Protein AF-0000000087418205 (afdb_homodimer)

Sequence (1346 aa):
MTTSDDFKNDGSARRLTQFACAVLIVLTAAVSLADILNAELRFGPRRWPTARPPKTPAFSANDRSRWCTVWSLVERGTYQIDEIIQRPGWDTIDKVRWNEHFYSSKPALLPTLVAGLYWTIKEATGWTLDRQTYDVAHLLLIIVNWLPWMIALILIAVMANRYVRTGMSAVFVVAAASFATFLSTFLITFNNHSVATCSTVFALYPATRIIADGRRSGGLFALCGFFAAFTVTNELPAFVFGAAMFVILLRQSWQLTCGWFIPAALIPLGGFFYTTYLASGGLVPFYAYFGTNVYEYVHQGVPSYWIQPQGIDTGNESRVTYFLNCLIGHHGIFSLSPIFLLTVVGWIYGRRWREFPLRLFNRLGLGLTLWMLLFVMYKTDNYGGNTSGLRWVFWLIPFWLLTMLPVLDEWGHKRSFRIVACLLLSVSAFSASFSRSNPWSNPWVMNVMHYWGLADYSTETPEPQTPLQCWIPSLPQQTDSPLPFAEFQGIDHLGQMTRLRLTSQGELEINGQAARHVRVERGTGYGTSASDGEQINLYLNEQAIAAGAAPDECLLWPGAVSAREKRIAEIFLQGMPRTREYFYRNVRYLFTPLQTDAIECREAVSQVKYTPDEDGRMTVYRRTLWLSDRVPFGVLQFEDTVTDAKTNEVLFRQRMTLQTVSHLKPRPAATQEMTTSDDFKNDGSARRLTQFACAVLIVLTAAVSLADILNAELRFGPRRWPTARPPKTPAFSANDRSRWCTVWSLVERGTYQIDEIIQRPGWDTIDKVRWNEHFYSSKPALLPTLVAGLYWTIKEATGWTLDRQTYDVAHLLLIIVNWLPWMIALILIAVMANRYVRTGMSAVFVVAAASFATFLSTFLITFNNHSVATCSTVFALYPATRIIADGRRSGGLFALCGFFAAFTVTNELPAFVFGAAMFVILLRQSWQLTCGWFIPAALIPLGGFFYTTYLASGGLVPFYAYFGTNVYEYVHQGVPSYWIQPQGIDTGNESRVTYFLNCLIGHHGIFSLSPIFLLTVVGWIYGRRWREFPLRLFNRLGLGLTLWMLLFVMYKTDNYGGNTSGLRWVFWLIPFWLLTMLPVLDEWGHKRSFRIVACLLLSVSAFSASFSRSNPWSNPWVMNVMHYWGLADYSTETPEPQTPLQCWIPSLPQQTDSPLPFAEFQGIDHLGQMTRLRLTSQGELEINGQAARHVRVERGTGYGTSASDGEQINLYLNEQAIAAGAAPDECLLWPGAVSAREKRIAEIFLQGMPRTREYFYRNVRYLFTPLQTDAIECREAVSQVKYTPDEDGRMTVYRRTLWLSDRVPFGVLQFEDTVTDAKTNEVLFRQRMTLQTVSHLKPRPAATQE

Nearest PDB structures (foldseek):
  5yqj-assembly3_C  TM=4.204E-01  e=1.366E+00  Saccharomyces cerevisiae S288C
  5ys0-assembly1_A  TM=3.485E-01  e=4.661E+00  Saccharomyces cerevisiae S288C
  5yqj-assembly3_C  TM=4.067E-01  e=1.584E+00  Saccharomyces cerevisiae S288C
  5ys0-assembly1_A  TM=3.485E-01  e=4.982E+00  Saccharomyces cerevisiae S288C

pLDDT: mean 90.61, std 10.99, range [30.86, 98.94]

Solvent-accessible surface area (backbone atoms only — not comparable to full-atom values): 68876 Å² total; per-residue (Å²): 128,77,42,37,64,54,34,67,67,35,59,67,54,43,51,44,32,53,48,54,38,50,51,48,50,37,47,38,51,18,38,51,49,20,46,34,75,60,64,57,71,70,82,76,60,93,65,71,55,67,40,76,75,69,89,47,78,41,83,43,37,70,28,22,22,42,48,39,32,21,49,24,36,61,78,70,68,36,52,53,30,63,69,56,39,70,38,74,79,40,53,46,73,41,42,27,51,56,96,92,36,34,29,48,38,61,72,45,38,63,34,49,57,50,20,53,52,50,45,51,48,27,72,74,70,68,53,39,71,82,80,36,26,61,64,47,45,37,54,49,34,42,62,61,33,47,50,45,43,53,52,32,51,52,48,51,43,51,53,34,63,65,67,33,38,40,50,60,33,33,44,49,46,44,47,37,64,48,46,27,33,58,62,57,19,46,40,68,51,66,63,45,47,60,45,16,25,30,23,37,42,55,15,45,56,34,44,46,42,34,66,59,68,60,51,86,52,54,66,39,35,20,43,21,22,26,21,29,30,41,17,19,71,49,33,65,86,39,44,62,57,33,50,50,54,50,54,56,43,36,73,74,36,53,64,44,28,62,68,20,12,48,61,34,19,44,50,43,47,48,45,36,41,49,37,25,27,73,62,70,74,39,71,71,55,60,64,78,39,63,92,34,62,40,40,39,41,67,57,60,59,39,65,34,54,68,68,66,46,59,40,68,52,51,42,85,61,54,71,64,58,50,48,42,24,44,40,59,35,45,38,9,53,44,54,42,25,36,47,54,52,45,23,51,51,26,61,74,48,38,76,79,42,67,82,43,70,58,44,65,53,38,52,47,36,51,52,52,49,52,48,50,53,50,45,47,65,72,74,44,61,51,58,81,58,66,31,42,42,53,55,89,53,46,47,48,44,65,38,45,51,60,29,26,40,65,47,34,52,70,43,52,86,39,66,72,50,43,52,52,51,46,50,25,41,22,52,5,15,20,48,20,39,51,27,45,86,46,38,61,29,75,21,70,54,38,55,52,29,38,75,70,68,75,49,82,48,76,68,81,63,85,68,71,90,55,57,37,26,30,70,51,55,41,77,58,79,88,48,88,81,70,49,39,26,33,29,30,38,28,49,46,80,64,53,37,48,30,39,40,34,42,32,47,75,44,78,48,74,42,97,87,36,70,25,38,36,33,39,35,30,33,27,72,50,86,85,57,57,53,78,80,32,61,75,45,82,42,35,30,28,62,67,36,35,61,59,24,39,49,40,78,69,20,52,56,71,88,62,93,69,55,72,64,59,50,48,54,52,37,31,58,40,33,61,30,82,62,87,54,63,41,44,75,57,56,78,45,70,44,75,40,76,76,42,88,40,26,44,67,26,38,29,31,37,30,72,48,80,48,55,75,41,102,87,45,70,53,26,33,41,33,40,40,37,30,30,27,89,42,38,43,35,22,53,47,32,40,34,34,38,33,25,34,62,76,78,46,44,65,38,23,34,40,39,35,35,42,54,50,62,61,57,70,55,74,76,76,75,76,73,81,119,130,76,42,37,67,53,33,69,66,36,57,67,54,44,50,46,33,52,46,54,40,49,52,50,50,38,47,40,52,18,39,50,50,21,48,34,76,58,64,59,71,71,81,80,58,93,63,71,54,67,41,76,75,69,88,47,78,41,84,42,38,70,28,25,21,42,49,39,34,22,49,23,37,62,77,70,68,36,54,53,31,62,69,56,40,70,39,75,76,41,53,48,72,43,42,27,51,56,96,92,35,34,29,48,38,60,72,44,38,63,35,51,56,49,20,54,51,47,45,50,48,27,72,74,70,68,54,39,70,82,80,36,26,61,64,48,46,38,53,49,33,40,62,60,33,48,51,45,43,54,53,33,52,52,50,51,42,52,52,34,64,66,68,34,37,40,51,59,33,32,41,49,44,43,47,38,65,48,46,28,33,57,63,58,18,46,40,66,52,67,60,45,46,58,44,16,25,32,22,37,42,54,15,46,54,35,44,46,42,34,67,58,68,62,50,86,53,54,66,40,34,20,43,21,22,26,21,28,28,39,18,19,70,49,33,64,86,39,44,62,55,34,50,48,53,49,54,55,43,36,72,74,36,54,65,46,28,62,68,21,14,48,62,34,19,45,49,42,47,49,45,37,41,50,37,26,26,71,62,69,72,39,74,71,53,61,65,76,39,64,91,34,62,40,38,41,39,68,57,62,60,39,66,32,54,68,68,66,46,58,40,69,52,52,42,86,60,54,69,64,57,49,49,42,24,46,40,60,35,45,38,8,52,46,56,43,24,35,45,51,52,45,24,51,51,27,62,74,47,38,77,80,42,67,82,43,72,58,44,65,53,38,52,48,37,50,52,51,49,52,49,50,53,50,44,47,66,70,74,44,61,51,57,81,58,67,31,42,42,52,56,90,54,46,48,49,45,65,38,44,51,61,29,25,39,66,47,34,51,69,44,53,84,39,65,72,51,43,52,51,51,48,50,25,41,22,52,5,16,20,47,20,39,51,29,46,89,46,38,62,30,75,20,71,54,38,54,52,29,38,75,70,67,74,48,81,47,77,69,81,62,84,70,73,90,54,56,37,28,30,72,52,56,41,76,56,77,87,48,87,80,69,48,39,26,32,29,30,38,29,50,47,78,64,53,36,48,30,38,41,33,42,33,48,75,44,78,46,75,44,97,86,36,71,26,38,36,33,40,36,31,33,27,72,49,83,87,58,57,54,78,78,34,61,73,46,84,41,34,31,29,63,67,36,35,61,58,25,38,50,39,77,70,19,53,56,69,88,62,94,69,55,72,64,58,50,49,52,53,38,31,58,40,33,58,32,82,61,87,56,62,40,44,76,57,55,78,44,70,44,76,41,78,77,42,86,40,27,42,67,25,38,29,30,39,30,72,47,78,48,55,76,45,100,86,44,71,53,27,33,43,33,39,39,37,30,29,28,88,43,39,44,35,22,52,46,30,39,33,32,38,33,26,33,62,78,77,47,43,65,37,20,34,40,38,34,36,40,53,50,61,63,57,69,56,73,77,75,73,77,74,83,120

Organism: NCBI:txid2527985

Structure (mmCIF, N/CA/C/O backbone):
data_AF-0000000087418205-model_v1
#
loop_
_entity.id
_entity.type
_entity.pdbx_description
1 polymer 'Glycosyltransferase RgtA/B/C/D-like domain-containing protein'
#
loop_
_atom_site.group_PDB
_atom_site.id
_atom_site.type_symbol
_atom_site.label_atom_id
_atom_site.label_alt_id
_atom_site.label_comp_id
_atom_site.label_asym_id
_atom_site.label_entity_id
_atom_site.label_seq_id
_atom_site.pdbx_PDB_ins_code
_atom_site.Cartn_x
_atom_site.Cartn_y
_atom_site.Cartn_z
_atom_site.occupancy
_atom_site.B_iso_or_equiv
_atom_site.auth_seq_id
_atom_site.auth_comp_id
_atom_site.auth_asym_id
_atom_site.auth_atom_id
_atom_site.pdbx_PDB_model_num
ATOM 1 N N . MET A 1 1 ? -14.055 -40.438 -26.094 1 41.41 1 MET A N 1
ATOM 2 C CA . MET A 1 1 ? -14.203 -39.312 -25.203 1 41.41 1 MET A CA 1
ATOM 3 C C . MET A 1 1 ? -13.836 -39.656 -23.766 1 41.41 1 MET A C 1
ATOM 5 O O . MET A 1 1 ? -14.375 -40.625 -23.219 1 41.41 1 MET A O 1
ATOM 9 N N . THR A 1 2 ? -12.734 -39.156 -23.297 1 59.25 2 THR A N 1
ATOM 10 C CA . THR A 1 2 ? -12.234 -39.531 -21.969 1 59.25 2 THR A CA 1
ATOM 11 C C . THR A 1 2 ? -13.25 -39.156 -20.891 1 59.25 2 THR A C 1
ATOM 13 O O . THR A 1 2 ? -13.805 -38.062 -20.906 1 59.25 2 THR A O 1
ATOM 16 N N . THR A 1 3 ? -13.891 -40.094 -20.156 1 61.44 3 THR A N 1
ATOM 17 C CA . THR A 1 3 ? -14.852 -39.906 -19.078 1 61.44 3 THR A CA 1
ATOM 18 C C . THR A 1 3 ? -14.141 -39.531 -17.781 1 61.44 3 THR A C 1
ATOM 20 O O . THR A 1 3 ? -12.914 -39.594 -17.703 1 61.44 3 THR A O 1
ATOM 23 N N . SER A 1 4 ? -14.859 -38.969 -16.875 1 73.12 4 SER A N 1
ATOM 24 C CA . SER A 1 4 ? -14.32 -38.688 -15.547 1 73.12 4 SER A CA 1
ATOM 25 C C . SER A 1 4 ? -13.711 -39.938 -14.914 1 73.12 4 SER A C 1
ATOM 27 O O . SER A 1 4 ? -12.703 -39.844 -14.203 1 73.12 4 SER A O 1
ATOM 29 N N . ASP A 1 5 ? -14.211 -41.031 -15.195 1 64.69 5 ASP A N 1
ATOM 30 C CA . ASP A 1 5 ? -13.688 -42.312 -14.672 1 64.69 5 ASP A CA 1
ATOM 31 C C . ASP A 1 5 ? -12.344 -42.656 -15.305 1 64.69 5 ASP A C 1
ATOM 33 O O . ASP A 1 5 ? -11.453 -43.188 -14.633 1 64.69 5 ASP A O 1
ATOM 37 N N . ASP A 1 6 ? -12.188 -42.312 -16.562 1 68.19 6 ASP A N 1
ATOM 38 C CA . ASP A 1 6 ? -10.906 -42.531 -17.234 1 68.19 6 ASP A CA 1
ATOM 39 C C . ASP A 1 6 ? -9.805 -41.688 -16.594 1 68.19 6 ASP A C 1
ATOM 41 O O . ASP A 1 6 ? -8.68 -42.188 -16.406 1 68.19 6 ASP A O 1
ATOM 45 N N . PHE A 1 7 ? -10.234 -40.625 -16.25 1 77 7 PHE A N 1
ATOM 46 C CA . PHE A 1 7 ? -9.266 -39.75 -15.609 1 77 7 PHE A CA 1
ATOM 47 C C . PHE A 1 7 ? -8.898 -40.25 -14.219 1 77 7 PHE A C 1
ATOM 49 O O . PHE A 1 7 ? -7.727 -40.25 -13.844 1 77 7 PHE A O 1
ATOM 56 N N . LYS A 1 8 ? -9.867 -40.812 -13.562 1 73.5 8 LYS A N 1
ATOM 57 C CA . LYS A 1 8 ? -9.633 -41.312 -12.219 1 73.5 8 LYS A CA 1
ATOM 58 C C . LYS A 1 8 ? -8.727 -42.531 -12.25 1 73.5 8 LYS A C 1
ATOM 60 O O . LYS A 1 8 ? -7.984 -42.812 -11.305 1 73.5 8 LYS A O 1
ATOM 65 N N . ASN A 1 9 ? -8.758 -43.156 -13.32 1 74.38 9 ASN A N 1
ATOM 66 C CA . ASN A 1 9 ? -7.996 -44.375 -13.422 1 74.38 9 ASN A CA 1
ATOM 67 C C . ASN A 1 9 ? -6.578 -44.125 -13.922 1 74.38 9 ASN A C 1
ATOM 69 O O . ASN A 1 9 ? -5.707 -45 -13.789 1 74.38 9 ASN A O 1
ATOM 73 N N . ASP A 1 10 ? -6.379 -42.969 -14.523 1 79.25 10 ASP A N 1
ATOM 74 C CA . ASP A 1 10 ? -5.02 -42.562 -14.883 1 79.25 10 ASP A CA 1
ATOM 75 C C . ASP A 1 10 ? -4.273 -42 -13.688 1 79.25 10 ASP A C 1
ATOM 77 O O . ASP A 1 10 ? -4.301 -40.781 -13.453 1 79.25 10 ASP A O 1
ATOM 81 N N . GLY A 1 11 ? -3.598 -42.875 -12.93 1 78.62 11 GLY A N 1
ATOM 82 C CA . GLY A 1 11 ? -2.971 -42.531 -11.664 1 78.62 11 GLY A CA 1
ATOM 83 C C . GLY A 1 11 ? -1.929 -41.438 -11.789 1 78.62 11 GLY A C 1
ATOM 84 O O . GLY A 1 11 ? -1.856 -40.531 -10.945 1 78.62 11 GLY A O 1
ATOM 85 N N . SER A 1 12 ? -1.193 -41.469 -12.883 1 82.06 12 SER A N 1
ATOM 86 C CA . SER A 1 12 ? -0.116 -40.5 -13.062 1 82.06 12 SER A CA 1
ATOM 87 C C . SER A 1 12 ? -0.667 -39.094 -13.328 1 82.06 12 SER A C 1
ATOM 89 O O . SER A 1 12 ? -0.235 -38.125 -12.703 1 82.06 12 SER A O 1
ATOM 91 N N . ALA A 1 13 ? -1.663 -38.969 -14.25 1 86.81 13 ALA A N 1
ATOM 92 C CA . ALA A 1 13 ? -2.277 -37.688 -14.57 1 86.81 13 ALA A CA 1
ATOM 93 C C . ALA A 1 13 ? -3.025 -37.125 -13.367 1 86.81 13 ALA A C 1
ATOM 95 O O . ALA A 1 13 ? -2.994 -35.938 -13.117 1 86.81 13 ALA A O 1
ATOM 96 N N . ARG A 1 14 ? -3.623 -38.031 -12.633 1 90.06 14 ARG A N 1
ATOM 97 C CA . ARG A 1 14 ? -4.371 -37.594 -11.453 1 90.06 14 ARG A CA 1
ATOM 98 C C . ARG A 1 14 ? -3.438 -37.062 -10.375 1 90.06 14 ARG A C 1
ATOM 100 O O . ARG A 1 14 ? -3.717 -36 -9.781 1 90.06 14 ARG A O 1
ATOM 107 N N . ARG A 1 15 ? -2.35 -37.719 -10.156 1 89.94 15 ARG A N 1
ATOM 108 C CA . ARG A 1 15 ? -1.394 -37.281 -9.141 1 89.94 15 ARG A CA 1
ATOM 109 C C . ARG A 1 15 ? -0.783 -35.938 -9.523 1 89.94 15 ARG A C 1
ATOM 111 O O . ARG A 1 15 ? -0.61 -35.062 -8.664 1 89.94 15 ARG A O 1
ATOM 118 N N . LEU A 1 16 ? -0.445 -35.781 -10.781 1 92.81 16 LEU A N 1
ATOM 119 C CA . LEU A 1 16 ? 0.108 -34.531 -11.266 1 92.81 16 LEU A CA 1
ATOM 120 C C . LEU A 1 16 ? -0.898 -33.375 -11.102 1 92.81 16 LEU A C 1
ATOM 122 O O . LEU A 1 16 ? -0.534 -32.281 -10.703 1 92.81 16 LEU A O 1
ATOM 126 N N . THR A 1 17 ? -2.148 -33.656 -11.43 1 95.62 17 THR A N 1
ATOM 127 C CA . THR A 1 17 ? -3.207 -32.688 -11.297 1 95.62 17 THR A CA 1
ATOM 128 C C . THR A 1 17 ? -3.371 -32.25 -9.844 1 95.62 17 THR A C 1
ATOM 130 O O . THR A 1 17 ? -3.418 -31.062 -9.539 1 95.62 17 THR A O 1
ATOM 133 N N . GLN A 1 18 ? -3.426 -33.219 -8.969 1 95.38 18 GLN A N 1
ATOM 134 C CA . GLN A 1 18 ? -3.58 -32.938 -7.543 1 95.38 18 GLN A CA 1
ATOM 135 C C . GLN A 1 18 ? -2.396 -32.125 -7.016 1 95.38 18 GLN A C 1
ATOM 137 O O . GLN A 1 18 ? -2.57 -31.234 -6.191 1 95.38 18 GLN A O 1
ATOM 142 N N . PHE A 1 19 ? -1.272 -32.5 -7.516 1 95.62 19 PHE A N 1
ATOM 143 C CA . PHE A 1 19 ? -0.078 -31.781 -7.086 1 95.62 19 PHE A CA 1
ATOM 144 C C . PHE A 1 19 ? -0.113 -30.328 -7.57 1 95.62 19 PHE A C 1
ATOM 146 O O . PHE A 1 19 ? 0.177 -29.406 -6.809 1 95.62 19 PHE A O 1
ATOM 153 N N . ALA A 1 20 ? -0.443 -30.094 -8.828 1 97.31 20 ALA A N 1
ATOM 154 C CA . ALA A 1 20 ? -0.528 -28.75 -9.375 1 97.31 20 ALA A CA 1
ATOM 155 C C . ALA A 1 20 ? -1.552 -27.906 -8.609 1 97.31 20 ALA A C 1
ATOM 157 O O . ALA A 1 20 ? -1.306 -26.734 -8.312 1 97.31 20 ALA A O 1
ATOM 158 N N . CYS A 1 21 ? -2.66 -28.484 -8.273 1 98 21 CYS A N 1
ATOM 159 C CA . CYS A 1 21 ? -3.68 -27.797 -7.492 1 98 21 CYS A CA 1
ATOM 160 C C . CYS A 1 21 ? -3.158 -27.438 -6.105 1 98 21 CYS A C 1
ATOM 162 O O . CYS A 1 21 ? -3.395 -26.344 -5.605 1 98 21 CYS A O 1
ATOM 164 N N . ALA A 1 22 ? -2.459 -28.422 -5.512 1 97.75 22 ALA A N 1
ATOM 165 C CA . ALA A 1 22 ? -1.889 -28.172 -4.191 1 97.75 22 ALA A CA 1
ATOM 166 C C . ALA A 1 22 ? -0.905 -27 -4.227 1 97.75 22 ALA A C 1
ATOM 168 O O . ALA A 1 22 ? -0.895 -26.172 -3.322 1 97.75 22 ALA A O 1
ATOM 169 N N . VAL A 1 23 ? -0.096 -26.953 -5.254 1 98.19 23 VAL A N 1
ATOM 170 C CA . VAL A 1 23 ? 0.878 -25.875 -5.414 1 98.19 23 VAL A CA 1
ATOM 171 C C . VAL A 1 23 ? 0.156 -24.531 -5.504 1 98.19 23 VAL A C 1
ATOM 173 O O . VAL A 1 23 ? 0.551 -23.562 -4.852 1 98.19 23 VAL A O 1
ATOM 176 N N . LEU A 1 24 ? -0.913 -24.5 -6.266 1 98.31 24 LEU A N 1
ATOM 177 C CA . LEU A 1 24 ? -1.68 -23.266 -6.422 1 98.31 24 LEU A CA 1
ATOM 178 C C . LEU A 1 24 ? -2.285 -22.844 -5.09 1 98.31 24 LEU A C 1
ATOM 180 O O . LEU A 1 24 ? -2.26 -21.656 -4.75 1 98.31 24 LEU A O 1
ATOM 184 N N . ILE A 1 25 ? -2.766 -23.75 -4.34 1 98.25 25 ILE A N 1
ATOM 185 C CA . ILE A 1 25 ? -3.396 -23.453 -3.059 1 98.25 25 ILE A CA 1
ATOM 186 C C . ILE A 1 25 ? -2.346 -22.953 -2.066 1 98.25 25 ILE A C 1
ATOM 188 O O . ILE A 1 25 ? -2.574 -21.984 -1.34 1 98.25 25 ILE A O 1
ATOM 192 N N . VAL A 1 26 ? -1.212 -23.625 -2.082 1 98 26 VAL A N 1
ATOM 193 C CA . VAL A 1 26 ? -0.12 -23.25 -1.189 1 98 26 VAL A CA 1
ATOM 194 C C . VAL A 1 26 ? 0.356 -21.828 -1.515 1 98 26 VAL A C 1
ATOM 196 O O . VAL A 1 26 ? 0.609 -21.031 -0.61 1 98 26 VAL A O 1
ATOM 199 N N . LEU A 1 27 ? 0.48 -21.516 -2.762 1 98.12 27 LEU A N 1
ATOM 200 C CA . LEU A 1 27 ? 0.885 -20.188 -3.172 1 98.12 27 LEU A CA 1
ATOM 201 C C . LEU A 1 27 ? -0.154 -19.141 -2.754 1 98.12 27 LEU A C 1
ATOM 203 O O . LEU A 1 27 ? 0.197 -18.078 -2.254 1 98.12 27 LEU A O 1
ATOM 207 N N . THR A 1 28 ? -1.412 -19.469 -2.943 1 97.62 28 THR A N 1
ATOM 208 C CA . THR A 1 28 ? -2.488 -18.562 -2.547 1 97.62 28 THR A CA 1
ATOM 209 C C . THR A 1 28 ? -2.457 -18.312 -1.043 1 97.62 28 THR A C 1
ATOM 211 O O . THR A 1 28 ? -2.645 -17.188 -0.594 1 97.62 28 THR A O 1
ATOM 214 N N . ALA A 1 29 ? -2.252 -19.391 -0.309 1 97.94 29 ALA A N 1
ATOM 215 C CA . ALA A 1 29 ? -2.182 -19.281 1.146 1 97.94 29 ALA A CA 1
ATOM 216 C C . ALA A 1 29 ? -1.071 -18.312 1.567 1 97.94 29 ALA A C 1
ATOM 218 O O . ALA A 1 29 ? -1.286 -17.438 2.404 1 97.94 29 ALA A O 1
ATOM 219 N N . ALA A 1 30 ? 0.057 -18.469 0.953 1 97.88 30 ALA A N 1
ATOM 220 C CA . ALA A 1 30 ? 1.219 -17.656 1.307 1 97.88 30 ALA A CA 1
ATOM 221 C C . ALA A 1 30 ? 1.002 -16.203 0.926 1 97.88 30 ALA A C 1
ATOM 223 O O . ALA A 1 30 ? 1.202 -15.305 1.748 1 97.88 30 ALA A O 1
ATOM 224 N N . VAL A 1 31 ? 0.555 -15.961 -0.268 1 96.75 31 VAL A N 1
ATOM 225 C CA . VAL A 1 31 ? 0.396 -14.609 -0.794 1 96.75 31 VAL A CA 1
ATOM 226 C C . VAL A 1 31 ? -0.693 -13.875 -0.014 1 96.75 31 VAL A C 1
ATOM 228 O O . VAL A 1 31 ? -0.51 -12.727 0.384 1 96.75 31 VAL A O 1
ATOM 231 N N . SER A 1 32 ? -1.786 -14.508 0.248 1 96.69 32 SER A N 1
ATOM 232 C CA . SER A 1 32 ? -2.9 -13.867 0.934 1 96.69 32 SER A CA 1
ATOM 233 C C . SER A 1 32 ? -2.574 -13.609 2.402 1 96.69 32 SER A C 1
ATOM 235 O O . SER A 1 32 ? -3.01 -12.609 2.975 1 96.69 32 SER A O 1
ATOM 237 N N . LEU A 1 33 ? -1.829 -14.562 2.984 1 97 33 LEU A N 1
ATOM 238 C CA . LEU A 1 33 ? -1.406 -14.328 4.359 1 97 33 LEU A CA 1
ATOM 239 C C . LEU A 1 33 ? -0.486 -13.117 4.449 1 97 33 LEU A C 1
ATOM 241 O O . LEU A 1 33 ? -0.613 -12.297 5.367 1 97 33 LEU A O 1
ATOM 245 N N . ALA A 1 34 ? 0.395 -13.008 3.525 1 95.62 34 ALA A N 1
ATOM 246 C CA . ALA A 1 34 ? 1.28 -11.844 3.469 1 95.62 34 ALA A CA 1
ATOM 247 C C . ALA A 1 34 ? 0.481 -10.555 3.316 1 95.62 34 ALA A C 1
ATOM 249 O O . ALA A 1 34 ? 0.782 -9.547 3.967 1 95.62 34 ALA A O 1
ATOM 250 N N . ASP A 1 35 ? -0.536 -10.555 2.496 1 93.69 35 ASP A N 1
ATOM 251 C CA . ASP A 1 35 ? -1.388 -9.391 2.297 1 93.69 35 ASP A CA 1
ATOM 252 C C . ASP A 1 35 ? -2.057 -8.969 3.604 1 93.69 35 ASP A C 1
ATOM 254 O O . ASP A 1 35 ? -2.111 -7.777 3.92 1 93.69 35 ASP A O 1
ATOM 258 N N . ILE A 1 36 ? -2.518 -9.914 4.332 1 95.19 36 ILE A N 1
ATOM 259 C CA . ILE A 1 36 ? -3.213 -9.625 5.582 1 95.19 36 ILE A CA 1
ATOM 260 C C . ILE A 1 36 ? -2.234 -9.031 6.59 1 95.19 36 ILE A C 1
ATOM 262 O O . ILE A 1 36 ? -2.52 -8 7.211 1 95.19 36 ILE A O 1
ATOM 266 N N . LEU A 1 37 ? -1.071 -9.586 6.68 1 92.56 37 LEU A N 1
ATOM 267 C CA . LEU A 1 37 ? -0.121 -9.18 7.711 1 92.56 37 LEU A CA 1
ATOM 268 C C . LEU A 1 37 ? 0.544 -7.855 7.348 1 92.56 37 LEU A C 1
ATOM 270 O O . LEU A 1 37 ? 1.133 -7.195 8.211 1 92.56 37 LEU A O 1
ATOM 274 N N . ASN A 1 38 ? 0.344 -7.426 6.105 1 85.81 38 ASN A N 1
ATOM 275 C CA . ASN A 1 38 ? 0.902 -6.145 5.68 1 85.81 38 ASN A CA 1
ATOM 276 C C . ASN A 1 38 ? -0.187 -5.09 5.5 1 85.81 38 ASN A C 1
ATOM 278 O O . ASN A 1 38 ? 0.102 -3.951 5.133 1 85.81 38 ASN A O 1
ATOM 282 N N . ALA A 1 39 ? -1.298 -5.453 5.734 1 83.31 39 ALA A N 1
ATOM 283 C CA . ALA A 1 39 ? -2.414 -4.539 5.512 1 83.31 39 ALA A CA 1
ATOM 284 C C . ALA A 1 39 ? -2.418 -3.416 6.547 1 83.31 39 ALA A C 1
ATOM 286 O O . ALA A 1 39 ? -2.477 -3.676 7.754 1 83.31 39 ALA A O 1
ATOM 287 N N . GLU A 1 40 ? -2.057 -2.256 6.105 1 73.44 40 GLU A N 1
ATOM 288 C CA . GLU A 1 40 ? -2.184 -1.037 6.898 1 73.44 40 GLU A CA 1
ATOM 289 C C . GLU A 1 40 ? -2.986 0.026 6.156 1 73.44 40 GLU A C 1
ATOM 291 O O . GLU A 1 40 ? -3.084 -0.007 4.93 1 73.44 40 GLU A O 1
ATOM 296 N N . LEU A 1 41 ? -3.666 0.745 6.941 1 60.31 41 LEU A N 1
ATOM 297 C CA . LEU A 1 41 ? -4.484 1.784 6.324 1 60.31 41 LEU A CA 1
ATOM 298 C C . LEU A 1 41 ? -3.637 2.676 5.422 1 60.31 41 LEU A C 1
ATOM 300 O O . LEU A 1 41 ? -2.58 3.16 5.836 1 60.31 41 LEU A O 1
ATOM 304 N N . ARG A 1 42 ? -3.848 2.611 4.168 1 58.78 42 ARG A N 1
ATOM 305 C CA . ARG A 1 42 ? -3.16 3.455 3.197 1 58.78 42 ARG A CA 1
ATOM 306 C C . ARG A 1 42 ? -3.947 4.734 2.928 1 58.78 42 ARG A C 1
ATOM 308 O O . ARG A 1 42 ? -5.18 4.719 2.902 1 58.78 42 ARG A O 1
ATOM 315 N N . PHE A 1 43 ? -3.359 5.797 3.314 1 52.97 43 PHE A N 1
ATOM 316 C CA . PHE A 1 43 ? -4.055 7.078 3.262 1 52.97 43 PHE A CA 1
ATOM 317 C C . PHE A 1 43 ? -4.219 7.543 1.819 1 52.97 43 PHE A C 1
ATOM 319 O O . PHE A 1 43 ? -3.264 7.531 1.043 1 52.97 43 PHE A O 1
ATOM 326 N N . GLY A 1 44 ? -5.176 7.227 1.153 1 54.19 44 GLY A N 1
ATOM 327 C CA . GLY A 1 44 ? -5.449 7.98 -0.061 1 54.19 44 GLY A CA 1
ATOM 328 C C . GLY A 1 44 ? -6.395 9.148 0.157 1 54.19 44 GLY A C 1
ATOM 329 O O . GLY A 1 44 ? -7.363 9.312 -0.588 1 54.19 44 GLY A O 1
ATOM 330 N N . PRO A 1 45 ? -6.203 9.828 1.41 1 52.16 45 PRO A N 1
ATOM 331 C CA . PRO A 1 45 ? -7.238 10.828 1.674 1 52.16 45 PRO A CA 1
ATOM 332 C C . PRO A 1 45 ? -7.258 11.945 0.635 1 52.16 45 PRO A C 1
ATOM 334 O O . PRO A 1 45 ? -6.223 12.25 0.034 1 52.16 45 PRO A O 1
ATOM 337 N N . ARG A 1 46 ? -8.367 12.32 0.3 1 56.97 46 ARG A N 1
ATOM 338 C CA . ARG A 1 46 ? -8.594 13.5 -0.531 1 56.97 46 ARG A CA 1
ATOM 339 C C . ARG A 1 46 ? -7.855 14.719 0.032 1 56.97 46 ARG A C 1
ATOM 341 O O . ARG A 1 46 ? -7.246 15.477 -0.716 1 56.97 46 ARG A O 1
ATOM 348 N N . ARG A 1 47 ? -7.891 14.875 1.453 1 63.94 47 ARG A N 1
ATOM 349 C CA . ARG A 1 47 ? -7.133 15.93 2.115 1 63.94 47 ARG A CA 1
ATOM 350 C C . ARG A 1 47 ? -6.016 15.344 2.975 1 63.94 47 ARG A C 1
ATOM 352 O O . ARG A 1 47 ? -6.25 14.422 3.756 1 63.94 47 ARG A O 1
ATOM 359 N N . TRP A 1 48 ? -4.887 15.836 2.77 1 73.94 48 TRP A N 1
ATOM 360 C CA . TRP A 1 48 ? -3.738 15.367 3.541 1 73.94 48 TRP A CA 1
ATOM 361 C C . TRP A 1 48 ? -3.896 15.719 5.016 1 73.94 48 TRP A C 1
ATOM 363 O O . TRP A 1 48 ? -4.141 16.875 5.363 1 73.94 48 TRP A O 1
ATOM 373 N N . PRO A 1 49 ? -3.77 14.742 5.852 1 74.75 49 PRO A N 1
ATOM 374 C CA . PRO A 1 49 ? -3.939 15.031 7.277 1 74.75 49 PRO A CA 1
ATOM 375 C C . PRO A 1 49 ? -2.807 15.891 7.844 1 74.75 49 PRO A C 1
ATOM 377 O O . PRO A 1 49 ? -1.649 15.727 7.445 1 74.75 49 PRO A O 1
ATOM 380 N N . THR A 1 50 ? -3.207 16.719 8.734 1 75.06 50 THR A N 1
ATOM 381 C CA . THR A 1 50 ? -2.23 17.625 9.328 1 75.06 50 THR A CA 1
ATOM 382 C C . THR A 1 50 ? -1.36 16.891 10.344 1 75.06 50 THR A C 1
ATOM 384 O O . THR A 1 50 ? -0.304 17.391 10.734 1 75.06 50 THR A O 1
ATOM 387 N N . ALA A 1 51 ? -1.851 15.719 10.797 1 74.06 51 ALA A N 1
ATOM 388 C CA . ALA A 1 51 ? -1.095 14.859 11.711 1 74.06 51 ALA A CA 1
ATOM 389 C C . ALA A 1 51 ? -1.221 13.391 11.32 1 74.06 51 ALA A C 1
ATOM 391 O O . ALA A 1 51 ? -2.072 13.031 10.5 1 74.06 51 ALA A O 1
ATOM 392 N N . ARG A 1 52 ? -0.379 12.633 11.844 1 73.88 52 ARG A N 1
ATOM 393 C CA . ARG A 1 52 ? -0.431 11.203 11.555 1 73.88 52 ARG A CA 1
ATOM 394 C C . ARG A 1 52 ? -1.768 10.609 11.977 1 73.88 52 ARG A C 1
ATOM 396 O O . ARG A 1 52 ? -2.176 10.742 13.133 1 73.88 52 ARG A O 1
ATOM 403 N N . PRO A 1 53 ? -2.363 9.953 11.047 1 75 53 PRO A N 1
ATOM 404 C CA . PRO A 1 53 ? -3.652 9.352 11.406 1 75 53 PRO A CA 1
ATOM 405 C C . PRO A 1 53 ? -3.512 8.219 12.422 1 75 53 PRO A C 1
ATOM 407 O O . PRO A 1 53 ? -2.52 7.488 12.398 1 75 53 PRO A O 1
ATOM 410 N N . PRO A 1 54 ? -4.535 8.164 13.242 1 75 54 PRO A N 1
ATOM 411 C CA . PRO A 1 54 ? -4.504 7.043 14.195 1 75 54 PRO A CA 1
ATOM 412 C C . PRO A 1 54 ? -4.629 5.688 13.508 1 75 54 PRO A C 1
ATOM 414 O O . PRO A 1 54 ? -5.148 5.602 12.391 1 75 54 PRO A O 1
ATOM 417 N N . LYS A 1 55 ? -4.188 4.672 14.219 1 77.25 55 LYS A N 1
ATOM 418 C CA . LYS A 1 55 ? -4.316 3.312 13.703 1 77.25 55 LYS A CA 1
ATOM 419 C C . LYS A 1 55 ? -5.758 2.826 13.789 1 77.25 55 LYS A C 1
ATOM 421 O O . LYS A 1 55 ? -6.43 3.031 14.805 1 77.25 55 LYS A O 1
ATOM 426 N N . THR A 1 56 ? -6.242 2.357 12.664 1 81.25 56 THR A N 1
ATOM 427 C CA . THR A 1 56 ? -7.57 1.763 12.617 1 81.25 56 THR A CA 1
ATOM 428 C C . THR A 1 56 ? -7.559 0.476 11.797 1 81.25 56 THR A C 1
ATOM 430 O O . THR A 1 56 ? -6.82 0.368 10.812 1 81.25 56 THR A O 1
ATOM 433 N N . PRO A 1 57 ? -8.172 -0.517 12.312 1 77.81 57 PRO A N 1
ATOM 434 C CA . PRO A 1 57 ? -8.18 -1.782 11.57 1 77.81 57 PRO A CA 1
ATOM 435 C C . PRO A 1 57 ? -9.047 -1.722 10.312 1 77.81 57 PRO A C 1
ATOM 437 O O . PRO A 1 57 ? -9.141 -2.707 9.578 1 77.81 57 PRO A O 1
ATOM 440 N N . ALA A 1 58 ? -9.656 -0.606 10.039 1 80.69 58 ALA A N 1
ATOM 441 C CA . ALA A 1 58 ? -10.664 -0.501 8.992 1 80.69 58 ALA A CA 1
ATOM 442 C C . ALA A 1 58 ? -10.094 0.163 7.742 1 80.69 58 ALA A C 1
ATOM 444 O O . ALA A 1 58 ? -9.164 0.968 7.828 1 80.69 58 ALA A O 1
ATOM 445 N N . PHE A 1 59 ? -10.688 -0.226 6.633 1 81.75 59 PHE A N 1
ATOM 446 C CA . PHE A 1 59 ? -10.328 0.364 5.352 1 81.75 59 PHE A CA 1
ATOM 447 C C . PHE A 1 59 ? -11.477 1.202 4.797 1 81.75 59 PHE A C 1
ATOM 449 O O . PHE A 1 59 ? -11.281 2.002 3.881 1 81.75 59 PHE A O 1
ATOM 456 N N . SER A 1 60 ? -12.664 0.917 5.371 1 88.81 60 SER A N 1
ATOM 457 C CA . SER A 1 60 ? -13.852 1.607 4.875 1 88.81 60 SER A CA 1
ATOM 458 C C . SER A 1 60 ? -14.922 1.711 5.961 1 88.81 60 SER A C 1
ATOM 460 O O . SER A 1 60 ? -14.812 1.075 7.012 1 88.81 60 SER A O 1
ATOM 462 N N . ALA A 1 61 ? -15.922 2.447 5.609 1 91.38 61 ALA A N 1
ATOM 463 C CA . ALA A 1 61 ? -17.047 2.578 6.531 1 91.38 61 ALA A CA 1
ATOM 464 C C . ALA A 1 61 ? -17.75 1.237 6.738 1 91.38 61 ALA A C 1
ATOM 466 O O . ALA A 1 61 ? -18.25 0.954 7.824 1 91.38 61 ALA A O 1
ATOM 467 N N . ASN A 1 62 ? -17.656 0.371 5.758 1 92.19 62 ASN A N 1
ATOM 468 C CA . ASN A 1 62 ? -18.312 -0.933 5.816 1 92.19 62 ASN A CA 1
ATOM 469 C C . ASN A 1 62 ? -17.672 -1.835 6.863 1 92.19 62 ASN A C 1
ATOM 471 O O . ASN A 1 62 ? -18.359 -2.396 7.719 1 92.19 62 ASN A O 1
ATOM 475 N N . ASP A 1 63 ? -16.422 -2.018 6.828 1 92.38 63 ASP A N 1
ATOM 476 C CA . ASP A 1 63 ? -15.742 -2.869 7.801 1 92.38 63 ASP A CA 1
ATOM 477 C C . ASP A 1 63 ? -15.672 -2.189 9.172 1 92.38 63 ASP A C 1
ATOM 479 O O . ASP A 1 63 ? -15.797 -2.85 10.203 1 92.38 63 ASP A O 1
ATOM 483 N N . ARG A 1 64 ? -15.594 -0.868 9.156 1 93.81 64 ARG A N 1
ATOM 484 C CA . ARG A 1 64 ? -15.523 -0.141 10.422 1 93.81 64 ARG A CA 1
ATOM 485 C C . ARG A 1 64 ? -16.781 -0.346 11.242 1 93.81 64 ARG A C 1
ATOM 487 O O . ARG A 1 64 ? -16.719 -0.467 12.469 1 93.81 64 ARG A O 1
ATOM 494 N N . SER A 1 65 ? -17.859 -0.313 10.539 1 96.75 65 SER A N 1
ATOM 495 C CA . SER A 1 65 ? -19.125 -0.506 11.219 1 96.75 65 SER A CA 1
ATOM 496 C C . SER A 1 65 ? -19.156 -1.831 11.977 1 96.75 65 SER A C 1
ATOM 498 O O . SER A 1 65 ? -19.609 -1.89 13.125 1 96.75 65 SER A O 1
ATOM 500 N N . ARG A 1 66 ? -18.656 -2.828 11.391 1 97.31 66 ARG A N 1
ATOM 501 C CA . ARG A 1 66 ? -18.609 -4.141 12.023 1 97.31 66 ARG A CA 1
ATOM 502 C C . ARG A 1 66 ? -17.609 -4.152 13.172 1 97.31 66 ARG A C 1
ATOM 504 O O . ARG A 1 66 ? -17.875 -4.715 14.234 1 97.31 66 ARG A O 1
ATOM 511 N N . TRP A 1 67 ? -16.484 -3.516 12.977 1 97.56 67 TRP A N 1
ATOM 512 C CA . TRP A 1 67 ? -15.469 -3.439 14.016 1 97.56 67 TRP A CA 1
ATOM 513 C C . TRP A 1 67 ? -15.984 -2.686 15.234 1 97.56 67 TRP A C 1
ATOM 515 O O . TRP A 1 67 ? -15.656 -3.031 16.375 1 97.56 67 TRP A O 1
ATOM 525 N N . CYS A 1 68 ? -16.75 -1.645 14.953 1 97.88 68 CYS A N 1
ATOM 526 C CA . CYS A 1 68 ? -17.344 -0.887 16.047 1 97.88 68 CYS A CA 1
ATOM 527 C C . CYS A 1 68 ? -18.219 -1.782 16.938 1 97.88 68 CYS A C 1
ATOM 529 O O . CYS A 1 68 ? -18.141 -1.708 18.156 1 97.88 68 CYS A O 1
ATOM 531 N N . THR A 1 69 ? -19 -2.627 16.281 1 98.38 69 THR A N 1
ATOM 532 C CA . THR A 1 69 ? -19.844 -3.545 17.031 1 98.38 69 THR A CA 1
ATOM 533 C C . THR A 1 69 ? -19 -4.527 17.844 1 98.38 69 THR A C 1
ATOM 535 O O . THR A 1 69 ? -19.281 -4.781 19.016 1 98.38 69 THR A O 1
ATOM 538 N N . VAL A 1 70 ? -17.969 -5.062 17.234 1 98.62 70 VAL A N 1
ATOM 539 C CA . VAL A 1 70 ? -17.078 -6.016 17.906 1 98.62 70 VAL A CA 1
ATOM 540 C C . VAL A 1 70 ? -16.469 -5.371 19.141 1 98.62 70 VAL A C 1
ATOM 542 O O . VAL A 1 70 ? -16.5 -5.949 20.234 1 98.62 70 VAL A O 1
ATOM 545 N N . TRP A 1 71 ? -15.938 -4.184 18.953 1 98 71 TRP A N 1
ATOM 546 C CA . TRP A 1 71 ? -15.32 -3.475 20.062 1 98 71 TRP A CA 1
ATOM 547 C C . TRP A 1 71 ? -16.328 -3.217 21.172 1 98 71 TRP A C 1
ATOM 549 O O . TRP A 1 71 ? -16.047 -3.486 22.344 1 98 71 TRP A O 1
ATOM 559 N N . SER A 1 72 ? -17.5 -2.73 20.844 1 98.5 72 SER A N 1
ATOM 560 C CA . SER A 1 72 ? -18.5 -2.334 21.828 1 98.5 72 SER A CA 1
ATOM 561 C C . SER A 1 72 ? -18.984 -3.535 22.625 1 98.5 72 SER A C 1
ATOM 563 O O . SER A 1 72 ? -19.203 -3.438 23.844 1 98.5 72 SER A O 1
ATOM 565 N N . LEU A 1 73 ? -19.188 -4.629 21.953 1 98.69 73 LEU A N 1
ATOM 566 C CA . LEU A 1 73 ? -19.656 -5.836 22.625 1 98.69 73 LEU A CA 1
ATOM 567 C C . LEU A 1 73 ? -18.641 -6.316 23.656 1 98.69 73 LEU A C 1
ATOM 569 O O . LEU A 1 73 ? -19.016 -6.695 24.781 1 98.69 73 LEU A O 1
ATOM 573 N N . VAL A 1 74 ? -17.406 -6.285 23.328 1 98.5 74 VAL A N 1
ATOM 574 C CA . VAL A 1 74 ? -16.391 -6.863 24.188 1 98.5 74 VAL A CA 1
ATOM 575 C C . VAL A 1 74 ? -16.016 -5.867 25.281 1 98.5 74 VAL A C 1
ATOM 577 O O . VAL A 1 74 ? -15.883 -6.242 26.453 1 98.5 74 VAL A O 1
ATOM 580 N N . GLU A 1 75 ? -15.922 -4.605 24.969 1 97.69 75 GLU A N 1
ATOM 581 C CA . GLU A 1 75 ? -15.414 -3.611 25.906 1 97.69 75 GLU A CA 1
ATOM 582 C C . GLU A 1 75 ? -16.531 -3.055 26.781 1 97.69 75 GLU A C 1
ATOM 584 O O . GLU A 1 75 ? -16.297 -2.643 27.906 1 97.69 75 GLU A O 1
ATOM 589 N N . ARG A 1 76 ? -17.797 -3.115 26.281 1 97.44 76 ARG A N 1
ATOM 590 C CA . ARG A 1 76 ? -18.875 -2.463 27 1 97.44 76 ARG A CA 1
ATOM 591 C C . ARG A 1 76 ? -20.047 -3.418 27.219 1 97.44 76 ARG A C 1
ATOM 593 O O . ARG A 1 76 ? -20.953 -3.131 28 1 97.44 76 ARG A O 1
ATOM 600 N N . GLY A 1 77 ? -20.156 -4.508 26.469 1 97.62 77 GLY A N 1
ATOM 601 C CA . GLY A 1 77 ? -21.219 -5.484 26.625 1 97.62 77 GLY A CA 1
ATOM 602 C C . GLY A 1 77 ? -22.516 -5.059 25.969 1 97.62 77 GLY A C 1
ATOM 603 O O . GLY A 1 77 ? -23.594 -5.422 26.438 1 97.62 77 GLY A O 1
ATOM 604 N N . THR A 1 78 ? -22.438 -4.215 24.953 1 97.81 78 THR A N 1
ATOM 605 C CA . THR A 1 78 ? -23.625 -3.709 24.281 1 97.81 78 THR A CA 1
ATOM 606 C C . THR A 1 78 ? -23.406 -3.627 22.766 1 97.81 78 THR A C 1
ATOM 608 O O . THR A 1 78 ? -22.266 -3.641 22.297 1 97.81 78 THR A O 1
ATOM 611 N N . TYR A 1 79 ? -24.5 -3.578 22.016 1 98.31 79 TYR A N 1
ATOM 612 C CA . TYR A 1 79 ? -24.438 -3.41 20.578 1 98.31 79 TYR A CA 1
ATOM 613 C C . TYR A 1 79 ? -24.375 -1.934 20.203 1 98.31 79 TYR A C 1
ATOM 615 O O . TYR A 1 79 ? -24.125 -1.591 19.031 1 98.31 79 TYR A O 1
ATOM 623 N N . GLN A 1 80 ? -24.578 -1.034 21.141 1 98.31 80 GLN A N 1
ATOM 624 C CA . GLN A 1 80 ? -24.531 0.404 20.906 1 98.31 80 GLN A CA 1
ATOM 625 C C . GLN A 1 80 ? -23.109 0.861 20.594 1 98.31 80 GLN A C 1
ATOM 627 O O . GLN A 1 80 ? -22.156 0.462 21.266 1 98.31 80 GLN A O 1
ATOM 632 N N . ILE A 1 81 ? -22.969 1.7 19.547 1 98.25 81 ILE A N 1
ATOM 633 C CA . ILE A 1 81 ? -21.609 2.076 19.156 1 98.25 81 ILE A CA 1
ATOM 634 C C . ILE A 1 81 ? -21.406 3.57 19.375 1 98.25 81 ILE A C 1
ATOM 636 O O . ILE A 1 81 ? -20.562 4.191 18.734 1 98.25 81 ILE A O 1
ATOM 640 N N . ASP A 1 82 ? -22.109 4.188 20.25 1 97.38 82 ASP A N 1
ATOM 641 C CA . ASP A 1 82 ? -22.078 5.621 20.531 1 97.38 82 ASP A CA 1
ATOM 642 C C . ASP A 1 82 ? -20.672 6.074 20.922 1 97.38 82 ASP A C 1
ATOM 644 O O . ASP A 1 82 ? -20.188 7.102 20.438 1 97.38 82 ASP A O 1
ATOM 648 N N . GLU A 1 83 ? -20.016 5.32 21.719 1 95.75 83 GLU A N 1
ATOM 649 C CA . GLU A 1 83 ? -18.719 5.711 22.266 1 95.75 83 GLU A CA 1
ATOM 650 C C . GLU A 1 83 ? -17.609 5.59 21.219 1 95.75 83 GLU A C 1
ATOM 652 O O . GLU A 1 83 ? -16.844 6.531 21 1 95.75 83 GLU A O 1
ATOM 657 N N . ILE A 1 84 ? -17.531 4.516 20.578 1 94.75 84 ILE A N 1
ATOM 658 C CA . ILE A 1 84 ? -16.391 4.191 19.719 1 94.75 84 ILE A CA 1
ATOM 659 C C . ILE A 1 84 ? -16.406 5.09 18.484 1 94.75 84 ILE A C 1
ATOM 661 O O . ILE A 1 84 ? -15.352 5.461 17.969 1 94.75 84 ILE A O 1
ATOM 665 N N . ILE A 1 85 ? -17.531 5.449 18 1 93.75 85 ILE A N 1
ATOM 666 C CA . ILE A 1 85 ? -17.609 6.227 16.766 1 93.75 85 ILE A CA 1
ATOM 667 C C . ILE A 1 85 ? -17.109 7.648 17.031 1 93.75 85 ILE A C 1
ATOM 669 O O . ILE A 1 85 ? -16.875 8.414 16.078 1 93.75 85 ILE A O 1
ATOM 673 N N . GLN A 1 86 ? -16.969 8.031 18.234 1 88.31 86 GLN A N 1
ATOM 674 C CA . GLN A 1 86 ? -16.438 9.352 18.578 1 88.31 86 GLN A CA 1
ATOM 675 C C . GLN A 1 86 ? -14.906 9.336 18.594 1 88.31 86 GLN A C 1
ATOM 677 O O . GLN A 1 86 ? -14.273 10.398 18.609 1 88.31 86 GLN A O 1
ATOM 682 N N . ARG A 1 87 ? -14.406 8.234 18.562 1 84.94 87 ARG A N 1
ATOM 683 C CA . ARG A 1 87 ? -12.945 8.133 18.516 1 84.94 87 ARG A CA 1
ATOM 684 C C . ARG A 1 87 ? -12.422 8.406 17.109 1 84.94 87 ARG A C 1
ATOM 686 O O . ARG A 1 87 ? -13.023 7.98 16.125 1 84.94 87 ARG A O 1
ATOM 693 N N . PRO A 1 88 ? -11.273 9.016 17.078 1 79.56 88 PRO A N 1
ATOM 694 C CA . PRO A 1 88 ? -10.719 9.312 15.758 1 79.56 88 PRO A CA 1
ATOM 695 C C . PRO A 1 88 ? -10.484 8.062 14.914 1 79.56 88 PRO A C 1
ATOM 697 O O . PRO A 1 88 ? -9.906 7.09 15.398 1 79.56 88 PRO A O 1
ATOM 700 N N . GLY A 1 89 ? -11.062 8.148 13.773 1 81 89 GLY A N 1
ATOM 701 C CA . GLY A 1 89 ? -10.828 7.09 12.805 1 81 89 GLY A CA 1
ATOM 702 C C . GLY A 1 89 ? -11.875 5.992 12.852 1 81 89 GLY A C 1
ATOM 703 O O . GLY A 1 89 ? -11.867 5.082 12.023 1 81 89 GLY A O 1
ATOM 704 N N . TRP A 1 90 ? -12.82 6.062 13.734 1 90.81 90 TRP A N 1
ATOM 705 C CA . TRP A 1 90 ? -13.742 4.945 13.938 1 90.81 90 TRP A CA 1
ATOM 706 C C . TRP A 1 90 ? -15.133 5.289 13.43 1 90.81 90 TRP A C 1
ATOM 708 O O . TRP A 1 90 ? -15.992 4.414 13.32 1 90.81 90 TRP A O 1
ATOM 718 N N . ASP A 1 91 ? -15.352 6.508 13.031 1 90.44 91 ASP A N 1
ATOM 719 C CA . ASP A 1 91 ? -16.688 6.895 12.57 1 90.44 91 ASP A CA 1
ATOM 720 C C . ASP A 1 91 ? -17.047 6.188 11.266 1 90.44 91 ASP A C 1
ATOM 722 O O . ASP A 1 91 ? -16.156 5.832 10.484 1 90.44 91 ASP A O 1
ATOM 726 N N . THR A 1 92 ? -18.359 5.984 11.141 1 94 92 THR A N 1
ATOM 727 C CA . THR A 1 92 ? -18.844 5.266 9.961 1 94 92 THR A CA 1
ATOM 728 C C . THR A 1 92 ? -20.188 5.816 9.5 1 94 92 THR A C 1
ATOM 730 O O . THR A 1 92 ? -21 6.246 10.32 1 94 92 THR A O 1
ATOM 733 N N . ILE A 1 93 ? -20.422 5.758 8.211 1 93 93 ILE A N 1
ATOM 734 C CA . ILE A 1 93 ? -21.719 6.16 7.656 1 93 93 ILE A CA 1
ATOM 735 C C . ILE A 1 93 ? -22.688 4.988 7.723 1 93 93 ILE A C 1
ATOM 737 O O . ILE A 1 93 ? -23.906 5.168 7.555 1 93 93 ILE A O 1
ATOM 741 N N . ASP A 1 94 ? -22.125 3.797 7.992 1 95.25 94 ASP A N 1
ATOM 742 C CA . ASP A 1 94 ? -22.938 2.598 8.086 1 95.25 94 ASP A CA 1
ATOM 743 C C . ASP A 1 94 ? -23.438 2.381 9.516 1 95.25 94 ASP A C 1
ATOM 745 O O . ASP A 1 94 ? -23.141 1.357 10.133 1 95.25 94 ASP A O 1
ATOM 749 N N . LYS A 1 95 ? -24.188 3.32 9.922 1 97.19 95 LYS A N 1
ATOM 750 C CA . LYS A 1 95 ? -24.797 3.289 11.25 1 97.19 95 LYS A CA 1
ATOM 751 C C . LYS A 1 95 ? -26.25 3.756 11.195 1 97.19 95 LYS A C 1
ATOM 753 O O . LYS A 1 95 ? -26.656 4.434 10.25 1 97.19 95 LYS A O 1
ATOM 758 N N . VAL A 1 96 ? -27.016 3.35 12.164 1 97.5 96 VAL A N 1
ATOM 759 C CA . VAL A 1 96 ? -28.422 3.717 12.281 1 97.5 96 VAL A CA 1
ATOM 760 C C . VAL A 1 96 ? -28.703 4.266 13.68 1 97.5 96 VAL A C 1
ATOM 762 O O . VAL A 1 96 ? -27.906 4.055 14.602 1 97.5 96 VAL A O 1
ATOM 765 N N . ARG A 1 97 ? -29.703 5.012 13.734 1 97.06 97 ARG A N 1
ATOM 766 C CA . ARG A 1 97 ? -30.141 5.531 15.023 1 97.06 97 ARG A CA 1
ATOM 767 C C . ARG A 1 97 ? -31.422 4.832 15.484 1 97.06 97 ARG A C 1
ATOM 769 O O . ARG A 1 97 ? -32.438 4.863 14.789 1 97.06 97 ARG A O 1
ATOM 776 N N . TRP A 1 98 ? -31.328 4.145 16.547 1 96.19 98 TRP A N 1
ATOM 777 C CA . TRP A 1 98 ? -32.406 3.348 17.109 1 96.19 98 TRP A CA 1
ATOM 778 C C . TRP A 1 98 ? -32.562 3.582 18.609 1 96.19 98 TRP A C 1
ATOM 780 O O . TRP A 1 98 ? -31.609 3.355 19.359 1 96.19 98 TRP A O 1
ATOM 790 N N . ASN A 1 99 ? -33.719 4.125 19.062 1 94.12 99 ASN A N 1
ATOM 791 C CA . ASN A 1 99 ? -34 4.438 20.469 1 94.12 99 ASN A CA 1
ATOM 792 C C . ASN A 1 99 ? -32.906 5.328 21.047 1 94.12 99 ASN A C 1
ATOM 794 O O . ASN A 1 99 ? -32.312 5 22.078 1 94.12 99 ASN A O 1
ATOM 798 N N . GLU A 1 100 ? -32.438 6.285 20.328 1 94.06 100 GLU A N 1
ATOM 799 C CA . GLU A 1 100 ? -31.547 7.371 20.734 1 94.06 100 GLU A CA 1
ATOM 800 C C . GLU A 1 100 ? -30.094 6.906 20.797 1 94.06 100 GLU A C 1
ATOM 802 O O . GLU A 1 100 ? -29.25 7.594 21.359 1 94.06 100 GLU A O 1
ATOM 807 N N . HIS A 1 101 ? -29.859 5.719 20.266 1 97.31 101 HIS A N 1
ATOM 808 C CA . HIS A 1 101 ? -28.5 5.199 20.219 1 97.31 101 HIS A CA 1
ATOM 809 C C . HIS A 1 101 ? -28.094 4.812 18.812 1 97.31 101 HIS A C 1
ATOM 811 O O . HIS A 1 101 ? -28.953 4.605 17.953 1 97.31 101 HIS A O 1
ATOM 817 N N . PHE A 1 102 ? -26.844 4.793 18.672 1 98.12 102 PHE A N 1
ATOM 818 C CA . PHE A 1 102 ? -26.328 4.375 17.375 1 98.12 102 PHE A CA 1
ATOM 819 C C . PHE A 1 102 ? -26.016 2.887 17.375 1 98.12 102 PHE A C 1
ATOM 821 O O . PHE A 1 102 ? -25.5 2.357 18.359 1 98.12 102 PHE A O 1
ATOM 828 N N . TYR A 1 103 ? -26.328 2.229 16.297 1 98.25 103 TYR A N 1
ATOM 829 C CA . TYR A 1 103 ? -26 0.831 16.031 1 98.25 103 TYR A CA 1
ATOM 830 C C . TYR A 1 103 ? -25.406 0.658 14.641 1 98.25 103 TYR A C 1
ATOM 832 O O . TYR A 1 103 ? -25.594 1.507 13.766 1 98.25 103 TYR A O 1
ATOM 840 N N . SER A 1 104 ? -24.578 -0.37 14.5 1 97.5 104 SER A N 1
ATOM 841 C CA . SER A 1 104 ? -24.188 -0.754 13.141 1 97.5 104 SER A CA 1
ATOM 842 C C . SER A 1 104 ? -25.406 -1.103 12.297 1 97.5 104 SER A C 1
ATOM 844 O O . SER A 1 104 ? -26.344 -1.729 12.789 1 97.5 104 SER A O 1
ATOM 846 N N . SER A 1 105 ? -25.391 -0.673 11.055 1 95.94 105 SER A N 1
ATOM 847 C CA . SER A 1 105 ? -26.484 -1.037 10.156 1 95.94 105 SER A CA 1
ATOM 848 C C . SER A 1 105 ? -26.359 -2.484 9.695 1 95.94 105 SER A C 1
ATOM 850 O O . SER A 1 105 ? -27.266 -3.021 9.062 1 95.94 105 SER A O 1
ATOM 852 N N . LYS A 1 106 ? -25.266 -3.16 9.977 1 95.62 106 LYS A N 1
ATOM 853 C CA . LYS A 1 106 ? -25 -4.512 9.5 1 95.62 106 LYS A CA 1
ATOM 854 C C . LYS A 1 106 ? -25.625 -5.559 10.414 1 95.62 106 LYS A C 1
ATOM 856 O O . LYS A 1 106 ? -25.766 -5.328 11.617 1 95.62 106 LYS A O 1
ATOM 861 N N . PRO A 1 107 ? -25.969 -6.719 9.805 1 96 107 PRO A N 1
ATOM 862 C CA . PRO A 1 107 ? -26.547 -7.762 10.656 1 96 107 PRO A CA 1
ATOM 863 C C . PRO A 1 107 ? -25.641 -8.125 11.836 1 96 107 PRO A C 1
ATOM 865 O O . PRO A 1 107 ? -24.422 -8.188 11.688 1 96 107 PRO A O 1
ATOM 868 N N . ALA A 1 108 ? -26.25 -8.484 12.906 1 97.38 108 ALA A N 1
ATOM 869 C CA . ALA A 1 108 ? -25.562 -8.539 14.195 1 97.38 108 ALA A CA 1
ATOM 870 C C . ALA A 1 108 ? -24.844 -9.867 14.367 1 97.38 108 ALA A C 1
ATOM 872 O O . ALA A 1 108 ? -23.875 -9.961 15.133 1 97.38 108 ALA A O 1
ATOM 873 N N . LEU A 1 109 ? -25.203 -10.883 13.672 1 98.25 109 LEU A N 1
ATOM 874 C CA . LEU A 1 109 ? -24.703 -12.219 13.977 1 98.25 109 LEU A CA 1
ATOM 875 C C . LEU A 1 109 ? -23.188 -12.297 13.75 1 98.25 109 LEU A C 1
ATOM 877 O O . LEU A 1 109 ? -22.453 -12.711 14.641 1 98.25 109 LEU A O 1
ATOM 881 N N . LEU A 1 110 ? -22.703 -11.898 12.594 1 98.31 110 LEU A N 1
ATOM 882 C CA . LEU A 1 110 ? -21.297 -12.062 12.25 1 98.31 110 LEU A CA 1
ATOM 883 C C . LEU A 1 110 ? -20.406 -11.258 13.195 1 98.31 110 LEU A C 1
ATOM 885 O O . LEU A 1 110 ? -19.469 -11.805 13.781 1 98.31 110 LEU A O 1
ATOM 889 N N . PRO A 1 111 ? -20.672 -9.961 13.406 1 98.25 111 PRO A N 1
ATOM 890 C CA . PRO A 1 111 ? -19.828 -9.234 14.375 1 98.25 111 PRO A CA 1
ATOM 891 C C . PRO A 1 111 ? -19.891 -9.836 15.773 1 98.25 111 PRO A C 1
ATOM 893 O O . PRO A 1 111 ? -18.922 -9.766 16.531 1 98.25 111 PRO A O 1
ATOM 896 N N . THR A 1 112 ? -21.047 -10.477 16.141 1 98.62 112 THR A N 1
ATOM 897 C CA . THR A 1 112 ? -21.141 -11.117 17.453 1 98.62 112 THR A CA 1
ATOM 898 C C . THR A 1 112 ? -20.188 -12.312 17.531 1 98.62 112 THR A C 1
ATOM 900 O O . THR A 1 112 ? -19.516 -12.5 18.547 1 98.62 112 THR A O 1
ATOM 903 N N . LEU A 1 113 ? -20.219 -13.094 16.484 1 98.62 113 LEU A N 1
ATOM 904 C CA . LEU A 1 113 ? -19.297 -14.227 16.453 1 98.62 113 LEU A CA 1
ATOM 905 C C . LEU A 1 113 ? -17.844 -13.758 16.531 1 98.62 113 LEU A C 1
ATOM 907 O O . LEU A 1 113 ? -17.047 -14.328 17.281 1 98.62 113 LEU A O 1
ATOM 911 N N . VAL A 1 114 ? -17.5 -12.711 15.867 1 98.69 114 VAL A N 1
ATOM 912 C CA . VAL A 1 114 ? -16.141 -12.203 15.844 1 98.69 114 VAL A CA 1
ATOM 913 C C . VAL A 1 114 ? -15.805 -11.562 17.188 1 98.69 114 VAL A C 1
ATOM 915 O O . VAL A 1 114 ? -14.672 -11.633 17.656 1 98.69 114 VAL A O 1
ATOM 918 N N . ALA A 1 115 ? -16.781 -10.945 17.812 1 98.75 115 ALA A N 1
ATOM 919 C CA . ALA A 1 115 ? -16.594 -10.43 19.156 1 98.75 115 ALA A CA 1
ATOM 920 C C . ALA A 1 115 ? -16.203 -11.539 20.125 1 98.75 115 ALA A C 1
ATOM 922 O O . ALA A 1 115 ? -15.367 -11.336 21.016 1 98.75 115 ALA A O 1
ATOM 923 N N . GLY A 1 116 ? -16.844 -12.719 19.969 1 98.69 116 GLY A N 1
ATOM 924 C CA . GLY A 1 116 ? -16.453 -13.859 20.766 1 98.69 116 GLY A CA 1
ATOM 925 C C . GLY A 1 116 ? -14.992 -14.242 20.578 1 98.69 116 GLY A C 1
ATOM 926 O O . GLY A 1 116 ? -14.289 -14.539 21.547 1 98.69 116 GLY A O 1
ATOM 927 N N . LEU A 1 117 ? -14.586 -14.203 19.406 1 98.62 117 LEU A N 1
ATOM 928 C CA . LEU A 1 117 ? -13.188 -14.5 19.109 1 98.62 117 LEU A CA 1
ATOM 929 C C . LEU A 1 117 ? -12.273 -13.43 19.688 1 98.62 117 LEU A C 1
ATOM 931 O O . LEU A 1 117 ? -11.227 -13.742 20.266 1 98.62 117 LEU A O 1
ATOM 935 N N . TYR A 1 118 ? -12.703 -12.18 19.484 1 9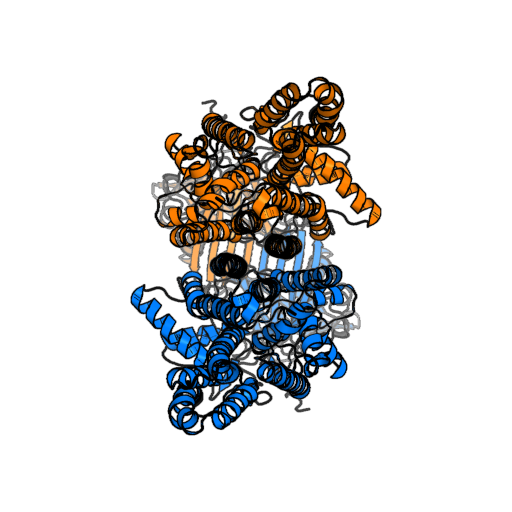8.5 118 TYR A N 1
ATOM 936 C CA . TYR A 1 118 ? -11.93 -11.078 20.047 1 98.5 118 TYR A CA 1
ATOM 937 C C . TYR A 1 118 ? -11.82 -11.211 21.562 1 98.5 118 TYR A C 1
ATOM 939 O O . TYR A 1 118 ? -10.742 -11.023 22.141 1 98.5 118 TYR A O 1
ATOM 947 N N . TRP A 1 119 ? -12.852 -11.539 22.141 1 98.62 119 TRP A N 1
ATOM 948 C CA . TRP A 1 119 ? -12.859 -11.742 23.594 1 98.62 119 TRP A CA 1
ATOM 949 C C . TRP A 1 119 ? -11.859 -12.82 24 1 98.62 119 TRP A C 1
ATOM 951 O O . TRP A 1 119 ? -11.125 -12.664 24.969 1 98.62 119 TRP A O 1
ATOM 961 N N . THR A 1 120 ? -11.82 -13.875 23.297 1 98.5 120 THR A N 1
ATOM 962 C CA . THR A 1 120 ? -10.906 -14.977 23.578 1 98.5 120 THR A CA 1
ATOM 963 C C . THR A 1 120 ? -9.453 -14.516 23.453 1 98.5 120 THR A C 1
ATOM 965 O O . THR A 1 120 ? -8.617 -14.844 24.297 1 98.5 120 THR A O 1
ATOM 968 N N . ILE A 1 121 ? -9.141 -13.75 22.422 1 98.06 121 ILE A N 1
ATOM 969 C CA . ILE A 1 121 ? -7.793 -13.227 22.219 1 98.06 121 ILE A CA 1
ATOM 970 C C . ILE A 1 121 ? -7.414 -12.297 23.359 1 98.06 121 ILE A C 1
ATOM 972 O O . ILE A 1 121 ? -6.312 -12.398 23.922 1 98.06 121 ILE A O 1
ATOM 976 N N . LYS A 1 122 ? -8.344 -11.445 23.672 1 98 122 LYS A N 1
ATOM 977 C CA . LYS A 1 122 ? -8.102 -10.5 24.75 1 98 122 LYS A CA 1
ATOM 978 C C . LYS A 1 122 ? -7.828 -11.219 26.062 1 98 122 LYS A C 1
ATOM 980 O O . LYS A 1 122 ? -6.902 -10.859 26.797 1 98 122 LYS A O 1
ATOM 985 N N . GLU A 1 123 ? -8.516 -12.258 26.359 1 97.88 123 GLU A N 1
ATOM 986 C CA . GLU A 1 123 ? -8.359 -13.008 27.594 1 97.88 123 GLU A CA 1
ATOM 987 C C . GLU A 1 123 ? -7.055 -13.797 27.609 1 97.88 123 GLU A C 1
ATOM 989 O O . GLU A 1 123 ? -6.414 -13.93 28.656 1 97.88 123 GLU A O 1
ATOM 994 N N . ALA A 1 124 ? -6.719 -14.25 26.5 1 97.69 124 ALA A N 1
ATOM 995 C CA . ALA A 1 124 ? -5.543 -15.109 26.406 1 97.69 124 ALA A CA 1
ATOM 996 C C . ALA A 1 124 ? -4.262 -14.281 26.375 1 97.69 124 ALA A C 1
ATOM 998 O O . ALA A 1 124 ? -3.223 -14.711 26.875 1 97.69 124 ALA A O 1
ATOM 999 N N . THR A 1 125 ? -4.246 -13.086 25.781 1 96.44 125 THR A N 1
ATOM 1000 C CA . THR A 1 125 ? -3.006 -12.367 25.5 1 96.44 125 THR A CA 1
ATOM 1001 C C . THR A 1 125 ? -2.984 -11.016 26.203 1 96.44 125 THR A C 1
ATOM 1003 O O . THR A 1 125 ? -1.926 -10.406 26.359 1 96.44 125 THR A O 1
ATOM 1006 N N . GLY A 1 126 ? -4.141 -10.484 26.516 1 97 126 GLY A N 1
ATOM 1007 C CA . GLY A 1 126 ? -4.234 -9.125 27.031 1 97 126 GLY A CA 1
ATOM 1008 C C . GLY A 1 126 ? -4.258 -8.078 25.938 1 97 126 GLY A C 1
ATOM 1009 O O . GLY A 1 126 ? -4.414 -6.887 26.219 1 97 126 GLY A O 1
ATOM 1010 N N . TRP A 1 127 ? -4.227 -8.461 24.609 1 96.44 127 TRP A N 1
ATOM 1011 C CA . TRP A 1 127 ? -4.227 -7.527 23.484 1 96.44 127 TRP A CA 1
ATOM 1012 C C . TRP A 1 127 ? -5.625 -6.957 23.25 1 96.44 127 TRP A C 1
ATOM 1014 O O . TRP A 1 127 ? -6.621 -7.668 23.391 1 96.44 127 TRP A O 1
ATOM 1024 N N . THR A 1 128 ? -5.605 -5.688 22.875 1 96 128 THR A N 1
ATOM 1025 C CA . THR A 1 128 ? -6.891 -5.043 22.609 1 96 128 THR A CA 1
ATOM 1026 C C . THR A 1 128 ? -6.895 -4.371 21.25 1 96 128 THR A C 1
ATOM 1028 O O . THR A 1 128 ? -5.836 -4.098 20.672 1 96 128 THR A O 1
ATOM 1031 N N . LEU A 1 129 ? -8.055 -4.07 20.734 1 94.06 129 LEU A N 1
ATOM 1032 C CA . LEU A 1 129 ? -8.219 -3.393 19.453 1 94.06 129 LEU A CA 1
ATOM 1033 C C . LEU A 1 129 ? -7.75 -1.944 19.531 1 94.06 129 LEU A C 1
ATOM 1035 O O . LEU A 1 129 ? -7.504 -1.305 18.516 1 94.06 129 LEU A O 1
ATOM 1039 N N . ASP A 1 130 ? -7.547 -1.422 20.703 1 87.81 130 ASP A N 1
ATOM 1040 C CA . ASP A 1 130 ? -7.098 -0.049 20.906 1 87.81 130 ASP A CA 1
ATOM 1041 C C . ASP A 1 130 ? -5.574 0.046 20.844 1 87.81 130 ASP A C 1
ATOM 1043 O O . ASP A 1 130 ? -5.031 0.901 20.141 1 87.81 130 ASP A O 1
ATOM 1047 N N . ARG A 1 131 ? -4.918 -0.848 21.547 1 88.38 131 ARG A N 1
ATOM 1048 C CA . ARG A 1 131 ? -3.473 -0.76 21.719 1 88.38 131 ARG A CA 1
ATOM 1049 C C . ARG A 1 131 ? -2.752 -1.614 20.672 1 88.38 131 ARG A C 1
ATOM 1051 O O . ARG A 1 131 ? -1.794 -1.159 20.047 1 88.38 131 ARG A O 1
ATOM 1058 N N . GLN A 1 132 ? -3.188 -2.787 20.516 1 92.06 132 GLN A N 1
ATOM 1059 C CA . GLN A 1 132 ? -2.619 -3.703 19.531 1 92.06 132 GLN A CA 1
ATOM 1060 C C . GLN A 1 132 ? -3.557 -3.883 18.344 1 92.06 132 GLN A C 1
ATOM 1062 O O . GLN A 1 132 ? -3.855 -5.012 17.938 1 92.06 132 GLN A O 1
ATOM 1067 N N . THR A 1 133 ? -3.885 -2.764 17.75 1 92.19 133 THR A N 1
ATOM 1068 C CA . THR A 1 133 ? -4.969 -2.68 16.781 1 92.19 133 THR A CA 1
ATOM 1069 C C . THR A 1 133 ? -4.73 -3.637 15.617 1 92.19 133 THR A C 1
ATOM 1071 O O . THR A 1 133 ? -5.57 -4.492 15.328 1 92.19 133 THR A O 1
ATOM 1074 N N . TYR A 1 134 ? -3.529 -3.619 15.039 1 91 134 TYR A N 1
ATOM 1075 C CA . TYR A 1 134 ? -3.271 -4.398 13.836 1 91 134 TYR A CA 1
ATOM 1076 C C . TYR A 1 134 ? -3.023 -5.863 14.172 1 91 134 TYR A C 1
ATOM 1078 O O . TYR A 1 134 ? -3.443 -6.758 13.438 1 91 134 TYR A O 1
ATOM 1086 N N . ASP A 1 135 ? -2.436 -6.117 15.297 1 92.62 135 ASP A N 1
ATOM 1087 C CA . ASP A 1 135 ? -2.178 -7.496 15.703 1 92.62 135 ASP A CA 1
ATOM 1088 C C . ASP A 1 135 ? -3.482 -8.258 15.906 1 92.62 135 ASP A C 1
ATOM 1090 O O . ASP A 1 135 ? -3.637 -9.375 15.406 1 92.62 135 ASP A O 1
ATOM 1094 N N . VAL A 1 136 ? -4.363 -7.617 16.547 1 96.31 136 VAL A N 1
ATOM 1095 C CA . VAL A 1 136 ? -5.648 -8.242 16.844 1 96.31 136 VAL A CA 1
ATOM 1096 C C . VAL A 1 136 ? -6.461 -8.375 15.555 1 96.31 136 VAL A C 1
ATOM 1098 O O . VAL A 1 136 ? -7.008 -9.445 15.266 1 96.31 136 VAL A O 1
ATOM 1101 N N . ALA A 1 137 ? -6.492 -7.309 14.805 1 95.88 137 ALA A N 1
ATOM 1102 C CA . ALA A 1 137 ? -7.262 -7.332 13.562 1 95.88 137 ALA A CA 1
ATOM 1103 C C . ALA A 1 137 ? -6.742 -8.406 12.617 1 95.88 137 ALA A C 1
ATOM 1105 O O . ALA A 1 137 ? -7.527 -9.148 12.016 1 95.88 137 ALA A O 1
ATOM 1106 N N . HIS A 1 138 ? -5.438 -8.539 12.5 1 95.88 138 HIS A N 1
ATOM 1107 C CA . HIS A 1 138 ? -4.84 -9.539 11.617 1 95.88 138 HIS A CA 1
ATOM 1108 C C . HIS A 1 138 ? -5.195 -10.953 12.055 1 95.88 138 HIS A C 1
ATOM 1110 O O . HIS A 1 138 ? -5.574 -11.789 11.234 1 95.88 138 HIS A O 1
ATOM 1116 N N . LEU A 1 139 ? -5.098 -11.195 13.305 1 97.12 139 LEU A N 1
ATOM 1117 C CA . LEU A 1 139 ? -5.41 -12.516 13.828 1 97.12 139 LEU A CA 1
ATOM 1118 C C . LEU A 1 139 ? -6.871 -12.875 13.578 1 97.12 139 LEU A C 1
ATOM 1120 O O . LEU A 1 139 ? -7.184 -14 13.172 1 97.12 139 LEU A O 1
ATOM 1124 N N . LEU A 1 140 ? -7.688 -11.922 13.742 1 98.06 140 LEU A N 1
ATOM 1125 C CA . LEU A 1 140 ? -9.109 -12.164 13.516 1 98.06 140 LEU A CA 1
ATOM 1126 C C . LEU A 1 140 ? -9.398 -12.422 12.039 1 98.06 140 LEU A C 1
ATOM 1128 O O . LEU A 1 140 ? -10.188 -13.305 11.703 1 98.06 140 LEU A O 1
ATOM 1132 N N . LEU A 1 141 ? -8.742 -11.68 11.203 1 97.5 141 LEU A N 1
ATOM 1133 C CA . LEU A 1 141 ? -8.961 -11.859 9.773 1 97.5 141 LEU A CA 1
ATOM 1134 C C . LEU A 1 141 ? -8.414 -13.203 9.297 1 97.5 141 LEU A C 1
ATOM 1136 O O . LEU A 1 141 ? -8.969 -13.82 8.391 1 97.5 141 LEU A O 1
ATOM 1140 N N . ILE A 1 142 ? -7.328 -13.641 9.922 1 98 142 ILE A N 1
ATOM 1141 C CA . ILE A 1 142 ? -6.773 -14.953 9.602 1 98 142 ILE A CA 1
ATOM 1142 C C . ILE A 1 142 ? -7.777 -16.047 9.961 1 98 142 ILE A C 1
ATOM 1144 O O . ILE A 1 142 ? -8.023 -16.953 9.172 1 98 142 ILE A O 1
ATOM 1148 N N . ILE A 1 143 ? -8.453 -15.906 11.016 1 98.25 143 ILE A N 1
ATOM 1149 C CA . ILE A 1 143 ? -9.383 -16.922 11.508 1 98.25 143 ILE A CA 1
ATOM 1150 C C . ILE A 1 143 ? -10.695 -16.844 10.727 1 98.25 143 ILE A C 1
ATOM 1152 O O . ILE A 1 143 ? -11.258 -17.859 10.344 1 98.25 143 ILE A O 1
ATOM 1156 N N . VAL A 1 144 ? -11.125 -15.656 10.406 1 98 144 VAL A N 1
ATOM 1157 C CA . VAL A 1 144 ? -12.477 -15.445 9.898 1 98 144 VAL A CA 1
ATOM 1158 C C . VAL A 1 144 ? -12.469 -15.523 8.367 1 98 144 VAL A C 1
ATOM 1160 O O . VAL A 1 144 ? -13.453 -15.961 7.762 1 98 144 VAL A O 1
ATOM 1163 N N . ASN A 1 145 ? -11.359 -15.086 7.797 1 97.81 145 ASN A N 1
ATOM 1164 C CA . ASN A 1 145 ? -11.32 -15.016 6.34 1 97.81 145 ASN A CA 1
ATOM 1165 C C . ASN A 1 145 ? -10.328 -16.016 5.75 1 97.81 145 ASN A C 1
ATOM 1167 O O . ASN A 1 145 ? -10.711 -16.891 4.965 1 97.81 145 ASN A O 1
ATOM 1171 N N . TRP A 1 146 ? -9.117 -15.945 6.195 1 98.12 146 TRP A N 1
ATOM 1172 C CA . TRP A 1 146 ? -8.039 -16.672 5.543 1 98.12 146 TRP A CA 1
ATOM 1173 C C . TRP A 1 146 ? -8.219 -18.188 5.707 1 98.12 146 TRP A C 1
ATOM 1175 O O . TRP A 1 146 ? -8.188 -18.922 4.723 1 98.12 146 TRP A O 1
ATOM 1185 N N . LEU A 1 147 ? -8.422 -18.703 6.934 1 98.44 147 LEU A N 1
ATOM 1186 C CA . LEU A 1 147 ? -8.523 -20.141 7.195 1 98.44 147 LEU A CA 1
ATOM 1187 C C . LEU A 1 147 ? -9.719 -20.734 6.469 1 98.44 147 LEU A C 1
ATOM 1189 O O . LEU A 1 147 ? -9.578 -21.719 5.738 1 98.44 147 LEU A O 1
ATOM 1193 N N . PRO A 1 148 ? -10.883 -20.094 6.57 1 98.5 148 PRO A N 1
ATOM 1194 C CA . PRO A 1 148 ? -12.023 -20.656 5.828 1 98.5 148 PRO A CA 1
ATOM 1195 C C . PRO A 1 148 ? -11.805 -20.641 4.32 1 98.5 148 PRO A C 1
ATOM 1197 O O . PRO A 1 148 ? -12.219 -21.562 3.623 1 98.5 148 PRO A O 1
ATOM 1200 N N . TRP A 1 149 ? -11.164 -19.641 3.855 1 98.38 149 TRP A N 1
ATOM 1201 C CA . TRP A 1 149 ? -10.93 -19.578 2.416 1 98.38 149 TRP A CA 1
ATOM 1202 C C . TRP A 1 149 ? -9.992 -20.703 1.971 1 98.38 149 TRP A C 1
ATOM 1204 O O . TRP A 1 149 ? -10.188 -21.297 0.914 1 98.38 149 TRP A O 1
ATOM 1214 N N . MET A 1 150 ? -8.961 -21.031 2.744 1 98.19 150 MET A N 1
ATOM 1215 C CA . MET A 1 150 ? -8.07 -22.141 2.418 1 98.19 150 MET A CA 1
ATOM 1216 C C . MET A 1 150 ? -8.844 -23.453 2.379 1 98.19 150 MET A C 1
ATOM 1218 O O . MET A 1 150 ? -8.656 -24.266 1.464 1 98.19 150 MET A O 1
ATOM 1222 N N . ILE A 1 151 ? -9.727 -23.594 3.316 1 98.69 151 ILE A N 1
ATOM 1223 C CA . ILE A 1 151 ? -10.547 -24.797 3.332 1 98.69 151 ILE A CA 1
ATOM 1224 C C . ILE A 1 151 ? -11.453 -24.828 2.1 1 98.69 151 ILE A C 1
ATOM 1226 O O . ILE A 1 151 ? -11.586 -25.859 1.441 1 98.69 151 ILE A O 1
ATOM 1230 N N . ALA A 1 152 ? -12.008 -23.688 1.807 1 98.75 152 ALA A N 1
ATOM 1231 C CA . ALA A 1 152 ? -12.883 -23.594 0.64 1 98.75 152 ALA A CA 1
ATOM 1232 C C . ALA A 1 152 ? -12.125 -23.938 -0.642 1 98.75 152 ALA A C 1
ATOM 1234 O O . ALA A 1 152 ? -12.641 -24.656 -1.5 1 98.75 152 ALA A O 1
ATOM 1235 N N . LEU A 1 153 ? -10.914 -23.469 -0.768 1 98.56 153 LEU A N 1
ATOM 1236 C CA . LEU A 1 153 ? -10.109 -23.75 -1.952 1 98.56 153 LEU A CA 1
ATOM 1237 C C . LEU A 1 153 ? -9.82 -25.234 -2.076 1 98.56 153 LEU A C 1
ATOM 1239 O O . LEU A 1 153 ? -9.875 -25.797 -3.174 1 98.56 153 LEU A O 1
ATOM 1243 N N . ILE A 1 154 ? -9.516 -25.859 -0.974 1 98.62 154 ILE A N 1
ATOM 1244 C CA . ILE A 1 154 ? -9.266 -27.297 -0.965 1 98.62 154 ILE A CA 1
ATOM 1245 C C . ILE A 1 154 ? -10.516 -28.031 -1.418 1 98.62 154 ILE A C 1
ATOM 1247 O O . ILE A 1 154 ? -10.445 -28.953 -2.244 1 98.62 154 ILE A O 1
ATOM 1251 N N . LEU A 1 155 ? -11.656 -27.578 -0.949 1 98.81 155 LEU A N 1
ATOM 1252 C CA . LEU A 1 155 ? -12.898 -28.25 -1.306 1 98.81 155 LEU A CA 1
ATOM 1253 C C . LEU A 1 155 ? -13.234 -28.031 -2.777 1 98.81 155 LEU A C 1
ATOM 1255 O O . LEU A 1 155 ? -13.766 -28.922 -3.439 1 98.81 155 LEU A O 1
ATOM 1259 N N . ILE A 1 156 ? -12.969 -26.891 -3.275 1 98.56 156 ILE A N 1
ATOM 1260 C CA . ILE A 1 156 ? -13.164 -26.625 -4.699 1 98.56 156 ILE A CA 1
ATOM 1261 C C . ILE A 1 156 ? -12.266 -27.547 -5.516 1 98.56 156 ILE A C 1
ATOM 1263 O O . ILE A 1 156 ? -12.703 -28.156 -6.5 1 98.56 156 ILE A O 1
ATOM 1267 N N . ALA A 1 157 ? -11.031 -27.719 -5.094 1 98.31 157 ALA A N 1
ATOM 1268 C CA . ALA A 1 157 ? -10.094 -28.609 -5.766 1 98.31 157 ALA A CA 1
ATOM 1269 C C . ALA A 1 157 ? -10.586 -30.062 -5.711 1 98.31 157 ALA A C 1
ATOM 1271 O O . ALA A 1 157 ? -10.523 -30.781 -6.707 1 98.31 157 ALA A O 1
ATOM 1272 N N . VAL A 1 158 ? -11.102 -30.438 -4.566 1 97.62 158 VAL A N 1
ATOM 1273 C CA . VAL A 1 158 ? -11.602 -31.797 -4.387 1 97.62 158 VAL A CA 1
ATOM 1274 C C . VAL A 1 158 ? -12.789 -32.031 -5.309 1 97.62 158 VAL A C 1
ATOM 1276 O O . VAL A 1 158 ? -12.859 -33.062 -5.996 1 97.62 158 VAL A O 1
ATOM 1279 N N . MET A 1 159 ? -13.648 -31.109 -5.379 1 97.44 159 MET A N 1
ATOM 1280 C CA . MET A 1 159 ? -14.82 -31.234 -6.242 1 97.44 159 MET A CA 1
ATOM 1281 C C . MET A 1 159 ? -14.414 -31.234 -7.715 1 97.44 159 MET A C 1
ATOM 1283 O O . MET A 1 159 ? -14.891 -32.062 -8.492 1 97.44 159 MET A O 1
ATOM 1287 N N . ALA A 1 160 ? -13.531 -30.344 -8.07 1 96.25 160 ALA A N 1
ATOM 1288 C CA . ALA A 1 160 ? -13.07 -30.297 -9.453 1 96.25 160 ALA A CA 1
ATOM 1289 C C . ALA A 1 160 ? -12.422 -31.625 -9.852 1 96.25 160 ALA A C 1
ATOM 1291 O O . ALA A 1 160 ? -12.797 -32.219 -10.867 1 96.25 160 ALA A O 1
ATOM 1292 N N . ASN A 1 161 ? -11.562 -32.188 -9.023 1 94.06 161 ASN A N 1
ATOM 1293 C CA . ASN A 1 161 ? -10.836 -33.406 -9.32 1 94.06 161 ASN A CA 1
ATOM 1294 C C . ASN A 1 161 ? -11.781 -34.625 -9.398 1 94.06 161 ASN A C 1
ATOM 1296 O O . ASN A 1 161 ? -11.516 -35.562 -10.133 1 94.06 161 ASN A O 1
ATOM 1300 N N . ARG A 1 162 ? -12.82 -34.5 -8.695 1 92.75 162 ARG A N 1
ATOM 1301 C CA . ARG A 1 162 ? -13.742 -35.625 -8.609 1 92.75 162 ARG A CA 1
ATOM 1302 C C . ARG A 1 162 ? -14.617 -35.719 -9.859 1 92.75 162 ARG A C 1
ATOM 1304 O O . ARG A 1 162 ? -14.953 -36.812 -10.312 1 92.75 162 ARG A O 1
ATOM 1311 N N . TYR A 1 163 ? -14.922 -34.562 -10.508 1 93.31 163 TYR A N 1
ATOM 1312 C CA . TYR A 1 163 ? -15.984 -34.625 -11.5 1 93.31 163 TYR A CA 1
ATOM 1313 C C . TYR A 1 163 ? -15.461 -34.219 -12.875 1 93.31 163 TYR A C 1
ATOM 1315 O O . TYR A 1 163 ? -16.188 -34.281 -13.867 1 93.31 163 TYR A O 1
ATOM 1323 N N . VAL A 1 164 ? -14.188 -33.875 -12.984 1 92.62 164 VAL A N 1
ATOM 1324 C CA . VAL A 1 164 ? -13.617 -33.469 -14.258 1 92.62 164 VAL A CA 1
ATOM 1325 C C . VAL A 1 164 ? -13.25 -34.688 -15.086 1 92.62 164 VAL A C 1
ATOM 1327 O O . VAL A 1 164 ? -13.102 -35.781 -14.547 1 92.62 164 VAL A O 1
ATOM 1330 N N . ARG A 1 165 ? -13.07 -34.469 -16.375 1 91.56 165 ARG A N 1
ATOM 1331 C CA . ARG A 1 165 ? -12.602 -35.5 -17.281 1 91.56 165 ARG A CA 1
ATOM 1332 C C . ARG A 1 165 ? -11.117 -35.312 -17.609 1 91.56 165 ARG A C 1
ATOM 1334 O O . ARG A 1 165 ? -10.461 -36.25 -18.078 1 91.56 165 ARG A O 1
ATOM 1341 N N . THR A 1 166 ? -10.641 -34.094 -17.438 1 91.94 166 THR A N 1
ATOM 1342 C CA . THR A 1 166 ? -9.242 -33.781 -17.734 1 91.94 166 THR A CA 1
ATOM 1343 C C . THR A 1 166 ? -8.602 -33 -16.594 1 91.94 166 THR A C 1
ATOM 1345 O O . THR A 1 166 ? -9.266 -32.219 -15.93 1 91.94 166 THR A O 1
ATOM 1348 N N . GLY A 1 167 ? -7.316 -33.219 -16.391 1 93.88 167 GLY A N 1
ATOM 1349 C CA . GLY A 1 167 ? -6.586 -32.5 -15.359 1 93.88 167 GLY A CA 1
ATOM 1350 C C . GLY A 1 167 ? -6.477 -31.031 -15.633 1 93.88 167 GLY A C 1
ATOM 1351 O O . GLY A 1 167 ? -6.414 -30.219 -14.695 1 93.88 167 GLY A O 1
ATOM 1352 N N . MET A 1 168 ? -6.496 -30.625 -16.906 1 95 168 MET A N 1
ATOM 1353 C CA . MET A 1 168 ? -6.395 -29.234 -17.297 1 95 168 MET A CA 1
ATOM 1354 C C . MET A 1 168 ? -7.57 -28.422 -16.75 1 95 168 MET A C 1
ATOM 1356 O O . MET A 1 168 ? -7.395 -27.297 -16.297 1 95 168 MET A O 1
ATOM 1360 N N . SER A 1 169 ? -8.727 -29.031 -16.734 1 96.56 169 SER A N 1
ATOM 1361 C CA . SER A 1 169 ? -9.93 -28.359 -16.234 1 96.56 169 SER A CA 1
ATOM 1362 C C . SER A 1 169 ? -9.828 -28.094 -14.742 1 96.56 169 SER A C 1
ATOM 1364 O O . SER A 1 169 ? -10.156 -26.984 -14.281 1 96.56 169 SER A O 1
ATOM 1366 N N . ALA A 1 170 ? -9.336 -29.047 -14 1 97.25 170 ALA A N 1
ATOM 1367 C CA . ALA A 1 170 ? -9.195 -28.891 -12.555 1 97.25 170 ALA A CA 1
ATOM 1368 C C . ALA A 1 170 ? -8.18 -27.812 -12.211 1 97.25 170 ALA A C 1
ATOM 1370 O O . ALA A 1 170 ? -8.438 -26.938 -11.383 1 97.25 170 ALA A O 1
ATOM 1371 N N . VAL A 1 171 ? -7.031 -27.844 -12.891 1 97.94 171 VAL A N 1
ATOM 1372 C CA . VAL A 1 171 ? -5.969 -26.891 -12.633 1 97.94 171 VAL A CA 1
ATOM 1373 C C . VAL A 1 171 ? -6.461 -25.469 -12.945 1 97.94 171 VAL A C 1
ATOM 1375 O O . VAL A 1 171 ? -6.227 -24.547 -12.164 1 97.94 171 VAL A O 1
ATOM 1378 N N . PHE A 1 172 ? -7.156 -25.359 -14.031 1 98.5 172 PHE A N 1
ATOM 1379 C CA . PHE A 1 172 ? -7.645 -24.047 -14.461 1 98.5 172 PHE A CA 1
ATOM 1380 C C . PHE A 1 172 ? -8.633 -23.484 -13.453 1 98.5 172 PHE A C 1
ATOM 1382 O O . PHE A 1 172 ? -8.531 -22.328 -13.055 1 98.5 172 PHE A O 1
ATOM 1389 N N . VAL A 1 173 ? -9.562 -24.25 -13.008 1 98.56 173 VAL A N 1
ATOM 1390 C CA . VAL A 1 173 ? -10.609 -23.781 -12.102 1 98.56 173 VAL A CA 1
ATOM 1391 C C . VAL A 1 173 ? -10 -23.422 -10.75 1 98.56 173 VAL A C 1
ATOM 1393 O O . VAL A 1 173 ? -10.383 -22.422 -10.141 1 98.56 173 VAL A O 1
ATOM 1396 N N . VAL A 1 174 ? -9.055 -24.25 -10.273 1 98.5 174 VAL A N 1
ATOM 1397 C CA . VAL A 1 174 ? -8.406 -23.953 -9 1 98.5 174 VAL A CA 1
ATOM 1398 C C . VAL A 1 174 ? -7.562 -22.688 -9.125 1 98.5 174 VAL A C 1
ATOM 1400 O O . VAL A 1 174 ? -7.535 -21.859 -8.219 1 98.5 174 VAL A O 1
ATOM 1403 N N . ALA A 1 175 ? -6.938 -22.531 -10.281 1 98.69 175 ALA A N 1
ATOM 1404 C CA . ALA A 1 175 ? -6.184 -21.297 -10.539 1 98.69 175 ALA A CA 1
ATOM 1405 C C . ALA A 1 175 ? -7.102 -20.078 -10.523 1 98.69 175 ALA A C 1
ATOM 1407 O O . ALA A 1 175 ? -6.766 -19.047 -9.93 1 98.69 175 ALA A O 1
ATOM 1408 N N . ALA A 1 176 ? -8.211 -20.203 -11.133 1 98.69 176 ALA A N 1
ATOM 1409 C CA . ALA A 1 176 ? -9.195 -19.125 -11.18 1 98.69 176 ALA A CA 1
ATOM 1410 C C . ALA A 1 176 ? -9.688 -18.781 -9.773 1 98.69 176 ALA A C 1
ATOM 1412 O O . ALA A 1 176 ? -9.711 -17.609 -9.391 1 98.69 176 ALA A O 1
ATOM 1413 N N . ALA A 1 177 ? -10.016 -19.781 -9.016 1 98.44 177 ALA A N 1
ATOM 1414 C CA . ALA A 1 177 ? -10.492 -19.578 -7.656 1 98.44 177 ALA A CA 1
ATOM 1415 C C . ALA A 1 177 ? -9.43 -18.906 -6.789 1 98.44 177 ALA A C 1
ATOM 1417 O O . ALA A 1 177 ? -9.742 -18.109 -5.91 1 98.44 177 ALA A O 1
ATOM 1418 N N . SER A 1 178 ? -8.219 -19.219 -7.066 1 97.56 178 SER A N 1
ATOM 1419 C CA . SER A 1 178 ? -7.098 -18.766 -6.246 1 97.56 178 SER A CA 1
ATOM 1420 C C . SER A 1 178 ? -6.766 -17.312 -6.52 1 97.56 178 SER A C 1
ATOM 1422 O O . SER A 1 178 ? -6.59 -16.531 -5.586 1 97.56 178 SER A O 1
ATOM 1424 N N . PHE A 1 179 ? -6.754 -16.906 -7.84 1 97.38 179 PHE A N 1
ATOM 1425 C CA . PHE A 1 179 ? -6.133 -15.625 -8.125 1 97.38 179 PHE A CA 1
ATOM 1426 C C . PHE A 1 179 ? -7.047 -14.758 -8.984 1 97.38 179 PHE A C 1
ATOM 1428 O O . PHE A 1 179 ? -6.82 -13.562 -9.133 1 97.38 179 PHE A O 1
ATOM 1435 N N . ALA A 1 180 ? -8.102 -15.328 -9.539 1 97.94 180 ALA A N 1
ATOM 1436 C CA . ALA A 1 180 ? -8.805 -14.594 -10.586 1 97.94 180 ALA A CA 1
ATOM 1437 C C . ALA A 1 180 ? -10.211 -14.211 -10.148 1 97.94 180 ALA A C 1
ATOM 1439 O O . ALA A 1 180 ? -11.102 -14.008 -10.977 1 97.94 180 ALA A O 1
ATOM 1440 N N . THR A 1 181 ? -10.406 -14.242 -8.859 1 96.62 181 THR A N 1
ATOM 1441 C CA . THR A 1 181 ? -11.656 -13.766 -8.273 1 96.62 181 THR A CA 1
ATOM 1442 C C . THR A 1 181 ? -11.391 -12.727 -7.195 1 96.62 181 THR A C 1
ATOM 1444 O O . THR A 1 181 ? -10.281 -12.648 -6.656 1 96.62 181 THR A O 1
ATOM 1447 N N . PHE A 1 182 ? -12.367 -11.984 -6.898 1 96.19 182 PHE A N 1
ATOM 1448 C CA . PHE A 1 182 ? -12.211 -10.922 -5.914 1 96.19 182 PHE A CA 1
ATOM 1449 C C . PHE A 1 182 ? -12.273 -11.477 -4.496 1 96.19 182 PHE A C 1
ATOM 1451 O O . PHE A 1 182 ? -12.18 -10.727 -3.525 1 96.19 182 PHE A O 1
ATOM 1458 N N . LEU A 1 183 ? -12.391 -12.781 -4.387 1 94.31 183 LEU A N 1
ATOM 1459 C CA . LEU A 1 183 ? -12.391 -13.383 -3.059 1 94.31 183 LEU A CA 1
ATOM 1460 C C . LEU A 1 183 ? -11.031 -13.219 -2.389 1 94.31 183 LEU A C 1
ATOM 1462 O O . LEU A 1 183 ? -10.953 -12.969 -1.183 1 94.31 183 LEU A O 1
ATOM 1466 N N . SER A 1 184 ? -10 -13.312 -3.182 1 91.69 184 SER A N 1
ATOM 1467 C CA . SER A 1 184 ? -8.656 -13.102 -2.641 1 91.69 184 SER A CA 1
ATOM 1468 C C . SER A 1 184 ? -8.43 -11.633 -2.303 1 91.69 184 SER A C 1
ATOM 1470 O O . SER A 1 184 ? -7.66 -11.312 -1.389 1 91.69 184 SER A O 1
ATOM 1472 N N . THR A 1 185 ? -9.141 -10.734 -2.941 1 94.5 185 THR A N 1
ATOM 1473 C CA . THR A 1 185 ? -9 -9.289 -2.77 1 94.5 185 THR A CA 1
ATOM 1474 C C . THR A 1 185 ? -9.57 -8.844 -1.426 1 94.5 185 THR A C 1
ATOM 1476 O O . THR A 1 185 ? -8.984 -8 -0.744 1 94.5 185 THR A O 1
ATOM 1479 N N . PHE A 1 186 ? -10.578 -9.484 -0.998 1 95.94 186 PHE A N 1
ATOM 1480 C CA . PHE A 1 186 ? -11.344 -8.992 0.143 1 95.94 186 PHE A CA 1
ATOM 1481 C C . PHE A 1 186 ? -10.93 -9.703 1.422 1 95.94 186 PHE A C 1
ATOM 1483 O O . PHE A 1 186 ? -11.461 -9.43 2.496 1 95.94 186 PHE A O 1
ATOM 1490 N N . LEU A 1 187 ? -9.914 -10.562 1.359 1 96.06 187 LEU A N 1
ATOM 1491 C CA . LEU A 1 187 ? -9.492 -11.312 2.531 1 96.06 187 LEU A CA 1
ATOM 1492 C C . LEU A 1 187 ? -8.883 -10.391 3.584 1 96.06 187 LEU A C 1
ATOM 1494 O O . LEU A 1 187 ? -8.805 -10.758 4.762 1 96.06 187 LEU A O 1
ATOM 1498 N N . ILE A 1 188 ? -8.539 -9.18 3.225 1 94.12 188 ILE A N 1
ATOM 1499 C CA . ILE A 1 188 ? -7.809 -8.297 4.129 1 94.12 188 ILE A CA 1
ATOM 1500 C C . ILE A 1 188 ? -8.789 -7.398 4.879 1 94.12 188 ILE A C 1
ATOM 1502 O O . ILE A 1 188 ? -8.375 -6.535 5.652 1 94.12 188 ILE A O 1
ATOM 1506 N N . THR A 1 189 ? -10.055 -7.566 4.645 1 94.69 189 THR A N 1
ATOM 1507 C CA . THR A 1 189 ? -11.055 -6.711 5.273 1 94.69 189 THR A CA 1
ATOM 1508 C C . THR A 1 189 ? -12.086 -7.551 6.027 1 94.69 189 THR A C 1
ATOM 1510 O O . THR A 1 189 ? -12.273 -8.727 5.727 1 94.69 189 THR A O 1
ATOM 1513 N N . PHE A 1 190 ? -12.688 -6.93 6.965 1 96.38 190 PHE A N 1
ATOM 1514 C CA . PHE A 1 190 ? -13.805 -7.547 7.672 1 96.38 190 PHE A CA 1
ATOM 1515 C C . PHE A 1 190 ? -15.102 -7.367 6.898 1 96.38 190 PHE A C 1
ATOM 1517 O O . PHE A 1 190 ? -15.688 -6.281 6.898 1 96.38 190 PHE A O 1
ATOM 1524 N N . ASN A 1 191 ? -15.508 -8.461 6.254 1 96.06 191 ASN A N 1
ATOM 1525 C CA . ASN A 1 191 ? -16.688 -8.391 5.391 1 96.06 191 ASN A CA 1
ATOM 1526 C C . ASN A 1 191 ? -17.5 -9.68 5.453 1 96.06 191 ASN A C 1
ATOM 1528 O O . ASN A 1 191 ? -16.984 -10.727 5.848 1 96.06 191 ASN A O 1
ATOM 1532 N N . ASN A 1 192 ? -18.734 -9.617 5.086 1 97.06 192 ASN A N 1
ATOM 1533 C CA . ASN A 1 192 ? -19.625 -10.773 5.098 1 97.06 192 ASN A CA 1
ATOM 1534 C C . ASN A 1 192 ? -19.531 -11.562 3.795 1 97.06 192 ASN A C 1
ATOM 1536 O O . ASN A 1 192 ? -19.938 -12.727 3.74 1 97.06 192 ASN A O 1
ATOM 1540 N N . HIS A 1 193 ? -19.078 -10.969 2.76 1 97 193 HIS A N 1
ATOM 1541 C CA . HIS A 1 193 ? -19.109 -11.578 1.434 1 97 193 HIS A CA 1
ATOM 1542 C C . HIS A 1 193 ? -18.141 -12.758 1.353 1 97 193 HIS A C 1
ATOM 1544 O O . HIS A 1 193 ? -18.484 -13.812 0.803 1 97 193 HIS A O 1
ATOM 1550 N N . SER A 1 194 ? -16.922 -12.555 1.92 1 97.12 194 SER A N 1
ATOM 1551 C CA . SER A 1 194 ? -15.969 -13.656 1.955 1 97.12 194 SER A CA 1
ATOM 1552 C C . SER A 1 194 ? -16.5 -14.812 2.789 1 97.12 194 SER A C 1
ATOM 1554 O O . SER A 1 194 ? -16.391 -15.977 2.381 1 97.12 194 SER A O 1
ATOM 1556 N N . VAL A 1 195 ? -17.094 -14.477 3.861 1 98.19 195 VAL A N 1
ATOM 1557 C CA . VAL A 1 195 ? -17.609 -15.5 4.762 1 98.19 195 VAL A CA 1
ATOM 1558 C C . VAL A 1 195 ? -18.766 -16.234 4.09 1 98.19 195 VAL A C 1
ATOM 1560 O O . VAL A 1 195 ? -18.844 -17.469 4.133 1 98.19 195 VAL A O 1
ATOM 1563 N N . ALA A 1 196 ? -19.594 -15.469 3.48 1 98.62 196 ALA A N 1
ATOM 1564 C CA . ALA A 1 196 ? -20.734 -16.062 2.783 1 98.62 196 ALA A CA 1
ATOM 1565 C C . ALA A 1 196 ? -20.281 -16.984 1.656 1 98.62 196 ALA A C 1
ATOM 1567 O O . ALA A 1 196 ? -20.812 -18.078 1.475 1 98.62 196 ALA A O 1
ATOM 1568 N N . THR A 1 197 ? -19.328 -16.562 0.937 1 98.56 197 THR A N 1
ATOM 1569 C CA . THR A 1 197 ? -18.828 -17.375 -0.176 1 98.56 197 THR A CA 1
ATOM 1570 C C . THR A 1 197 ? -18.219 -18.672 0.329 1 98.56 197 THR A C 1
ATOM 1572 O O . THR A 1 197 ? -18.469 -19.734 -0.239 1 98.56 197 THR A O 1
ATOM 1575 N N . CYS A 1 198 ? -17.422 -18.594 1.372 1 98.69 198 CYS A N 1
ATOM 1576 C CA . CYS A 1 198 ? -16.859 -19.812 1.965 1 98.69 198 CYS A CA 1
ATOM 1577 C C . CYS A 1 198 ? -17.969 -20.75 2.43 1 98.69 198 CYS A C 1
ATOM 1579 O O . CYS A 1 198 ? -17.891 -21.953 2.195 1 98.69 198 CYS A O 1
ATOM 1581 N N . SER A 1 199 ? -18.953 -20.172 3 1 98.81 199 SER A N 1
ATOM 1582 C CA . SER A 1 199 ? -20.094 -20.969 3.473 1 98.81 199 SER A CA 1
ATOM 1583 C C . SER A 1 199 ? -20.812 -21.641 2.314 1 98.81 199 SER A C 1
ATOM 1585 O O . SER A 1 199 ? -21.281 -22.781 2.447 1 98.81 199 SER A O 1
ATOM 1587 N N . THR A 1 200 ? -20.891 -20.953 1.26 1 98.81 200 THR A N 1
ATOM 1588 C CA . THR A 1 200 ? -21.5 -21.547 0.072 1 98.81 200 THR A CA 1
ATOM 1589 C C . THR A 1 200 ? -20.703 -22.766 -0.38 1 98.81 200 THR A C 1
ATOM 1591 O O . THR A 1 200 ? -21.297 -23.812 -0.697 1 98.81 200 THR A O 1
ATOM 1594 N N . VAL A 1 201 ? -19.438 -22.672 -0.38 1 98.81 201 VAL A N 1
ATOM 1595 C CA . VAL A 1 201 ? -18.594 -23.797 -0.762 1 98.81 201 VAL A CA 1
ATOM 1596 C C . VAL A 1 201 ? -18.797 -24.953 0.222 1 98.81 201 VAL A C 1
ATOM 1598 O O . VAL A 1 201 ? -18.922 -26.109 -0.183 1 98.81 201 VAL A O 1
ATOM 1601 N N . PHE A 1 202 ? -18.922 -24.641 1.497 1 98.88 202 PHE A N 1
ATOM 1602 C CA . PHE A 1 202 ? -19.094 -25.641 2.541 1 98.88 202 PHE A CA 1
ATOM 1603 C C . PHE A 1 202 ? -20.438 -26.328 2.416 1 98.88 202 PHE A C 1
ATOM 1605 O O . PHE A 1 202 ? -20.609 -27.469 2.865 1 98.88 202 PHE A O 1
ATOM 1612 N N . ALA A 1 203 ? -21.375 -25.656 1.842 1 98.88 203 ALA A N 1
ATOM 1613 C CA . ALA A 1 203 ? -22.672 -26.25 1.59 1 98.88 203 ALA A CA 1
ATOM 1614 C C . ALA A 1 203 ? -22.672 -27.078 0.305 1 98.88 203 ALA A C 1
ATOM 1616 O O . ALA A 1 203 ? -23.312 -28.125 0.229 1 98.88 203 ALA A O 1
ATOM 1617 N N . LEU A 1 204 ? -21.938 -26.641 -0.686 1 98.62 204 LEU A N 1
ATOM 1618 C CA . LEU A 1 204 ? -21.922 -27.297 -1.992 1 98.62 204 LEU A CA 1
ATOM 1619 C C . LEU A 1 204 ? -21.219 -28.641 -1.921 1 98.62 204 LEU A C 1
ATOM 1621 O O . LEU A 1 204 ? -21.625 -29.594 -2.586 1 98.62 204 LEU A O 1
ATOM 1625 N N . TYR A 1 205 ? -20.172 -28.719 -1.175 1 98.44 205 TYR A N 1
ATOM 1626 C CA . TYR A 1 205 ? -19.422 -29.969 -1.109 1 98.44 205 TYR A CA 1
ATOM 1627 C C . TYR A 1 205 ? -20.297 -31.125 -0.659 1 98.44 205 TYR A C 1
ATOM 1629 O O . TYR A 1 205 ? -20.453 -32.125 -1.375 1 98.44 205 TYR A O 1
ATOM 1637 N N . PRO A 1 206 ? -20.969 -31.062 0.538 1 98.5 206 PRO A N 1
ATOM 1638 C CA . PRO A 1 206 ? -21.859 -32.156 0.905 1 98.5 206 PRO A CA 1
ATOM 1639 C C . PRO A 1 206 ? -23.016 -32.344 -0.072 1 98.5 206 PRO A C 1
ATOM 1641 O O . PRO A 1 206 ? -23.438 -33.469 -0.334 1 98.5 206 PRO A O 1
ATOM 1644 N N . ALA A 1 207 ? -23.516 -31.281 -0.631 1 98.44 207 ALA A N 1
ATOM 1645 C CA . ALA A 1 207 ? -24.609 -31.375 -1.59 1 98.44 207 ALA A CA 1
ATOM 1646 C C . ALA A 1 207 ? -24.203 -32.188 -2.816 1 98.44 207 ALA A C 1
ATOM 1648 O O . ALA A 1 207 ? -24.984 -33 -3.316 1 98.44 207 ALA A O 1
ATOM 1649 N N . THR A 1 208 ? -23 -31.922 -3.324 1 97.5 208 THR A N 1
ATOM 1650 C CA . THR A 1 208 ? -22.547 -32.656 -4.496 1 97.5 208 THR A CA 1
ATOM 1651 C C . THR A 1 208 ? -22.375 -34.156 -4.164 1 97.5 208 THR A C 1
ATOM 1653 O O . THR A 1 208 ? -22.656 -35 -4.996 1 97.5 208 THR A O 1
ATOM 1656 N N . ARG A 1 209 ? -21.969 -34.438 -2.986 1 97.5 209 ARG A N 1
ATOM 1657 C CA . ARG A 1 209 ? -21.812 -35.844 -2.559 1 97.5 209 ARG A CA 1
ATOM 1658 C C . ARG A 1 209 ? -23.172 -36.531 -2.496 1 97.5 209 ARG A C 1
ATOM 1660 O O . ARG A 1 209 ? -23.297 -37.688 -2.873 1 97.5 209 ARG A O 1
ATOM 1667 N N . ILE A 1 210 ? -24.156 -35.844 -2.061 1 97.94 210 ILE A N 1
ATOM 1668 C CA . ILE A 1 210 ? -25.5 -36.406 -1.903 1 97.94 210 ILE A CA 1
ATOM 1669 C C . ILE A 1 210 ? -26.141 -36.594 -3.273 1 97.94 210 ILE A C 1
ATOM 1671 O O . ILE A 1 210 ? -26.688 -37.656 -3.568 1 97.94 210 ILE A O 1
ATOM 1675 N N . ILE A 1 211 ? -26.016 -35.625 -4.109 1 96.44 211 ILE A N 1
ATOM 1676 C CA . ILE A 1 211 ? -26.797 -35.594 -5.352 1 96.44 211 ILE A CA 1
ATOM 1677 C C . ILE A 1 211 ? -26.047 -36.344 -6.445 1 96.44 211 ILE A C 1
ATOM 1679 O O . ILE A 1 211 ? -26.609 -37.25 -7.09 1 96.44 211 ILE A O 1
ATOM 1683 N N . ALA A 1 212 ? -24.828 -35.969 -6.66 1 94.38 212 ALA A N 1
ATOM 1684 C CA . ALA A 1 212 ? -24.062 -36.562 -7.766 1 94.38 212 ALA A CA 1
ATOM 1685 C C . ALA A 1 212 ? -23.547 -37.938 -7.422 1 94.38 212 ALA A C 1
ATOM 1687 O O . ALA A 1 212 ? -23.562 -38.844 -8.273 1 94.38 212 ALA A O 1
ATOM 1688 N N . ASP A 1 213 ? -23.141 -38.156 -6.152 1 94.81 213 ASP A N 1
ATOM 1689 C CA . ASP A 1 213 ? -22.594 -39.469 -5.77 1 94.81 213 ASP A CA 1
ATOM 1690 C C . ASP A 1 213 ? -23.672 -40.375 -5.188 1 94.81 213 ASP A C 1
ATOM 1692 O O . ASP A 1 213 ? -23.453 -41.562 -5.035 1 94.81 213 ASP A O 1
ATOM 1696 N N . GLY A 1 214 ? -24.734 -39.844 -4.766 1 95.5 214 GLY A N 1
ATOM 1697 C CA . GLY A 1 214 ? -25.828 -40.625 -4.223 1 95.5 214 GLY A CA 1
ATOM 1698 C C . GLY A 1 214 ? -25.609 -41 -2.768 1 95.5 214 GLY A C 1
ATOM 1699 O O . GLY A 1 214 ? -26.266 -41.938 -2.262 1 95.5 214 GLY A O 1
ATOM 1700 N N . ARG A 1 215 ? -24.766 -40.281 -2.098 1 96.44 215 ARG A N 1
ATOM 1701 C CA . ARG A 1 215 ? -24.5 -40.594 -0.695 1 96.44 215 ARG A CA 1
ATOM 1702 C C . ARG A 1 215 ? -25.641 -40.125 0.197 1 96.44 215 ARG A C 1
ATOM 1704 O O . ARG A 1 215 ? -26.219 -39.062 -0.042 1 96.44 215 ARG A O 1
ATOM 1711 N N . ARG A 1 216 ? -25.969 -41 1.187 1 96.06 216 ARG A N 1
ATOM 1712 C CA . ARG A 1 216 ? -27.031 -40.688 2.141 1 96.06 216 ARG A CA 1
ATOM 1713 C C . ARG A 1 216 ? -26.516 -40.781 3.574 1 96.06 216 ARG A C 1
ATOM 1715 O O . ARG A 1 216 ? -26.469 -41.844 4.152 1 96.06 216 ARG A O 1
ATOM 1722 N N . SER A 1 217 ? -26.016 -39.75 4.109 1 96.94 217 SER A N 1
ATOM 1723 C CA . SER A 1 217 ? -25.516 -39.656 5.48 1 96.94 217 SER A CA 1
ATOM 1724 C C . SER A 1 217 ? -26.078 -38.438 6.191 1 96.94 217 SER A C 1
ATOM 1726 O O . SER A 1 217 ? -26.172 -37.375 5.598 1 96.94 217 SER A O 1
ATOM 1728 N N . GLY A 1 218 ? -26.469 -38.562 7.473 1 97.62 218 GLY A N 1
ATOM 1729 C CA . GLY A 1 218 ? -26.984 -37.469 8.266 1 97.62 218 GLY A CA 1
ATOM 1730 C C . GLY A 1 218 ? -26 -36.312 8.375 1 97.62 218 GLY A C 1
ATOM 1731 O O . GLY A 1 218 ? -26.391 -35.156 8.328 1 97.62 218 GLY A O 1
ATOM 1732 N N . GLY A 1 219 ? -24.719 -36.688 8.469 1 98.38 219 GLY A N 1
ATOM 1733 C CA . GLY A 1 219 ? -23.688 -35.656 8.57 1 98.38 219 GLY A CA 1
ATOM 1734 C C . GLY A 1 219 ? -23.625 -34.75 7.359 1 98.38 219 GLY A C 1
ATOM 1735 O O . GLY A 1 219 ? -23.438 -33.531 7.496 1 98.38 219 GLY A O 1
ATOM 1736 N N . LEU A 1 220 ? -23.75 -35.281 6.18 1 98.62 220 LEU A N 1
ATOM 1737 C CA . LEU A 1 220 ? -23.719 -34.5 4.953 1 98.62 220 LEU A CA 1
ATOM 1738 C C . LEU A 1 220 ? -24.938 -33.562 4.867 1 98.62 220 LEU A C 1
ATOM 1740 O O . LEU A 1 220 ? -24.812 -32.406 4.484 1 98.62 220 LEU A O 1
ATOM 1744 N N . PHE A 1 221 ? -26.109 -34.125 5.215 1 98.69 221 PHE A N 1
ATOM 1745 C CA . PHE A 1 221 ? -27.328 -33.281 5.223 1 98.69 221 PHE A CA 1
ATOM 1746 C C . PHE A 1 221 ? -27.219 -32.188 6.25 1 98.69 221 PHE A C 1
ATOM 1748 O O . PHE A 1 221 ? -27.609 -31.047 5.98 1 98.69 221 PHE A O 1
ATOM 1755 N N . ALA A 1 222 ? -26.641 -32.469 7.43 1 98.81 222 ALA A N 1
ATOM 1756 C CA . ALA A 1 222 ? -26.469 -31.469 8.484 1 98.81 222 ALA A CA 1
ATOM 1757 C C . ALA A 1 222 ? -25.516 -30.359 8.031 1 98.81 222 ALA A C 1
ATOM 1759 O O . ALA A 1 222 ? -25.797 -29.172 8.227 1 98.81 222 ALA A O 1
ATOM 1760 N N . LEU A 1 223 ? -24.422 -30.75 7.438 1 98.81 223 LEU A N 1
ATOM 1761 C CA . LEU A 1 223 ? -23.438 -29.781 6.977 1 98.81 223 LEU A CA 1
ATOM 1762 C C . LEU A 1 223 ? -24.016 -28.875 5.902 1 98.81 223 LEU A C 1
ATOM 1764 O O . LEU A 1 223 ? -23.797 -27.672 5.91 1 98.81 223 LEU A O 1
ATOM 1768 N N . CYS A 1 224 ? -24.703 -29.438 5.008 1 98.81 224 CYS A N 1
ATOM 1769 C CA . CYS A 1 224 ? -25.344 -28.656 3.947 1 98.81 224 CYS A CA 1
ATOM 1770 C C . CYS A 1 224 ? -26.344 -27.672 4.523 1 98.81 224 CYS A C 1
ATOM 1772 O O . CYS A 1 224 ? -26.344 -26.5 4.164 1 98.81 224 CYS A O 1
ATOM 1774 N N . GLY A 1 225 ? -27.203 -28.172 5.441 1 98.81 225 GLY A N 1
ATOM 1775 C CA . GLY A 1 225 ? -28.203 -27.312 6.055 1 98.81 225 GLY A CA 1
ATOM 1776 C C . GLY A 1 225 ? -27.594 -26.172 6.852 1 98.81 225 GLY A C 1
ATOM 1777 O O . GLY A 1 225 ? -28.016 -25.016 6.711 1 98.81 225 GLY A O 1
ATOM 1778 N N . PHE A 1 226 ? -26.578 -26.484 7.625 1 98.88 226 PHE A N 1
ATOM 1779 C CA . PHE A 1 226 ? -25.922 -25.484 8.453 1 98.88 226 PHE A CA 1
ATOM 1780 C C . PHE A 1 226 ? -25.312 -24.391 7.594 1 98.88 226 PHE A C 1
ATOM 1782 O O . PHE A 1 226 ? -25.578 -23.203 7.812 1 98.88 226 PHE A O 1
ATOM 1789 N N . PHE A 1 227 ? -24.594 -24.75 6.59 1 98.94 227 PHE A N 1
ATOM 1790 C CA . PHE A 1 227 ? -23.812 -23.766 5.84 1 98.94 227 PHE A CA 1
ATOM 1791 C C . PHE A 1 227 ? -24.688 -23.062 4.809 1 98.94 227 PHE A C 1
ATOM 1793 O O . PHE A 1 227 ? -24.438 -21.906 4.453 1 98.94 227 PHE A O 1
ATOM 1800 N N . ALA A 1 228 ? -25.719 -23.703 4.312 1 98.81 228 ALA A N 1
ATOM 1801 C CA . ALA A 1 228 ? -26.688 -22.984 3.475 1 98.81 228 ALA A CA 1
ATOM 1802 C C . ALA A 1 228 ? -27.359 -21.859 4.25 1 98.81 228 ALA A C 1
ATOM 1804 O O . ALA A 1 228 ? -27.453 -20.734 3.766 1 98.81 228 ALA A O 1
ATOM 1805 N N . ALA A 1 229 ? -27.766 -22.219 5.477 1 98.81 229 ALA A N 1
ATOM 1806 C CA . ALA A 1 229 ? -28.391 -21.203 6.328 1 98.81 229 ALA A CA 1
ATOM 1807 C C . ALA A 1 229 ? -27.391 -20.109 6.715 1 98.81 229 ALA A C 1
ATOM 1809 O O . ALA A 1 229 ? -27.75 -18.938 6.789 1 98.81 229 ALA A O 1
ATOM 1810 N N . PHE A 1 230 ? -26.156 -20.5 6.984 1 98.81 230 PHE A N 1
ATOM 1811 C CA . PHE A 1 230 ? -25.125 -19.531 7.355 1 98.81 230 PHE A CA 1
ATOM 1812 C C . PHE A 1 230 ? -24.828 -18.578 6.195 1 98.81 230 PHE A C 1
ATOM 1814 O O . PHE A 1 230 ? -24.531 -17.406 6.406 1 98.81 230 PHE A O 1
ATOM 1821 N N . THR A 1 231 ? -24.922 -19.094 4.953 1 98.81 231 THR A N 1
ATOM 1822 C CA . THR A 1 231 ? -24.812 -18.234 3.781 1 98.81 231 THR A CA 1
ATOM 1823 C C . THR A 1 231 ? -25.906 -17.188 3.773 1 98.81 231 THR A C 1
ATOM 1825 O O . THR A 1 231 ? -25.656 -16 3.555 1 98.81 231 THR A O 1
ATOM 1828 N N . VAL A 1 232 ? -27.094 -17.594 4.109 1 98.19 232 VAL A N 1
ATOM 1829 C CA . VAL A 1 232 ? -28.266 -16.719 4.109 1 98.19 232 VAL A CA 1
ATOM 1830 C C . VAL A 1 232 ? -28.109 -15.633 5.18 1 98.19 232 VAL A C 1
ATOM 1832 O O . VAL A 1 232 ? -28.406 -14.461 4.938 1 98.19 232 VAL A O 1
ATOM 1835 N N . THR A 1 233 ? -27.594 -16.031 6.316 1 98.06 233 THR A N 1
ATOM 1836 C CA . THR A 1 233 ? -27.484 -15.086 7.426 1 98.06 233 THR A CA 1
ATOM 1837 C C . THR A 1 233 ? -26.406 -14.039 7.145 1 98.06 233 THR A C 1
ATOM 1839 O O . THR A 1 233 ? -26.406 -12.961 7.738 1 98.06 233 THR A O 1
ATOM 1842 N N . ASN A 1 234 ? -25.484 -14.328 6.242 1 97.69 234 ASN A N 1
ATOM 1843 C CA . ASN A 1 234 ? -24.438 -13.391 5.891 1 97.69 234 ASN A CA 1
ATOM 1844 C C . ASN A 1 234 ? -24.797 -12.586 4.641 1 97.69 234 ASN A C 1
ATOM 1846 O O . ASN A 1 234 ? -24.297 -11.477 4.449 1 97.69 234 ASN A O 1
ATOM 1850 N N . GLU A 1 235 ? -25.578 -13.25 3.805 1 96.12 235 GLU A N 1
ATOM 1851 C CA . GLU A 1 235 ? -26.141 -12.625 2.607 1 96.12 235 GLU A CA 1
ATOM 1852 C C . GLU A 1 235 ? -27.641 -12.844 2.508 1 96.12 235 GLU A C 1
ATOM 1854 O O . GLU A 1 235 ? -28.094 -13.852 1.961 1 96.12 235 GLU A O 1
ATOM 1859 N N . LEU A 1 236 ? -28.359 -11.914 2.805 1 93.25 236 LEU A N 1
ATOM 1860 C CA . LEU A 1 236 ? -29.797 -12.102 2.957 1 93.25 236 LEU A CA 1
ATOM 1861 C C . LEU A 1 236 ? -30.438 -12.461 1.623 1 93.25 236 LEU A C 1
ATOM 1863 O O . LEU A 1 236 ? -31.281 -13.359 1.561 1 93.25 236 LEU A O 1
ATOM 1867 N N . PRO A 1 237 ? -30 -11.852 0.521 1 93.12 237 PRO A N 1
ATOM 1868 C CA . PRO A 1 237 ? -30.609 -12.25 -0.748 1 93.12 237 PRO A CA 1
ATOM 1869 C C . PRO A 1 237 ? -30.344 -13.703 -1.109 1 93.12 237 PRO A C 1
ATOM 1871 O O . PRO A 1 237 ? -30.984 -14.258 -2.002 1 93.12 237 PRO A O 1
ATOM 1874 N N . ALA A 1 238 ? -29.453 -14.32 -0.424 1 97.25 238 ALA A N 1
ATOM 1875 C CA . ALA A 1 238 ? -29.141 -15.727 -0.676 1 97.25 238 ALA A CA 1
ATOM 1876 C C . ALA A 1 238 ? -30.188 -16.641 -0.069 1 97.25 238 ALA A C 1
ATOM 1878 O O . ALA A 1 238 ? -30.031 -17.875 -0.074 1 97.25 238 ALA A O 1
ATOM 1879 N N . PHE A 1 239 ? -31.297 -16.125 0.418 1 96.56 239 PHE A N 1
ATOM 1880 C CA . PHE A 1 239 ? -32.375 -16.953 0.98 1 96.56 239 PHE A CA 1
ATOM 1881 C C . PHE A 1 239 ? -32.906 -17.906 -0.069 1 96.56 239 PHE A C 1
ATOM 1883 O O . PHE A 1 239 ? -33.312 -19.031 0.252 1 96.56 239 PHE A O 1
ATOM 1890 N N . VAL A 1 240 ? -32.906 -17.516 -1.344 1 97.62 240 VAL A N 1
ATOM 1891 C CA . VAL A 1 240 ? -33.375 -18.375 -2.426 1 97.62 240 VAL A CA 1
ATOM 1892 C C . VAL A 1 240 ? -32.469 -19.594 -2.531 1 97.62 240 VAL A C 1
ATOM 1894 O O . VAL A 1 240 ? -32.938 -20.703 -2.828 1 97.62 240 VAL A O 1
ATOM 1897 N N . PHE A 1 241 ? -31.219 -19.453 -2.342 1 98.12 241 PHE A N 1
ATOM 1898 C CA . PHE A 1 241 ? -30.266 -20.562 -2.318 1 98.12 241 PHE A CA 1
ATOM 1899 C C . PHE A 1 241 ? -30.594 -21.516 -1.183 1 98.12 241 PHE A C 1
ATOM 1901 O O . PHE A 1 241 ? -30.656 -22.734 -1.39 1 98.12 241 PHE A O 1
ATOM 1908 N N . GLY A 1 242 ? -30.797 -20.953 0.02 1 98.12 242 GLY A N 1
ATOM 1909 C CA . GLY A 1 242 ? -31.172 -21.797 1.147 1 98.12 242 GLY A CA 1
ATOM 1910 C C . GLY A 1 242 ? -32.438 -22.578 0.905 1 98.12 242 GLY A C 1
ATOM 1911 O O . GLY A 1 242 ? -32.5 -23.781 1.179 1 98.12 242 GLY A O 1
ATOM 1912 N N . ALA A 1 243 ? -33.406 -21.938 0.314 1 97.81 243 ALA A N 1
ATOM 1913 C CA . ALA A 1 243 ? -34.656 -22.578 0.019 1 97.81 243 ALA A CA 1
ATOM 1914 C C . ALA A 1 243 ? -34.5 -23.656 -1.048 1 97.81 243 ALA A C 1
ATOM 1916 O O . ALA A 1 243 ? -35.062 -24.75 -0.936 1 97.81 243 ALA A O 1
ATOM 1917 N N . ALA A 1 244 ? -33.75 -23.312 -2.025 1 98.12 244 ALA A N 1
ATOM 1918 C CA . ALA A 1 244 ? -33.531 -24.281 -3.102 1 98.12 244 ALA A CA 1
ATOM 1919 C C . ALA A 1 244 ? -32.812 -25.531 -2.574 1 98.12 244 ALA A C 1
ATOM 1921 O O . ALA A 1 244 ? -33.219 -26.656 -2.914 1 98.12 244 ALA A O 1
ATOM 1922 N N . MET A 1 245 ? -31.797 -25.344 -1.771 1 98.12 245 MET A N 1
ATOM 1923 C CA . MET A 1 245 ? -31.094 -26.484 -1.203 1 98.12 245 MET A CA 1
ATOM 1924 C C . MET A 1 245 ? -32.031 -27.344 -0.351 1 98.12 245 MET A C 1
ATOM 1926 O O . MET A 1 245 ? -31.938 -28.578 -0.378 1 98.12 245 MET A O 1
ATOM 1930 N N . PHE A 1 246 ? -32.938 -26.672 0.369 1 98.06 246 PHE A N 1
ATOM 1931 C CA . PHE A 1 246 ? -33.906 -27.375 1.191 1 98.06 246 PHE A CA 1
ATOM 1932 C C . PHE A 1 246 ? -34.812 -28.25 0.331 1 98.06 246 PHE A C 1
ATOM 1934 O O . PHE A 1 246 ? -34.938 -29.453 0.595 1 98.06 246 PHE A O 1
ATOM 1941 N N . VAL A 1 247 ? -35.312 -27.734 -0.736 1 97.88 247 VAL A N 1
ATOM 1942 C CA . VAL A 1 247 ? -36.25 -28.453 -1.597 1 97.88 247 VAL A CA 1
ATOM 1943 C C . VAL A 1 247 ? -35.531 -29.594 -2.303 1 97.88 247 VAL A C 1
ATOM 1945 O O . VAL A 1 247 ? -36.031 -30.719 -2.385 1 97.88 247 VAL A O 1
ATOM 1948 N N . ILE A 1 248 ? -34.375 -29.312 -2.791 1 97.56 248 ILE A N 1
ATOM 1949 C CA . ILE A 1 248 ? -33.594 -30.312 -3.523 1 97.56 248 ILE A CA 1
ATOM 1950 C C . ILE A 1 248 ? -33.281 -31.484 -2.605 1 97.56 248 ILE A C 1
ATOM 1952 O O . ILE A 1 248 ? -33.438 -32.656 -2.988 1 97.56 248 ILE A O 1
ATOM 1956 N N . LEU A 1 249 ? -32.812 -31.188 -1.406 1 98 249 LEU A N 1
ATOM 1957 C CA . LEU A 1 249 ? -32.438 -32.281 -0.5 1 98 249 LEU A CA 1
ATOM 1958 C C . LEU A 1 249 ? -33.656 -33 0.039 1 98 249 LEU A C 1
ATOM 1960 O O . LEU A 1 249 ? -33.594 -34.188 0.341 1 98 249 LEU A O 1
ATOM 1964 N N . LEU A 1 250 ? -34.812 -32.25 0.179 1 97.44 250 LEU A N 1
ATOM 1965 C CA . LEU A 1 250 ? -36.062 -32.875 0.571 1 97.44 250 LEU A CA 1
ATOM 1966 C C . LEU A 1 250 ? -36.5 -33.938 -0.441 1 97.44 250 LEU A C 1
ATOM 1968 O O . LEU A 1 250 ? -37 -35 -0.063 1 97.44 250 LEU A O 1
ATOM 1972 N N . ARG A 1 251 ? -36.219 -33.688 -1.672 1 96.62 251 ARG A N 1
ATOM 1973 C CA . ARG A 1 251 ? -36.562 -34.594 -2.744 1 96.62 251 ARG A CA 1
ATOM 1974 C C . ARG A 1 251 ? -35.625 -35.812 -2.75 1 96.62 251 ARG A C 1
ATOM 1976 O O . ARG A 1 251 ? -36 -36.906 -3.209 1 96.62 251 ARG A O 1
ATOM 1983 N N . GLN A 1 252 ? -34.438 -35.594 -2.27 1 96.88 252 GLN A N 1
ATOM 1984 C CA . GLN A 1 252 ? -33.5 -36.688 -2.193 1 96.88 252 GLN A CA 1
ATOM 1985 C C . GLN A 1 252 ? -33.844 -37.656 -1.046 1 96.88 252 GLN A C 1
ATOM 1987 O O . GLN A 1 252 ? -33.812 -38.875 -1.2 1 96.88 252 GLN A O 1
ATOM 1992 N N . SER A 1 253 ? -34.188 -37.062 0.125 1 97.75 253 SER A N 1
ATOM 1993 C CA . SER A 1 253 ? -34.594 -37.812 1.301 1 97.75 253 SER A CA 1
ATOM 1994 C C . SER A 1 253 ? -35.312 -36.938 2.311 1 97.75 253 SER A C 1
ATOM 1996 O O . SER A 1 253 ? -34.688 -36.125 3.01 1 97.75 253 SER A O 1
ATOM 1998 N N . TRP A 1 254 ? -36.562 -37.062 2.459 1 96.88 254 TRP A N 1
ATOM 1999 C CA . TRP A 1 254 ? -37.344 -36.25 3.371 1 96.88 254 TRP A CA 1
ATOM 2000 C C . TRP A 1 254 ? -36.969 -36.531 4.82 1 96.88 254 TRP A C 1
ATOM 2002 O O . TRP A 1 254 ? -36.969 -35.625 5.656 1 96.88 254 TRP A O 1
ATOM 2012 N N . GLN A 1 255 ? -36.562 -37.75 5.172 1 98 255 GLN A N 1
ATOM 2013 C CA . GLN A 1 255 ? -36.219 -38.156 6.539 1 98 255 GLN A CA 1
ATOM 2014 C C . GLN A 1 255 ? -34.938 -37.469 6.992 1 98 255 GLN A C 1
ATOM 2016 O O . GLN A 1 255 ? -34.875 -36.875 8.078 1 98 255 GLN A O 1
ATOM 2021 N N . LEU A 1 256 ? -33.938 -37.531 6.125 1 98.38 256 LEU A N 1
ATOM 2022 C CA . LEU A 1 256 ? -32.625 -36.938 6.477 1 98.38 256 LEU A CA 1
ATOM 2023 C C . LEU A 1 256 ? -32.688 -35.438 6.453 1 98.38 256 LEU A C 1
ATOM 2025 O O . LEU A 1 256 ? -32 -34.75 7.234 1 98.38 256 LEU A O 1
ATOM 2029 N N . THR A 1 257 ? -33.5 -34.875 5.574 1 98.44 257 THR A N 1
ATOM 2030 C CA . THR A 1 257 ? -33.688 -33.438 5.523 1 98.44 257 THR A CA 1
ATOM 2031 C C . THR A 1 257 ? -34.344 -32.906 6.793 1 98.44 257 THR A C 1
ATOM 2033 O O . THR A 1 257 ? -33.906 -31.938 7.387 1 98.44 257 THR A O 1
ATOM 2036 N N . CYS A 1 258 ? -35.375 -33.531 7.25 1 98 258 CYS A N 1
ATOM 2037 C CA . CYS A 1 258 ? -36.094 -33.125 8.453 1 98 258 CYS A CA 1
ATOM 2038 C C . CYS A 1 258 ? -35.312 -33.438 9.703 1 98 258 CYS A C 1
ATOM 2040 O O . CYS A 1 258 ? -35.312 -32.656 10.664 1 98 258 CYS A O 1
ATOM 2042 N N . GLY A 1 259 ? -34.625 -34.531 9.68 1 98.25 259 GLY A N 1
ATOM 2043 C CA . GLY A 1 259 ? -33.938 -34.969 10.875 1 98.25 259 GLY A CA 1
ATOM 2044 C C . GLY A 1 259 ? -32.562 -34.344 11.062 1 98.25 259 GLY A C 1
ATOM 2045 O O . GLY A 1 259 ? -32.062 -34.25 12.188 1 98.25 259 GLY A O 1
ATOM 2046 N N . TRP A 1 260 ? -31.891 -33.875 9.977 1 98.62 260 TRP A N 1
ATOM 2047 C CA . TRP A 1 260 ? -30.516 -33.406 10.094 1 98.62 260 TRP A CA 1
ATOM 2048 C C . TRP A 1 260 ? -30.344 -32.031 9.445 1 98.62 260 TRP A C 1
ATOM 2050 O O . TRP A 1 260 ? -29.797 -31.125 10.062 1 98.62 260 TRP A O 1
ATOM 2060 N N . PHE A 1 261 ? -30.828 -31.828 8.227 1 98.69 261 PHE A N 1
ATOM 2061 C CA . PHE A 1 261 ? -30.703 -30.562 7.512 1 98.69 261 PHE A CA 1
ATOM 2062 C C . PHE A 1 261 ? -31.391 -29.438 8.273 1 98.69 261 PHE A C 1
ATOM 2064 O O . PHE A 1 261 ? -30.766 -28.406 8.57 1 98.69 261 PHE A O 1
ATOM 2071 N N . ILE A 1 262 ? -32.656 -29.562 8.633 1 98.56 262 ILE A N 1
ATOM 2072 C CA . ILE A 1 262 ? -33.469 -28.516 9.234 1 98.56 262 ILE A CA 1
ATOM 2073 C C . ILE A 1 262 ? -32.906 -28.156 10.609 1 98.56 262 ILE A C 1
ATOM 2075 O O . ILE A 1 262 ? -32.656 -26.984 10.898 1 98.56 262 ILE A O 1
ATOM 2079 N N . PRO A 1 263 ? -32.656 -29.125 11.523 1 98.56 263 PRO A N 1
ATOM 2080 C CA . PRO A 1 263 ? -32.094 -28.75 12.82 1 98.56 263 PRO A CA 1
ATOM 2081 C C . PRO A 1 263 ? -30.781 -28.016 12.703 1 98.56 263 PRO A C 1
ATOM 2083 O O . PRO A 1 263 ? -30.516 -27.062 13.445 1 98.56 263 PRO A O 1
ATOM 2086 N N . ALA A 1 264 ? -29.906 -28.438 11.797 1 98.81 264 ALA A N 1
ATOM 2087 C CA . ALA A 1 264 ? -28.625 -27.781 11.617 1 98.81 264 ALA A CA 1
ATOM 2088 C C . ALA A 1 264 ? -28.812 -26.375 11.062 1 98.81 264 ALA A C 1
ATOM 2090 O O . ALA A 1 264 ? -28.094 -25.438 11.453 1 98.81 264 ALA A O 1
ATOM 2091 N N . ALA A 1 265 ? -29.719 -26.172 10.156 1 98.81 265 ALA A N 1
ATOM 2092 C CA . ALA A 1 265 ? -30 -24.875 9.555 1 98.81 265 ALA A CA 1
ATOM 2093 C C . ALA A 1 265 ? -30.547 -23.906 10.602 1 98.81 265 ALA A C 1
ATOM 2095 O O . ALA A 1 265 ? -30.328 -22.688 10.508 1 98.81 265 ALA A O 1
ATOM 2096 N N . LEU A 1 266 ? -31.234 -24.406 11.562 1 98.5 266 LEU A N 1
ATOM 2097 C CA . LEU A 1 266 ? -31.891 -23.562 12.578 1 98.5 266 LEU A CA 1
ATOM 2098 C C . LEU A 1 266 ? -30.844 -22.953 13.516 1 98.5 266 LEU A C 1
ATOM 2100 O O . LEU A 1 266 ? -31.125 -21.953 14.188 1 98.5 266 LEU A O 1
ATOM 2104 N N . ILE A 1 267 ? -29.672 -23.469 13.516 1 98.62 267 ILE A N 1
ATOM 2105 C CA . ILE A 1 267 ? -28.641 -22.938 14.398 1 98.62 267 ILE A CA 1
ATOM 2106 C C . ILE A 1 267 ? -28.234 -21.547 13.93 1 98.62 267 ILE A C 1
ATOM 2108 O O . ILE A 1 267 ? -28.391 -20.578 14.664 1 98.62 267 ILE A O 1
ATOM 2112 N N . PRO A 1 268 ? -27.734 -21.422 12.695 1 98.5 268 PRO A N 1
ATOM 2113 C CA . PRO A 1 268 ? -27.391 -20.078 12.266 1 98.5 268 PRO A CA 1
ATOM 2114 C C . PRO A 1 268 ? -28.609 -19.156 12.148 1 98.5 268 PRO A C 1
ATOM 2116 O O . PRO A 1 268 ? -28.531 -17.969 12.461 1 98.5 268 PRO A O 1
ATOM 2119 N N . LEU A 1 269 ? -29.719 -19.688 11.75 1 98.25 269 LEU A N 1
ATOM 2120 C CA . LEU A 1 269 ? -30.922 -18.875 11.664 1 98.25 269 LEU A CA 1
ATOM 2121 C C . LEU A 1 269 ? -31.359 -18.391 13.047 1 98.25 269 LEU A C 1
ATOM 2123 O O . LEU A 1 269 ? -31.719 -17.234 13.219 1 98.25 269 LEU A O 1
ATOM 2127 N N . GLY A 1 270 ? -31.375 -19.312 13.945 1 98.25 270 GLY A N 1
ATOM 2128 C CA . GLY A 1 270 ? -31.672 -18.938 15.32 1 98.25 270 GLY A CA 1
ATOM 2129 C C . GLY A 1 270 ? -30.703 -17.891 15.875 1 98.25 270 GLY A C 1
ATOM 2130 O O . GLY A 1 270 ? -31.125 -16.953 16.547 1 98.25 270 GLY A O 1
ATOM 2131 N N . GLY A 1 271 ? -29.391 -18.109 15.578 1 98.31 271 GLY A N 1
ATOM 2132 C CA . GLY A 1 271 ? -28.406 -17.109 15.984 1 98.31 271 GLY A CA 1
ATOM 2133 C C . GLY A 1 271 ? -28.672 -15.742 15.383 1 98.31 271 GLY A C 1
ATOM 2134 O O . GLY A 1 271 ? -28.531 -14.727 16.078 1 98.31 271 GLY A O 1
ATOM 2135 N N . PHE A 1 272 ? -29.062 -15.742 14.164 1 98.12 272 PHE A N 1
ATOM 2136 C CA . PHE A 1 272 ? -29.344 -14.508 13.445 1 98.12 272 PHE A CA 1
ATOM 2137 C C . PHE A 1 272 ? -30.484 -13.75 14.102 1 98.12 272 PHE A C 1
ATOM 2139 O O . PHE A 1 272 ? -30.359 -12.562 14.406 1 98.12 272 PHE A O 1
ATOM 2146 N N . PHE A 1 273 ? -31.562 -14.406 14.391 1 97.88 273 PHE A N 1
ATOM 2147 C CA . PHE A 1 273 ? -32.719 -13.758 14.961 1 97.88 273 PHE A CA 1
ATOM 2148 C C . PHE A 1 273 ? -32.5 -13.406 16.422 1 97.88 273 PHE A C 1
ATOM 2150 O O . PHE A 1 273 ? -32.938 -12.359 16.906 1 97.88 273 PHE A O 1
ATOM 2157 N N . TYR A 1 274 ? -31.781 -14.203 17.062 1 98.12 274 TYR A N 1
ATOM 2158 C CA . TYR A 1 274 ? -31.5 -13.945 18.469 1 98.12 274 TYR A CA 1
ATOM 2159 C C . TYR A 1 274 ? -30.609 -12.719 18.625 1 98.12 274 TYR A C 1
ATOM 2161 O O . TYR A 1 274 ? -30.875 -11.867 19.484 1 98.12 274 TYR A O 1
ATOM 2169 N N . THR A 1 275 ? -29.562 -12.625 17.875 1 98.06 275 THR A N 1
ATOM 2170 C CA . THR A 1 275 ? -28.672 -11.484 17.969 1 98.06 275 THR A CA 1
ATOM 2171 C C . THR A 1 275 ? -29.344 -10.211 17.5 1 98.06 275 THR A C 1
ATOM 2173 O O . THR A 1 275 ? -29.078 -9.125 18.016 1 98.06 275 THR A O 1
ATOM 2176 N N . THR A 1 276 ? -30.172 -10.375 16.516 1 97.56 276 THR A N 1
ATOM 2177 C CA . THR A 1 276 ? -30.969 -9.234 16.078 1 97.56 276 THR A CA 1
ATOM 2178 C C . THR A 1 276 ? -31.859 -8.742 17.219 1 97.56 276 THR A C 1
ATOM 2180 O O . THR A 1 276 ? -31.969 -7.531 17.453 1 97.56 276 THR A O 1
ATOM 2183 N N . TYR A 1 277 ? -32.406 -9.68 17.891 1 97.44 277 TYR A N 1
ATOM 2184 C CA . TYR A 1 277 ? -33.25 -9.359 19.031 1 97.44 277 TYR A CA 1
ATOM 2185 C C . TYR A 1 277 ? -32.469 -8.672 20.125 1 97.44 277 TYR A C 1
ATOM 2187 O O . TYR A 1 277 ? -32.906 -7.695 20.719 1 97.44 277 TYR A O 1
ATOM 2195 N N . LEU A 1 278 ? -31.344 -9.07 20.359 1 97 278 LEU A N 1
ATOM 2196 C CA . LEU A 1 278 ? -30.484 -8.484 21.391 1 97 278 LEU A CA 1
ATOM 2197 C C . LEU A 1 278 ? -30.078 -7.066 21.016 1 97 278 LEU A C 1
ATOM 2199 O O . LEU A 1 278 ? -29.938 -6.207 21.891 1 97 278 LEU A O 1
ATOM 2203 N N . ALA A 1 279 ? -29.906 -6.828 19.766 1 96.31 279 ALA A N 1
ATOM 2204 C CA . ALA A 1 279 ? -29.422 -5.531 19.297 1 96.31 279 ALA A CA 1
ATOM 2205 C C . ALA A 1 279 ? -30.547 -4.512 19.234 1 96.31 279 ALA A C 1
ATOM 2207 O O . ALA A 1 279 ? -30.406 -3.375 19.688 1 96.31 279 ALA A O 1
ATOM 2208 N N . SER A 1 280 ? -31.672 -4.941 18.75 1 94.56 280 SER A N 1
ATOM 2209 C CA . SER A 1 280 ? -32.719 -3.957 18.422 1 94.56 280 SER A CA 1
ATOM 2210 C C . SER A 1 280 ? -33.938 -4.137 19.297 1 94.56 280 SER A C 1
ATOM 2212 O O . SER A 1 280 ? -34.781 -3.242 19.375 1 94.56 280 SER A O 1
ATOM 2214 N N . GLY A 1 281 ? -34.094 -5.203 19.906 1 94.12 281 GLY A N 1
ATOM 2215 C CA . GLY A 1 281 ? -35.312 -5.5 20.656 1 94.12 281 GLY A CA 1
ATOM 2216 C C . GLY A 1 281 ? -36.375 -6.172 19.812 1 94.12 281 GLY A C 1
ATOM 2217 O O . GLY A 1 281 ? -37.438 -6.59 20.328 1 94.12 281 GLY A O 1
ATOM 2218 N N . GLY A 1 282 ? -36.094 -6.281 18.484 1 94.62 282 GLY A N 1
ATOM 2219 C CA . GLY A 1 282 ? -37.031 -6.934 17.562 1 94.62 282 GLY A CA 1
ATOM 2220 C C . GLY A 1 282 ? -36.344 -7.973 16.688 1 94.62 282 GLY A C 1
ATOM 2221 O O . GLY A 1 282 ? -35.156 -8.273 16.875 1 94.62 282 GLY A O 1
ATOM 2222 N N . LEU A 1 283 ? -37.125 -8.516 15.75 1 94.69 283 LEU A N 1
ATOM 2223 C CA . LEU A 1 283 ? -36.594 -9.594 14.906 1 94.69 283 LEU A CA 1
ATOM 2224 C C . LEU A 1 283 ? -36.281 -9.086 13.508 1 94.69 283 LEU A C 1
ATOM 2226 O O . LEU A 1 283 ? -35.75 -9.82 12.688 1 94.69 283 LEU A O 1
ATOM 2230 N N . VAL A 1 284 ? -36.531 -7.816 13.281 1 93.38 284 VAL A N 1
ATOM 2231 C CA . VAL A 1 284 ? -36.281 -7.227 11.977 1 93.38 284 VAL A CA 1
ATOM 2232 C C . VAL A 1 284 ? -34.906 -6.551 11.969 1 93.38 284 VAL A C 1
ATOM 2234 O O . VAL A 1 284 ? -34.656 -5.676 12.797 1 93.38 284 VAL A O 1
ATOM 2237 N N . PRO A 1 285 ? -34.062 -7.031 11.055 1 92.62 285 PRO A N 1
ATOM 2238 C CA . PRO A 1 285 ? -32.75 -6.395 11.008 1 92.62 285 PRO A CA 1
ATOM 2239 C C . PRO A 1 285 ? -32.812 -4.934 10.57 1 92.62 285 PRO A C 1
ATOM 2241 O O . PRO A 1 285 ? -33.75 -4.527 9.891 1 92.62 285 PRO A O 1
ATOM 2244 N N . PHE A 1 286 ? -31.828 -4.195 10.852 1 93.56 286 PHE A N 1
ATOM 2245 C CA . PHE A 1 286 ? -31.797 -2.76 10.586 1 93.56 286 PHE A CA 1
ATOM 2246 C C . PHE A 1 286 ? -31.812 -2.486 9.094 1 93.56 286 PHE A C 1
ATOM 2248 O O . PHE A 1 286 ? -32.312 -1.448 8.648 1 93.56 286 PHE A O 1
ATOM 2255 N N . TYR A 1 287 ? -31.359 -3.42 8.336 1 88.62 287 TYR A N 1
ATOM 2256 C CA . TYR A 1 287 ? -31.344 -3.264 6.887 1 88.62 287 TYR A CA 1
ATOM 2257 C C . TYR A 1 287 ? -32.75 -3.039 6.34 1 88.62 287 TYR A C 1
ATOM 2259 O O . TYR A 1 287 ? -32.938 -2.361 5.324 1 88.62 287 TYR A O 1
ATOM 2267 N N . ALA A 1 288 ? -33.688 -3.523 6.98 1 89.38 288 ALA A N 1
ATOM 2268 C CA . ALA A 1 288 ? -35.062 -3.455 6.508 1 89.38 288 ALA A CA 1
ATOM 2269 C C . ALA A 1 288 ? -35.625 -2.051 6.688 1 89.38 288 ALA A C 1
ATOM 2271 O O . ALA A 1 288 ? -36.656 -1.708 6.078 1 89.38 288 ALA A O 1
ATOM 2272 N N . TYR A 1 289 ? -34.938 -1.293 7.41 1 91.88 289 TYR A N 1
ATOM 2273 C CA . TYR A 1 289 ? -35.438 0.043 7.707 1 91.88 289 TYR A CA 1
ATOM 2274 C C . TYR A 1 289 ? -34.781 1.086 6.809 1 91.88 289 TYR A C 1
ATOM 2276 O O . TYR A 1 289 ? -34.875 2.287 7.078 1 91.88 289 TYR A O 1
ATOM 2284 N N . PHE A 1 290 ? -34.094 0.655 5.848 1 89 290 PHE A N 1
ATOM 2285 C CA . PHE A 1 290 ? -33.469 1.595 4.926 1 89 290 PHE A CA 1
ATOM 2286 C C . PHE A 1 290 ? -34.531 2.502 4.285 1 89 290 PHE A C 1
ATOM 2288 O O . PHE A 1 290 ? -35.562 2.035 3.85 1 89 290 PHE A O 1
ATOM 2295 N N . GLY A 1 291 ? -34.281 3.781 4.238 1 86.88 291 GLY A N 1
ATOM 2296 C CA . GLY A 1 291 ? -35.219 4.742 3.686 1 86.88 291 GLY A CA 1
ATOM 2297 C C . GLY A 1 291 ? -36.125 5.359 4.73 1 86.88 291 GLY A C 1
ATOM 2298 O O . GLY A 1 291 ? -36.938 6.234 4.418 1 86.88 291 GLY A O 1
ATOM 2299 N N . THR A 1 292 ? -35.938 4.895 5.902 1 93.88 292 THR A N 1
ATOM 2300 C CA . THR A 1 292 ? -36.75 5.434 6.992 1 93.88 292 THR A CA 1
ATOM 2301 C C . THR A 1 292 ? -35.906 6.348 7.879 1 93.88 292 THR A C 1
ATOM 2303 O O . THR A 1 292 ? -34.719 6.586 7.602 1 93.88 292 THR A O 1
ATOM 2306 N N . ASN A 1 293 ? -36.531 6.84 8.945 1 94.06 293 ASN A N 1
ATOM 2307 C CA . ASN A 1 293 ? -35.875 7.754 9.875 1 94.06 293 ASN A CA 1
ATOM 2308 C C . ASN A 1 293 ? -34.75 7.055 10.664 1 94.06 293 ASN A C 1
ATOM 2310 O O . ASN A 1 293 ? -33.938 7.711 11.297 1 94.06 293 ASN A O 1
ATOM 2314 N N . VAL A 1 294 ? -34.781 5.699 10.539 1 95.44 294 VAL A N 1
ATOM 2315 C CA . VAL A 1 294 ? -33.719 4.934 11.219 1 95.44 294 VAL A CA 1
ATOM 2316 C C . VAL A 1 294 ? -32.375 5.191 10.531 1 95.44 294 VAL A C 1
ATOM 2318 O O . VAL A 1 294 ? -31.359 5.285 11.203 1 95.44 294 VAL A O 1
ATOM 2321 N N . TYR A 1 295 ? -32.438 5.316 9.227 1 95.25 295 TYR A N 1
ATOM 2322 C CA . TYR A 1 295 ? -31.25 5.613 8.445 1 95.25 295 TYR A CA 1
ATOM 2323 C C . TYR A 1 295 ? -31.109 7.113 8.227 1 95.25 295 TYR A C 1
ATOM 2325 O O . TYR A 1 295 ? -29.984 7.625 8.117 1 95.25 295 TYR A O 1
ATOM 2333 N N . GLU A 1 296 ? -32.25 7.785 8.086 1 95.69 296 GLU A N 1
ATOM 2334 C CA . GLU A 1 296 ? -32.281 9.219 7.816 1 95.69 296 GLU A CA 1
ATOM 2335 C C . GLU A 1 296 ? -32.562 10.016 9.094 1 95.69 296 GLU A C 1
ATOM 2337 O O . GLU A 1 296 ? -33.75 10.234 9.438 1 95.69 296 GLU A O 1
ATOM 2342 N N . TYR A 1 297 ? -31.609 10.344 9.695 1 95.19 297 TYR A N 1
ATOM 2343 C CA . TYR A 1 297 ? -31.703 11.078 10.953 1 95.19 297 TYR A CA 1
ATOM 2344 C C . TYR A 1 297 ? -30.781 12.289 10.953 1 95.19 297 TYR A C 1
ATOM 2346 O O . TYR A 1 297 ? -29.875 12.391 10.133 1 95.19 297 TYR A O 1
ATOM 2354 N N . VAL A 1 298 ? -31.094 13.289 11.719 1 94.19 298 VAL A N 1
ATOM 2355 C CA . VAL A 1 298 ? -30.234 14.414 12.047 1 94.19 298 VAL A CA 1
ATOM 2356 C C . VAL A 1 298 ? -29.828 14.344 13.516 1 94.19 298 VAL A C 1
ATOM 2358 O O . VAL A 1 298 ? -30.672 14.305 14.406 1 94.19 298 VAL A O 1
ATOM 2361 N N . HIS A 1 299 ? -28.594 14.125 13.711 1 93.75 299 HIS A N 1
ATOM 2362 C CA . HIS A 1 299 ? -28.078 14.062 15.078 1 93.75 299 HIS A CA 1
ATOM 2363 C C . HIS A 1 299 ? -27.141 15.219 15.367 1 93.75 299 HIS A C 1
ATOM 2365 O O . HIS A 1 299 ? -26.125 15.391 14.672 1 93.75 299 HIS A O 1
ATOM 2371 N N . GLN A 1 300 ? -27.484 15.969 16.391 1 92.44 300 GLN A N 1
ATOM 2372 C CA . GLN A 1 300 ? -26.688 17.125 16.797 1 92.44 300 GLN A CA 1
ATOM 2373 C C . GLN A 1 300 ? -26.438 18.062 15.609 1 92.44 300 GLN A C 1
ATOM 2375 O O . GLN A 1 300 ? -25.312 18.531 15.422 1 92.44 300 GLN A O 1
ATOM 2380 N N . GLY A 1 301 ? -27.438 18.109 14.75 1 91.38 301 GLY A N 1
ATOM 2381 C CA . GLY A 1 301 ? -27.406 19.047 13.633 1 91.38 301 GLY A CA 1
ATOM 2382 C C . GLY A 1 301 ? -26.75 18.453 12.398 1 91.38 301 GLY A C 1
ATOM 2383 O O . GLY A 1 301 ? -26.688 19.109 11.352 1 91.38 301 GLY A O 1
ATOM 2384 N N . VAL A 1 302 ? -26.25 17.344 12.453 1 93.25 302 VAL A N 1
ATOM 2385 C CA . VAL A 1 302 ? -25.578 16.703 11.32 1 93.25 302 VAL A CA 1
ATOM 2386 C C . VAL A 1 302 ? -26.484 15.656 10.695 1 93.25 302 VAL A C 1
ATOM 2388 O O . VAL A 1 302 ? -26.891 14.703 11.367 1 93.25 302 VAL A O 1
ATOM 2391 N N . PRO A 1 303 ? -26.797 15.906 9.484 1 93.69 303 PRO A N 1
ATOM 2392 C CA . PRO A 1 303 ? -27.609 14.883 8.82 1 93.69 303 PRO A CA 1
ATOM 2393 C C . PRO A 1 303 ? -26.828 13.594 8.547 1 93.69 303 PRO A C 1
ATOM 2395 O O . PRO A 1 303 ? -25.625 13.633 8.336 1 93.69 303 PRO A O 1
ATOM 2398 N N . SER A 1 304 ? -27.594 12.57 8.594 1 94.56 304 SER A N 1
ATOM 2399 C CA . SER A 1 304 ? -26.969 11.305 8.227 1 94.56 304 SER A CA 1
ATOM 2400 C C . SER A 1 304 ? -26.594 11.281 6.746 1 94.56 304 SER A C 1
ATOM 2402 O O . SER A 1 304 ? -27.156 12.023 5.945 1 94.56 304 SER A O 1
ATOM 2404 N N . TYR A 1 305 ? -25.656 10.453 6.406 1 91.38 305 TYR A N 1
ATOM 2405 C CA . TYR A 1 305 ? -25.172 10.305 5.043 1 91.38 305 TYR A CA 1
ATOM 2406 C C . TYR A 1 305 ? -26.297 9.945 4.094 1 91.38 305 TYR A C 1
ATOM 2408 O O . TYR A 1 305 ? -26.312 10.367 2.934 1 91.38 305 TYR A O 1
ATOM 2416 N N . TRP A 1 306 ? -27.234 9.273 4.566 1 90.88 306 TRP A N 1
ATOM 2417 C CA . TRP A 1 306 ? -28.234 8.648 3.707 1 90.88 306 TRP A CA 1
ATOM 2418 C C . TRP A 1 306 ? -29.375 9.609 3.41 1 90.88 306 TRP A C 1
ATOM 2420 O O . TRP A 1 306 ? -30.25 9.312 2.588 1 90.88 306 TRP A O 1
ATOM 2430 N N . ILE A 1 307 ? -29.328 10.742 4.016 1 90 307 ILE A N 1
ATOM 2431 C CA . ILE A 1 307 ? -30.266 11.797 3.641 1 90 307 ILE A CA 1
ATOM 2432 C C . ILE A 1 307 ? -29.891 12.352 2.268 1 90 307 ILE A C 1
ATOM 2434 O O . ILE A 1 307 ? -30.766 12.57 1.421 1 90 307 ILE A O 1
ATOM 2438 N N . GLN A 1 308 ? -28.609 12.555 2.107 1 84.69 308 GLN A N 1
ATOM 2439 C CA . GLN A 1 308 ? -28.094 13.008 0.817 1 84.69 308 GLN A CA 1
ATOM 2440 C C . GLN A 1 308 ? -26.797 12.266 0.453 1 84.69 308 GLN A C 1
ATOM 2442 O O . GLN A 1 308 ? -25.719 12.852 0.483 1 84.69 308 GLN A O 1
ATOM 2447 N N . PRO A 1 309 ? -27 11.078 -0.002 1 86.94 309 PRO A N 1
ATOM 2448 C CA . PRO A 1 309 ? -25.797 10.328 -0.376 1 86.94 309 PRO A CA 1
ATOM 2449 C C . PRO A 1 309 ? -25 11.008 -1.496 1 86.94 309 PRO A C 1
ATOM 2451 O O . PRO A 1 309 ? -25.578 11.727 -2.316 1 86.94 309 PRO A O 1
ATOM 2454 N N . GLN A 1 310 ? -23.719 10.812 -1.542 1 81.56 310 GLN A N 1
ATOM 2455 C CA . GLN A 1 310 ? -22.828 11.492 -2.48 1 81.56 310 GLN A CA 1
ATOM 2456 C C . GLN A 1 310 ? -22.094 10.484 -3.357 1 81.56 310 GLN A C 1
ATOM 2458 O O . GLN A 1 310 ? -22.047 9.297 -3.049 1 81.56 310 GLN A O 1
ATOM 2463 N N . GLY A 1 311 ? -21.547 10.992 -4.465 1 81.5 311 GLY A N 1
ATOM 2464 C CA . GLY A 1 311 ? -20.703 10.188 -5.32 1 81.5 311 GLY A CA 1
ATOM 2465 C C . GLY A 1 311 ? -21.438 9.039 -5.984 1 81.5 311 GLY A C 1
ATOM 2466 O O . GLY A 1 311 ? -22.5 9.234 -6.574 1 81.5 311 GLY A O 1
ATOM 2467 N N . ILE A 1 312 ? -20.891 7.883 -5.812 1 84.19 312 ILE A N 1
ATOM 2468 C CA . ILE A 1 312 ? -21.391 6.691 -6.496 1 84.19 312 ILE A CA 1
ATOM 2469 C C . ILE A 1 312 ? -22.672 6.211 -5.828 1 84.19 312 ILE A C 1
ATOM 2471 O O . ILE A 1 312 ? -23.438 5.457 -6.426 1 84.19 312 ILE A O 1
ATOM 2475 N N . ASP A 1 313 ? -22.984 6.758 -4.699 1 85.44 313 ASP A N 1
ATOM 2476 C CA . ASP A 1 313 ? -24.156 6.324 -3.945 1 85.44 313 ASP A CA 1
ATOM 2477 C C . ASP A 1 313 ? -25.375 7.172 -4.293 1 85.44 313 ASP A C 1
ATOM 2479 O O . ASP A 1 313 ? -26.484 6.906 -3.814 1 85.44 313 ASP A O 1
ATOM 2483 N N . THR A 1 314 ? -25.281 8.258 -5.113 1 78.56 314 THR A N 1
ATOM 2484 C CA . THR A 1 314 ? -26.391 9.141 -5.449 1 78.56 314 THR A CA 1
ATOM 2485 C C . THR A 1 314 ? -27.438 8.406 -6.289 1 78.56 314 THR A C 1
ATOM 2487 O O . THR A 1 314 ? -28.609 8.781 -6.297 1 78.56 314 THR A O 1
ATOM 2490 N N . GLY A 1 315 ? -27.094 7.336 -6.969 1 69.44 315 GLY A N 1
ATOM 2491 C CA . GLY A 1 315 ? -28.031 6.508 -7.723 1 69.44 315 GLY A CA 1
ATOM 2492 C C . GLY A 1 315 ? -28.703 7.258 -8.859 1 69.44 315 GLY A C 1
ATOM 2493 O O . GLY A 1 315 ? -29.875 7.004 -9.164 1 69.44 315 GLY A O 1
ATOM 2494 N N . ASN A 1 316 ? -28.109 8.266 -9.43 1 74.69 316 ASN A N 1
ATOM 2495 C CA . ASN A 1 316 ? -28.766 9.102 -10.438 1 74.69 316 ASN A CA 1
ATOM 2496 C C . ASN A 1 316 ? -28.594 8.531 -11.844 1 74.69 316 ASN A C 1
ATOM 2498 O O . ASN A 1 316 ? -28.859 9.211 -12.836 1 74.69 316 ASN A O 1
ATOM 2502 N N . GLU A 1 317 ? -28.344 7.281 -11.859 1 84.31 317 GLU A N 1
ATOM 2503 C CA . GLU A 1 317 ? -28.172 6.695 -13.188 1 84.31 317 GLU A CA 1
ATOM 2504 C C . GLU A 1 317 ? -29.406 5.922 -13.617 1 84.31 317 GLU A C 1
ATOM 2506 O O . GLU A 1 317 ? -30.219 5.512 -12.781 1 84.31 317 GLU A O 1
ATOM 2511 N N . SER A 1 318 ? -29.625 5.867 -14.945 1 87.25 318 SER A N 1
ATOM 2512 C CA . SER A 1 318 ? -30.734 5.07 -15.461 1 87.25 318 SER A CA 1
ATOM 2513 C C . SER A 1 318 ? -30.578 3.602 -15.086 1 87.25 318 SER A C 1
ATOM 2515 O O . SER A 1 318 ? -29.469 3.117 -14.906 1 87.25 318 SER A O 1
ATOM 2517 N N . ARG A 1 319 ? -31.672 2.922 -14.938 1 89.19 319 ARG A N 1
ATOM 2518 C CA . ARG A 1 319 ? -31.656 1.511 -14.57 1 89.19 319 ARG A CA 1
ATOM 2519 C C . ARG A 1 319 ? -30.906 0.682 -15.602 1 89.19 319 ARG A C 1
ATOM 2521 O O . ARG A 1 319 ? -30.219 -0.287 -15.242 1 89.19 319 ARG A O 1
ATOM 2528 N N . VAL A 1 320 ? -30.984 1.113 -16.797 1 89.69 320 VAL A N 1
ATOM 2529 C CA . VAL A 1 320 ? -30.312 0.386 -17.875 1 89.69 320 VAL A CA 1
ATOM 2530 C C . VAL A 1 320 ? -28.797 0.577 -17.75 1 89.69 320 VAL A C 1
ATOM 2532 O O . VAL A 1 320 ? -28.031 -0.384 -17.859 1 89.69 320 VAL A O 1
ATOM 2535 N N . THR A 1 321 ? -28.406 1.783 -17.516 1 90.75 321 THR A N 1
ATOM 2536 C CA . THR A 1 321 ? -26.984 2.07 -17.359 1 90.75 321 THR A CA 1
ATOM 2537 C C . THR A 1 321 ? -26.422 1.354 -16.125 1 90.75 321 THR A C 1
ATOM 2539 O O . THR A 1 321 ? -25.328 0.81 -16.172 1 90.75 321 THR A O 1
ATOM 2542 N N . TYR A 1 322 ? -27.266 1.416 -15.117 1 92 322 TYR A N 1
ATOM 2543 C CA . TYR A 1 322 ? -26.891 0.73 -13.883 1 92 322 TYR A CA 1
ATOM 2544 C C . TYR A 1 322 ? -26.688 -0.76 -14.133 1 92 322 TYR A C 1
ATOM 2546 O O . TYR A 1 322 ? -25.672 -1.327 -13.727 1 92 322 TYR A O 1
ATOM 2554 N N . PHE A 1 323 ? -27.578 -1.318 -14.852 1 92.81 323 PHE A N 1
ATOM 2555 C CA . PHE A 1 323 ? -27.516 -2.74 -15.156 1 92.81 323 PHE A CA 1
ATOM 2556 C C . PHE A 1 323 ? -26.297 -3.051 -16.031 1 92.81 323 PHE A C 1
ATOM 2558 O O . PHE A 1 323 ? -25.594 -4.035 -15.789 1 92.81 323 PHE A O 1
ATOM 2565 N N . LEU A 1 324 ? -26.031 -2.277 -16.984 1 93.31 324 LEU A N 1
ATOM 2566 C CA . LEU A 1 324 ? -24.891 -2.473 -17.859 1 93.31 324 LEU A CA 1
ATOM 2567 C C . LEU A 1 324 ? -23.578 -2.338 -17.094 1 93.31 324 LEU A C 1
ATOM 2569 O O . LEU A 1 324 ? -22.625 -3.092 -17.328 1 93.31 324 LEU A O 1
ATOM 2573 N N . ASN A 1 325 ? -23.531 -1.4 -16.141 1 93.25 325 ASN A N 1
ATOM 2574 C CA . ASN A 1 325 ? -22.328 -1.217 -15.336 1 93.25 325 ASN A CA 1
ATOM 2575 C C . ASN A 1 325 ? -22.094 -2.406 -14.406 1 93.25 325 ASN A C 1
ATOM 2577 O O . ASN A 1 325 ? -20.953 -2.701 -14.047 1 93.25 325 ASN A O 1
ATOM 2581 N N . CYS A 1 326 ? -23.172 -3.121 -14.094 1 94.56 326 CYS A N 1
ATOM 2582 C CA . CYS A 1 326 ? -23.047 -4.301 -13.242 1 94.56 326 CYS A CA 1
ATOM 2583 C C . CYS A 1 326 ? -22.578 -5.508 -14.047 1 94.56 326 CYS A C 1
ATOM 2585 O O . CYS A 1 326 ? -22 -6.445 -13.492 1 94.56 326 CYS A O 1
ATOM 2587 N N . LEU A 1 327 ? -22.766 -5.477 -15.359 1 95.75 327 LEU A N 1
ATOM 2588 C CA . LEU A 1 327 ? -22.453 -6.633 -16.188 1 95.75 327 LEU A CA 1
ATOM 2589 C C . LEU A 1 327 ? -21.125 -6.426 -16.938 1 95.75 327 LEU A C 1
ATOM 2591 O O . LEU A 1 327 ? -20.25 -7.281 -16.875 1 95.75 327 LEU A O 1
ATOM 2595 N N . ILE A 1 328 ? -21.016 -5.207 -17.594 1 95.88 328 ILE A N 1
ATOM 2596 C CA . ILE A 1 328 ? -19.875 -5.043 -18.484 1 95.88 328 ILE A CA 1
ATOM 2597 C C . ILE A 1 328 ? -19.219 -3.682 -18.25 1 95.88 328 ILE A C 1
ATOM 2599 O O . ILE A 1 328 ? -18.234 -3.328 -18.906 1 95.88 328 ILE A O 1
ATOM 2603 N N . GLY A 1 329 ? -19.734 -2.883 -17.344 1 94.69 329 GLY A N 1
ATOM 2604 C CA . GLY A 1 329 ? -19.188 -1.569 -17.062 1 94.69 329 GLY A CA 1
ATOM 2605 C C . GLY A 1 329 ? -18.125 -1.588 -15.969 1 94.69 329 GLY A C 1
ATOM 2606 O O . GLY A 1 329 ? -17.344 -2.531 -15.875 1 94.69 329 GLY A O 1
ATOM 2607 N N . HIS A 1 330 ? -18.078 -0.549 -15.164 1 93.88 330 HIS A N 1
ATOM 2608 C CA . HIS A 1 330 ? -16.984 -0.344 -14.227 1 93.88 330 HIS A CA 1
ATOM 2609 C C . HIS A 1 330 ? -17.094 -1.293 -13.039 1 93.88 330 HIS A C 1
ATOM 2611 O O . HIS A 1 330 ? -16.078 -1.615 -12.406 1 93.88 330 HIS A O 1
ATOM 2617 N N . HIS A 1 331 ? -18.234 -1.739 -12.672 1 95.25 331 HIS A N 1
ATOM 2618 C CA . HIS A 1 331 ? -18.406 -2.771 -11.656 1 95.25 331 HIS A CA 1
ATOM 2619 C C . HIS A 1 331 ? -18.984 -4.051 -12.258 1 95.25 331 HIS A C 1
ATOM 2621 O O . HIS A 1 331 ? -19.734 -4.773 -11.609 1 95.25 331 HIS A O 1
ATOM 2627 N N . GLY A 1 332 ? -18.578 -4.285 -13.5 1 95.62 332 GLY A N 1
ATOM 2628 C CA . GLY A 1 332 ? -19.172 -5.379 -14.25 1 95.62 332 GLY A CA 1
ATOM 2629 C C . GLY A 1 332 ? -18.594 -6.734 -13.883 1 95.62 332 GLY A C 1
ATOM 2630 O O . GLY A 1 332 ? -17.375 -6.883 -13.727 1 95.62 332 GLY A O 1
ATOM 2631 N N . ILE A 1 333 ? -19.438 -7.691 -13.836 1 97.12 333 ILE A N 1
ATOM 2632 C CA . ILE A 1 333 ? -19.031 -9.078 -13.594 1 97.12 333 ILE A CA 1
ATOM 2633 C C . ILE A 1 333 ? -18.109 -9.547 -14.719 1 97.12 333 ILE A C 1
ATOM 2635 O O . ILE A 1 333 ? -17.047 -10.109 -14.461 1 97.12 333 ILE A O 1
ATOM 2639 N N . PHE A 1 334 ? -18.391 -9.18 -15.984 1 97.88 334 PHE A N 1
ATOM 2640 C CA . PHE A 1 334 ? -17.688 -9.719 -17.125 1 97.88 334 PHE A CA 1
ATOM 2641 C C . PHE A 1 334 ? -16.531 -8.812 -17.531 1 97.88 334 PHE A C 1
ATOM 2643 O O . PHE A 1 334 ? -15.57 -9.258 -18.172 1 97.88 334 PHE A O 1
ATOM 2650 N N . SER A 1 335 ? -16.625 -7.52 -17.156 1 97.5 335 SER A N 1
ATOM 2651 C CA . SER A 1 335 ? -15.523 -6.621 -17.453 1 97.5 335 SER A CA 1
ATOM 2652 C C . SER A 1 335 ? -14.367 -6.824 -16.484 1 97.5 335 SER A C 1
ATOM 2654 O O . SER A 1 335 ? -13.203 -6.82 -16.891 1 97.5 335 SER A O 1
ATOM 2656 N N . LEU A 1 336 ? -14.648 -7.07 -15.234 1 97.88 336 LEU A N 1
ATOM 2657 C CA . LEU A 1 336 ? -13.617 -7.199 -14.219 1 97.88 336 LEU A CA 1
ATOM 2658 C C . LEU A 1 336 ? -13.172 -8.656 -14.078 1 97.88 336 LEU A C 1
ATOM 2660 O O . LEU A 1 336 ? -12.031 -8.922 -13.695 1 97.88 336 LEU A O 1
ATOM 2664 N N . SER A 1 337 ? -14.086 -9.594 -14.352 1 98.19 337 SER A N 1
ATOM 2665 C CA . SER A 1 337 ? -13.789 -11.023 -14.312 1 98.19 337 SER A CA 1
ATOM 2666 C C . SER A 1 337 ? -14.281 -11.727 -15.57 1 98.19 337 SER A C 1
ATOM 2668 O O . SER A 1 337 ? -15.172 -12.578 -15.508 1 98.19 337 SER A O 1
ATOM 2670 N N . PRO A 1 338 ? -13.609 -11.469 -16.656 1 98.44 338 PRO A N 1
ATOM 2671 C CA . PRO A 1 338 ? -14.086 -12.047 -17.922 1 98.44 338 PRO A CA 1
ATOM 2672 C C . PRO A 1 338 ? -13.969 -13.57 -17.953 1 98.44 338 PRO A C 1
ATOM 2674 O O . PRO A 1 338 ? -14.508 -14.219 -18.859 1 98.44 338 PRO A O 1
ATOM 2677 N N . ILE A 1 339 ? -13.328 -14.172 -17.016 1 98.44 339 ILE A N 1
ATOM 2678 C CA . ILE A 1 339 ? -13.227 -15.625 -16.938 1 98.44 339 ILE A CA 1
ATOM 2679 C C . ILE A 1 339 ? -14.633 -16.234 -16.859 1 98.44 339 ILE A C 1
ATOM 2681 O O . ILE A 1 339 ? -14.852 -17.359 -17.328 1 98.44 339 ILE A O 1
ATOM 2685 N N . PHE A 1 340 ? -15.617 -15.484 -16.375 1 98.5 340 PHE A N 1
ATOM 2686 C CA . PHE A 1 340 ? -16.969 -15.992 -16.172 1 98.5 340 PHE A CA 1
ATOM 2687 C C . PHE A 1 340 ? -17.734 -16 -17.5 1 98.5 340 PHE A C 1
ATOM 2689 O O . PHE A 1 340 ? -18.875 -16.469 -17.547 1 98.5 340 PHE A O 1
ATOM 2696 N N . LEU A 1 341 ? -17.094 -15.531 -18.531 1 98.31 341 LEU A N 1
ATOM 2697 C CA . LEU A 1 341 ? -17.672 -15.773 -19.859 1 98.31 341 LEU A CA 1
ATOM 2698 C C . LEU A 1 341 ? -17.703 -17.266 -20.172 1 98.31 341 LEU A C 1
ATOM 2700 O O . LEU A 1 341 ? -18.594 -17.734 -20.875 1 98.31 341 LEU A O 1
ATOM 2704 N N . LEU A 1 342 ? -16.766 -18 -19.609 1 98.19 342 LEU A N 1
ATOM 2705 C CA . LEU A 1 342 ? -16.781 -19.453 -19.75 1 98.19 342 LEU A CA 1
ATOM 2706 C C . LEU A 1 342 ? -17.984 -20.062 -19.031 1 98.19 342 LEU A C 1
ATOM 2708 O O . LEU A 1 342 ? -18.531 -21.078 -19.484 1 98.19 342 LEU A O 1
ATOM 2712 N N . THR A 1 343 ? -18.391 -19.422 -17.922 1 98 343 THR A N 1
ATOM 2713 C CA . THR A 1 343 ? -19.594 -19.844 -17.203 1 98 343 THR A CA 1
ATOM 2714 C C . THR A 1 343 ? -20.828 -19.641 -18.078 1 98 343 THR A C 1
ATOM 2716 O O . THR A 1 343 ? -21.688 -20.516 -18.141 1 98 343 THR A O 1
ATOM 2719 N N . VAL A 1 344 ? -20.859 -18.547 -18.766 1 97.75 344 VAL A N 1
ATOM 2720 C CA . VAL A 1 344 ? -21.984 -18.234 -19.641 1 97.75 344 VAL A CA 1
ATOM 2721 C C . VAL A 1 344 ? -22.062 -19.281 -20.75 1 97.75 344 VAL A C 1
ATOM 2723 O O . VAL A 1 344 ? -23.156 -19.75 -21.094 1 97.75 344 VAL A O 1
ATOM 2726 N N . VAL A 1 345 ? -20.938 -19.656 -21.297 1 97.19 345 VAL A N 1
ATOM 2727 C CA . VAL A 1 345 ? -20.891 -20.688 -22.312 1 97.19 345 VAL A CA 1
ATOM 2728 C C . VAL A 1 345 ? -21.422 -22 -21.75 1 97.19 345 VAL A C 1
ATOM 2730 O O . VAL A 1 345 ? -22.156 -22.734 -22.422 1 97.19 345 VAL A O 1
ATOM 2733 N N . GLY A 1 346 ? -21.062 -22.25 -20.484 1 96.19 346 GLY A N 1
ATOM 2734 C CA . GLY A 1 346 ? -21.562 -23.438 -19.812 1 96.19 346 GLY A CA 1
ATOM 2735 C C . GLY A 1 346 ? -23.078 -23.453 -19.672 1 96.19 346 GLY A C 1
ATOM 2736 O O . GLY A 1 346 ? -23.703 -24.5 -19.797 1 96.19 346 GLY A O 1
ATOM 2737 N N . TRP A 1 347 ? -23.641 -22.344 -19.453 1 96.12 347 TRP A N 1
ATOM 2738 C CA . TRP A 1 347 ? -25.094 -22.234 -19.328 1 96.12 347 TRP A CA 1
ATOM 2739 C C . TRP A 1 347 ? -25.766 -22.359 -20.688 1 96.12 347 TRP A C 1
ATOM 2741 O O . TRP A 1 347 ? -26.781 -23.047 -20.828 1 96.12 347 TRP A O 1
ATOM 2751 N N . ILE A 1 348 ? -25.203 -21.75 -21.703 1 94.38 348 ILE A N 1
ATOM 2752 C CA . ILE A 1 348 ? -25.797 -21.734 -23.031 1 94.38 348 ILE A CA 1
ATOM 2753 C C . ILE A 1 348 ? -25.812 -23.156 -23.609 1 94.38 348 ILE A C 1
ATOM 2755 O O . ILE A 1 348 ? -26.812 -23.578 -24.203 1 94.38 348 ILE A O 1
ATOM 2759 N N . TYR A 1 349 ? -24.766 -23.938 -23.375 1 90.56 349 TYR A N 1
ATOM 2760 C CA . TYR A 1 349 ? -24.656 -25.281 -23.938 1 90.56 349 TYR A CA 1
ATOM 2761 C C . TYR A 1 349 ? -25.031 -26.344 -22.906 1 90.56 349 TYR A C 1
ATOM 2763 O O . TYR A 1 349 ? -24.594 -27.484 -23 1 90.56 349 TYR A O 1
ATOM 2771 N N . GLY A 1 350 ? -25.719 -25.938 -21.969 1 84.44 350 GLY A N 1
ATOM 2772 C CA . GLY A 1 350 ? -26.094 -26.828 -20.875 1 84.44 350 GLY A CA 1
ATOM 2773 C C . GLY A 1 350 ? -26.719 -28.125 -21.328 1 84.44 350 GLY A C 1
ATOM 2774 O O . GLY A 1 350 ? -26.453 -29.188 -20.75 1 84.44 350 GLY A O 1
ATOM 2775 N N . ARG A 1 351 ? -27.453 -28.078 -22.406 1 81.81 351 ARG A N 1
ATOM 2776 C CA . ARG A 1 351 ? -28.125 -29.281 -22.922 1 81.81 351 ARG A CA 1
ATOM 2777 C C . ARG A 1 351 ? -27.109 -30.281 -23.469 1 81.81 351 ARG A C 1
ATOM 2779 O O . ARG A 1 351 ? -27.359 -31.484 -23.438 1 81.81 351 ARG A O 1
ATOM 2786 N N . ARG A 1 352 ? -26.031 -29.766 -23.891 1 82.69 352 ARG A N 1
ATOM 2787 C CA . ARG A 1 352 ? -24.984 -30.625 -24.438 1 82.69 352 ARG A CA 1
ATOM 2788 C C . ARG A 1 352 ? -24.297 -31.422 -23.328 1 82.69 352 ARG A C 1
ATOM 2790 O O . ARG A 1 352 ? -23.75 -32.5 -23.578 1 82.69 352 ARG A O 1
ATOM 2797 N N . TRP A 1 353 ? -24.422 -30.812 -22.156 1 83.12 353 TRP A N 1
ATOM 2798 C CA . TRP A 1 353 ? -23.688 -31.438 -21.047 1 83.12 353 TRP A CA 1
ATOM 2799 C C . TRP A 1 353 ? -24.656 -32.156 -20.109 1 83.12 353 TRP A C 1
ATOM 2801 O O . TRP A 1 353 ? -24.516 -32.062 -18.891 1 83.12 353 TRP A O 1
ATOM 2811 N N . ARG A 1 354 ? -25.531 -32.875 -20.688 1 81.75 354 ARG A N 1
ATOM 2812 C CA . ARG A 1 354 ? -26.578 -33.531 -19.922 1 81.75 354 ARG A CA 1
ATOM 2813 C C . ARG A 1 354 ? -26.016 -34.656 -19.078 1 81.75 354 ARG A C 1
ATOM 2815 O O . ARG A 1 354 ? -26.594 -35.031 -18.047 1 81.75 354 ARG A O 1
ATOM 2822 N N . GLU A 1 355 ? -24.859 -35.125 -19.406 1 85.19 355 GLU A N 1
ATOM 2823 C CA . GLU A 1 355 ? -24.281 -36.219 -18.672 1 85.19 355 GLU A CA 1
ATOM 2824 C C . GLU A 1 355 ? -23.328 -35.75 -17.594 1 85.19 355 GLU A C 1
ATOM 2826 O O . GLU A 1 355 ? -22.797 -36.562 -16.812 1 85.19 355 GLU A O 1
ATOM 2831 N N . PHE A 1 356 ? -23.203 -34.438 -17.531 1 90.38 356 PHE A N 1
ATOM 2832 C CA . PHE A 1 356 ? -22.344 -33.875 -16.5 1 90.38 356 PHE A CA 1
ATOM 2833 C C . PHE A 1 356 ? -22.953 -34.062 -15.125 1 90.38 356 PHE A C 1
ATOM 2835 O O . PHE A 1 356 ? -24.109 -33.688 -14.891 1 90.38 356 PHE A O 1
ATOM 2842 N N . PRO A 1 357 ? -22.234 -34.625 -14.188 1 91.31 357 PRO A N 1
ATOM 2843 C CA . PRO A 1 357 ? -22.797 -34.969 -12.891 1 91.31 357 PRO A CA 1
ATOM 2844 C C . PRO A 1 357 ? -23.312 -33.781 -12.117 1 91.31 357 PRO A C 1
ATOM 2846 O O . PRO A 1 357 ? -24.219 -33.906 -11.297 1 91.31 357 PRO A O 1
ATOM 2849 N N . LEU A 1 358 ? -22.766 -32.625 -12.375 1 94.31 358 LEU A N 1
ATOM 2850 C CA . LEU A 1 358 ? -23.141 -31.438 -11.609 1 94.31 358 LEU A CA 1
ATOM 2851 C C . LEU A 1 358 ? -24.125 -30.578 -12.391 1 94.31 358 LEU A C 1
ATOM 2853 O O . LEU A 1 358 ? -24.188 -29.359 -12.18 1 94.31 358 LEU A O 1
ATOM 2857 N N . ARG A 1 359 ? -24.875 -31.141 -13.266 1 93.88 359 ARG A N 1
ATOM 2858 C CA . ARG A 1 359 ? -25.797 -30.422 -14.133 1 93.88 359 ARG A CA 1
ATOM 2859 C C . ARG A 1 359 ? -26.828 -29.656 -13.32 1 93.88 359 ARG A C 1
ATOM 2861 O O . ARG A 1 359 ? -27.219 -28.547 -13.688 1 93.88 359 ARG A O 1
ATOM 2868 N N . LEU A 1 360 ? -27.281 -30.25 -12.25 1 94.12 360 LEU A N 1
ATOM 2869 C CA . LEU A 1 360 ? -28.266 -29.594 -11.406 1 94.12 360 LEU A CA 1
ATOM 2870 C C . LEU A 1 360 ? -27.719 -28.312 -10.812 1 94.12 360 LEU A C 1
ATOM 2872 O O . LEU A 1 360 ? -28.406 -27.297 -10.758 1 94.12 360 LEU A O 1
ATOM 2876 N N . PHE A 1 361 ? -26.5 -28.375 -10.352 1 95.19 361 PHE A N 1
ATOM 2877 C CA . PHE A 1 361 ? -25.859 -27.219 -9.75 1 95.19 361 PHE A CA 1
ATOM 2878 C C . PHE A 1 361 ? -25.594 -26.141 -10.797 1 95.19 361 PHE A C 1
ATOM 2880 O O . PHE A 1 361 ? -25.641 -24.938 -10.492 1 95.19 361 PHE A O 1
ATOM 2887 N N . ASN A 1 362 ? -25.344 -26.547 -12.008 1 95.5 362 ASN A N 1
ATOM 2888 C CA . ASN A 1 362 ? -25.219 -25.594 -13.109 1 95.5 362 ASN A CA 1
ATOM 2889 C C . ASN A 1 362 ? -26.516 -24.828 -13.344 1 95.5 362 ASN A C 1
ATOM 2891 O O . ASN A 1 362 ? -26.5 -23.609 -13.484 1 95.5 362 ASN A O 1
ATOM 2895 N N . ARG A 1 363 ? -27.578 -25.5 -13.336 1 95.62 363 ARG A N 1
ATOM 2896 C CA . ARG A 1 363 ? -28.891 -24.859 -13.531 1 95.62 363 ARG A CA 1
ATOM 2897 C C . ARG A 1 363 ? -29.25 -23.984 -12.336 1 95.62 363 ARG A C 1
ATOM 2899 O O . ARG A 1 363 ? -29.812 -22.906 -12.508 1 95.62 363 ARG A O 1
ATOM 2906 N N . LEU A 1 364 ? -28.953 -24.516 -11.195 1 96.88 364 LEU A N 1
ATOM 2907 C CA . LEU A 1 364 ? -29.203 -23.719 -9.992 1 96.88 364 LEU A CA 1
ATOM 2908 C C . LEU A 1 364 ? -28.391 -22.438 -10.016 1 96.88 364 LEU A C 1
ATOM 2910 O O . LEU A 1 364 ? -28.891 -21.375 -9.656 1 96.88 364 LEU A O 1
ATOM 2914 N N . GLY A 1 365 ? -27.094 -22.578 -10.414 1 97.62 365 GLY A N 1
ATOM 2915 C CA . GLY A 1 365 ? -26.25 -21.406 -10.531 1 97.62 365 GLY A CA 1
ATOM 2916 C C . GLY A 1 365 ? -26.828 -20.359 -11.477 1 97.62 365 GLY A C 1
ATOM 2917 O O . GLY A 1 365 ? -26.781 -19.156 -11.18 1 97.62 365 GLY A O 1
ATOM 2918 N N . LEU A 1 366 ? -27.328 -20.797 -12.555 1 97.62 366 LEU A N 1
ATOM 2919 C CA . LEU A 1 366 ? -27.953 -19.891 -13.508 1 97.62 366 LEU A CA 1
ATOM 2920 C C . LEU A 1 366 ? -29.172 -19.219 -12.891 1 97.62 366 LEU A C 1
ATOM 2922 O O . LEU A 1 366 ? -29.312 -17.984 -12.977 1 97.62 366 LEU A O 1
ATOM 2926 N N . GLY A 1 367 ? -30.047 -20.031 -12.328 1 97.94 367 GLY A N 1
ATOM 2927 C CA . GLY A 1 367 ? -31.234 -19.469 -11.703 1 97.94 367 GLY A CA 1
ATOM 2928 C C . GLY A 1 367 ? -30.922 -18.453 -10.617 1 97.94 367 GLY A C 1
ATOM 2929 O O . GLY A 1 367 ? -31.547 -17.391 -10.555 1 97.94 367 GLY A O 1
ATOM 2930 N N . LEU A 1 368 ? -29.938 -18.781 -9.742 1 98.44 368 LEU A N 1
ATOM 2931 C CA . LEU A 1 368 ? -29.547 -17.906 -8.648 1 98.44 368 LEU A CA 1
ATOM 2932 C C . LEU A 1 368 ? -28.922 -16.625 -9.188 1 98.44 368 LEU A C 1
ATOM 2934 O O . LEU A 1 368 ? -29.125 -15.539 -8.625 1 98.44 368 LEU A O 1
ATOM 2938 N N . THR A 1 369 ? -28.141 -16.75 -10.242 1 97.94 369 THR A N 1
ATOM 2939 C CA . THR A 1 369 ? -27.547 -15.57 -10.875 1 97.94 369 THR A CA 1
ATOM 2940 C C . THR A 1 369 ? -28.625 -14.633 -11.406 1 97.94 369 THR A C 1
ATOM 2942 O O . THR A 1 369 ? -28.578 -13.422 -11.18 1 97.94 369 THR A O 1
ATOM 2945 N N . LEU A 1 370 ? -29.594 -15.172 -12.055 1 96.94 370 LEU A N 1
ATOM 2946 C CA . LEU A 1 370 ? -30.703 -14.383 -12.578 1 96.94 370 LEU A CA 1
ATOM 2947 C C . LEU A 1 370 ? -31.484 -13.727 -11.438 1 96.94 370 LEU A C 1
ATOM 2949 O O . LEU A 1 370 ? -31.875 -12.562 -11.539 1 96.94 370 LEU A O 1
ATOM 2953 N N . TRP A 1 371 ? -31.625 -14.492 -10.414 1 96.56 371 TRP A N 1
ATOM 2954 C CA . TRP A 1 371 ? -32.281 -13.945 -9.234 1 96.56 371 TRP A CA 1
ATOM 2955 C C . TRP A 1 371 ? -31.531 -12.742 -8.688 1 96.56 371 TRP A C 1
ATOM 2957 O O . TRP A 1 371 ? -32.125 -11.703 -8.398 1 96.56 371 TRP A O 1
ATOM 2967 N N . MET A 1 372 ? -30.234 -12.867 -8.539 1 95.81 372 MET A N 1
ATOM 2968 C CA . MET A 1 372 ? -29.438 -11.789 -7.961 1 95.81 372 MET A CA 1
ATOM 2969 C C . MET A 1 372 ? -29.406 -10.578 -8.883 1 95.81 372 MET A C 1
ATOM 2971 O O . MET A 1 372 ? -29.422 -9.438 -8.414 1 95.81 372 MET A O 1
ATOM 2975 N N . LEU A 1 373 ? -29.344 -10.805 -10.148 1 93.62 373 LEU A N 1
ATOM 2976 C CA . LEU A 1 373 ? -29.359 -9.695 -11.094 1 93.62 373 LEU A CA 1
ATOM 2977 C C . LEU A 1 373 ? -30.672 -8.945 -11.031 1 93.62 373 LEU A C 1
ATOM 2979 O O . LEU A 1 373 ? -30.703 -7.711 -11.062 1 93.62 373 LEU A O 1
ATOM 2983 N N . LEU A 1 374 ? -31.734 -9.68 -10.898 1 91.81 374 LEU A N 1
ATOM 2984 C CA . LEU A 1 374 ? -33.031 -9.055 -10.75 1 91.81 374 LEU A CA 1
ATOM 2985 C C . LEU A 1 374 ? -33.156 -8.289 -9.43 1 91.81 374 LEU A C 1
ATOM 2987 O O . LEU A 1 374 ? -33.656 -7.176 -9.391 1 91.81 374 LEU A O 1
ATOM 2991 N N . PHE A 1 375 ? -32.656 -8.898 -8.461 1 90 375 PHE A N 1
ATOM 2992 C CA . PHE A 1 375 ? -32.656 -8.281 -7.141 1 90 375 PHE A CA 1
ATOM 2993 C C . PHE A 1 375 ? -31.891 -6.965 -7.152 1 90 375 PHE A C 1
ATOM 2995 O O . PHE A 1 375 ? -32.375 -5.945 -6.66 1 90 375 PHE A O 1
ATOM 3002 N N . VAL A 1 376 ? -30.719 -6.996 -7.695 1 86.81 376 VAL A N 1
ATOM 3003 C CA . VAL A 1 376 ? -29.875 -5.812 -7.73 1 86.81 376 VAL A CA 1
ATOM 3004 C C . VAL A 1 376 ? -30.531 -4.73 -8.586 1 86.81 376 VAL A C 1
ATOM 3006 O O . VAL A 1 376 ? -30.484 -3.549 -8.242 1 86.81 376 VAL A O 1
ATOM 3009 N N . MET A 1 377 ? -31.141 -5.062 -9.586 1 85.25 377 MET A N 1
ATOM 3010 C CA . MET A 1 377 ? -31.766 -4.109 -10.492 1 85.25 377 MET A CA 1
ATOM 3011 C C . MET A 1 377 ? -33 -3.469 -9.852 1 85.25 377 MET A C 1
ATOM 3013 O O . MET A 1 377 ? -33.25 -2.281 -10.047 1 85.25 377 MET A O 1
ATOM 3017 N N . TYR A 1 378 ? -33.594 -4.23 -9.031 1 85.38 378 TYR A N 1
ATOM 3018 C CA . TYR A 1 378 ? -34.875 -3.746 -8.523 1 85.38 378 TYR A CA 1
ATOM 3019 C C . TYR A 1 378 ? -34.688 -3.141 -7.133 1 85.38 378 TYR A C 1
ATOM 3021 O O . TYR A 1 378 ? -35.406 -2.205 -6.77 1 85.38 378 TYR A O 1
ATOM 3029 N N . LYS A 1 379 ? -33.75 -3.592 -6.406 1 82.94 379 LYS A N 1
ATOM 3030 C CA . LYS A 1 379 ? -33.719 -3.221 -4.996 1 82.94 379 LYS A CA 1
ATOM 3031 C C . LYS A 1 379 ? -32.594 -2.23 -4.719 1 82.94 379 LYS A C 1
ATOM 3033 O O . LYS A 1 379 ? -32.594 -1.544 -3.693 1 82.94 379 LYS A O 1
ATOM 3038 N N . THR A 1 380 ? -31.719 -2.193 -5.629 1 83 380 THR A N 1
ATOM 3039 C CA . THR A 1 380 ? -30.562 -1.359 -5.312 1 83 380 THR A CA 1
ATOM 3040 C C . THR A 1 380 ? -30.328 -0.34 -6.422 1 83 380 THR A C 1
ATOM 3042 O O . THR A 1 380 ? -30.797 -0.505 -7.543 1 83 380 THR A O 1
ATOM 3045 N N . ASP A 1 381 ? -29.656 0.823 -5.992 1 79.56 381 ASP A N 1
ATOM 3046 C CA . ASP A 1 381 ? -29.297 1.841 -6.977 1 79.56 381 ASP A CA 1
ATOM 3047 C C . ASP A 1 381 ? -27.828 2.254 -6.824 1 79.56 381 ASP A C 1
ATOM 3049 O O . ASP A 1 381 ? -27.422 3.311 -7.309 1 79.56 381 ASP A O 1
ATOM 3053 N N . ASN A 1 382 ? -27.188 1.444 -6.062 1 85.62 382 ASN A N 1
ATOM 3054 C CA . ASN A 1 382 ? -25.75 1.709 -5.93 1 85.62 382 ASN A CA 1
ATOM 3055 C C . ASN A 1 382 ? -24.922 0.436 -6.098 1 85.62 382 ASN A C 1
ATOM 3057 O O . ASN A 1 382 ? -25.484 -0.636 -6.355 1 85.62 382 ASN A O 1
ATOM 3061 N N . TYR A 1 383 ? -23.672 0.483 -6.16 1 88.44 383 TYR A N 1
ATOM 3062 C CA . TYR A 1 383 ? -22.797 -0.635 -6.477 1 88.44 383 TYR A CA 1
ATOM 3063 C C . TYR A 1 383 ? -22.203 -1.236 -5.211 1 88.44 383 TYR A C 1
ATOM 3065 O O . TYR A 1 383 ? -21.125 -1.846 -5.25 1 88.44 383 TYR A O 1
ATOM 3073 N N . GLY A 1 384 ? -22.844 -1.014 -4.121 1 85.56 384 GLY A N 1
ATOM 3074 C CA . GLY A 1 384 ? -22.312 -1.494 -2.857 1 85.56 384 GLY A CA 1
ATOM 3075 C C . GLY A 1 384 ? -21.281 -0.561 -2.254 1 85.56 384 GLY A C 1
ATOM 3076 O O . GLY A 1 384 ? -20.453 -0.982 -1.44 1 85.56 384 GLY A O 1
ATOM 3077 N N . GLY A 1 385 ? -21.297 0.715 -2.648 1 86.94 385 GLY A N 1
ATOM 3078 C CA . GLY A 1 385 ? -20.312 1.685 -2.178 1 86.94 385 GLY A CA 1
ATOM 3079 C C . GLY A 1 385 ? -19.062 1.746 -3.045 1 86.94 385 GLY A C 1
ATOM 3080 O O . GLY A 1 385 ? -19.047 1.215 -4.156 1 86.94 385 GLY A O 1
ATOM 3081 N N . ASN A 1 386 ? -18.141 2.467 -2.549 1 88.25 386 ASN A N 1
ATOM 3082 C CA . ASN A 1 386 ? -16.844 2.51 -3.217 1 88.25 386 ASN A CA 1
ATOM 3083 C C . ASN A 1 386 ? -16.094 1.192 -3.062 1 88.25 386 ASN A C 1
ATOM 3085 O O . ASN A 1 386 ? -15.406 0.979 -2.061 1 88.25 386 ASN A O 1
ATOM 3089 N N . THR A 1 387 ? -16.281 0.333 -4.039 1 93.12 387 THR A N 1
ATOM 3090 C CA . THR A 1 387 ? -15.727 -1.016 -3.955 1 93.12 387 THR A CA 1
ATOM 3091 C C . THR A 1 387 ? -15.156 -1.45 -5.301 1 93.12 387 THR A C 1
ATOM 3093 O O . THR A 1 387 ? -15.477 -0.866 -6.34 1 93.12 387 THR A O 1
ATOM 3096 N N . SER A 1 388 ? -14.32 -2.441 -5.273 1 94.31 388 SER A N 1
ATOM 3097 C CA . SER A 1 388 ? -13.57 -2.848 -6.461 1 94.31 388 SER A CA 1
ATOM 3098 C C . SER A 1 388 ? -14.375 -3.824 -7.309 1 94.31 388 SER A C 1
ATOM 3100 O O . SER A 1 388 ? -13.984 -4.148 -8.43 1 94.31 388 SER A O 1
ATOM 3102 N N . GLY A 1 389 ? -15.477 -4.25 -6.848 1 93.81 389 GLY A N 1
ATOM 3103 C CA . GLY A 1 389 ? -16.312 -5.191 -7.574 1 93.81 389 GLY A CA 1
ATOM 3104 C C . GLY A 1 389 ? -17.734 -5.277 -7.027 1 93.81 389 GLY A C 1
ATOM 3105 O O . GLY A 1 389 ? -18.031 -4.715 -5.977 1 93.81 389 GLY A O 1
ATOM 3106 N N . LEU A 1 390 ? -18.531 -5.965 -7.789 1 94.56 390 LEU A N 1
ATOM 3107 C CA . LEU A 1 390 ? -19.922 -6.172 -7.363 1 94.56 390 LEU A CA 1
ATOM 3108 C C . LEU A 1 390 ? -20 -7.242 -6.277 1 94.56 390 LEU A C 1
ATOM 3110 O O . LEU A 1 390 ? -20.359 -8.391 -6.559 1 94.56 390 LEU A O 1
ATOM 3114 N N . ARG A 1 391 ? -19.766 -6.875 -5.121 1 93.62 391 ARG A N 1
ATOM 3115 C CA . ARG A 1 391 ? -19.5 -7.805 -4.027 1 93.62 391 ARG A CA 1
ATOM 3116 C C . ARG A 1 391 ? -20.766 -8.57 -3.635 1 93.62 391 ARG A C 1
ATOM 3118 O O . ARG A 1 391 ? -20.672 -9.641 -3.033 1 93.62 391 ARG A O 1
ATOM 3125 N N . TRP A 1 392 ? -21.969 -8.172 -4.004 1 94.5 392 TRP A N 1
ATOM 3126 C CA . TRP A 1 392 ? -23.219 -8.812 -3.629 1 94.5 392 TRP A CA 1
ATOM 3127 C C . TRP A 1 392 ? -23.359 -10.164 -4.316 1 94.5 392 TRP A C 1
ATOM 3129 O O . TRP A 1 392 ? -24.156 -11.008 -3.883 1 94.5 392 TRP A O 1
ATOM 3139 N N . VAL A 1 393 ? -22.578 -10.352 -5.332 1 96.12 393 VAL A N 1
ATOM 3140 C CA . VAL A 1 393 ? -22.766 -11.586 -6.082 1 96.12 393 VAL A CA 1
ATOM 3141 C C . VAL A 1 393 ? -21.594 -12.531 -5.824 1 96.12 393 VAL A C 1
ATOM 3143 O O . VAL A 1 393 ? -21.516 -13.609 -6.426 1 96.12 393 VAL A O 1
ATOM 3146 N N . PHE A 1 394 ? -20.703 -12.234 -4.926 1 97.06 394 PHE A N 1
ATOM 3147 C CA . PHE A 1 394 ? -19.5 -13.031 -4.723 1 97.06 394 PHE A CA 1
ATOM 3148 C C . PHE A 1 394 ? -19.859 -14.445 -4.27 1 97.06 394 PHE A C 1
ATOM 3150 O O . PHE A 1 394 ? -19.172 -15.406 -4.621 1 97.06 394 PHE A O 1
ATOM 3157 N N . TRP A 1 395 ? -20.922 -14.562 -3.486 1 98.06 395 TRP A N 1
ATOM 3158 C CA . TRP A 1 395 ? -21.281 -15.867 -2.945 1 98.06 395 TRP A CA 1
ATOM 3159 C C . TRP A 1 395 ? -21.688 -16.812 -4.062 1 98.06 395 TRP A C 1
ATOM 3161 O O . TRP A 1 395 ? -21.781 -18.031 -3.852 1 98.06 395 TRP A O 1
ATOM 3171 N N . LEU A 1 396 ? -21.875 -16.359 -5.316 1 98.5 396 LEU A N 1
ATOM 3172 C CA . LEU A 1 396 ? -22.25 -17.188 -6.465 1 98.5 396 LEU A CA 1
ATOM 3173 C C . LEU A 1 396 ? -21.016 -17.719 -7.172 1 98.5 396 LEU A C 1
ATOM 3175 O O . LEU A 1 396 ? -21.109 -18.625 -8.008 1 98.5 396 LEU A O 1
ATOM 3179 N N . ILE A 1 397 ? -19.844 -17.25 -6.844 1 98.5 397 ILE A N 1
ATOM 3180 C CA . ILE A 1 397 ? -18.609 -17.547 -7.566 1 98.5 397 ILE A CA 1
ATOM 3181 C C . ILE A 1 397 ? -18.359 -19.047 -7.582 1 98.5 397 ILE A C 1
ATOM 3183 O O . ILE A 1 397 ? -18 -19.609 -8.617 1 98.5 397 ILE A O 1
ATOM 3187 N N . PRO A 1 398 ? -18.594 -19.766 -6.488 1 98.31 398 PRO A N 1
ATOM 3188 C CA . PRO A 1 398 ? -18.375 -21.219 -6.535 1 98.31 398 PRO A CA 1
ATOM 3189 C C . PRO A 1 398 ? -19.234 -21.906 -7.586 1 98.31 398 PRO A C 1
ATOM 3191 O O . PRO A 1 398 ? -18.781 -22.844 -8.25 1 98.31 398 PRO A O 1
ATOM 3194 N N . PHE A 1 399 ? -20.469 -21.469 -7.793 1 98.38 399 PHE A N 1
ATOM 3195 C CA . PHE A 1 399 ? -21.328 -22.016 -8.844 1 98.38 399 PHE A CA 1
ATOM 3196 C C . PHE A 1 399 ? -20.734 -21.734 -10.219 1 98.38 399 PHE A C 1
ATOM 3198 O O . PHE A 1 399 ? -20.719 -22.609 -11.086 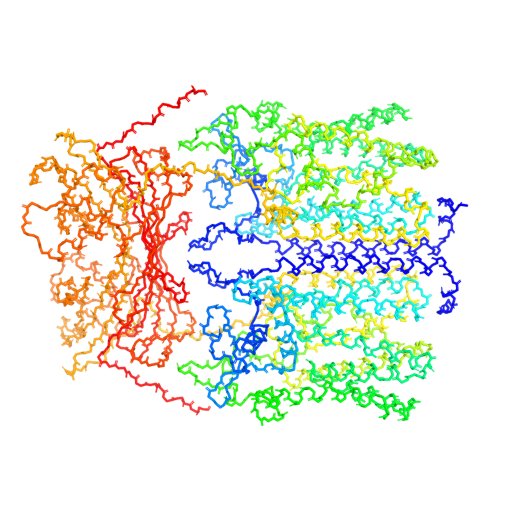1 98.38 399 PHE A O 1
ATOM 3205 N N . TRP A 1 400 ? -20.266 -20.469 -10.328 1 98.5 400 TRP A N 1
ATOM 3206 C CA . TRP A 1 400 ? -19.703 -20.062 -11.609 1 98.5 400 TRP A CA 1
ATOM 3207 C C . TRP A 1 400 ? -18.453 -20.875 -11.945 1 98.5 400 TRP A C 1
ATOM 3209 O O . TRP A 1 400 ? -18.281 -21.297 -13.086 1 98.5 400 TRP A O 1
ATOM 3219 N N . LEU A 1 401 ? -17.641 -21.141 -11 1 98.25 401 LEU A N 1
ATOM 3220 C CA . LEU A 1 401 ? -16.406 -21.906 -11.188 1 98.25 401 LEU A CA 1
ATOM 3221 C C . LEU A 1 401 ? -16.719 -23.344 -11.594 1 98.25 401 LEU A C 1
ATOM 3223 O O . LEU A 1 401 ? -16.125 -23.859 -12.547 1 98.25 401 LEU A O 1
ATOM 3227 N N . LEU A 1 402 ? -17.672 -23.969 -10.961 1 96.62 402 LEU A N 1
ATOM 3228 C CA . LEU A 1 402 ? -18 -25.359 -11.242 1 96.62 402 LEU A CA 1
ATOM 3229 C C . LEU A 1 402 ? -18.672 -25.5 -12.602 1 96.62 402 LEU A C 1
ATOM 3231 O O . LEU A 1 402 ? -18.5 -26.5 -13.289 1 96.62 402 LEU A O 1
ATOM 3235 N N . THR A 1 403 ? -19.359 -24.469 -12.977 1 96.75 403 THR A N 1
ATOM 3236 C CA . THR A 1 403 ? -20.094 -24.484 -14.234 1 96.75 403 THR A CA 1
ATOM 3237 C C . THR A 1 403 ? -19.125 -24.438 -15.422 1 96.75 403 THR A C 1
ATOM 3239 O O . THR A 1 403 ? -19.469 -24.859 -16.531 1 96.75 403 THR A O 1
ATOM 3242 N N . MET A 1 404 ? -17.922 -24.062 -15.203 1 96 404 MET A N 1
ATOM 3243 C CA . MET A 1 404 ? -16.953 -23.969 -16.281 1 96 404 MET A CA 1
ATOM 3244 C C . MET A 1 404 ? -16.359 -25.344 -16.609 1 96 404 MET A C 1
ATOM 3246 O O . MET A 1 404 ? -15.75 -25.516 -17.672 1 96 404 MET A O 1
ATOM 3250 N N . LEU A 1 405 ? -16.516 -26.328 -15.781 1 96.19 405 LEU A N 1
ATOM 3251 C CA . LEU A 1 405 ? -15.805 -27.594 -15.852 1 96.19 405 LEU A CA 1
ATOM 3252 C C . LEU A 1 405 ? -16.125 -28.328 -17.156 1 96.19 405 LEU A C 1
ATOM 3254 O O . LEU A 1 405 ? -15.219 -28.719 -17.891 1 96.19 405 LEU A O 1
ATOM 3258 N N . PRO A 1 406 ? -17.422 -28.469 -17.516 1 95 406 PRO A N 1
ATOM 3259 C CA . PRO A 1 406 ? -17.719 -29.203 -18.734 1 95 406 PRO A CA 1
ATOM 3260 C C . PRO A 1 406 ? -17.234 -28.484 -20 1 95 406 PRO A C 1
ATOM 3262 O O . PRO A 1 406 ? -16.859 -29.125 -20.984 1 95 406 PRO A O 1
ATOM 3265 N N . VAL A 1 407 ? -17.188 -27.125 -19.969 1 96.19 407 VAL A N 1
ATOM 3266 C CA . VAL A 1 407 ? -16.688 -26.328 -21.094 1 96.19 407 VAL A CA 1
ATOM 3267 C C . VAL A 1 407 ? -15.195 -26.562 -21.281 1 96.19 407 VAL A C 1
ATOM 3269 O O . VAL A 1 407 ? -14.727 -26.812 -22.391 1 96.19 407 VAL A O 1
ATOM 3272 N N . LEU A 1 408 ? -14.492 -26.578 -20.203 1 96.25 408 LEU A N 1
ATOM 3273 C CA . LEU A 1 408 ? -13.055 -26.797 -20.203 1 96.25 408 LEU A CA 1
ATOM 3274 C C . LEU A 1 408 ? -12.734 -28.234 -20.625 1 96.25 408 LEU A C 1
ATOM 3276 O O . LEU A 1 408 ? -11.773 -28.469 -21.359 1 96.25 408 LEU A O 1
ATOM 3280 N N . ASP A 1 409 ? -13.547 -29.188 -20.188 1 94.25 409 ASP A N 1
ATOM 3281 C CA . ASP A 1 409 ? -13.359 -30.594 -20.547 1 94.25 409 ASP A CA 1
ATOM 3282 C C . ASP A 1 409 ? -13.562 -30.812 -22.047 1 94.25 409 ASP A C 1
ATOM 3284 O O . ASP A 1 409 ? -12.867 -31.625 -22.656 1 94.25 409 ASP A O 1
ATOM 3288 N N . GLU A 1 410 ? -14.469 -30.078 -22.562 1 92.88 410 GLU A N 1
ATOM 3289 C CA . GLU A 1 410 ? -14.844 -30.281 -23.969 1 92.88 410 GLU A CA 1
ATOM 3290 C C . GLU A 1 410 ? -13.836 -29.641 -24.906 1 92.88 410 GLU A C 1
ATOM 3292 O O . GLU A 1 410 ? -13.461 -30.219 -25.922 1 92.88 410 GLU A O 1
ATOM 3297 N N . TRP A 1 411 ? -13.391 -28.453 -24.594 1 93.75 411 TRP A N 1
ATOM 3298 C CA . TRP A 1 411 ? -12.625 -27.688 -25.578 1 93.75 411 TRP A CA 1
ATOM 3299 C C . TRP A 1 411 ? -11.188 -27.484 -25.109 1 93.75 411 TRP A C 1
ATOM 3301 O O . TRP A 1 411 ? -10.359 -26.938 -25.844 1 93.75 411 TRP A O 1
ATOM 3311 N N . GLY A 1 412 ? -10.836 -27.953 -23.953 1 91.69 412 GLY A N 1
ATOM 3312 C CA . GLY A 1 412 ? -9.523 -27.734 -23.375 1 91.69 412 GLY A CA 1
ATOM 3313 C C . GLY A 1 412 ? -8.398 -28.312 -24.219 1 91.69 412 GLY A C 1
ATOM 3314 O O . GLY A 1 412 ? -7.254 -27.859 -24.125 1 91.69 412 GLY A O 1
ATOM 3315 N N . HIS A 1 413 ? -8.688 -29.266 -25.078 1 89.25 413 HIS A N 1
ATOM 3316 C CA . HIS A 1 413 ? -7.668 -29.891 -25.906 1 89.25 413 HIS A CA 1
ATOM 3317 C C . HIS A 1 413 ? -7.277 -29 -27.078 1 89.25 413 HIS A C 1
ATOM 3319 O O . HIS A 1 413 ? -6.211 -29.172 -27.672 1 89.25 413 HIS A O 1
ATOM 3325 N N . LYS A 1 414 ? -8.141 -28.016 -27.406 1 94.44 414 LYS A N 1
ATOM 3326 C CA . LYS A 1 414 ? -7.859 -27.094 -28.5 1 94.44 414 LYS A CA 1
ATOM 3327 C C . LYS A 1 414 ? -6.949 -25.969 -28.047 1 94.44 414 LYS A C 1
ATOM 3329 O O . LYS A 1 414 ? -7.242 -25.281 -27.062 1 94.44 414 LYS A O 1
ATOM 3334 N N . ARG A 1 415 ? -5.914 -25.703 -28.797 1 93.94 415 ARG A N 1
ATOM 3335 C CA . ARG A 1 415 ? -4.93 -24.688 -28.469 1 93.94 415 ARG A CA 1
ATOM 3336 C C . ARG A 1 415 ? -5.562 -23.297 -28.469 1 93.94 415 ARG A C 1
ATOM 3338 O O . ARG A 1 415 ? -5.289 -22.484 -27.578 1 93.94 415 ARG A O 1
ATOM 3345 N N . SER A 1 416 ? -6.352 -22.969 -29.453 1 96.75 416 SER A N 1
ATOM 3346 C CA . SER A 1 416 ? -6.996 -21.672 -29.531 1 96.75 416 SER A CA 1
ATOM 3347 C C . SER A 1 416 ? -7.855 -21.391 -28.312 1 96.75 416 SER A C 1
ATOM 3349 O O . SER A 1 416 ? -7.863 -20.266 -27.797 1 96.75 416 SER A O 1
ATOM 3351 N N . PHE A 1 417 ? -8.539 -22.422 -27.844 1 96.44 417 PHE A N 1
ATOM 3352 C CA . PHE A 1 417 ? -9.383 -22.25 -26.672 1 96.44 417 PHE A CA 1
ATOM 3353 C C . PHE A 1 417 ? -8.539 -21.984 -25.422 1 96.44 417 PHE A C 1
ATOM 3355 O O . PHE A 1 417 ? -8.883 -21.141 -24.609 1 96.44 417 PHE A O 1
ATOM 3362 N N . ARG A 1 418 ? -7.414 -22.703 -25.328 1 96.56 418 ARG A N 1
ATOM 3363 C CA . ARG A 1 418 ? -6.543 -22.531 -24.172 1 96.56 418 ARG A CA 1
ATOM 3364 C C . ARG A 1 418 ? -5.988 -21.109 -24.109 1 96.56 418 ARG A C 1
ATOM 3366 O O . ARG A 1 418 ? -5.879 -20.516 -23.031 1 96.56 418 ARG A O 1
ATOM 3373 N N . ILE A 1 419 ? -5.668 -20.578 -25.234 1 96.81 419 ILE A N 1
ATOM 3374 C CA . ILE A 1 419 ? -5.148 -19.219 -25.312 1 96.81 419 ILE A CA 1
ATOM 3375 C C . ILE A 1 419 ? -6.211 -18.234 -24.828 1 96.81 419 ILE A C 1
ATOM 3377 O O . ILE A 1 419 ? -5.934 -17.359 -24 1 96.81 419 ILE A O 1
ATOM 3381 N N . VAL A 1 420 ? -7.41 -18.422 -25.328 1 97.56 420 VAL A N 1
ATOM 3382 C CA . VAL A 1 420 ? -8.508 -17.531 -24.938 1 97.56 420 VAL A CA 1
ATOM 3383 C C . VAL A 1 420 ? -8.781 -17.672 -23.438 1 97.56 420 VAL A C 1
ATOM 3385 O O . VAL A 1 420 ? -8.953 -16.656 -22.75 1 97.56 420 VAL A O 1
ATOM 3388 N N . ALA A 1 421 ? -8.82 -18.906 -22.969 1 98.06 421 ALA A N 1
ATOM 3389 C CA . ALA A 1 421 ? -9.07 -19.156 -21.547 1 98.06 421 ALA A CA 1
ATOM 3390 C C . ALA A 1 421 ? -7.996 -18.5 -20.688 1 98.06 421 ALA A C 1
ATOM 3392 O O . ALA A 1 421 ? -8.312 -17.875 -19.656 1 98.06 421 ALA A O 1
ATOM 3393 N N . CYS A 1 422 ? -6.758 -18.594 -21.125 1 97.69 422 CYS A N 1
ATOM 3394 C CA . CYS A 1 422 ? -5.652 -18.016 -20.375 1 97.69 422 CYS A CA 1
ATOM 3395 C C . CYS A 1 422 ? -5.723 -16.484 -20.391 1 97.69 422 CYS A C 1
ATOM 3397 O O . CYS A 1 422 ? -5.387 -15.836 -19.391 1 97.69 422 CYS A O 1
ATOM 3399 N N . LEU A 1 423 ? -6.164 -15.969 -21.5 1 97.81 423 LEU A N 1
ATOM 3400 C CA . LEU A 1 423 ? -6.336 -14.523 -21.578 1 97.81 423 LEU A CA 1
ATOM 3401 C C . LEU A 1 423 ? -7.426 -14.055 -20.625 1 97.81 423 LEU A C 1
ATOM 3403 O O . LEU A 1 423 ? -7.258 -13.055 -19.922 1 97.81 423 LEU A O 1
ATOM 3407 N N . LEU A 1 424 ? -8.531 -14.781 -20.609 1 98.69 424 LEU A N 1
ATOM 3408 C CA . LEU A 1 424 ? -9.617 -14.453 -19.688 1 98.69 424 LEU A CA 1
ATOM 3409 C C . LEU A 1 424 ? -9.148 -14.57 -18.234 1 98.69 424 LEU A C 1
ATOM 3411 O O . LEU A 1 424 ? -9.492 -13.719 -17.406 1 98.69 424 LEU A O 1
ATOM 3415 N N . LEU A 1 425 ? -8.367 -15.602 -18 1 98.62 425 LEU A N 1
ATOM 3416 C CA . LEU A 1 425 ? -7.797 -15.812 -16.672 1 98.62 425 LEU A CA 1
ATOM 3417 C C . LEU A 1 425 ? -6.883 -14.648 -16.281 1 98.62 425 LEU A C 1
ATOM 3419 O O . LEU A 1 425 ? -6.945 -14.148 -15.156 1 98.62 425 LEU A O 1
ATOM 3423 N N . SER A 1 426 ? -6.109 -14.219 -17.219 1 98.31 426 SER A N 1
ATOM 3424 C CA . SER A 1 426 ? -5.129 -13.164 -16.984 1 98.31 426 SER A CA 1
ATOM 3425 C C . SER A 1 426 ? -5.809 -11.836 -16.641 1 98.31 426 SER A C 1
ATOM 3427 O O . SER A 1 426 ? -5.445 -11.18 -15.672 1 98.31 426 SER A O 1
ATOM 3429 N N . VAL A 1 427 ? -6.793 -11.453 -17.344 1 98.12 427 VAL A N 1
ATOM 3430 C CA . VAL A 1 427 ? -7.48 -10.188 -17.125 1 98.12 427 VAL A CA 1
ATOM 3431 C C . VAL A 1 427 ? -8.234 -10.234 -15.789 1 98.12 427 VAL A C 1
ATOM 3433 O O . VAL A 1 427 ? -8.266 -9.242 -15.055 1 98.12 427 VAL A O 1
ATOM 3436 N N . SER A 1 428 ? -8.797 -11.328 -15.508 1 98.62 428 SER A N 1
ATOM 3437 C CA . SER A 1 428 ? -9.508 -11.477 -14.242 1 98.62 428 SER A CA 1
ATOM 3438 C C . SER A 1 428 ? -8.555 -11.398 -13.055 1 98.62 428 SER A C 1
ATOM 3440 O O . SER A 1 428 ? -8.859 -10.75 -12.047 1 98.62 428 SER A O 1
ATOM 3442 N N . ALA A 1 429 ? -7.441 -12.125 -13.227 1 98.44 429 ALA A N 1
ATOM 3443 C CA . ALA A 1 429 ? -6.441 -12.094 -12.164 1 98.44 429 ALA A CA 1
ATOM 3444 C C . ALA A 1 429 ? -5.875 -10.688 -11.984 1 98.44 429 ALA A C 1
ATOM 3446 O O . ALA A 1 429 ? -5.598 -10.258 -10.859 1 98.44 429 ALA A O 1
ATOM 3447 N N . PHE A 1 430 ? -5.738 -9.977 -13.062 1 97.81 430 PHE A N 1
ATOM 3448 C CA . PHE A 1 430 ? -5.285 -8.586 -13.016 1 97.81 430 PHE A CA 1
ATOM 3449 C C . PHE A 1 430 ? -6.266 -7.727 -12.227 1 97.81 430 PHE A C 1
ATOM 3451 O O . PHE A 1 430 ? -5.863 -6.965 -11.344 1 97.81 430 PHE A O 1
ATOM 3458 N N . SER A 1 431 ? -7.457 -7.867 -12.531 1 97.69 431 SER A N 1
ATOM 3459 C CA . SER A 1 431 ? -8.492 -7.078 -11.875 1 97.69 431 SER A CA 1
ATOM 3460 C C . SER A 1 431 ? -8.508 -7.34 -10.367 1 97.69 431 SER A C 1
ATOM 3462 O O . SER A 1 431 ? -8.594 -6.402 -9.57 1 97.69 431 SER A O 1
ATOM 3464 N N . ALA A 1 432 ? -8.43 -8.586 -10.008 1 97.31 432 ALA A N 1
ATOM 3465 C CA . ALA A 1 432 ? -8.461 -8.953 -8.594 1 97.31 432 ALA A CA 1
ATOM 3466 C C . ALA A 1 432 ? -7.227 -8.438 -7.867 1 97.31 432 ALA A C 1
ATOM 3468 O O . ALA A 1 432 ? -7.309 -8.016 -6.711 1 97.31 432 ALA A O 1
ATOM 3469 N N . SER A 1 433 ? -6.117 -8.43 -8.57 1 95.94 433 SER A N 1
ATOM 3470 C CA . SER A 1 433 ? -4.855 -8.055 -7.949 1 95.94 433 SER A CA 1
ATOM 3471 C C . SER A 1 433 ? -4.695 -6.535 -7.898 1 95.94 433 SER A C 1
ATOM 3473 O O . SER A 1 433 ? -4.02 -6.008 -7.016 1 95.94 433 SER A O 1
ATOM 3475 N N . PHE A 1 434 ? -5.336 -5.867 -8.742 1 94.19 434 PHE A N 1
ATOM 3476 C CA . PHE A 1 434 ? -5.219 -4.418 -8.828 1 94.19 434 PHE A CA 1
ATOM 3477 C C . PHE A 1 434 ? -5.734 -3.756 -7.551 1 94.19 434 PHE A C 1
ATOM 3479 O O . PHE A 1 434 ? -5.203 -2.732 -7.121 1 94.19 434 PHE A O 1
ATOM 3486 N N . SER A 1 435 ? -6.652 -4.359 -6.953 1 91.19 435 SER A N 1
ATOM 3487 C CA . SER A 1 435 ? -7.289 -3.764 -5.781 1 91.19 435 SER A CA 1
ATOM 3488 C C . SER A 1 435 ? -6.922 -4.52 -4.508 1 91.19 435 SER A C 1
ATOM 3490 O O . SER A 1 435 ? -7.594 -4.383 -3.482 1 91.19 435 SER A O 1
ATOM 3492 N N . ARG A 1 436 ? -5.898 -5.266 -4.531 1 88.88 436 ARG A N 1
ATOM 3493 C CA . ARG A 1 436 ? -5.57 -6.164 -3.43 1 88.88 436 ARG A CA 1
ATOM 3494 C C . ARG A 1 436 ? -5.117 -5.383 -2.201 1 88.88 436 ARG A C 1
ATOM 3496 O O . ARG A 1 436 ? -5.254 -5.855 -1.071 1 88.88 436 ARG A O 1
ATOM 3503 N N . SER A 1 437 ? -4.617 -4.148 -2.385 1 84.56 437 SER A N 1
ATOM 3504 C CA . SER A 1 437 ? -4.16 -3.348 -1.255 1 84.56 437 SER A CA 1
ATOM 3505 C C . SER A 1 437 ? -5.32 -2.633 -0.575 1 84.56 437 SER A C 1
ATOM 3507 O O . SER A 1 437 ? -5.219 -2.234 0.587 1 84.56 437 SER A O 1
ATOM 3509 N N . ASN A 1 438 ? -6.34 -2.455 -1.321 1 87.31 438 ASN A N 1
ATOM 3510 C CA . ASN A 1 438 ? -7.551 -1.843 -0.785 1 87.31 438 ASN A CA 1
ATOM 3511 C C . ASN A 1 438 ? -8.773 -2.184 -1.631 1 87.31 438 ASN A C 1
ATOM 3513 O O . ASN A 1 438 ? -9.086 -1.474 -2.588 1 87.31 438 ASN A O 1
ATOM 3517 N N . PRO A 1 439 ? -9.469 -3.111 -1.221 1 92.12 439 PRO A N 1
ATOM 3518 C CA . PRO A 1 439 ? -10.641 -3.525 -2.002 1 92.12 439 PRO A CA 1
ATOM 3519 C C . PRO A 1 439 ? -11.734 -2.463 -2.037 1 92.12 439 PRO A C 1
ATOM 3521 O O . PRO A 1 439 ? -12.648 -2.539 -2.863 1 92.12 439 PRO A O 1
ATOM 3524 N N . TRP A 1 440 ? -11.648 -1.474 -1.157 1 90.75 440 TRP A N 1
ATOM 3525 C CA . TRP A 1 440 ? -12.648 -0.415 -1.08 1 90.75 440 TRP A CA 1
ATOM 3526 C C . TRP A 1 440 ? -12.234 0.792 -1.915 1 90.75 440 TRP A C 1
ATOM 3528 O O . TRP A 1 440 ? -12.258 1.927 -1.434 1 90.75 440 TRP A O 1
ATOM 3538 N N . SER A 1 441 ? -11.805 0.515 -3.059 1 87.75 441 SER A N 1
ATOM 3539 C CA . SER A 1 441 ? -11.414 1.52 -4.043 1 87.75 441 SER A CA 1
ATOM 3540 C C . SER A 1 441 ? -12.078 1.256 -5.391 1 87.75 441 SER A C 1
ATOM 3542 O O . SER A 1 441 ? -12.648 0.184 -5.609 1 87.75 441 SER A O 1
ATOM 3544 N N . ASN A 1 442 ? -11.992 2.221 -6.227 1 88.75 442 ASN A N 1
ATOM 3545 C CA . ASN A 1 442 ? -12.531 2.061 -7.574 1 88.75 442 ASN A CA 1
ATOM 3546 C C . ASN A 1 442 ? -11.805 0.964 -8.344 1 88.75 442 ASN A C 1
ATOM 3548 O O . ASN A 1 442 ? -10.578 0.837 -8.242 1 88.75 442 ASN A O 1
ATOM 3552 N N . PRO A 1 443 ? -12.578 0.144 -9.023 1 94 443 PRO A N 1
ATOM 3553 C CA . PRO A 1 443 ? -11.883 -0.771 -9.93 1 94 443 PRO A CA 1
ATOM 3554 C C . PRO A 1 443 ? -11.148 -0.043 -11.055 1 94 443 PRO A C 1
ATOM 3556 O O . PRO A 1 443 ? -11.445 1.119 -11.344 1 94 443 PRO A O 1
ATOM 3559 N N . TRP A 1 444 ? -10.219 -0.702 -11.664 1 93.69 444 TRP A N 1
ATOM 3560 C CA . TRP A 1 444 ? -9.383 -0.057 -12.672 1 93.69 444 TRP A CA 1
ATOM 3561 C C . TRP A 1 444 ? -10.219 0.362 -13.875 1 93.69 444 TRP A C 1
ATOM 3563 O O . TRP A 1 444 ? -9.922 1.363 -14.531 1 93.69 444 TRP A O 1
ATOM 3573 N N . VAL A 1 445 ? -11.312 -0.33 -14.164 1 95.06 445 VAL A N 1
ATOM 3574 C CA . VAL A 1 445 ? -12.164 0.009 -15.297 1 95.06 445 VAL A CA 1
ATOM 3575 C C . VAL A 1 445 ? -12.82 1.37 -15.062 1 95.06 445 VAL A C 1
ATOM 3577 O O . VAL A 1 445 ? -12.984 2.154 -16 1 95.06 445 VAL A O 1
ATOM 3580 N N . MET A 1 446 ? -13.195 1.593 -13.875 1 93.25 446 MET A N 1
ATOM 3581 C CA . MET A 1 446 ? -13.789 2.885 -13.547 1 93.25 446 MET A CA 1
ATOM 3582 C C . MET A 1 446 ? -12.789 4.016 -13.758 1 93.25 446 MET A C 1
ATOM 3584 O O . MET A 1 446 ? -13.148 5.082 -14.258 1 93.25 446 MET A O 1
ATOM 3588 N N . ASN A 1 447 ? -11.578 3.797 -13.375 1 89.25 447 ASN A N 1
ATOM 3589 C CA . ASN A 1 447 ? -10.531 4.793 -13.586 1 89.25 447 ASN A CA 1
ATOM 3590 C C . ASN A 1 447 ? -10.352 5.109 -15.062 1 89.25 447 ASN A C 1
ATOM 3592 O O . ASN A 1 447 ? -10.195 6.273 -15.438 1 89.25 447 ASN A O 1
ATOM 3596 N N . VAL A 1 448 ? -10.414 4.09 -15.844 1 90.12 448 VAL A N 1
ATOM 3597 C CA . VAL A 1 448 ? -10.258 4.258 -17.281 1 90.12 448 VAL A CA 1
ATOM 3598 C C . VAL A 1 448 ? -11.469 5.004 -17.844 1 90.12 448 VAL A C 1
ATOM 3600 O O . VAL A 1 448 ? -11.32 5.91 -18.672 1 90.12 448 VAL A O 1
ATOM 3603 N N . MET A 1 449 ? -12.578 4.637 -17.359 1 91.25 449 MET A N 1
ATOM 3604 C CA . MET A 1 449 ? -13.797 5.297 -17.812 1 91.25 449 MET A CA 1
ATOM 3605 C C . MET A 1 449 ? -13.812 6.766 -17.406 1 91.25 449 MET A C 1
ATOM 3607 O O . MET A 1 449 ? -14.266 7.625 -18.156 1 91.25 449 MET A O 1
ATOM 3611 N N . HIS A 1 450 ? -13.359 7.012 -16.234 1 87.06 450 HIS A N 1
ATOM 3612 C CA . HIS A 1 450 ? -13.25 8.391 -15.773 1 87.06 450 HIS A CA 1
ATOM 3613 C C . HIS A 1 450 ? -12.289 9.195 -16.641 1 87.06 450 HIS A C 1
ATOM 3615 O O . HIS A 1 450 ? -12.562 10.352 -16.969 1 87.06 450 HIS A O 1
ATOM 3621 N N . TYR A 1 451 ? -11.219 8.586 -16.938 1 82.75 451 TYR A N 1
ATOM 3622 C CA . TYR A 1 451 ? -10.219 9.227 -17.797 1 82.75 451 TYR A CA 1
ATOM 3623 C C . TYR A 1 451 ? -10.812 9.594 -19.141 1 82.75 451 TYR A C 1
ATOM 3625 O O . TYR A 1 451 ? -10.516 10.664 -19.688 1 82.75 451 TYR A O 1
ATOM 3633 N N . TRP A 1 452 ? -11.781 8.766 -19.625 1 88.38 452 TRP A N 1
ATOM 3634 C CA . TRP A 1 452 ? -12.375 8.992 -20.938 1 88.38 452 TRP A CA 1
ATOM 3635 C C . TRP A 1 452 ? -13.68 9.773 -20.812 1 88.38 452 TRP A C 1
ATOM 3637 O O . TRP A 1 452 ? -14.383 9.984 -21.812 1 88.38 452 TRP A O 1
ATOM 3647 N N . GLY A 1 453 ? -14.039 10.141 -19.609 1 84.81 453 GLY A N 1
ATOM 3648 C CA . GLY A 1 453 ? -15.234 10.922 -19.375 1 84.81 453 GLY A CA 1
ATOM 3649 C C . GLY A 1 453 ? -16.516 10.117 -19.5 1 84.81 453 GLY A C 1
ATOM 3650 O O . GLY A 1 453 ? -17.578 10.672 -19.75 1 84.81 453 GLY A O 1
ATOM 3651 N N . LEU A 1 454 ? -16.422 8.805 -19.375 1 85.5 454 LEU A N 1
ATOM 3652 C CA . LEU A 1 454 ? -17.562 7.926 -19.562 1 85.5 454 LEU A CA 1
ATOM 3653 C C . LEU A 1 454 ? -18.281 7.676 -18.234 1 85.5 454 LEU A C 1
ATOM 3655 O O . LEU A 1 454 ? -19.422 7.199 -18.234 1 85.5 454 LEU A O 1
ATOM 3659 N N . ALA A 1 455 ? -17.594 7.93 -17.125 1 84 455 ALA A N 1
ATOM 3660 C CA . ALA A 1 455 ? -18.188 7.781 -15.797 1 84 455 ALA A CA 1
ATOM 3661 C C . ALA A 1 455 ? -17.797 8.945 -14.891 1 84 455 ALA A C 1
ATOM 3663 O O . ALA A 1 455 ? -16.609 9.234 -14.719 1 84 455 ALA A O 1
ATOM 3664 N N . ASP A 1 456 ? -18.719 9.727 -14.461 1 79.25 456 ASP A N 1
ATOM 3665 C CA . ASP A 1 456 ? -18.469 10.828 -13.531 1 79.25 456 ASP A CA 1
ATOM 3666 C C . ASP A 1 456 ? -19.5 10.844 -12.406 1 79.25 456 ASP A C 1
ATOM 3668 O O . ASP A 1 456 ? -20.688 11.078 -12.648 1 79.25 456 ASP A O 1
ATOM 3672 N N . TYR A 1 457 ? -19.016 10.523 -11.281 1 81.69 457 TYR A N 1
ATOM 3673 C CA . TYR A 1 457 ? -19.891 10.477 -10.117 1 81.69 457 TYR A CA 1
ATOM 3674 C C . TYR A 1 457 ? -19.609 11.633 -9.164 1 81.69 457 TYR A C 1
ATOM 3676 O O . TYR A 1 457 ? -19.922 11.562 -7.977 1 81.69 457 TYR A O 1
ATOM 3684 N N . SER A 1 458 ? -18.969 12.664 -9.656 1 74.94 458 SER A N 1
ATOM 3685 C CA . SER A 1 458 ? -18.672 13.82 -8.812 1 74.94 458 SER A CA 1
ATOM 3686 C C . SER A 1 458 ? -19.953 14.555 -8.43 1 74.94 458 SER A C 1
ATOM 3688 O O . SER A 1 458 ? -20.906 14.641 -9.219 1 74.94 458 SER A O 1
ATOM 3690 N N . THR A 1 459 ? -20.062 14.766 -7.156 1 67.81 459 THR A N 1
ATOM 3691 C CA . THR A 1 459 ? -21.203 15.508 -6.652 1 67.81 459 THR A CA 1
ATOM 3692 C C . THR A 1 459 ? -21.031 17 -6.922 1 67.81 459 THR A C 1
ATOM 3694 O O . THR A 1 459 ? -20.016 17.594 -6.543 1 67.81 459 THR A O 1
ATOM 3697 N N . GLU A 1 460 ? -21.859 17.5 -7.816 1 63.91 460 GLU A N 1
ATOM 3698 C CA . GLU A 1 460 ? -21.812 18.938 -8.086 1 63.91 460 GLU A CA 1
ATOM 3699 C C . GLU A 1 460 ? -22.391 19.734 -6.918 1 63.91 460 GLU A C 1
ATOM 3701 O O . GLU A 1 460 ? -23.516 19.469 -6.461 1 63.91 460 GLU A O 1
ATOM 3706 N N . THR A 1 461 ? -21.562 20.312 -6.152 1 66.06 461 THR A N 1
ATOM 3707 C CA . THR A 1 461 ? -22.078 21.266 -5.18 1 66.06 461 THR A CA 1
ATOM 3708 C C . THR A 1 461 ? -22.438 22.594 -5.859 1 66.06 461 THR A C 1
ATOM 3710 O O . THR A 1 461 ? -21.609 23.188 -6.547 1 66.06 461 THR A O 1
ATOM 3713 N N . PRO A 1 462 ? -23.75 22.875 -5.812 1 67.12 462 PRO A N 1
ATOM 3714 C CA . PRO A 1 462 ? -24.141 24.125 -6.477 1 67.12 462 PRO A CA 1
ATOM 3715 C C . PRO A 1 462 ? -23.266 25.312 -6.066 1 67.12 462 PRO A C 1
ATOM 3717 O O . PRO A 1 462 ? -23.016 25.516 -4.875 1 67.12 462 PRO A O 1
ATOM 3720 N N . GLU A 1 463 ? -22.516 25.844 -6.965 1 70.56 463 GLU A N 1
ATOM 3721 C CA . GLU A 1 463 ? -21.719 27.031 -6.688 1 70.56 463 GLU A CA 1
ATOM 3722 C C . GLU A 1 463 ? -22.594 28.281 -6.559 1 70.56 463 GLU A C 1
ATOM 3724 O O . GLU A 1 463 ? -23.531 28.469 -7.352 1 70.56 463 GLU A O 1
ATOM 3729 N N . PRO A 1 464 ? -22.406 28.938 -5.445 1 74.31 464 PRO A N 1
ATOM 3730 C CA . PRO A 1 464 ? -23.125 30.203 -5.379 1 74.31 464 PRO A CA 1
ATOM 3731 C C . PRO A 1 464 ? -22.875 31.094 -6.602 1 74.31 464 PRO A C 1
ATOM 3733 O O . PRO A 1 464 ? -21.828 31 -7.234 1 74.31 464 PRO A O 1
ATOM 3736 N N . GLN A 1 465 ? -23.906 31.766 -6.992 1 74.62 465 GLN A N 1
ATOM 3737 C CA . GLN A 1 465 ? -23.891 32.594 -8.188 1 74.62 465 GLN A CA 1
ATOM 3738 C C . GLN A 1 465 ? -22.922 33.781 -8.016 1 74.62 465 GLN A C 1
ATOM 3740 O O . GLN A 1 465 ? -22.375 34.281 -9 1 74.62 465 GLN A O 1
ATOM 3745 N N . THR A 1 466 ? -22.688 34.125 -6.812 1 85.94 466 THR A N 1
ATOM 3746 C CA . THR A 1 466 ? -21.844 35.312 -6.586 1 85.94 466 THR A CA 1
ATOM 3747 C C . THR A 1 466 ? -20.422 34.875 -6.234 1 85.94 466 THR A C 1
ATOM 3749 O O . THR A 1 466 ? -20.219 34.062 -5.355 1 85.94 466 THR A O 1
ATOM 3752 N N . PRO A 1 467 ? -19.516 35.562 -6.957 1 90.06 467 PRO A N 1
ATOM 3753 C CA . PRO A 1 467 ? -18.125 35.281 -6.594 1 90.06 467 PRO A CA 1
ATOM 3754 C C . PRO A 1 467 ? -17.781 35.781 -5.191 1 90.06 467 PRO A C 1
ATOM 3756 O O . PRO A 1 467 ? -18.469 36.656 -4.645 1 90.06 467 PRO A O 1
ATOM 3759 N N . LEU A 1 468 ? -16.844 35.156 -4.582 1 93.5 468 LEU A N 1
ATOM 3760 C CA . LEU A 1 468 ? -16.375 35.531 -3.254 1 93.5 468 LEU A CA 1
ATOM 3761 C C . LEU A 1 468 ? -14.945 36.062 -3.316 1 93.5 468 LEU A C 1
ATOM 3763 O O . LEU A 1 468 ? -14 35.281 -3.484 1 93.5 468 LEU A O 1
ATOM 3767 N N . GLN A 1 469 ? -14.812 37.406 -3.129 1 92.75 469 GLN A N 1
ATOM 3768 C CA . GLN A 1 469 ? -13.477 38 -3.211 1 92.75 469 GLN A CA 1
ATOM 3769 C C . GLN A 1 469 ? -13 38.469 -1.843 1 92.75 469 GLN A C 1
ATOM 3771 O O . GLN A 1 469 ? -11.82 38.75 -1.657 1 92.75 469 GLN A O 1
ATOM 3776 N N . CYS A 1 470 ? -13.922 38.656 -0.934 1 94 470 CYS A N 1
ATOM 3777 C CA . CYS A 1 470 ? -13.625 38.969 0.458 1 94 470 CYS A CA 1
ATOM 3778 C C . CYS A 1 470 ? -13.961 37.781 1.369 1 94 470 CYS A C 1
ATOM 3780 O O . CYS A 1 470 ? -14.914 37.062 1.111 1 94 470 CYS A O 1
ATOM 3782 N N . TRP A 1 471 ? -13.172 37.656 2.416 1 94.31 471 TRP A N 1
ATOM 3783 C CA . TRP A 1 471 ? -13.438 36.5 3.277 1 94.31 471 TRP A CA 1
ATOM 3784 C C . TRP A 1 471 ? -14.711 36.688 4.086 1 94.31 471 TRP A C 1
ATOM 3786 O O . TRP A 1 471 ? -15.242 35.75 4.676 1 94.31 471 TRP A O 1
ATOM 3796 N N . ILE A 1 472 ? -15.219 37.906 4.07 1 94.69 472 ILE A N 1
ATOM 3797 C CA . ILE A 1 472 ? -16.516 38.219 4.645 1 94.69 472 ILE A CA 1
ATOM 3798 C C . ILE A 1 472 ? -17.562 38.312 3.537 1 94.69 472 ILE A C 1
ATOM 3800 O O . ILE A 1 472 ? -17.625 39.281 2.797 1 94.69 472 ILE A O 1
ATOM 3804 N N . PRO A 1 473 ? -18.469 37.406 3.527 1 93.25 473 PRO A N 1
ATOM 3805 C CA . PRO A 1 473 ? -19.391 37.344 2.396 1 93.25 473 PRO A CA 1
ATOM 3806 C C . PRO A 1 473 ? -20.547 38.312 2.529 1 93.25 473 PRO A C 1
ATOM 3808 O O . PRO A 1 473 ? -21.188 38.656 1.53 1 93.25 473 PRO A O 1
ATOM 3811 N N . SER A 1 474 ? -20.875 38.688 3.764 1 92.81 474 SER A N 1
ATOM 3812 C CA . SER A 1 474 ? -22.016 39.562 3.979 1 92.81 474 SER A CA 1
ATOM 3813 C C . SER A 1 474 ? -21.875 40.344 5.285 1 92.81 474 SER A C 1
ATOM 3815 O O . SER A 1 474 ? -21.125 39.938 6.172 1 92.81 474 SER A O 1
ATOM 3817 N N . LEU A 1 475 ? -22.578 41.406 5.359 1 95.44 475 LEU A N 1
ATOM 3818 C CA . LEU A 1 475 ? -22.656 42.188 6.586 1 95.44 475 LEU A CA 1
ATOM 3819 C C . LEU A 1 475 ? -23.969 41.938 7.309 1 95.44 475 LEU A C 1
ATOM 3821 O O . LEU A 1 475 ? -25.016 41.75 6.664 1 95.44 475 LEU A O 1
ATOM 3825 N N . PRO A 1 476 ? -23.906 41.938 8.57 1 94.88 476 PRO A N 1
ATOM 3826 C CA . PRO A 1 476 ? -25.125 41.656 9.32 1 94.88 476 PRO A CA 1
ATOM 3827 C C . PRO A 1 476 ? -26.125 42.812 9.227 1 94.88 476 PRO A C 1
ATOM 3829 O O . PRO A 1 476 ? -25.734 43.969 9.023 1 94.88 476 PRO A O 1
ATOM 3832 N N . GLN A 1 477 ? -27.422 42.438 9.453 1 91 477 GLN A N 1
ATOM 3833 C CA . GLN A 1 477 ? -28.438 43.5 9.57 1 91 477 GLN A CA 1
ATOM 3834 C C . GLN A 1 477 ? -28.188 44.375 10.789 1 91 477 GLN A C 1
ATOM 3836 O O . GLN A 1 477 ? -27.922 43.875 11.883 1 91 477 GLN A O 1
ATOM 3841 N N . GLN A 1 478 ? -28.281 45.688 10.508 1 90 478 GLN A N 1
ATOM 3842 C CA . GLN A 1 478 ? -27.953 46.625 11.578 1 90 478 GLN A CA 1
ATOM 3843 C C . GLN A 1 478 ? -29.047 46.688 12.633 1 90 478 GLN A C 1
ATOM 3845 O O . GLN A 1 478 ? -30.234 46.812 12.305 1 90 478 GLN A O 1
ATOM 3850 N N . THR A 1 479 ? -28.672 46.375 13.852 1 86 479 THR A N 1
ATOM 3851 C CA . THR A 1 479 ? -29.562 46.531 15 1 86 479 THR A CA 1
ATOM 3852 C C . THR A 1 479 ? -28.969 47.562 15.984 1 86 479 THR A C 1
ATOM 3854 O O . THR A 1 479 ? -27.766 47.75 16.031 1 86 479 THR A O 1
ATOM 3857 N N . ASP A 1 480 ? -29.828 48.281 16.766 1 76.75 480 ASP A N 1
ATOM 3858 C CA . ASP A 1 480 ? -29.359 49.312 17.688 1 76.75 480 ASP A CA 1
ATOM 3859 C C . ASP A 1 480 ? -28.812 48.719 18.969 1 76.75 480 ASP A C 1
ATOM 3861 O O . ASP A 1 480 ? -27.859 49.219 19.562 1 76.75 480 ASP A O 1
ATOM 3865 N N . SER A 1 481 ? -29.422 47.719 19.516 1 80.25 481 SER A N 1
ATOM 3866 C CA . SER A 1 481 ? -28.969 47.094 20.75 1 80.25 481 SER A CA 1
ATOM 3867 C C . SER A 1 481 ? -29.406 45.625 20.797 1 80.25 481 SER A C 1
ATOM 3869 O O . SER A 1 481 ? -30.594 45.312 20.734 1 80.25 481 SER A O 1
ATOM 3871 N N . PRO A 1 482 ? -28.312 44.812 20.953 1 86.19 482 PRO A N 1
ATOM 3872 C CA . PRO A 1 482 ? -26.859 44.969 20.859 1 86.19 482 PRO A CA 1
ATOM 3873 C C . PRO A 1 482 ? -26.375 45.188 19.422 1 86.19 482 PRO A C 1
ATOM 3875 O O . PRO A 1 482 ? -27.062 44.75 18.484 1 86.19 482 PRO A O 1
ATOM 3878 N N . LEU A 1 483 ? -25.266 45.875 19.344 1 93.12 483 LEU A N 1
ATOM 3879 C CA . LEU A 1 483 ? -24.641 46 18.031 1 93.12 483 LEU A CA 1
ATOM 3880 C C . LEU A 1 483 ? -24.266 44.594 17.516 1 93.12 483 LEU A C 1
ATOM 3882 O O . LEU A 1 483 ? -23.797 43.75 18.266 1 93.12 483 LEU A O 1
ATOM 3886 N N . PRO A 1 484 ? -24.484 44.344 16.297 1 95.75 484 PRO A N 1
ATOM 3887 C CA . PRO A 1 484 ? -24.078 43.062 15.742 1 95.75 484 PRO A CA 1
ATOM 3888 C C . PRO A 1 484 ? -22.578 42.844 15.82 1 95.75 484 PRO A C 1
ATOM 3890 O O . PRO A 1 484 ? -21.797 43.75 15.484 1 95.75 484 PRO A O 1
ATOM 3893 N N . PHE A 1 485 ? -22.172 41.688 16.266 1 96 485 PHE A N 1
ATOM 3894 C CA . PHE A 1 485 ? -20.734 41.406 16.344 1 96 485 PHE A CA 1
ATOM 3895 C C . PHE A 1 485 ? -20.469 39.906 16.172 1 96 485 PHE A C 1
ATOM 3897 O O . PHE A 1 485 ? -21.391 39.094 16.266 1 96 485 PHE A O 1
ATOM 3904 N N . ALA A 1 486 ? -19.312 39.562 15.797 1 96.06 486 ALA A N 1
ATOM 3905 C CA . ALA A 1 486 ? -18.75 38.219 15.734 1 96.06 486 ALA A CA 1
ATOM 3906 C C . ALA A 1 486 ? -17.344 38.156 16.359 1 96.06 486 ALA A C 1
ATOM 3908 O O . ALA A 1 486 ? -16.484 38.969 15.977 1 96.06 486 ALA A O 1
ATOM 3909 N N . GLU A 1 487 ? -17.125 37.281 17.297 1 94.88 487 GLU A N 1
ATOM 3910 C CA . GLU A 1 487 ? -15.82 37.156 17.953 1 94.88 487 GLU A CA 1
ATOM 3911 C C . GLU A 1 487 ? -15.195 35.812 17.688 1 94.88 487 GLU A C 1
ATOM 3913 O O . GLU A 1 487 ? -15.773 34.781 18.047 1 94.88 487 GLU A O 1
ATOM 3918 N N . PHE A 1 488 ? -14.086 35.781 17.078 1 93.69 488 PHE A N 1
ATOM 3919 C CA . PHE A 1 488 ? -13.312 34.594 16.812 1 93.69 488 PHE A CA 1
ATOM 3920 C C . PHE A 1 488 ? -12.219 34.406 17.859 1 93.69 488 PHE A C 1
ATOM 3922 O O . PHE A 1 488 ? -11.68 35.375 18.375 1 93.69 488 PHE A O 1
ATOM 3929 N N . GLN A 1 489 ? -11.93 33.156 18.109 1 90.44 489 GLN A N 1
ATOM 3930 C CA . GLN A 1 489 ? -10.852 32.844 19.047 1 90.44 489 GLN A CA 1
ATOM 3931 C C . GLN A 1 489 ? -9.898 31.812 18.453 1 90.44 489 GLN A C 1
ATOM 3933 O O . GLN A 1 489 ? -10.328 30.906 17.734 1 90.44 489 GLN A O 1
ATOM 3938 N N . GLY A 1 490 ? -8.68 31.938 18.688 1 88.56 490 GLY A N 1
ATOM 3939 C CA . GLY A 1 490 ? -7.621 31 18.359 1 88.56 490 GLY A CA 1
ATOM 3940 C C . GLY A 1 490 ? -6.586 30.859 19.469 1 88.56 490 GLY A C 1
ATOM 3941 O O . GLY A 1 490 ? -6.793 31.344 20.578 1 88.56 490 GLY A O 1
ATOM 3942 N N . ILE A 1 491 ? -5.652 30 19.109 1 83.56 491 ILE A N 1
ATOM 3943 C CA . ILE A 1 491 ? -4.586 29.781 20.078 1 83.56 491 ILE A CA 1
ATOM 3944 C C . ILE A 1 491 ? -3.24 30.141 19.469 1 83.56 491 ILE A C 1
ATOM 3946 O O . ILE A 1 491 ? -3.039 29.984 18.25 1 83.56 491 ILE A O 1
ATOM 3950 N N . ASP A 1 492 ? -2.41 30.656 20.234 1 77.75 492 ASP A N 1
ATOM 3951 C CA . ASP A 1 492 ? -1.084 31 19.734 1 77.75 492 ASP A CA 1
ATOM 3952 C C . ASP A 1 492 ? -0.04 29.984 20.188 1 77.75 492 ASP A C 1
ATOM 3954 O O . ASP A 1 492 ? -0.386 28.891 20.641 1 77.75 492 ASP A O 1
ATOM 3958 N N . HIS A 1 493 ? 1.213 30.281 19.969 1 74.25 493 HIS A N 1
ATOM 3959 C CA . HIS A 1 493 ? 2.318 29.344 20.188 1 74.25 493 HIS A CA 1
ATOM 3960 C C . HIS A 1 493 ? 2.5 29.047 21.672 1 74.25 493 HIS A C 1
ATOM 3962 O O . HIS A 1 493 ? 3.117 28.047 22.031 1 74.25 493 HIS A O 1
ATOM 3968 N N . LEU A 1 494 ? 2.053 29.953 22.578 1 71.06 494 LEU A N 1
ATOM 3969 C CA . LEU A 1 494 ? 2.223 29.719 24 1 71.06 494 LEU A CA 1
ATOM 3970 C C . LEU A 1 494 ? 0.923 29.234 24.625 1 71.06 494 LEU A C 1
ATOM 3972 O O . LEU A 1 494 ? 0.768 29.266 25.859 1 71.06 494 LEU A O 1
ATOM 3976 N N . GLY A 1 495 ? 0.017 28.984 23.734 1 68.19 495 GLY A N 1
ATOM 3977 C CA . GLY A 1 495 ? -1.242 28.469 24.25 1 68.19 495 GLY A CA 1
ATOM 3978 C C . GLY A 1 495 ? -2.191 29.578 24.703 1 68.19 495 GLY A C 1
ATOM 3979 O O . GLY A 1 495 ? -3.197 29.297 25.359 1 68.19 495 GLY A O 1
ATOM 3980 N N . GLN A 1 496 ? -1.75 30.781 24.344 1 71.44 496 GLN A N 1
ATOM 3981 C CA . GLN A 1 496 ? -2.635 31.875 24.703 1 71.44 496 GLN A CA 1
ATOM 3982 C C . GLN A 1 496 ? -3.754 32.031 23.672 1 71.44 496 GLN A C 1
ATOM 3984 O O . GLN A 1 496 ? -3.545 31.828 22.484 1 71.44 496 GLN A O 1
ATOM 3989 N N . MET A 1 497 ? -4.836 32.5 24.281 1 79.5 497 MET A N 1
ATOM 3990 C CA . MET A 1 497 ? -6 32.719 23.422 1 79.5 497 MET A CA 1
ATOM 3991 C C . MET A 1 497 ? -5.867 34 22.625 1 79.5 497 MET A C 1
ATOM 3993 O O . MET A 1 497 ? -5.441 35.031 23.156 1 79.5 497 MET A O 1
ATOM 3997 N N . THR A 1 498 ? -6 33.938 21.391 1 82.12 498 THR A N 1
ATOM 3998 C CA . THR A 1 498 ? -6.094 35.094 20.5 1 82.12 498 THR A CA 1
ATOM 3999 C C . THR A 1 498 ? -7.543 35.344 20.109 1 82.12 498 THR A C 1
ATOM 4001 O O . THR A 1 498 ? -8.312 34.406 19.891 1 82.12 498 THR A O 1
ATOM 4004 N N . ARG A 1 499 ? -7.875 36.688 20.062 1 88.62 499 ARG A N 1
ATOM 4005 C CA . ARG A 1 499 ? -9.258 37.031 19.75 1 88.62 499 ARG A CA 1
ATOM 4006 C C . ARG A 1 499 ? -9.32 38 18.578 1 88.62 499 ARG A C 1
ATOM 4008 O O . ARG A 1 499 ? -8.453 38.875 18.438 1 88.62 499 ARG A O 1
ATOM 4015 N N . LEU A 1 500 ? -10.273 37.875 17.781 1 90.69 500 LEU A N 1
ATOM 4016 C CA . LEU A 1 500 ? -10.656 38.781 16.719 1 90.69 500 LEU A CA 1
ATOM 4017 C C . LEU A 1 500 ? -12.148 39.094 16.766 1 90.69 500 LEU A C 1
ATOM 4019 O O . LEU A 1 500 ? -12.977 38.188 16.625 1 90.69 500 LEU A O 1
ATOM 4023 N N . ARG A 1 501 ? -12.477 40.375 16.984 1 93.88 501 ARG A N 1
ATOM 4024 C CA . ARG A 1 501 ? -13.883 40.75 17.062 1 93.88 501 ARG A CA 1
ATOM 4025 C C . ARG A 1 501 ? -14.25 41.75 15.969 1 93.88 501 ARG A C 1
ATOM 4027 O O . ARG A 1 501 ? -13.555 42.719 15.758 1 93.88 501 ARG A O 1
ATOM 4034 N N . LEU A 1 502 ? -15.234 41.438 15.266 1 95.12 502 LEU A N 1
ATOM 4035 C CA . LEU A 1 502 ? -15.859 42.344 14.297 1 95.12 502 LEU A CA 1
ATOM 4036 C C . LEU A 1 502 ? -17.172 42.906 14.852 1 95.12 502 LEU A C 1
ATOM 4038 O O . LEU A 1 502 ? -18.031 42.156 15.305 1 95.12 502 LEU A O 1
ATOM 4042 N N . THR A 1 503 ? -17.312 44.219 14.875 1 95.62 503 THR A N 1
ATOM 4043 C CA . THR A 1 503 ? -18.531 44.844 15.359 1 95.62 503 THR A CA 1
ATOM 4044 C C . THR A 1 503 ? -19.062 45.844 14.336 1 95.62 503 THR A C 1
ATOM 4046 O O . THR A 1 503 ? -18.344 46.719 13.875 1 95.62 503 THR A O 1
ATOM 4049 N N . SER A 1 504 ? -20.312 45.688 13.953 1 96.06 504 SER A N 1
ATOM 4050 C CA . SER A 1 504 ? -20.984 46.656 13.117 1 96.06 504 SER A CA 1
ATOM 4051 C C . SER A 1 504 ? -21.453 47.875 13.938 1 96.06 504 SER A C 1
ATOM 4053 O O . SER A 1 504 ? -22.406 47.75 14.711 1 96.06 504 SER A O 1
ATOM 4055 N N . GLN A 1 505 ? -20.906 49 13.695 1 93.25 505 GLN A N 1
ATOM 4056 C CA . GLN A 1 505 ? -21.156 50.188 14.523 1 93.25 505 GLN A CA 1
ATOM 4057 C C . GLN A 1 505 ? -22.328 51 13.984 1 93.25 505 GLN A C 1
ATOM 4059 O O . GLN A 1 505 ? -22.875 51.844 14.688 1 93.25 505 GLN A O 1
ATOM 4064 N N . GLY A 1 506 ? -22.703 50.781 12.789 1 90.75 506 GLY A N 1
ATOM 4065 C CA . GLY A 1 506 ? -23.828 51.531 12.234 1 90.75 506 GLY A CA 1
ATOM 4066 C C . GLY A 1 506 ? -23.594 52 10.805 1 90.75 506 GLY A C 1
ATOM 4067 O O . GLY A 1 506 ? -22.609 51.625 10.18 1 90.75 506 GLY A O 1
ATOM 4068 N N . GLU A 1 507 ? -24.625 52.719 10.305 1 91.38 507 GLU A N 1
ATOM 4069 C CA . GLU A 1 507 ? -24.578 53.219 8.938 1 91.38 507 GLU A CA 1
ATOM 4070 C C . GLU A 1 507 ? -24.219 54.688 8.898 1 91.38 507 GLU A C 1
ATOM 4072 O O . GLU A 1 507 ? -24.594 55.438 9.797 1 91.38 507 GLU A O 1
ATOM 4077 N N . LEU A 1 508 ? -23.391 55.031 7.93 1 91.88 508 LEU A N 1
ATOM 4078 C CA . LEU A 1 508 ? -23.047 56.438 7.691 1 91.88 508 LEU A CA 1
ATOM 4079 C C . LEU A 1 508 ? -22.922 56.719 6.195 1 91.88 508 LEU A C 1
ATOM 4081 O O . LEU A 1 508 ? -23.016 55.781 5.379 1 91.88 508 LEU A O 1
ATOM 4085 N N . GLU A 1 509 ? -22.922 57.969 5.84 1 92.56 509 GLU A N 1
ATOM 4086 C CA . GLU A 1 509 ? -22.766 58.375 4.445 1 92.56 509 GLU A CA 1
ATOM 4087 C C . GLU A 1 509 ? -21.391 58.938 4.176 1 92.56 509 GLU A C 1
ATOM 4089 O O . GLU A 1 509 ? -20.922 59.812 4.906 1 92.56 509 GLU A O 1
ATOM 4094 N N . ILE A 1 510 ? -20.734 58.312 3.266 1 93.25 510 ILE A N 1
ATOM 4095 C CA . ILE A 1 510 ? -19.438 58.812 2.838 1 93.25 510 ILE A CA 1
ATOM 4096 C C . ILE A 1 510 ? -19.484 59.25 1.368 1 93.25 510 ILE A C 1
ATOM 4098 O O . ILE A 1 510 ? -19.672 58.406 0.488 1 93.25 510 ILE A O 1
ATOM 4102 N N . ASN A 1 511 ? -19.297 60.562 1.079 1 88.81 511 ASN A N 1
ATOM 4103 C CA . ASN A 1 511 ? -19.297 61.094 -0.276 1 88.81 511 ASN A CA 1
ATOM 4104 C C . ASN A 1 511 ? -20.547 60.688 -1.047 1 88.81 511 ASN A C 1
ATOM 4106 O O . ASN A 1 511 ? -20.453 60.25 -2.197 1 88.81 511 ASN A O 1
ATOM 4110 N N . GLY A 1 512 ? -21.641 60.562 -0.439 1 87.06 512 GLY A N 1
ATOM 4111 C CA . GLY A 1 512 ? -22.922 60.281 -1.09 1 87.06 512 GLY A CA 1
ATOM 4112 C C . GLY A 1 512 ? -23.219 58.812 -1.165 1 87.06 512 GLY A C 1
ATOM 4113 O O . GLY A 1 512 ? -24.234 58.406 -1.738 1 87.06 512 GLY A O 1
ATOM 4114 N N . GLN A 1 513 ? -22.406 58 -0.679 1 90.75 513 GLN A N 1
ATOM 4115 C CA . GLN A 1 513 ? -22.641 56.562 -0.709 1 90.75 513 GLN A CA 1
ATOM 4116 C C . GLN A 1 513 ? -22.875 56.031 0.696 1 90.75 513 GLN A C 1
ATOM 4118 O O . GLN A 1 513 ? -22.219 56.438 1.652 1 90.75 513 GLN A O 1
ATOM 4123 N N . ALA A 1 514 ? -23.812 55.125 0.757 1 91.75 514 ALA A N 1
ATOM 4124 C CA . ALA A 1 514 ? -24.078 54.469 2.031 1 91.75 514 ALA A CA 1
ATOM 4125 C C . ALA A 1 514 ? -22.922 53.531 2.424 1 91.75 514 ALA A C 1
ATOM 4127 O O . ALA A 1 514 ? -22.453 52.75 1.609 1 91.75 514 ALA A O 1
ATOM 4128 N N . ALA A 1 515 ? -22.422 53.781 3.641 1 94.56 515 ALA A N 1
ATOM 4129 C CA . ALA A 1 515 ? -21.312 52.969 4.129 1 94.56 515 ALA A CA 1
ATOM 4130 C C . ALA A 1 515 ? -21.625 52.375 5.492 1 94.56 515 ALA A C 1
ATOM 4132 O O . ALA A 1 515 ? -22.328 52.969 6.305 1 94.56 515 ALA A O 1
ATOM 4133 N N . ARG A 1 516 ? -21.234 51.094 5.703 1 95.88 516 ARG A N 1
ATOM 4134 C CA . ARG A 1 516 ? -21.297 50.438 7.004 1 95.88 516 ARG A CA 1
ATOM 4135 C C . ARG A 1 516 ? -19.969 50.562 7.738 1 95.88 516 ARG A C 1
ATOM 4137 O O . ARG A 1 516 ? -18.906 50.219 7.191 1 95.88 516 ARG A O 1
ATOM 4144 N N . HIS A 1 517 ? -20.016 51.125 8.961 1 95.5 517 HIS A N 1
ATOM 4145 C CA . HIS A 1 517 ? -18.828 51.188 9.797 1 95.5 517 HIS A CA 1
ATOM 4146 C C . HIS A 1 517 ? -18.625 49.906 10.578 1 95.5 517 HIS A C 1
ATOM 4148 O O . HIS A 1 517 ? -19.453 49.531 11.422 1 95.5 517 HIS A O 1
ATOM 4154 N N . VAL A 1 518 ? -17.531 49.125 10.289 1 95.31 518 VAL A N 1
ATOM 4155 C CA . VAL A 1 518 ? -17.188 47.906 11.008 1 95.31 518 VAL A CA 1
ATOM 4156 C C . VAL A 1 518 ? -15.898 48.094 11.797 1 95.31 518 VAL A C 1
ATOM 4158 O O . VAL A 1 518 ? -14.859 48.438 11.227 1 95.31 518 VAL A O 1
ATOM 4161 N N . ARG A 1 519 ? -15.977 47.906 13.07 1 94.12 519 ARG A N 1
ATOM 4162 C CA . ARG A 1 519 ? -14.797 47.969 13.93 1 94.12 519 ARG A CA 1
ATOM 4163 C C . ARG A 1 519 ? -14.18 46.594 14.117 1 94.12 519 ARG A C 1
ATOM 4165 O O . ARG A 1 519 ? -14.867 45.625 14.477 1 94.12 519 ARG A O 1
ATOM 4172 N N . VAL A 1 520 ? -12.898 46.5 13.836 1 92.88 520 VAL A N 1
ATOM 4173 C CA . VAL A 1 520 ? -12.148 45.25 14 1 92.88 520 VAL A CA 1
ATOM 4174 C C . VAL A 1 520 ? -11.211 45.375 15.195 1 92.88 520 VAL A C 1
ATOM 4176 O O . VAL A 1 520 ? -10.375 46.281 15.258 1 92.88 520 VAL A O 1
ATOM 4179 N N . GLU A 1 521 ? -11.344 44.531 16.125 1 89.31 521 GLU A N 1
ATOM 4180 C CA . GLU A 1 521 ? -10.5 44.5 17.312 1 89.31 521 GLU A CA 1
ATOM 4181 C C . GLU A 1 521 ? -9.734 43.188 17.438 1 89.31 521 GLU A C 1
ATOM 4183 O O . GLU A 1 521 ? -10.32 42.094 17.312 1 89.31 521 GLU A O 1
ATOM 4188 N N . ARG A 1 522 ? -8.438 43.281 17.547 1 84.88 522 ARG A N 1
ATOM 4189 C CA . ARG A 1 522 ? -7.59 42.125 17.75 1 84.88 522 ARG A CA 1
ATOM 4190 C C . ARG A 1 522 ? -6.906 42.156 19.109 1 84.88 522 ARG A C 1
ATOM 4192 O O . ARG A 1 522 ? -6.461 43.219 19.547 1 84.88 522 ARG A O 1
ATOM 4199 N N . GLY A 1 523 ? -6.902 41.062 19.875 1 73.06 523 GLY A N 1
ATOM 4200 C CA . GLY A 1 523 ? -6.223 41 21.172 1 73.06 523 GLY A CA 1
ATOM 4201 C C . GLY A 1 523 ? -5.648 39.625 21.484 1 73.06 523 GLY A C 1
ATOM 4202 O O . GLY A 1 523 ? -6.07 38.625 20.906 1 73.06 523 GLY A O 1
ATOM 4203 N N . THR A 1 524 ? -4.348 39.719 22.078 1 63.59 524 THR A N 1
ATOM 4204 C CA . THR A 1 524 ? -3.711 38.531 22.578 1 63.59 524 THR A CA 1
ATOM 4205 C C . THR A 1 524 ? -3.705 38.5 24.094 1 63.59 524 THR A C 1
ATOM 4207 O O . THR A 1 524 ? -3.66 39.562 24.734 1 63.59 524 THR A O 1
ATOM 4210 N N . GLY A 1 525 ? -3.744 37.406 24.922 1 54.75 525 GLY A N 1
ATOM 4211 C CA . GLY A 1 525 ? -3.426 37.188 26.328 1 54.75 525 GLY A CA 1
ATOM 4212 C C . GLY A 1 525 ? -4.652 36.969 27.188 1 54.75 525 GLY A C 1
ATOM 4213 O O . GLY A 1 525 ? -5.785 37.125 26.719 1 54.75 525 GLY A O 1
ATOM 4214 N N . TYR A 1 526 ? -4.426 36.5 28.453 1 42.53 526 TYR A N 1
ATOM 4215 C CA . TYR A 1 526 ? -5.309 36.25 29.578 1 42.53 526 TYR A CA 1
ATOM 4216 C C . TYR A 1 526 ? -6.004 37.531 30.016 1 42.53 526 TYR A C 1
ATOM 4218 O O . TYR A 1 526 ? -5.348 38.531 30.375 1 42.53 526 TYR A O 1
ATOM 4226 N N . GLY A 1 527 ? -7.262 37.75 30.078 1 41.28 527 GLY A N 1
ATOM 4227 C CA . GLY A 1 527 ? -8.023 38.812 30.734 1 41.28 527 GLY A CA 1
ATOM 4228 C C . GLY A 1 527 ? -8.078 40.094 29.938 1 41.28 527 GLY A C 1
ATOM 4229 O O . GLY A 1 527 ? -8.578 41.125 30.406 1 41.28 527 GLY A O 1
ATOM 4230 N N . THR A 1 528 ? -7.035 40.344 29.156 1 38.19 528 THR A N 1
ATOM 4231 C CA . THR A 1 528 ? -7.07 41.688 28.547 1 38.19 528 THR A CA 1
ATOM 4232 C C . THR A 1 528 ? -8.266 41.812 27.609 1 38.19 528 THR A C 1
ATOM 4234 O O . THR A 1 528 ? -8.586 40.906 26.859 1 38.19 528 THR A O 1
ATOM 4237 N N . SER A 1 529 ? -9.133 42.625 28 1 39.28 529 SER A N 1
ATOM 4238 C CA . SER A 1 529 ? -10.273 43.062 27.203 1 39.28 529 SER A CA 1
ATOM 4239 C C . SER A 1 529 ? -9.859 43.344 25.766 1 39.28 529 SER A C 1
ATOM 4241 O O . SER A 1 529 ? -8.734 43.781 25.516 1 39.28 529 SER A O 1
ATOM 4243 N N . ALA A 1 530 ? -10.398 42.75 24.75 1 43.66 530 ALA A N 1
ATOM 4244 C CA . ALA A 1 530 ? -10.289 43.094 23.328 1 43.66 530 ALA A CA 1
ATOM 4245 C C . ALA A 1 530 ? -9.867 44.562 23.125 1 43.66 530 ALA A C 1
ATOM 4247 O O . ALA A 1 530 ? -9.414 44.938 22.047 1 43.66 530 ALA A O 1
ATOM 4248 N N . SER A 1 531 ? -10.117 45.375 24.094 1 42.44 531 SER A N 1
ATOM 4249 C CA . SER A 1 531 ? -9.969 46.812 23.938 1 42.44 531 SER A CA 1
ATOM 4250 C C . SER A 1 531 ? -8.5 47.219 23.859 1 42.44 531 SER A C 1
ATOM 4252 O O . SER A 1 531 ? -8.18 48.281 23.375 1 42.44 531 SER A O 1
ATOM 4254 N N . ASP A 1 532 ? -7.648 46.406 24.391 1 47.22 532 ASP A N 1
ATOM 4255 C CA . ASP A 1 532 ? -6.266 46.875 24.438 1 47.22 532 ASP A CA 1
ATOM 4256 C C . ASP A 1 532 ? -5.504 46.469 23.188 1 47.22 532 ASP A C 1
ATOM 4258 O O . ASP A 1 532 ? -4.312 46.75 23.047 1 47.22 532 ASP A O 1
ATOM 4262 N N . GLY A 1 533 ? -6.141 45.781 22.266 1 58 533 GLY A N 1
ATOM 4263 C CA . GLY A 1 533 ? -5.414 45.344 21.094 1 58 533 GLY A CA 1
ATOM 4264 C C . GLY A 1 533 ? -5.523 46.312 19.938 1 58 533 GLY A C 1
ATOM 4265 O O . GLY A 1 533 ? -5.926 47.469 20.109 1 58 533 GLY A O 1
ATOM 4266 N N . GLU A 1 534 ? -4.977 46 18.812 1 71.12 534 GLU A N 1
ATOM 4267 C CA . GLU A 1 534 ? -5.02 46.781 17.578 1 71.12 534 GLU A CA 1
ATOM 4268 C C . GLU A 1 534 ? -6.445 46.938 17.062 1 71.12 534 GLU A C 1
ATOM 4270 O O . GLU A 1 534 ? -7.234 46 17.141 1 71.12 534 GLU A O 1
ATOM 4275 N N . GLN A 1 535 ? -6.871 48.219 16.891 1 80.69 535 GLN A N 1
ATOM 4276 C CA . GLN A 1 535 ? -8.195 48.5 16.344 1 80.69 535 GLN A CA 1
ATOM 4277 C C . GLN A 1 535 ? -8.109 49.031 14.922 1 80.69 535 GLN A C 1
ATOM 4279 O O . GLN A 1 535 ? -7.242 49.875 14.617 1 80.69 535 GLN A O 1
ATOM 4284 N N . ILE A 1 536 ? -8.914 48.438 14.055 1 86.62 536 ILE A N 1
ATOM 4285 C CA . ILE A 1 536 ? -9.047 48.875 12.672 1 86.62 536 ILE A CA 1
ATOM 4286 C C . ILE A 1 536 ? -10.508 49.25 12.391 1 86.62 536 ILE A C 1
ATOM 4288 O O . ILE A 1 536 ? -11.422 48.5 12.781 1 86.62 536 ILE A O 1
ATOM 4292 N N . ASN A 1 537 ? -10.664 50.406 11.828 1 90.12 537 ASN A N 1
ATOM 4293 C CA . ASN A 1 537 ? -12 50.812 11.383 1 90.12 537 ASN A CA 1
ATOM 4294 C C . ASN A 1 537 ? -12.156 50.656 9.875 1 90.12 537 ASN A C 1
ATOM 4296 O O . ASN A 1 537 ? -11.359 51.156 9.102 1 90.12 537 ASN A O 1
ATOM 4300 N N . LEU A 1 538 ? -13.156 49.906 9.539 1 94.25 538 LEU A N 1
ATOM 4301 C CA . LEU A 1 538 ? -13.461 49.688 8.133 1 94.25 538 LEU A CA 1
ATOM 4302 C C . LEU A 1 538 ? -14.789 50.312 7.754 1 94.25 538 LEU A C 1
ATOM 4304 O O . LEU A 1 538 ? -15.758 50.25 8.508 1 94.25 538 LEU A O 1
ATOM 4308 N N . TYR A 1 539 ? -14.797 51 6.656 1 95.38 539 TYR A N 1
ATOM 4309 C CA . TYR A 1 539 ? -16.016 51.531 6.066 1 95.38 539 TYR A CA 1
ATOM 4310 C C . TYR A 1 539 ? -16.344 50.844 4.754 1 95.38 539 TYR A C 1
ATOM 4312 O O . TYR A 1 539 ? -15.648 51.031 3.754 1 95.38 539 TYR A O 1
ATOM 4320 N N . LEU A 1 540 ? -17.438 50.094 4.812 1 96.38 540 LEU A N 1
ATOM 4321 C CA . LEU A 1 540 ? -17.688 49.125 3.748 1 96.38 540 LEU A CA 1
ATOM 4322 C C . LEU A 1 540 ? -18.969 49.469 2.994 1 96.38 540 LEU A C 1
ATOM 4324 O O . LEU A 1 540 ? -19.953 49.875 3.6 1 96.38 540 LEU A O 1
ATOM 4328 N N . ASN A 1 541 ? -18.875 49.312 1.679 1 95.31 541 ASN A N 1
ATOM 4329 C CA . ASN A 1 541 ? -20.062 49.312 0.838 1 95.31 541 ASN A CA 1
ATOM 4330 C C . ASN A 1 541 ? -20.797 47.969 0.874 1 95.31 541 ASN A C 1
ATOM 4332 O O . ASN A 1 541 ? -20.344 47 0.271 1 95.31 541 ASN A O 1
ATOM 4336 N N . GLU A 1 542 ? -21.938 47.969 1.432 1 93.88 542 GLU A N 1
ATOM 4337 C CA . GLU A 1 542 ? -22.688 46.719 1.639 1 93.88 542 GLU A CA 1
ATOM 4338 C C . GLU A 1 542 ? -23.078 46.094 0.309 1 93.88 542 GLU A C 1
ATOM 4340 O O . GLU A 1 542 ? -23.016 44.875 0.156 1 93.88 542 GLU A O 1
ATOM 4345 N N . GLN A 1 543 ? -23.484 46.844 -0.623 1 92 543 GLN A N 1
ATOM 4346 C CA . GLN A 1 543 ? -23.906 46.344 -1.922 1 92 543 GLN A CA 1
ATOM 4347 C C . GLN A 1 543 ? -22.734 45.719 -2.676 1 92 543 GLN A C 1
ATOM 4349 O O . GLN A 1 543 ? -22.891 44.688 -3.352 1 92 543 GLN A O 1
ATOM 4354 N N . ALA A 1 544 ? -21.625 46.344 -2.559 1 94.38 544 ALA A N 1
ATOM 4355 C CA . ALA A 1 544 ? -20.453 45.812 -3.229 1 94.38 544 ALA A CA 1
ATOM 4356 C C . ALA A 1 544 ? -20.031 44.469 -2.635 1 94.38 544 ALA A C 1
ATOM 4358 O O . ALA A 1 544 ? -19.672 43.562 -3.365 1 94.38 544 ALA A O 1
ATOM 4359 N N . ILE A 1 545 ? -20.078 44.344 -1.347 1 93.62 545 ILE A N 1
ATOM 4360 C CA . ILE A 1 545 ? -19.734 43.094 -0.674 1 93.62 545 ILE A CA 1
ATOM 4361 C C . ILE A 1 545 ? -20.703 42 -1.102 1 93.62 545 ILE A C 1
ATOM 4363 O O . ILE A 1 545 ? -20.281 40.906 -1.438 1 93.62 545 ILE A O 1
ATOM 4367 N N . ALA A 1 546 ? -21.938 42.312 -1.12 1 90.75 546 ALA A N 1
ATOM 4368 C CA . ALA A 1 546 ? -22.969 41.344 -1.49 1 90.75 546 ALA A CA 1
ATOM 4369 C C . ALA A 1 546 ? -22.797 40.906 -2.943 1 90.75 546 ALA A C 1
ATOM 4371 O O . ALA A 1 546 ? -23.141 39.75 -3.297 1 90.75 546 ALA A O 1
ATOM 4372 N N . ALA A 1 547 ? -22.281 41.781 -3.748 1 92.38 547 ALA A N 1
ATOM 4373 C CA . ALA A 1 547 ? -22.109 41.469 -5.168 1 92.38 547 ALA A CA 1
ATOM 4374 C C . ALA A 1 547 ? -20.812 40.719 -5.41 1 92.38 547 ALA A C 1
ATOM 4376 O O . ALA A 1 547 ? -20.547 40.25 -6.527 1 92.38 547 ALA A O 1
ATOM 4377 N N . GLY A 1 548 ? -20.078 40.531 -4.355 1 92.25 548 GLY A N 1
ATOM 4378 C CA . GLY A 1 548 ? -18.828 39.781 -4.492 1 92.25 548 GLY A CA 1
ATOM 4379 C C . GLY A 1 548 ? -17.734 40.594 -5.152 1 92.25 548 GLY A C 1
ATOM 4380 O O . GLY A 1 548 ? -16.922 40.062 -5.902 1 92.25 548 GLY A O 1
ATOM 4381 N N . ALA A 1 549 ? -17.703 41.875 -4.953 1 92.62 549 ALA A N 1
ATOM 4382 C CA . ALA A 1 549 ? -16.719 42.75 -5.555 1 92.62 549 ALA A CA 1
ATOM 4383 C C . ALA A 1 549 ? -15.359 42.594 -4.867 1 92.62 549 ALA A C 1
ATOM 4385 O O . ALA A 1 549 ? -15.258 41.969 -3.809 1 92.62 549 ALA A O 1
ATOM 4386 N N . ALA A 1 550 ? -14.352 43.188 -5.516 1 93.38 550 ALA A N 1
ATOM 4387 C CA . ALA A 1 550 ? -13 43.156 -4.973 1 93.38 550 ALA A CA 1
ATOM 4388 C C . ALA A 1 550 ? -12.875 44.094 -3.754 1 93.38 550 ALA A C 1
ATOM 4390 O O . ALA A 1 550 ? -13.656 45.031 -3.59 1 93.38 550 ALA A O 1
ATOM 4391 N N . PRO A 1 551 ? -11.938 43.781 -2.893 1 93.88 551 PRO A N 1
ATOM 4392 C CA . PRO A 1 551 ? -11.781 44.562 -1.653 1 93.88 551 PRO A CA 1
ATOM 4393 C C . PRO A 1 551 ? -11.656 46.062 -1.902 1 93.88 551 PRO A C 1
ATOM 4395 O O . PRO A 1 551 ? -12.195 46.875 -1.141 1 93.88 551 PRO A O 1
ATOM 4398 N N . ASP A 1 552 ? -10.969 46.469 -2.979 1 91.44 552 ASP A N 1
ATOM 4399 C CA . ASP A 1 552 ? -10.758 47.875 -3.258 1 91.44 552 ASP A CA 1
ATOM 4400 C C . ASP A 1 552 ? -12.07 48.594 -3.613 1 91.44 552 ASP A C 1
ATOM 4402 O O . ASP A 1 552 ? -12.234 49.781 -3.352 1 91.44 552 ASP A O 1
ATOM 4406 N N . GLU A 1 553 ? -12.945 47.812 -4.141 1 93.06 553 GLU A N 1
ATOM 4407 C CA . GLU A 1 553 ? -14.25 48.344 -4.504 1 93.06 553 GLU A CA 1
ATOM 4408 C C . GLU A 1 553 ? -15.188 48.375 -3.299 1 93.06 553 GLU A C 1
ATOM 4410 O O . GLU A 1 553 ? -16.141 49.156 -3.279 1 93.06 553 GLU A O 1
ATOM 4415 N N . CYS A 1 554 ? -14.922 47.625 -2.305 1 95.38 554 CYS A N 1
ATOM 4416 C CA . CYS A 1 554 ? -15.797 47.5 -1.148 1 95.38 554 CYS A CA 1
ATOM 4417 C C . CYS A 1 554 ? -15.469 48.562 -0.1 1 95.38 554 CYS A C 1
ATOM 4419 O O . CYS A 1 554 ? -16.312 48.906 0.738 1 95.38 554 CYS A O 1
ATOM 4421 N N . LEU A 1 555 ? -14.273 49.031 -0.146 1 95.38 555 LEU A N 1
ATOM 4422 C CA . LEU A 1 555 ? -13.805 49.969 0.883 1 95.38 555 LEU A CA 1
ATOM 4423 C C . LEU A 1 555 ? -14.094 51.406 0.495 1 95.38 555 LEU A C 1
ATOM 4425 O O . LEU A 1 555 ? -13.883 51.812 -0.655 1 95.38 555 LEU A O 1
ATOM 4429 N N . LEU A 1 556 ? -14.625 52.188 1.452 1 94.62 556 LEU A N 1
ATOM 4430 C CA . LEU A 1 556 ? -14.836 53.625 1.333 1 94.62 556 LEU A CA 1
ATOM 4431 C C . LEU A 1 556 ? -14 54.375 2.355 1 94.62 556 LEU A C 1
ATOM 4433 O O . LEU A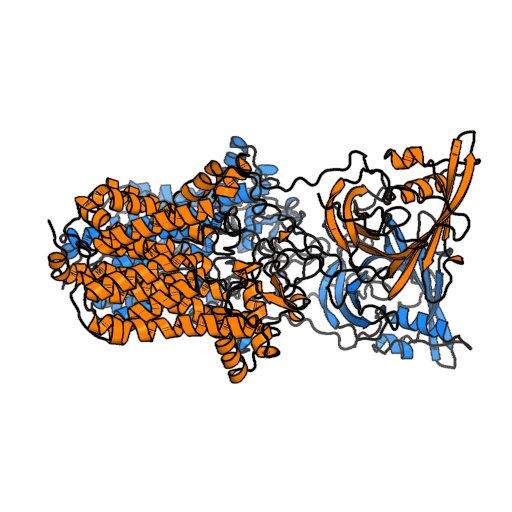 1 556 ? -13.617 53.812 3.387 1 94.62 556 LEU A O 1
ATOM 4437 N N . TRP A 1 557 ? -13.758 55.656 2.029 1 92.94 557 TRP A N 1
ATOM 4438 C CA . TRP A 1 557 ? -12.867 56.438 2.895 1 92.94 557 TRP A CA 1
ATOM 4439 C C . TRP A 1 557 ? -13.477 57.781 3.252 1 92.94 557 TRP A C 1
ATOM 4441 O O . TRP A 1 557 ? -13.773 58.594 2.367 1 92.94 557 TRP A O 1
ATOM 4451 N N . PRO A 1 558 ? -13.758 58.031 4.543 1 87.56 558 PRO A N 1
ATOM 4452 C CA . PRO A 1 558 ? -14.352 59.281 4.953 1 87.56 558 PRO A CA 1
ATOM 4453 C C . PRO A 1 558 ? -13.414 60.469 4.734 1 87.56 558 PRO A C 1
ATOM 4455 O O . PRO A 1 558 ? -13.875 61.625 4.633 1 87.56 558 PRO A O 1
ATOM 4458 N N . GLY A 1 559 ? -12.172 60.406 4.734 1 85.06 559 GLY A N 1
ATOM 4459 C CA . GLY A 1 559 ? -11.203 61.469 4.527 1 85.06 559 GLY A CA 1
ATOM 4460 C C . GLY A 1 559 ? -9.906 60.969 3.914 1 85.06 559 GLY A C 1
ATOM 4461 O O . GLY A 1 559 ? -9.883 59.938 3.244 1 85.06 559 GLY A O 1
ATOM 4462 N N . ALA A 1 560 ? -8.977 61.844 4.078 1 85 560 ALA A N 1
ATOM 4463 C CA . ALA A 1 560 ? -7.664 61.5 3.566 1 85 560 ALA A CA 1
ATOM 4464 C C . ALA A 1 560 ? -7.02 60.406 4.43 1 85 560 ALA A C 1
ATOM 4466 O O . ALA A 1 560 ? -6.992 60.531 5.656 1 85 560 ALA A O 1
ATOM 4467 N N . VAL A 1 561 ? -6.848 59.219 3.908 1 85.5 561 VAL A N 1
ATOM 4468 C CA . VAL A 1 561 ? -6.211 58.125 4.602 1 85.5 561 VAL A CA 1
ATOM 4469 C C . VAL A 1 561 ? -4.852 57.812 3.969 1 85.5 561 VAL A C 1
ATOM 4471 O O . VAL A 1 561 ? -4.664 58.031 2.768 1 85.5 561 VAL A O 1
ATOM 4474 N N . SER A 1 562 ? -3.924 57.438 4.789 1 87.56 562 SER A N 1
ATOM 4475 C CA . SER A 1 562 ? -2.592 57.094 4.301 1 87.56 562 SER A CA 1
ATOM 4476 C C . SER A 1 562 ? -2.625 55.812 3.439 1 87.56 562 SER A C 1
ATOM 4478 O O . SER A 1 562 ? -3.559 55.031 3.535 1 87.56 562 SER A O 1
ATOM 4480 N N . ALA A 1 563 ? -1.651 55.75 2.582 1 86.25 563 ALA A N 1
ATOM 4481 C CA . ALA A 1 563 ? -1.518 54.562 1.729 1 86.25 563 ALA A CA 1
ATOM 4482 C C . ALA A 1 563 ? -1.357 53.281 2.562 1 86.25 563 ALA A C 1
ATOM 4484 O O . ALA A 1 563 ? -1.867 52.219 2.195 1 86.25 563 ALA A O 1
ATOM 4485 N N . ARG A 1 564 ? -0.713 53.344 3.641 1 82.44 564 ARG A N 1
ATOM 4486 C CA . ARG A 1 564 ? -0.501 52.219 4.527 1 82.44 564 ARG A CA 1
ATOM 4487 C C . ARG A 1 564 ? -1.818 51.75 5.133 1 82.44 564 ARG A C 1
ATOM 4489 O O . ARG A 1 564 ? -2.092 50.531 5.176 1 82.44 564 ARG A O 1
ATOM 4496 N N . GLU A 1 565 ? -2.504 52.688 5.57 1 82.62 565 GLU A N 1
ATOM 4497 C CA . GLU A 1 565 ? -3.797 52.344 6.16 1 82.62 565 GLU A CA 1
ATOM 4498 C C . GLU A 1 565 ? -4.723 51.688 5.133 1 82.62 565 GLU A C 1
ATOM 4500 O O . GLU A 1 565 ? -5.453 50.75 5.453 1 82.62 565 GLU A O 1
ATOM 4505 N N . LYS A 1 566 ? -4.664 52.219 3.975 1 88.5 566 LYS A N 1
ATOM 4506 C CA . LYS A 1 566 ? -5.465 51.625 2.896 1 88.5 566 LYS A CA 1
ATOM 4507 C C . LYS A 1 566 ? -5.055 50.188 2.613 1 88.5 566 LYS A C 1
ATOM 4509 O O . LYS A 1 566 ? -5.906 49.312 2.461 1 88.5 566 LYS A O 1
ATOM 4514 N N . ARG A 1 567 ? -3.791 50 2.576 1 85.94 567 ARG A N 1
ATOM 4515 C CA . ARG A 1 567 ? -3.281 48.688 2.273 1 85.94 567 ARG A CA 1
ATOM 4516 C C . ARG A 1 567 ? -3.645 47.688 3.377 1 85.94 567 ARG A C 1
ATOM 4518 O O . ARG A 1 567 ? -3.984 46.531 3.1 1 85.94 567 ARG A O 1
ATOM 4525 N N . ILE A 1 568 ? -3.545 48.031 4.574 1 83.69 568 ILE A N 1
ATOM 4526 C CA . ILE A 1 568 ? -3.875 47.188 5.711 1 83.69 568 ILE A CA 1
ATOM 4527 C C . ILE A 1 568 ? -5.348 46.781 5.641 1 83.69 568 ILE A C 1
ATOM 4529 O O . ILE A 1 568 ? -5.688 45.625 5.852 1 83.69 568 ILE A O 1
ATOM 4533 N N . ALA A 1 569 ? -6.168 47.75 5.285 1 89.38 569 ALA A N 1
ATOM 4534 C CA . ALA A 1 569 ? -7.598 47.5 5.184 1 89.38 569 ALA A CA 1
ATOM 4535 C C . ALA A 1 569 ? -7.891 46.531 4.031 1 89.38 569 ALA A C 1
ATOM 4537 O O . ALA A 1 569 ? -8.711 45.625 4.168 1 89.38 569 ALA A O 1
ATOM 4538 N N . GLU A 1 570 ? -7.246 46.75 2.977 1 90.5 570 GLU A N 1
ATOM 4539 C CA . GLU A 1 570 ? -7.434 45.875 1.817 1 90.5 570 GLU A CA 1
ATOM 4540 C C . GLU A 1 570 ? -6.988 44.438 2.121 1 90.5 570 GLU A C 1
ATOM 4542 O O . GLU A 1 570 ? -7.695 43.5 1.794 1 90.5 570 GLU A O 1
ATOM 4547 N N . ILE A 1 571 ? -5.84 44.281 2.74 1 88.06 571 ILE A N 1
ATOM 4548 C CA . ILE A 1 571 ? -5.301 42.969 3.072 1 88.06 571 ILE A CA 1
ATOM 4549 C C . ILE A 1 571 ? -6.223 42.281 4.062 1 88.06 571 ILE A C 1
ATOM 4551 O O . ILE A 1 571 ? -6.449 41.062 3.963 1 88.06 571 ILE A O 1
ATOM 4555 N N . PHE A 1 572 ? -6.707 43.031 4.949 1 89.06 572 PHE A N 1
ATOM 4556 C CA . PHE A 1 572 ? -7.625 42.438 5.918 1 89.06 572 PHE A CA 1
ATOM 4557 C C . PHE A 1 572 ? -8.852 41.875 5.219 1 89.06 572 PHE A C 1
ATOM 4559 O O . PHE A 1 572 ? -9.258 40.75 5.492 1 89.06 572 PHE A O 1
ATOM 4566 N N . LEU A 1 573 ? -9.445 42.656 4.379 1 92.31 573 LEU A N 1
ATOM 4567 C CA . LEU A 1 573 ? -10.68 42.25 3.725 1 92.31 573 LEU A CA 1
ATOM 4568 C C . LEU A 1 573 ? -10.43 41.094 2.775 1 92.31 573 LEU A C 1
ATOM 4570 O O . LEU A 1 573 ? -11.297 40.25 2.574 1 92.31 573 LEU A O 1
ATOM 4574 N N . GLN A 1 574 ? -9.328 41.094 2.227 1 90.38 574 GLN A N 1
ATOM 4575 C CA . GLN A 1 574 ? -8.969 39.969 1.356 1 90.38 574 GLN A CA 1
ATOM 4576 C C . GLN A 1 574 ? -8.609 38.75 2.172 1 90.38 574 GLN A C 1
ATOM 4578 O O . GLN A 1 574 ? -8.852 37.625 1.731 1 90.38 574 GLN A O 1
ATOM 4583 N N . GLY A 1 575 ? -7.98 38.906 3.342 1 89.31 575 GLY A N 1
ATOM 4584 C CA . GLY A 1 575 ? -7.531 37.812 4.199 1 89.31 575 GLY A CA 1
ATOM 4585 C C . GLY A 1 575 ? -6.188 37.25 3.785 1 89.31 575 GLY A C 1
ATOM 4586 O O . GLY A 1 575 ? -5.699 36.312 4.395 1 89.31 575 GLY A O 1
ATOM 4587 N N . MET A 1 576 ? -5.641 37.781 2.684 1 88.56 576 MET A N 1
ATOM 4588 C CA . MET A 1 576 ? -4.355 37.344 2.146 1 88.56 576 MET A CA 1
ATOM 4589 C C . MET A 1 576 ? -3.566 38.5 1.591 1 88.56 576 MET A C 1
ATOM 4591 O O . MET A 1 576 ? -4.125 39.594 1.371 1 88.56 576 MET A O 1
ATOM 4595 N N . PRO A 1 577 ? -2.293 38.281 1.312 1 85.38 577 PRO A N 1
ATOM 4596 C CA . PRO A 1 577 ? -1.47 39.406 0.87 1 85.38 577 PRO A CA 1
ATOM 4597 C C . PRO A 1 577 ? -1.835 39.906 -0.532 1 85.38 577 PRO A C 1
ATOM 4599 O O . PRO A 1 577 ? -1.548 41.031 -0.888 1 85.38 577 PRO A O 1
ATOM 4602 N N . ARG A 1 578 ? -2.434 39.031 -1.378 1 86 578 ARG A N 1
ATOM 4603 C CA . ARG A 1 578 ? -2.883 39.375 -2.715 1 86 578 ARG A CA 1
ATOM 4604 C C . ARG A 1 578 ? -4.336 38.969 -2.939 1 86 578 ARG A C 1
ATOM 4606 O O . ARG A 1 578 ? -4.805 38 -2.359 1 86 578 ARG A O 1
ATOM 4613 N N . THR A 1 579 ? -4.895 39.75 -3.787 1 85.75 579 THR A N 1
ATOM 4614 C CA . THR A 1 579 ? -6.309 39.5 -4.051 1 85.75 579 THR A CA 1
ATOM 4615 C C . THR A 1 579 ? -6.48 38.312 -4.969 1 85.75 579 THR A C 1
ATOM 4617 O O . THR A 1 579 ? -5.859 38.219 -6.027 1 85.75 579 THR A O 1
ATOM 4620 N N . ARG A 1 580 ? -7.242 37.375 -4.551 1 91.62 580 ARG A N 1
ATOM 4621 C CA . ARG A 1 580 ? -7.656 36.219 -5.328 1 91.62 580 ARG A CA 1
ATOM 4622 C C . ARG A 1 580 ? -9.031 35.719 -4.883 1 91.62 580 ARG A C 1
ATOM 4624 O O . ARG A 1 580 ? -9.352 35.75 -3.695 1 91.62 580 ARG A O 1
ATOM 4631 N N . GLU A 1 581 ? -9.742 35.312 -5.816 1 93.44 581 GLU A N 1
ATOM 4632 C CA . GLU A 1 581 ? -11.094 34.844 -5.555 1 93.44 581 GLU A CA 1
ATOM 4633 C C . GLU A 1 581 ? -11.078 33.562 -4.727 1 93.44 581 GLU A C 1
ATOM 4635 O O . GLU A 1 581 ? -10.156 32.75 -4.855 1 93.44 581 GLU A O 1
ATOM 4640 N N . TYR A 1 582 ? -12.062 33.406 -3.803 1 94.38 582 TYR A N 1
ATOM 4641 C CA . TYR A 1 582 ? -12.297 32.188 -3.064 1 94.38 582 TYR A CA 1
ATOM 4642 C C . TYR A 1 582 ? -13.164 31.219 -3.867 1 94.38 582 TYR A C 1
ATOM 4644 O O . TYR A 1 582 ? -14.156 31.625 -4.469 1 94.38 582 TYR A O 1
ATOM 4652 N N . PHE A 1 583 ? -12.867 29.984 -3.865 1 92.12 583 PHE A N 1
ATOM 4653 C CA . PHE A 1 583 ? -13.648 28.969 -4.543 1 92.12 583 PHE A CA 1
ATOM 4654 C C . PHE A 1 583 ? -14.43 28.125 -3.537 1 92.12 583 PHE A C 1
ATOM 4656 O O . PHE A 1 583 ? -13.859 27.625 -2.568 1 92.12 583 PHE A O 1
ATOM 4663 N N . TYR A 1 584 ? -15.617 28.016 -3.844 1 90.56 584 TYR A N 1
ATOM 4664 C CA . TYR A 1 584 ? -16.469 27.234 -2.965 1 90.56 584 TYR A CA 1
ATOM 4665 C C . TYR A 1 584 ? -16.188 25.734 -3.119 1 90.56 584 TYR A C 1
ATOM 4667 O O . TYR A 1 584 ? -15.867 25.281 -4.215 1 90.56 584 TYR A O 1
ATOM 4675 N N . ARG A 1 585 ? -16.281 25.062 -2.014 1 86.38 585 ARG A N 1
ATOM 4676 C CA . ARG A 1 585 ? -16.047 23.609 -1.999 1 86.38 585 ARG A CA 1
ATOM 4677 C C . ARG A 1 585 ? -17.234 22.875 -1.381 1 86.38 585 ARG A C 1
ATOM 4679 O O . ARG A 1 585 ? -18.391 23.141 -1.728 1 86.38 585 ARG A O 1
ATOM 4686 N N . ASN A 1 586 ? -17 21.984 -0.437 1 82.75 586 ASN A N 1
ATOM 4687 C CA . ASN A 1 586 ? -18 21.062 0.073 1 82.75 586 ASN A CA 1
ATOM 4688 C C . ASN A 1 586 ? -18.812 21.688 1.207 1 82.75 586 ASN A C 1
ATOM 4690 O O . ASN A 1 586 ? -18.375 22.656 1.822 1 82.75 586 ASN A O 1
ATOM 4694 N N . VAL A 1 587 ? -19.969 21.141 1.37 1 88.38 587 VAL A N 1
ATOM 4695 C CA . VAL A 1 587 ? -20.766 21.438 2.553 1 88.38 587 VAL A CA 1
ATOM 4696 C C . VAL A 1 587 ? -20.219 20.688 3.758 1 88.38 587 VAL A C 1
ATOM 4698 O O . VAL A 1 587 ? -19.844 19.516 3.646 1 88.38 587 VAL A O 1
ATOM 4701 N N . ARG A 1 588 ? -20.125 21.406 4.852 1 91.25 588 ARG A N 1
ATOM 4702 C CA . ARG A 1 588 ? -19.625 20.844 6.098 1 91.25 588 ARG A CA 1
ATOM 4703 C C . ARG A 1 588 ? -20.531 21.172 7.266 1 91.25 588 ARG A C 1
ATOM 4705 O O . ARG A 1 588 ? -21.438 22.016 7.129 1 91.25 588 ARG A O 1
ATOM 4712 N N . TYR A 1 589 ? -20.359 20.5 8.336 1 92.75 589 TYR A N 1
ATOM 4713 C CA . TYR A 1 589 ? -21.047 20.75 9.602 1 92.75 589 TYR A CA 1
ATOM 4714 C C . TYR A 1 589 ? -20.047 20.953 10.734 1 92.75 589 TYR A C 1
ATOM 4716 O O . TYR A 1 589 ? -19.266 20.062 11.047 1 92.75 589 TYR A O 1
ATOM 4724 N N . LEU A 1 590 ? -20.109 22.125 11.375 1 93.31 590 LEU A N 1
ATOM 4725 C CA . LEU A 1 590 ? -19.109 22.5 12.375 1 93.31 590 LEU A CA 1
ATOM 4726 C C . LEU A 1 590 ? -19.75 22.625 13.758 1 93.31 590 LEU A C 1
ATOM 4728 O O . LEU A 1 590 ? -20.797 23.25 13.906 1 93.31 590 LEU A O 1
ATOM 4732 N N . PHE A 1 591 ? -19.141 21.984 14.695 1 89.69 591 PHE A N 1
ATOM 4733 C CA . PHE A 1 591 ? -19.516 22.203 16.078 1 89.69 591 PHE A CA 1
ATOM 4734 C C . PHE A 1 591 ? -18.844 23.453 16.625 1 89.69 591 PHE A C 1
ATOM 4736 O O . PHE A 1 591 ? -17.641 23.625 16.5 1 89.69 591 PHE A O 1
ATOM 4743 N N . THR A 1 592 ? -19.594 24.375 17.125 1 89.56 592 THR A N 1
ATOM 4744 C CA . THR A 1 592 ? -19.109 25.609 17.719 1 89.56 592 THR A CA 1
ATOM 4745 C C . THR A 1 592 ? -19.703 25.797 19.125 1 89.56 592 THR A C 1
ATOM 4747 O O . THR A 1 592 ? -20.672 25.125 19.484 1 89.56 592 THR A O 1
ATOM 4750 N N . PRO A 1 593 ? -19.047 26.578 19.859 1 88.81 593 PRO A N 1
ATOM 4751 C CA . PRO A 1 593 ? -19.594 26.828 21.203 1 88.81 593 PRO A CA 1
ATOM 4752 C C . PRO A 1 593 ? -20.906 27.594 21.172 1 88.81 593 PRO A C 1
ATOM 4754 O O . PRO A 1 593 ? -21.531 27.781 22.219 1 88.81 593 PRO A O 1
ATOM 4757 N N . LEU A 1 594 ? -21.391 28.031 20.031 1 92.5 594 LEU A N 1
ATOM 4758 C CA . LEU A 1 594 ? -22.594 28.859 19.906 1 92.5 594 LEU A CA 1
ATOM 4759 C C . LEU A 1 594 ? -23.828 28.047 20.25 1 92.5 594 LEU A C 1
ATOM 4761 O O . LEU A 1 594 ? -24.828 28.594 20.719 1 92.5 594 LEU A O 1
ATOM 4765 N N . GLN A 1 595 ? -23.781 26.875 19.891 1 92.31 595 GLN A N 1
ATOM 4766 C CA . GLN A 1 595 ? -24.859 25.938 20.188 1 92.31 595 GLN A CA 1
ATOM 4767 C C . GLN A 1 595 ? -24.344 24.516 20.266 1 92.31 595 GLN A C 1
ATOM 4769 O O . GLN A 1 595 ? -23.203 24.234 19.891 1 92.31 595 GLN A O 1
ATOM 4774 N N . THR A 1 596 ? -25.172 23.719 20.766 1 89.88 596 THR A N 1
ATOM 4775 C CA . THR A 1 596 ? -24.781 22.328 20.953 1 89.88 596 THR A CA 1
ATOM 4776 C C . THR A 1 596 ? -24.734 21.594 19.625 1 89.88 596 THR A C 1
ATOM 4778 O O . THR A 1 596 ? -23.844 20.781 19.375 1 89.88 596 THR A O 1
ATOM 4781 N N . ASP A 1 597 ? -25.688 21.922 18.734 1 93.19 597 ASP A N 1
ATOM 4782 C CA . ASP A 1 597 ? -25.734 21.266 17.438 1 93.19 597 ASP A CA 1
ATOM 4783 C C . ASP A 1 597 ? -24.75 21.891 16.453 1 93.19 597 ASP A C 1
ATOM 4785 O O . ASP A 1 597 ? -24.422 23.078 16.562 1 93.19 597 ASP A O 1
ATOM 4789 N N . ALA A 1 598 ? -24.359 21.094 15.562 1 94.31 598 ALA A N 1
ATOM 4790 C CA . ALA A 1 598 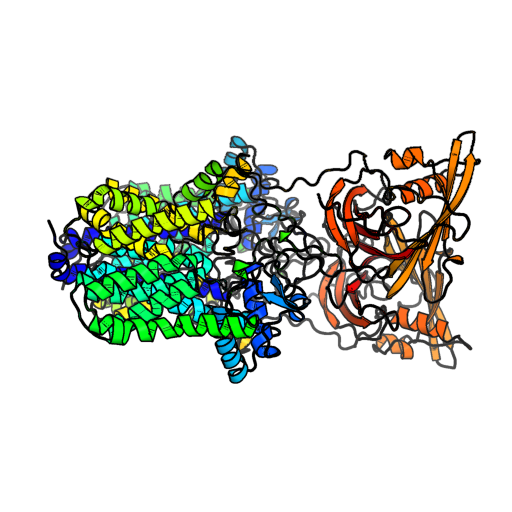? -23.484 21.594 14.523 1 94.31 598 ALA A CA 1
ATOM 4791 C C . ALA A 1 598 ? -24.219 22.578 13.609 1 94.31 598 ALA A C 1
ATOM 4793 O O . ALA A 1 598 ? -25.438 22.484 13.438 1 94.31 598 ALA A O 1
ATOM 4794 N N . ILE A 1 599 ? -23.484 23.453 13.039 1 95 599 ILE A N 1
ATOM 4795 C CA . ILE A 1 599 ? -24.016 24.422 12.094 1 95 599 ILE A CA 1
ATOM 4796 C C . ILE A 1 599 ? -23.562 24.078 10.68 1 95 599 ILE A C 1
ATOM 4798 O O . ILE A 1 599 ? -22.375 23.844 10.445 1 95 599 ILE A O 1
ATOM 4802 N N . GLU A 1 600 ? -24.5 23.953 9.82 1 93.75 600 GLU A N 1
ATOM 4803 C CA . GLU A 1 600 ? -24.172 23.734 8.414 1 93.75 600 GLU A CA 1
ATOM 4804 C C . GLU A 1 600 ? -23.391 24.922 7.84 1 93.75 600 GLU A C 1
ATOM 4806 O O . GLU A 1 600 ? -23.703 26.078 8.117 1 93.75 600 GLU A O 1
ATOM 4811 N N . CYS A 1 601 ? -22.328 24.562 7.125 1 94.06 601 CYS A N 1
ATOM 4812 C CA . CYS A 1 601 ? -21.531 25.625 6.523 1 94.06 601 CYS A CA 1
ATOM 4813 C C . CYS A 1 601 ? -20.953 25.188 5.18 1 94.06 601 CYS A C 1
ATOM 4815 O O . CYS A 1 601 ? -21.016 24 4.84 1 94.06 601 CYS A O 1
ATOM 4817 N N . ARG A 1 602 ? -20.547 26.141 4.445 1 92.94 602 ARG A N 1
ATOM 4818 C CA . ARG A 1 602 ? -19.906 25.922 3.156 1 92.94 602 ARG A CA 1
ATOM 4819 C C . ARG A 1 602 ? -18.422 26.266 3.225 1 92.94 602 ARG A C 1
ATOM 4821 O O . ARG A 1 602 ? -18.047 27.359 3.66 1 92.94 602 ARG A O 1
ATOM 4828 N N . GLU A 1 603 ? -17.625 25.328 2.756 1 93.19 603 GLU A N 1
ATOM 4829 C CA . GLU A 1 603 ? -16.188 25.594 2.723 1 93.19 603 GLU A CA 1
ATOM 4830 C C . GLU A 1 603 ? -15.805 26.406 1.492 1 93.19 603 GLU A C 1
ATOM 4832 O O . GLU A 1 603 ? -16.359 26.203 0.41 1 93.19 603 GLU A O 1
ATOM 4837 N N . ALA A 1 604 ? -14.898 27.328 1.618 1 94.5 604 ALA A N 1
ATOM 4838 C CA . ALA A 1 604 ? -14.305 28.109 0.534 1 94.5 604 ALA A CA 1
ATOM 4839 C C . ALA A 1 604 ? -12.797 28.266 0.741 1 94.5 604 ALA A C 1
ATOM 4841 O O . ALA A 1 604 ? -12.328 28.391 1.875 1 94.5 604 ALA A O 1
ATOM 4842 N N . VAL A 1 605 ? -12.094 28.219 -0.35 1 94.44 605 VAL A N 1
ATOM 4843 C CA . VAL A 1 605 ? -10.641 28.266 -0.224 1 94.44 605 VAL A CA 1
ATOM 4844 C C . VAL A 1 605 ? -10.055 29.219 -1.268 1 94.44 605 VAL A C 1
ATOM 4846 O O . VAL A 1 605 ? -10.602 29.359 -2.363 1 94.44 605 VAL A O 1
ATOM 4849 N N . SER A 1 606 ? -9.055 29.938 -0.9 1 94.38 606 SER A N 1
ATOM 4850 C CA . SER A 1 606 ? -8.242 30.75 -1.794 1 94.38 606 SER A CA 1
ATOM 4851 C C . SER A 1 606 ? -6.75 30.547 -1.524 1 94.38 606 SER A C 1
ATOM 4853 O O . SER A 1 606 ? -6.352 30.281 -0.388 1 94.38 606 SER A O 1
ATOM 4855 N N . GLN A 1 607 ? -5.984 30.562 -2.559 1 93 607 GLN A N 1
ATOM 4856 C CA . GLN A 1 607 ? -4.539 30.375 -2.439 1 93 607 GLN A CA 1
ATOM 4857 C C . GLN A 1 607 ? -3.785 31.297 -3.398 1 93 607 GLN A C 1
ATOM 4859 O O . GLN A 1 607 ? -4.211 31.484 -4.539 1 93 607 GLN A O 1
ATOM 4864 N N . VAL A 1 608 ? -2.674 31.953 -2.92 1 91.75 608 VAL A N 1
ATOM 4865 C CA . VAL A 1 608 ? -1.879 32.844 -3.756 1 91.75 608 VAL A CA 1
ATOM 4866 C C . VAL A 1 608 ? -0.395 32.625 -3.463 1 91.75 608 VAL A C 1
ATOM 4868 O O . VAL A 1 608 ? -0.013 32.344 -2.324 1 91.75 608 VAL A O 1
ATOM 4871 N N . LYS A 1 609 ? 0.397 32.75 -4.434 1 89.5 609 LYS A N 1
ATOM 4872 C CA . LYS A 1 609 ? 1.847 32.812 -4.27 1 89.5 609 LYS A CA 1
ATOM 4873 C C . LYS A 1 609 ? 2.318 34.25 -4.012 1 89.5 609 LYS A C 1
ATOM 4875 O O . LYS A 1 609 ? 1.829 35.188 -4.641 1 89.5 609 LYS A O 1
ATOM 4880 N N . TYR A 1 610 ? 3.141 34.438 -2.975 1 86.56 610 TYR A N 1
ATOM 4881 C CA . TYR A 1 610 ? 3.582 35.781 -2.588 1 86.56 610 TYR A CA 1
ATOM 4882 C C . TYR A 1 610 ? 4.988 35.75 -2.002 1 86.56 610 TYR A C 1
ATOM 4884 O O . TYR A 1 610 ? 5.344 34.812 -1.29 1 86.56 610 TYR A O 1
ATOM 4892 N N . THR A 1 611 ? 5.789 36.688 -2.393 1 81.44 611 THR A N 1
ATOM 4893 C CA . THR A 1 611 ? 7.102 36.875 -1.791 1 81.44 611 THR A CA 1
ATOM 4894 C C . THR A 1 611 ? 7.094 38.094 -0.859 1 81.44 611 THR A C 1
ATOM 4896 O O . THR A 1 611 ? 6.918 39.219 -1.308 1 81.44 611 THR A O 1
ATOM 4899 N N . PRO A 1 612 ? 7.176 37.906 0.467 1 69.62 612 PRO A N 1
ATOM 4900 C CA . PRO A 1 612 ? 7.078 39.031 1.412 1 69.62 612 PRO A CA 1
ATOM 4901 C C . PRO A 1 612 ? 8.164 40.094 1.196 1 69.62 612 PRO A C 1
ATOM 4903 O O . PRO A 1 612 ? 7.895 41.281 1.32 1 69.62 612 PRO A O 1
ATOM 4906 N N . ASP A 1 613 ? 9.469 39.594 1.077 1 63.75 613 ASP A N 1
ATOM 4907 C CA . ASP A 1 613 ? 10.547 40.531 0.828 1 63.75 613 ASP A CA 1
ATOM 4908 C C . ASP A 1 613 ? 11.211 40.281 -0.52 1 63.75 613 ASP A C 1
ATOM 4910 O O . ASP A 1 613 ? 11.055 39.188 -1.096 1 63.75 613 ASP A O 1
ATOM 4914 N N . GLU A 1 614 ? 11.641 41.406 -1.237 1 56.84 614 GLU A N 1
ATOM 4915 C CA . GLU A 1 614 ? 12.273 41.344 -2.553 1 56.84 614 GLU A CA 1
ATOM 4916 C C . GLU A 1 614 ? 13.25 40.188 -2.645 1 56.84 614 GLU A C 1
ATOM 4918 O O . GLU A 1 614 ? 13.391 39.562 -3.701 1 56.84 614 GLU A O 1
ATOM 4923 N N . ASP A 1 615 ? 13.922 39.844 -1.551 1 54.47 615 ASP A N 1
ATOM 4924 C CA . ASP A 1 615 ? 14.953 38.812 -1.626 1 54.47 615 ASP A CA 1
ATOM 4925 C C . ASP A 1 615 ? 14.516 37.562 -0.885 1 54.47 615 ASP A C 1
ATOM 4927 O O . ASP A 1 615 ? 15.344 36.688 -0.614 1 54.47 615 ASP A O 1
ATOM 4931 N N . GLY A 1 616 ? 13.141 37.5 -0.63 1 65.69 616 GLY A N 1
ATOM 4932 C CA . GLY A 1 616 ? 12.75 36.438 0.274 1 65.69 616 GLY A CA 1
ATOM 4933 C C . GLY A 1 616 ? 12.242 35.219 -0.447 1 65.69 616 GLY A C 1
ATOM 4934 O O . GLY A 1 616 ? 12.211 35.156 -1.679 1 65.69 616 GLY A O 1
ATOM 4935 N N . ARG A 1 617 ? 12.102 34.188 0.24 1 73.12 617 ARG A N 1
ATOM 4936 C CA . ARG A 1 617 ? 11.594 32.906 -0.232 1 73.12 617 ARG A CA 1
ATOM 4937 C C . ARG A 1 617 ? 10.133 33 -0.65 1 73.12 617 ARG A C 1
ATOM 4939 O O . ARG A 1 617 ? 9.344 33.688 0.014 1 73.12 617 ARG A O 1
ATOM 4946 N N . MET A 1 618 ? 9.875 32.469 -1.815 1 85.19 618 MET A N 1
ATOM 4947 C CA . MET A 1 618 ? 8.492 32.406 -2.299 1 85.19 618 MET A CA 1
ATOM 4948 C C . MET A 1 618 ? 7.648 31.531 -1.395 1 85.19 618 MET A C 1
ATOM 4950 O O . MET A 1 618 ? 8.062 30.422 -1.038 1 85.19 618 MET A O 1
ATOM 4954 N N . THR A 1 619 ? 6.496 32.062 -0.949 1 89 619 THR A N 1
ATOM 4955 C CA . THR A 1 619 ? 5.594 31.344 -0.056 1 89 619 THR A CA 1
ATOM 4956 C C . THR A 1 619 ? 4.203 31.234 -0.672 1 89 619 THR A C 1
ATOM 4958 O O . THR A 1 619 ? 3.867 31.969 -1.604 1 89 619 THR A O 1
ATOM 4961 N N . VAL A 1 620 ? 3.467 30.297 -0.271 1 91.12 620 VAL A N 1
ATOM 4962 C CA . VAL A 1 620 ? 2.082 30.094 -0.686 1 91.12 620 VAL A CA 1
ATOM 4963 C C . VAL A 1 620 ? 1.146 30.359 0.49 1 91.12 620 VAL A C 1
ATOM 4965 O O . VAL A 1 620 ? 1.257 29.719 1.538 1 91.12 620 VAL A O 1
ATOM 4968 N N . TYR A 1 621 ? 0.282 31.312 0.285 1 91.81 621 TYR A N 1
ATOM 4969 C CA . TYR A 1 621 ? -0.719 31.656 1.289 1 91.81 621 TYR A CA 1
ATOM 4970 C C . TYR A 1 621 ? -2.064 31.016 0.956 1 91.81 621 TYR A C 1
ATOM 4972 O O . TYR A 1 621 ? -2.551 31.141 -0.172 1 91.81 621 TYR A O 1
ATOM 4980 N N . ARG A 1 622 ? -2.605 30.344 1.938 1 92.94 622 ARG A N 1
ATOM 4981 C CA . ARG A 1 622 ? -3.898 29.703 1.752 1 92.94 622 ARG A CA 1
ATOM 4982 C C . ARG A 1 622 ? -4.84 30.016 2.908 1 92.94 622 ARG A C 1
ATOM 4984 O O . ARG A 1 622 ? -4.473 29.859 4.074 1 92.94 622 ARG A O 1
ATOM 4991 N N . ARG A 1 623 ? -6.012 30.422 2.639 1 94.56 623 ARG A N 1
ATOM 4992 C CA . ARG A 1 623 ? -7.066 30.594 3.633 1 94.56 623 ARG A CA 1
ATOM 4993 C C . ARG A 1 623 ? -8.266 29.703 3.311 1 94.56 623 ARG A C 1
ATOM 4995 O O . ARG A 1 623 ? -8.766 29.703 2.186 1 94.56 623 ARG A O 1
ATOM 5002 N N . THR A 1 624 ? -8.609 28.969 4.293 1 94.56 624 THR A N 1
ATOM 5003 C CA . THR A 1 624 ? -9.828 28.172 4.223 1 94.56 624 THR A CA 1
ATOM 5004 C C . THR A 1 624 ? -10.922 28.781 5.098 1 94.56 624 THR A C 1
ATOM 5006 O O . THR A 1 624 ? -10.68 29.109 6.262 1 94.56 624 THR A O 1
ATOM 5009 N N . LEU A 1 625 ? -12.086 28.906 4.496 1 96.75 625 LEU A N 1
ATOM 5010 C CA . LEU A 1 625 ? -13.227 29.5 5.188 1 96.75 625 LEU A CA 1
ATOM 5011 C C . LEU A 1 625 ? -14.336 28.469 5.375 1 96.75 625 LEU A C 1
ATOM 5013 O O . LEU A 1 625 ? -14.508 27.578 4.539 1 96.75 625 LEU A O 1
ATOM 5017 N N . TRP A 1 626 ? -15.008 28.562 6.445 1 97 626 TRP A N 1
ATOM 5018 C CA . TRP A 1 626 ? -16.297 27.906 6.68 1 97 626 TRP A CA 1
ATOM 5019 C C . TRP A 1 626 ? -17.406 28.922 6.824 1 97 626 TRP A C 1
ATOM 5021 O O . TRP A 1 626 ? -17.516 29.609 7.848 1 97 626 TRP A O 1
ATOM 5031 N N . LEU A 1 627 ? -18.281 28.969 5.906 1 96 627 LEU A N 1
ATOM 5032 C CA . LEU A 1 627 ? -19.234 30.062 5.766 1 96 627 LEU A CA 1
ATOM 5033 C C . LEU A 1 627 ? -20.641 29.609 6.148 1 96 627 LEU A C 1
ATOM 5035 O O . LEU A 1 627 ? -21.031 28.484 5.844 1 96 627 LEU A O 1
ATOM 5039 N N . SER A 1 628 ? -21.344 30.453 6.836 1 95.69 628 SER A N 1
ATOM 5040 C CA . SER A 1 628 ? -22.75 30.234 7.172 1 95.69 628 SER A CA 1
ATOM 5041 C C . SER A 1 628 ? -23.516 31.547 7.273 1 95.69 628 SER A C 1
ATOM 5043 O O . SER A 1 628 ? -23.078 32.469 7.969 1 95.69 628 SER A O 1
ATOM 5045 N N . ASP A 1 629 ? -24.688 31.625 6.715 1 92.75 629 ASP A N 1
ATOM 5046 C CA . ASP A 1 629 ? -25.484 32.844 6.734 1 92.75 629 ASP A CA 1
ATOM 5047 C C . ASP A 1 629 ? -26.219 33 8.07 1 92.75 629 ASP A C 1
ATOM 5049 O O . ASP A 1 629 ? -26.906 34 8.297 1 92.75 629 ASP A O 1
ATOM 5053 N N . ARG A 1 630 ? -25.953 32.125 8.953 1 94.94 630 ARG A N 1
ATOM 5054 C CA . ARG A 1 630 ? -26.656 32.125 10.234 1 94.94 630 ARG A CA 1
ATOM 5055 C C . ARG A 1 630 ? -25.938 33 11.25 1 94.94 630 ARG A C 1
ATOM 5057 O O . ARG A 1 630 ? -26.484 33.312 12.305 1 94.94 630 ARG A O 1
ATOM 5064 N N . VAL A 1 631 ? -24.781 33.344 10.914 1 96.44 631 VAL A N 1
ATOM 5065 C CA . VAL A 1 631 ? -24 34.125 11.859 1 96.44 631 VAL A CA 1
ATOM 5066 C C . VAL A 1 631 ? -23.672 35.5 11.266 1 96.44 631 VAL A C 1
ATOM 5068 O O . VAL A 1 631 ? -23.656 35.656 10.039 1 96.44 631 VAL A O 1
ATOM 5071 N N . PRO A 1 632 ? -23.406 36.469 12.156 1 96.19 632 PRO A N 1
ATOM 5072 C CA . PRO A 1 632 ? -22.984 37.781 11.625 1 96.19 632 PRO A CA 1
ATOM 5073 C C . PRO A 1 632 ? -21.688 37.688 10.82 1 96.19 632 PRO A C 1
ATOM 5075 O O . PRO A 1 632 ? -20.766 36.969 11.188 1 96.19 632 PRO A O 1
ATOM 5078 N N . PHE A 1 633 ? -21.672 38.438 9.734 1 96.5 633 PHE A N 1
ATOM 5079 C CA . PHE A 1 633 ? -20.531 38.531 8.82 1 96.5 633 PHE A CA 1
ATOM 5080 C C . PHE A 1 633 ? -20.344 37.25 8.023 1 96.5 633 PHE A C 1
ATOM 5082 O O . PHE A 1 633 ? -19.422 37.156 7.211 1 96.5 633 PHE A O 1
ATOM 5089 N N . GLY A 1 634 ? -21.016 36.156 8.344 1 96 634 GLY A N 1
ATOM 5090 C CA . GLY A 1 634 ? -21.156 34.969 7.488 1 96 634 GLY A CA 1
ATOM 5091 C C . GLY A 1 634 ? -20.016 34 7.637 1 96 634 GLY A C 1
ATOM 5092 O O . GLY A 1 634 ? -19.844 33.094 6.801 1 96 634 GLY A O 1
ATOM 5093 N N . VAL A 1 635 ? -19.094 34.062 8.68 1 97.38 635 VAL A N 1
ATOM 5094 C CA . VAL A 1 635 ? -17.938 33.188 8.812 1 97.38 635 VAL A CA 1
ATOM 5095 C C . VAL A 1 635 ? -17.969 32.5 10.172 1 97.38 635 VAL A C 1
ATOM 5097 O O . VAL A 1 635 ? -18.062 33.156 11.211 1 97.38 635 VAL A O 1
ATOM 5100 N N . LEU A 1 636 ? -17.844 31.156 10.148 1 97.12 636 LEU A N 1
ATOM 5101 C CA . LEU A 1 636 ? -17.828 30.375 11.383 1 97.12 636 LEU A CA 1
ATOM 5102 C C . LEU A 1 636 ? -16.391 30.125 11.836 1 97.12 636 LEU A C 1
ATOM 5104 O O . LEU A 1 636 ? -16.125 30.016 13.039 1 97.12 636 LEU A O 1
ATOM 5108 N N . GLN A 1 637 ? -15.602 29.906 10.883 1 96.12 637 GLN A N 1
ATOM 5109 C CA . GLN A 1 637 ? -14.219 29.516 11.133 1 96.12 637 GLN A CA 1
ATOM 5110 C C . GLN A 1 637 ? -13.328 29.859 9.938 1 96.12 637 GLN A C 1
ATOM 5112 O O . GLN A 1 637 ? -13.789 29.875 8.797 1 96.12 637 GLN A O 1
ATOM 5117 N N . PHE A 1 638 ? -12.148 30.172 10.156 1 95.81 638 PHE A N 1
ATOM 5118 C CA . PHE A 1 638 ? -11.188 30.281 9.07 1 95.81 638 PHE A CA 1
ATOM 5119 C C . PHE A 1 638 ? -9.812 29.797 9.508 1 95.81 638 PHE A C 1
ATOM 5121 O O . PHE A 1 638 ? -9.508 29.766 10.703 1 95.81 638 PHE A O 1
ATOM 5128 N N . GLU A 1 639 ? -9.055 29.312 8.602 1 94.06 639 GLU A N 1
ATOM 5129 C CA . GLU A 1 639 ? -7.719 28.766 8.82 1 94.06 639 GLU A CA 1
ATOM 5130 C C . GLU A 1 639 ? -6.723 29.344 7.812 1 94.06 639 GLU A C 1
ATOM 5132 O O . GLU A 1 639 ? -6.973 29.328 6.605 1 94.06 639 GLU A O 1
ATOM 5137 N N . ASP A 1 640 ? -5.66 29.844 8.289 1 93.56 640 ASP A N 1
ATOM 5138 C CA . ASP A 1 640 ? -4.578 30.375 7.461 1 93.56 640 ASP A CA 1
ATOM 5139 C C . ASP A 1 640 ? -3.377 29.422 7.473 1 93.56 640 ASP A C 1
ATOM 5141 O O . ASP A 1 640 ? -2.963 28.953 8.531 1 93.56 640 ASP A O 1
ATOM 5145 N N . THR A 1 641 ? -2.938 29.141 6.312 1 91.81 641 THR A N 1
ATOM 5146 C CA . THR A 1 641 ? -1.741 28.328 6.176 1 91.81 641 THR A CA 1
ATOM 5147 C C . THR A 1 641 ? -0.736 28.984 5.234 1 91.81 641 THR A C 1
ATOM 5149 O O . THR A 1 641 ? -1.102 29.453 4.156 1 91.81 641 THR A O 1
ATOM 5152 N N . VAL A 1 642 ? 0.51 29.062 5.648 1 90.94 642 VAL A N 1
ATOM 5153 C CA . VAL A 1 642 ? 1.605 29.547 4.816 1 90.94 642 VAL A CA 1
ATOM 5154 C C . VAL A 1 642 ? 2.633 28.438 4.617 1 90.94 642 VAL A C 1
ATOM 5156 O O . VAL A 1 642 ? 3.15 27.875 5.586 1 90.94 642 VAL A O 1
ATOM 5159 N N . THR A 1 643 ? 2.848 28.172 3.391 1 89.56 643 THR A N 1
ATOM 5160 C CA . THR A 1 643 ? 3.781 27.109 3.061 1 89.56 643 THR A CA 1
ATOM 5161 C C . THR A 1 643 ? 4.926 27.625 2.197 1 89.56 643 THR A C 1
ATOM 5163 O O . THR A 1 643 ? 4.742 28.578 1.425 1 89.56 643 THR A O 1
ATOM 5166 N N . ASP A 1 644 ? 6.094 27 2.395 1 85.62 644 ASP A N 1
ATOM 5167 C CA . ASP A 1 644 ? 7.219 27.297 1.513 1 85.62 644 ASP A CA 1
ATOM 5168 C C . ASP A 1 644 ? 6.984 26.719 0.115 1 85.62 644 ASP A C 1
ATOM 5170 O O . ASP A 1 644 ? 6.691 25.531 -0.037 1 85.62 644 ASP A O 1
ATOM 5174 N N . ALA A 1 645 ? 7.145 27.562 -0.858 1 81.31 645 ALA A N 1
ATOM 5175 C CA . ALA A 1 645 ? 6.816 27.141 -2.219 1 81.31 645 ALA A CA 1
ATOM 5176 C C . ALA A 1 645 ? 7.805 26.094 -2.725 1 81.31 645 ALA A C 1
ATOM 5178 O O . ALA A 1 645 ? 7.449 25.234 -3.541 1 81.31 645 ALA A O 1
ATOM 5179 N N . LYS A 1 646 ? 8.961 26.156 -2.232 1 74.81 646 LYS A N 1
ATOM 5180 C CA . LYS A 1 646 ? 10 25.25 -2.727 1 74.81 646 LYS A CA 1
ATOM 5181 C C . LYS A 1 646 ? 9.961 23.922 -1.988 1 74.81 646 LYS A C 1
ATOM 5183 O O . LYS A 1 646 ? 9.984 22.859 -2.615 1 74.81 646 LYS A O 1
ATOM 5188 N N . THR A 1 647 ? 9.828 23.922 -0.703 1 75.81 647 THR A N 1
ATOM 5189 C CA . THR A 1 647 ? 9.938 22.703 0.093 1 75.81 647 THR A CA 1
ATOM 5190 C C . THR A 1 647 ? 8.562 22.172 0.457 1 75.81 647 THR A C 1
ATOM 5192 O O . THR A 1 647 ? 8.43 21.031 0.894 1 75.81 647 THR A O 1
ATOM 5195 N N . ASN A 1 648 ? 7.496 22.938 0.389 1 78.5 648 ASN A N 1
ATOM 5196 C CA . ASN A 1 648 ? 6.125 22.609 0.768 1 78.5 648 ASN A CA 1
ATOM 5197 C C . ASN A 1 648 ? 5.984 22.438 2.277 1 78.5 648 ASN A C 1
ATOM 5199 O O . ASN A 1 648 ? 4.992 21.891 2.756 1 78.5 648 ASN A O 1
ATOM 5203 N N . GLU A 1 649 ? 6.969 22.891 2.979 1 82.12 649 GLU A N 1
ATOM 5204 C CA . GLU A 1 649 ? 6.875 22.828 4.434 1 82.12 649 GLU A CA 1
ATOM 5205 C C . GLU A 1 649 ? 5.961 23.938 4.969 1 82.12 649 GLU A C 1
ATOM 5207 O O . GLU A 1 649 ? 5.988 25.062 4.473 1 82.12 649 GLU A O 1
ATOM 5212 N N . VAL A 1 650 ? 5.148 23.594 5.941 1 87.44 650 VAL A N 1
ATOM 5213 C CA . VAL A 1 650 ? 4.262 24.578 6.543 1 87.44 650 VAL A CA 1
ATOM 5214 C C . VAL A 1 650 ? 5.051 25.469 7.5 1 87.44 650 VAL A C 1
ATOM 5216 O O . VAL A 1 650 ? 5.648 24.984 8.461 1 87.44 650 VAL A O 1
ATOM 5219 N N . LEU A 1 651 ? 5.023 26.719 7.242 1 88.5 651 LEU A N 1
ATOM 5220 C CA . LEU A 1 651 ? 5.754 27.703 8.039 1 88.5 651 LEU A CA 1
ATOM 5221 C C . LEU A 1 651 ? 4.863 28.281 9.125 1 88.5 651 LEU A C 1
ATOM 5223 O O . LEU A 1 651 ? 5.355 28.703 10.18 1 88.5 651 LEU A O 1
ATOM 5227 N N . PHE A 1 652 ? 3.574 28.328 8.75 1 90 652 PHE A N 1
ATOM 5228 C CA . PHE A 1 652 ? 2.615 28.922 9.672 1 90 652 PHE A CA 1
ATOM 5229 C C . PHE A 1 652 ? 1.225 28.328 9.461 1 90 652 PHE A C 1
ATOM 5231 O O . PHE A 1 652 ? 0.826 28.062 8.328 1 90 652 PHE A O 1
ATOM 5238 N N . ARG A 1 653 ? 0.547 28.141 10.5 1 91.75 653 ARG A N 1
ATOM 5239 C CA . ARG A 1 653 ? -0.849 27.719 10.461 1 91.75 653 ARG A CA 1
ATOM 5240 C C . ARG A 1 653 ? -1.597 28.203 11.703 1 91.75 653 ARG A C 1
ATOM 5242 O O . ARG A 1 653 ? -1.058 28.172 12.812 1 91.75 653 ARG A O 1
ATOM 5249 N N . GLN A 1 654 ? -2.777 28.656 11.484 1 91.88 654 GLN A N 1
ATOM 5250 C CA . GLN A 1 654 ? -3.619 29.062 12.609 1 91.88 654 GLN A CA 1
ATOM 5251 C C . GLN A 1 654 ? -5.098 28.906 12.266 1 91.88 654 GLN A C 1
ATOM 5253 O O . GLN A 1 654 ? -5.531 29.297 11.18 1 91.88 654 GLN A O 1
ATOM 5258 N N . ARG A 1 655 ? -5.773 28.422 13.148 1 92.62 655 ARG A N 1
ATOM 5259 C CA . ARG A 1 655 ? -7.219 28.281 13.008 1 92.62 655 ARG A CA 1
ATOM 5260 C C . ARG A 1 655 ? -7.957 29.188 13.984 1 92.62 655 ARG A C 1
ATOM 5262 O O . ARG A 1 655 ? -7.602 29.25 15.164 1 92.62 655 ARG A O 1
ATOM 5269 N N . MET A 1 656 ? -8.891 29.953 13.523 1 93.25 656 MET A N 1
ATOM 5270 C CA . MET A 1 656 ? -9.766 30.797 14.32 1 93.25 656 MET A CA 1
ATOM 5271 C C . MET A 1 656 ? -11.211 30.344 14.227 1 93.25 656 MET A C 1
ATOM 5273 O O . MET A 1 656 ? -11.75 30.188 13.125 1 93.25 656 MET A O 1
ATOM 5277 N N . THR A 1 657 ? -11.828 30.172 15.359 1 93.44 657 THR A N 1
ATOM 5278 C CA . THR A 1 657 ? -13.195 29.672 15.391 1 93.44 657 THR A CA 1
ATOM 5279 C C . THR A 1 657 ? -14.125 30.672 16.078 1 93.44 657 THR A C 1
ATOM 5281 O O . THR A 1 657 ? -13.734 31.312 17.062 1 93.44 657 THR A O 1
ATOM 5284 N N . LEU A 1 658 ? -15.281 30.797 15.586 1 95.62 658 LEU A N 1
ATOM 5285 C CA . LEU A 1 658 ? -16.281 31.688 16.156 1 95.62 658 LEU A CA 1
ATOM 5286 C C . LEU A 1 658 ? -16.719 31.203 17.531 1 95.62 658 LEU A C 1
ATOM 5288 O O . LEU A 1 658 ? -17.125 30.062 17.703 1 95.62 658 LEU A O 1
ATOM 5292 N N . GLN A 1 659 ? -16.656 32.125 18.531 1 92.88 659 GLN A N 1
ATOM 5293 C CA . GLN A 1 659 ? -16.953 31.75 19.906 1 92.88 659 GLN A CA 1
ATOM 5294 C C . GLN A 1 659 ? -18.234 32.438 20.406 1 92.88 659 GLN A C 1
ATOM 5296 O O . GLN A 1 659 ? -19.031 31.812 21.109 1 92.88 659 GLN A O 1
ATOM 5301 N N . THR A 1 660 ? -18.328 33.75 20.156 1 93.75 660 THR A N 1
ATOM 5302 C CA . THR A 1 660 ? -19.484 34.531 20.609 1 93.75 660 THR A CA 1
ATOM 5303 C C . THR A 1 660 ? -20.016 35.406 19.484 1 93.75 660 THR A C 1
ATOM 5305 O O . THR A 1 660 ? -19.25 35.875 18.656 1 93.75 660 THR A O 1
ATOM 5308 N N . VAL A 1 661 ? -21.328 35.531 19.453 1 95.44 661 VAL A N 1
ATOM 5309 C CA . VAL A 1 661 ? -21.984 36.375 18.453 1 95.44 661 VAL A CA 1
ATOM 5310 C C . VAL A 1 661 ? -23.109 37.156 19.094 1 95.44 661 VAL A C 1
ATOM 5312 O O . VAL A 1 661 ? -23.578 36.812 20.188 1 95.44 661 VAL A O 1
ATOM 5315 N N . SER A 1 662 ? -23.5 38.219 18.391 1 94.69 662 SER A N 1
ATOM 5316 C CA . SER A 1 662 ? -24.641 39.031 18.859 1 94.69 662 SER A CA 1
ATOM 5317 C C . SER A 1 662 ? -25.953 38.281 18.656 1 94.69 662 SER A C 1
ATOM 5319 O O . SER A 1 662 ? -26.875 38.375 19.469 1 94.69 662 SER A O 1
ATOM 5321 N N . HIS A 1 663 ? -26.047 37.562 17.562 1 92.75 663 HIS A N 1
ATOM 5322 C CA . HIS A 1 663 ? -27.25 36.812 17.281 1 92.75 663 HIS A CA 1
ATOM 5323 C C . HIS A 1 663 ? -26.953 35.625 16.375 1 92.75 663 HIS A C 1
ATOM 5325 O O . HIS A 1 663 ? -26 35.656 15.586 1 92.75 663 HIS A O 1
ATOM 5331 N N . LEU A 1 664 ? -27.656 34.625 16.562 1 93.31 664 LEU A N 1
ATOM 5332 C CA . LEU A 1 664 ? -27.625 33.406 15.734 1 93.31 664 LEU A CA 1
ATOM 5333 C C . LEU A 1 664 ? -29 33.156 15.117 1 93.31 664 LEU A C 1
ATOM 5335 O O . LEU A 1 664 ? -29.969 32.906 15.836 1 93.31 664 LEU A O 1
ATOM 5339 N N . LYS A 1 665 ? -29.016 33.219 13.805 1 92.31 665 LYS A N 1
ATOM 5340 C CA . LYS A 1 665 ? -30.281 32.969 13.125 1 92.31 665 LYS A CA 1
ATOM 5341 C C . LYS A 1 665 ? -30.719 31.516 13.312 1 92.31 665 LYS A C 1
ATOM 5343 O O . LYS A 1 665 ? -29.875 30.609 13.312 1 92.31 665 LYS A O 1
ATOM 5348 N N . PRO A 1 666 ? -31.922 31.375 13.508 1 87.38 666 PRO A N 1
ATOM 5349 C CA . PRO A 1 666 ? -32.406 30 13.617 1 87.38 666 PRO A CA 1
ATOM 5350 C C . PRO A 1 666 ? -32.219 29.188 12.336 1 87.38 666 PRO A C 1
ATOM 5352 O O . PRO A 1 666 ? -32 29.766 11.266 1 87.38 666 PRO A O 1
ATOM 5355 N N . ARG A 1 667 ? -32.281 27.828 12.461 1 84.44 667 ARG A N 1
ATOM 5356 C CA . ARG A 1 667 ? -32.156 26.938 11.32 1 84.44 667 ARG A CA 1
ATOM 5357 C C . ARG A 1 667 ? -33.312 27.141 10.344 1 84.44 667 ARG A C 1
ATOM 5359 O O . ARG A 1 667 ? -34.469 27.266 10.75 1 84.44 667 ARG A O 1
ATOM 5366 N N . PRO A 1 668 ? -32.812 27.359 9.086 1 67.19 668 PRO A N 1
ATOM 5367 C CA . PRO A 1 668 ? -33.938 27.453 8.156 1 67.19 668 PRO A CA 1
ATOM 5368 C C . PRO A 1 668 ? -34.875 26.25 8.258 1 67.19 668 PRO A C 1
ATOM 5370 O O . PRO A 1 668 ? -34.438 25.125 8.484 1 67.19 668 PRO A O 1
ATOM 5373 N N . ALA A 1 669 ? -36.156 26.453 8.516 1 54.12 669 ALA A N 1
ATOM 5374 C CA . ALA A 1 669 ? -37.188 25.406 8.562 1 54.12 669 ALA A CA 1
ATOM 5375 C C . ALA A 1 669 ? -37 24.422 7.395 1 54.12 669 ALA A C 1
ATOM 5377 O O . ALA A 1 669 ? -36.656 24.844 6.281 1 54.12 669 ALA A O 1
ATOM 5378 N N . ALA A 1 670 ? -36.5 23.078 7.562 1 51 670 ALA A N 1
ATOM 5379 C CA . ALA A 1 670 ? -36.469 22.031 6.543 1 51 670 ALA A CA 1
ATOM 5380 C C . ALA A 1 670 ? -37.688 22.141 5.621 1 51 670 ALA A C 1
ATOM 5382 O O . ALA A 1 670 ? -38.844 22.078 6.074 1 51 670 ALA A O 1
ATOM 5383 N N . THR A 1 671 ? -37.594 22.969 4.648 1 38.66 671 THR A N 1
ATOM 5384 C CA . THR A 1 671 ? -38.719 22.859 3.74 1 38.66 671 THR A CA 1
ATOM 5385 C C . THR A 1 671 ? -39.031 21.391 3.443 1 38.66 671 THR A C 1
ATOM 5387 O O . THR A 1 671 ? -38.156 20.641 3.006 1 38.66 671 THR A O 1
ATOM 5390 N N . GLN A 1 672 ? -39.812 20.734 4.273 1 35.16 672 GLN A N 1
ATOM 5391 C CA . GLN A 1 672 ? -40.5 19.531 3.859 1 35.16 672 GLN A CA 1
ATOM 5392 C C . GLN A 1 672 ? -40.906 19.594 2.391 1 35.16 672 GLN A C 1
ATOM 5394 O O . GLN A 1 672 ? -41.844 20.297 2.037 1 35.16 672 GLN A O 1
ATOM 5399 N N . GLU A 1 673 ? -40.062 19.875 1.46 1 30.86 673 GLU A N 1
ATOM 5400 C CA . GLU A 1 673 ? -40.719 19.453 0.223 1 30.86 673 GLU A CA 1
ATOM 5401 C C . GLU A 1 673 ? -40.75 17.938 0.094 1 30.86 673 GLU A C 1
ATOM 5403 O O . GLU A 1 673 ? -39.75 17.266 0.423 1 30.86 673 GLU A O 1
ATOM 5408 N N . MET B 1 1 ? 12.898 -46.594 -13.633 1 41.25 1 MET B N 1
ATOM 5409 C CA . MET B 1 1 ? 13.102 -45.188 -13.367 1 41.25 1 MET B CA 1
ATOM 5410 C C . MET B 1 1 ? 12.75 -44.344 -14.594 1 41.25 1 MET B C 1
ATOM 5412 O O . MET B 1 1 ? 13.25 -44.594 -15.688 1 41.25 1 MET B O 1
ATOM 5416 N N . THR B 1 2 ? 11.656 -43.625 -14.508 1 59.16 2 THR B N 1
ATOM 5417 C CA . THR B 1 2 ? 11.172 -42.844 -15.648 1 59.16 2 THR B CA 1
ATOM 5418 C C . THR B 1 2 ? 12.227 -41.812 -16.094 1 59.16 2 THR B C 1
ATOM 5420 O O . THR B 1 2 ? 12.828 -41.125 -15.266 1 59.16 2 THR B O 1
ATOM 5423 N N . THR B 1 3 ? 12.852 -41.938 -17.297 1 61.06 3 THR B N 1
ATOM 5424 C CA . THR B 1 3 ? 13.836 -41 -17.875 1 61.06 3 THR B CA 1
ATOM 5425 C C . THR B 1 3 ? 13.156 -39.781 -18.438 1 61.06 3 THR B C 1
ATOM 5427 O O . THR B 1 3 ? 11.93 -39.719 -18.531 1 61.06 3 THR B O 1
ATOM 5430 N N . SER B 1 4 ? 13.883 -38.75 -18.625 1 73.62 4 SER B N 1
ATOM 5431 C CA . SER B 1 4 ? 13.375 -37.531 -19.266 1 73.62 4 SER B CA 1
ATOM 5432 C C . SER B 1 4 ? 12.727 -37.875 -20.609 1 73.62 4 SER B C 1
ATOM 5434 O O . SER B 1 4 ? 11.734 -37.25 -20.984 1 73.62 4 SER B O 1
ATOM 5436 N N . ASP B 1 5 ? 13.195 -38.812 -21.281 1 65.06 5 ASP B N 1
ATOM 5437 C CA . ASP B 1 5 ? 12.641 -39.219 -22.578 1 65.06 5 ASP B CA 1
ATOM 5438 C C . ASP B 1 5 ? 11.273 -39.875 -22.391 1 65.06 5 ASP B C 1
ATOM 5440 O O . ASP B 1 5 ? 10.375 -39.688 -23.219 1 65.06 5 ASP B O 1
ATOM 5444 N N . ASP B 1 6 ? 11.125 -40.594 -21.312 1 68.25 6 ASP B N 1
ATOM 5445 C CA . ASP B 1 6 ? 9.836 -41.219 -21.016 1 68.25 6 ASP B CA 1
ATOM 5446 C C . ASP B 1 6 ? 8.758 -40.156 -20.781 1 68.25 6 ASP B C 1
ATOM 5448 O O . ASP B 1 6 ? 7.629 -40.312 -21.25 1 68.25 6 ASP B O 1
ATOM 5452 N N . PHE B 1 7 ? 9.211 -39.188 -20.203 1 77.06 7 PHE B N 1
ATOM 5453 C CA . PHE B 1 7 ? 8.273 -38.125 -19.938 1 77.06 7 PHE B CA 1
ATOM 5454 C C . PHE B 1 7 ? 7.91 -37.375 -21.219 1 77.06 7 PHE B C 1
ATOM 5456 O O . PHE B 1 7 ? 6.742 -37.062 -21.453 1 77.06 7 PHE B O 1
ATOM 5463 N N . LYS B 1 8 ? 8.82 -37.219 -22.125 1 74.69 8 LYS B N 1
ATOM 5464 C CA . LYS B 1 8 ? 8.586 -36.531 -23.391 1 74.69 8 LYS B CA 1
ATOM 5465 C C . LYS B 1 8 ? 7.652 -37.312 -24.281 1 74.69 8 LYS B C 1
ATOM 5467 O O . LYS B 1 8 ? 6.906 -36.75 -25.078 1 74.69 8 LYS B O 1
ATOM 5472 N N . ASN B 1 9 ? 7.68 -38.562 -24 1 74.12 9 ASN B N 1
ATOM 5473 C CA . ASN B 1 9 ? 6.879 -39.438 -24.859 1 74.12 9 ASN B CA 1
ATOM 5474 C C . ASN B 1 9 ? 5.457 -39.594 -24.312 1 74.12 9 ASN B C 1
ATOM 5476 O O . ASN B 1 9 ? 4.566 -40.031 -25.047 1 74.12 9 ASN B O 1
ATOM 5480 N N . ASP B 1 10 ? 5.277 -39.281 -23.031 1 79.44 10 ASP B N 1
ATOM 5481 C CA . ASP B 1 10 ? 3.93 -39.25 -22.484 1 79.44 10 ASP B CA 1
ATOM 5482 C C . ASP B 1 10 ? 3.219 -37.969 -22.828 1 79.44 10 ASP B C 1
ATOM 5484 O O . ASP B 1 10 ? 3.289 -37 -22.062 1 79.44 10 ASP B O 1
ATOM 5488 N N . GLY B 1 11 ? 2.514 -37.938 -24 1 78.88 11 GLY B N 1
ATOM 5489 C CA . GLY B 1 11 ? 1.918 -36.75 -24.562 1 78.88 11 GLY B CA 1
ATOM 5490 C C . GLY B 1 11 ? 0.911 -36.094 -23.641 1 78.88 11 GLY B C 1
ATOM 5491 O O . GLY B 1 11 ? 0.885 -34.875 -23.516 1 78.88 11 GLY B O 1
ATOM 5492 N N . SER B 1 12 ? 0.153 -36.906 -22.938 1 82 12 SER B N 1
ATOM 5493 C CA . SER B 1 12 ? -0.894 -36.375 -22.078 1 82 12 SER B CA 1
ATOM 5494 C C . SER B 1 12 ? -0.301 -35.688 -20.844 1 82 12 SER B C 1
ATOM 5496 O O . SER B 1 12 ? -0.687 -34.562 -20.516 1 82 12 SER B O 1
ATOM 5498 N N . ALA B 1 13 ? 0.682 -36.312 -20.156 1 86.94 13 ALA B N 1
ATOM 5499 C CA . ALA B 1 13 ? 1.335 -35.75 -18.984 1 86.94 13 ALA B CA 1
ATOM 5500 C C . ALA B 1 13 ? 2.119 -34.5 -19.359 1 86.94 13 ALA B C 1
ATOM 5502 O O . ALA B 1 13 ? 2.135 -33.5 -18.609 1 86.94 13 ALA B O 1
ATOM 5503 N N . ARG B 1 14 ? 2.711 -34.531 -20.516 1 90.25 14 ARG B N 1
ATOM 5504 C CA . ARG B 1 14 ? 3.488 -33.406 -21 1 90.25 14 ARG B CA 1
ATOM 5505 C C . ARG B 1 14 ? 2.59 -32.188 -21.266 1 90.25 14 ARG B C 1
ATOM 5507 O O . ARG B 1 14 ? 2.91 -31.078 -20.875 1 90.25 14 ARG B O 1
ATOM 5514 N N . ARG B 1 15 ? 1.485 -32.438 -21.922 1 90 15 ARG B N 1
ATOM 5515 C CA . ARG B 1 15 ? 0.558 -31.359 -22.234 1 90 15 ARG B CA 1
ATOM 5516 C C . ARG B 1 15 ? -0.016 -30.734 -20.969 1 90 15 ARG B C 1
ATOM 5518 O O . ARG B 1 15 ? -0.147 -29.516 -20.859 1 90 15 ARG B O 1
ATOM 5525 N N . LEU B 1 16 ? -0.359 -31.578 -20.016 1 92.88 16 LEU B N 1
ATOM 5526 C CA . LEU B 1 16 ? -0.879 -31.094 -18.734 1 92.88 16 LEU B CA 1
ATOM 5527 C C . LEU B 1 16 ? 0.164 -30.266 -18 1 92.88 16 LEU B C 1
ATOM 5529 O O . LEU B 1 16 ? -0.16 -29.219 -17.438 1 92.88 16 LEU B O 1
ATOM 5533 N N . THR B 1 17 ? 1.392 -30.75 -18.016 1 95.69 17 THR B N 1
ATOM 5534 C CA . THR B 1 17 ? 2.482 -30.016 -17.375 1 95.69 17 THR B CA 1
ATOM 5535 C C . THR B 1 17 ? 2.678 -28.656 -18.016 1 95.69 17 THR B C 1
ATOM 5537 O O . THR B 1 17 ? 2.764 -27.641 -17.312 1 95.69 17 THR B O 1
ATOM 5540 N N . GLN B 1 18 ? 2.721 -28.625 -19.328 1 95.44 18 GLN B N 1
ATOM 5541 C CA . GLN B 1 18 ? 2.906 -27.359 -20.047 1 95.44 18 GLN B CA 1
ATOM 5542 C C . GLN B 1 18 ? 1.755 -26.406 -19.766 1 95.44 18 GLN B C 1
ATOM 5544 O O . GLN B 1 18 ? 1.967 -25.203 -19.641 1 95.44 18 GLN B O 1
ATOM 5549 N N . PHE B 1 19 ? 0.608 -26.984 -19.703 1 95.62 19 PHE B N 1
ATOM 5550 C CA . PHE B 1 19 ? -0.558 -26.156 -19.422 1 95.62 19 PHE B CA 1
ATOM 5551 C C . PHE B 1 19 ? -0.485 -25.562 -18.016 1 95.62 19 PHE B C 1
ATOM 5553 O O . PHE B 1 19 ? -0.732 -24.375 -17.812 1 95.62 19 PHE B O 1
ATOM 5560 N N . ALA B 1 20 ? -0.16 -26.375 -17.016 1 97.31 20 ALA B N 1
ATOM 5561 C CA . ALA B 1 20 ? -0.039 -25.891 -15.641 1 97.31 20 ALA B CA 1
ATOM 5562 C C . ALA B 1 20 ? 1.021 -24.812 -15.531 1 97.31 20 ALA B C 1
ATOM 5564 O O . ALA B 1 20 ? 0.815 -23.797 -14.844 1 97.31 20 ALA B O 1
ATOM 5565 N N . CYS B 1 21 ? 2.119 -24.953 -16.188 1 98 21 CYS B N 1
ATOM 5566 C CA . CYS B 1 21 ? 3.172 -23.953 -16.203 1 98 21 CYS B CA 1
ATOM 5567 C C . CYS B 1 21 ? 2.68 -22.656 -16.844 1 98 21 CYS B C 1
ATOM 5569 O O . CYS B 1 21 ? 2.955 -21.562 -16.344 1 98 21 CYS B O 1
ATOM 5571 N N . ALA B 1 22 ? 1.955 -22.828 -17.969 1 97.75 22 ALA B N 1
ATOM 5572 C CA . ALA B 1 22 ? 1.413 -21.656 -18.641 1 97.75 22 ALA B CA 1
ATOM 5573 C C . ALA B 1 22 ? 0.463 -20.891 -17.719 1 97.75 22 ALA B C 1
ATOM 5575 O O . ALA B 1 22 ? 0.49 -19.656 -17.688 1 97.75 22 ALA B O 1
ATOM 5576 N N . VAL B 1 23 ? -0.359 -21.594 -16.984 1 98.19 23 VAL B N 1
ATOM 5577 C CA . VAL B 1 23 ? -1.301 -20.984 -16.062 1 98.19 23 VAL B CA 1
ATOM 5578 C C . VAL B 1 23 ? -0.539 -20.203 -15 1 98.19 23 VAL B C 1
ATOM 5580 O O . VAL B 1 23 ? -0.891 -19.047 -14.695 1 98.19 23 VAL B O 1
ATOM 5583 N N . LEU B 1 24 ? 0.517 -20.781 -14.484 1 98.31 24 LEU B N 1
ATOM 5584 C CA . LEU B 1 24 ? 1.32 -20.109 -13.469 1 98.31 24 LEU B CA 1
ATOM 5585 C C . LEU B 1 24 ? 1.96 -18.844 -14.023 1 98.31 24 LEU B C 1
ATOM 5587 O O . LEU B 1 24 ? 1.979 -17.812 -13.352 1 98.31 24 LEU B O 1
ATOM 5591 N N . ILE B 1 25 ? 2.426 -18.891 -15.211 1 98.31 25 ILE B N 1
ATOM 5592 C CA . ILE B 1 25 ? 3.086 -17.75 -15.844 1 98.31 25 ILE B CA 1
ATOM 5593 C C . ILE B 1 25 ? 2.066 -16.641 -16.109 1 98.31 25 ILE B C 1
ATOM 5595 O O . ILE B 1 25 ? 2.34 -15.469 -15.852 1 98.31 25 ILE B O 1
ATOM 5599 N N . VAL B 1 26 ? 0.913 -17.047 -16.578 1 98 26 VAL B N 1
ATOM 5600 C CA . VAL B 1 26 ? -0.151 -16.094 -16.859 1 98 26 VAL B CA 1
ATOM 5601 C C . VAL B 1 26 ? -0.59 -15.406 -15.578 1 98 26 VAL B C 1
ATOM 5603 O O . VAL B 1 26 ? -0.807 -14.188 -15.562 1 98 26 VAL B O 1
ATOM 5606 N N . LEU B 1 27 ? -0.729 -16.141 -14.523 1 98.12 27 LEU B N 1
ATOM 5607 C CA . LEU B 1 27 ? -1.098 -15.555 -13.234 1 98.12 27 LEU B CA 1
ATOM 5608 C C . LEU B 1 27 ? -0.019 -14.594 -12.742 1 98.12 27 LEU B C 1
ATOM 5610 O O . LEU B 1 27 ? -0.327 -13.508 -12.25 1 98.12 27 LEU B O 1
ATOM 5614 N N . THR B 1 28 ? 1.228 -15 -12.883 1 97.69 28 THR B N 1
ATOM 5615 C CA . THR B 1 28 ? 2.338 -14.141 -12.477 1 97.69 28 THR B CA 1
ATOM 5616 C C . THR B 1 28 ? 2.334 -12.836 -13.266 1 97.69 28 THR B C 1
ATOM 5618 O O . THR B 1 28 ? 2.561 -11.766 -12.711 1 97.69 28 THR B O 1
ATOM 5621 N N . ALA B 1 29 ? 2.111 -12.977 -14.562 1 97.94 29 ALA B N 1
ATOM 5622 C CA . ALA B 1 29 ? 2.061 -11.805 -15.43 1 97.94 29 ALA B CA 1
ATOM 5623 C C . ALA B 1 29 ? 0.987 -10.82 -14.969 1 97.94 29 ALA B C 1
ATOM 5625 O O . ALA B 1 29 ? 1.24 -9.617 -14.852 1 97.94 29 ALA B O 1
ATOM 5626 N N . ALA B 1 30 ? -0.157 -11.352 -14.664 1 97.88 30 ALA B N 1
ATOM 5627 C CA . ALA B 1 30 ? -1.288 -10.523 -14.266 1 97.88 30 ALA B CA 1
ATOM 5628 C C . ALA B 1 30 ? -1.03 -9.859 -12.914 1 97.88 30 ALA B C 1
ATOM 5630 O O . ALA B 1 30 ? -1.192 -8.641 -12.773 1 97.88 30 ALA B O 1
ATOM 5631 N N . VAL B 1 31 ? -0.587 -10.617 -11.953 1 96.75 31 VAL B N 1
ATOM 5632 C CA . VAL B 1 31 ? -0.391 -10.133 -10.594 1 96.75 31 VAL B CA 1
ATOM 5633 C C . VAL B 1 31 ? 0.729 -9.094 -10.57 1 96.75 31 VAL B C 1
ATOM 5635 O O . VAL B 1 31 ? 0.585 -8.031 -9.961 1 96.75 31 VAL B O 1
ATOM 5638 N N . SER B 1 32 ? 1.81 -9.352 -11.234 1 96.75 32 SER B N 1
ATOM 5639 C CA . SER B 1 32 ? 2.951 -8.438 -11.219 1 96.75 32 SER B CA 1
ATOM 5640 C C . SER B 1 32 ? 2.648 -7.156 -11.984 1 96.75 32 SER B C 1
ATOM 5642 O O . SER B 1 32 ? 3.121 -6.082 -11.617 1 96.75 32 SER B O 1
ATOM 5644 N N . LEU B 1 33 ? 1.88 -7.316 -13.07 1 97.12 33 LEU B N 1
ATOM 5645 C CA . LEU B 1 33 ? 1.479 -6.113 -13.797 1 97.12 33 LEU B CA 1
ATOM 5646 C C . LEU B 1 33 ? 0.599 -5.223 -12.93 1 97.12 33 LEU B C 1
ATOM 5648 O O . LEU B 1 33 ? 0.763 -4 -12.914 1 97.12 33 LEU B O 1
ATOM 5652 N N . ALA B 1 34 ? -0.285 -5.82 -12.227 1 95.81 34 ALA B N 1
ATOM 5653 C CA . ALA B 1 34 ? -1.134 -5.074 -11.297 1 95.81 34 ALA B CA 1
ATOM 5654 C C . ALA B 1 34 ? -0.297 -4.363 -10.242 1 95.81 34 ALA B C 1
ATOM 5656 O O . ALA B 1 34 ? -0.558 -3.205 -9.906 1 95.81 34 ALA B O 1
ATOM 5657 N N . ASP B 1 35 ? 0.705 -5.02 -9.719 1 93.88 35 ASP B N 1
ATOM 5658 C CA . ASP B 1 35 ? 1.589 -4.43 -8.719 1 93.88 35 ASP B CA 1
ATOM 5659 C C . ASP B 1 35 ? 2.287 -3.186 -9.273 1 93.88 35 ASP B C 1
ATOM 5661 O O . ASP B 1 35 ? 2.383 -2.166 -8.586 1 93.88 35 ASP B O 1
ATOM 5665 N N . ILE B 1 36 ? 2.727 -3.279 -10.477 1 95.38 36 ILE B N 1
ATOM 5666 C CA . ILE B 1 36 ? 3.447 -2.17 -11.086 1 95.38 36 ILE B CA 1
ATOM 5667 C C . ILE B 1 36 ? 2.502 -0.989 -11.289 1 95.38 36 ILE B C 1
ATOM 5669 O O . ILE B 1 36 ? 2.826 0.145 -10.93 1 95.38 36 ILE B O 1
ATOM 5673 N N . LEU B 1 37 ? 1.318 -1.249 -11.75 1 92.88 37 LEU B N 1
ATOM 5674 C CA . LEU B 1 37 ? 0.395 -0.18 -12.109 1 92.88 37 LEU B CA 1
ATOM 5675 C C . LEU B 1 37 ? -0.235 0.439 -10.867 1 92.88 37 LEU B C 1
ATOM 5677 O O . LEU B 1 37 ? -0.786 1.541 -10.93 1 92.88 37 LEU B O 1
ATOM 5681 N N . ASN B 1 38 ? -0.052 -0.223 -9.734 1 86.12 38 ASN B N 1
ATOM 5682 C CA . ASN B 1 38 ? -0.583 0.313 -8.484 1 86.12 38 ASN B CA 1
ATOM 5683 C C . ASN B 1 38 ? 0.531 0.828 -7.574 1 86.12 38 ASN B C 1
ATOM 5685 O O . ASN B 1 38 ? 0.267 1.304 -6.469 1 86.12 38 ASN B O 1
ATOM 5689 N N . ALA B 1 39 ? 1.653 0.751 -8.016 1 84 39 ALA B N 1
ATOM 5690 C CA . ALA B 1 39 ? 2.791 1.142 -7.184 1 84 39 ALA B CA 1
ATOM 5691 C C . ALA B 1 39 ? 2.838 2.654 -6.996 1 84 39 ALA B C 1
ATOM 5693 O O . ALA B 1 39 ? 2.91 3.406 -7.973 1 84 39 ALA B O 1
ATOM 5694 N N . GLU B 1 40 ? 2.521 3.082 -5.805 1 74.19 40 GLU B N 1
ATOM 5695 C CA . GLU B 1 40 ? 2.688 4.473 -5.395 1 74.19 40 GLU B CA 1
ATOM 5696 C C . GLU B 1 40 ? 3.488 4.574 -4.098 1 74.19 40 GLU B C 1
ATOM 5698 O O . GLU B 1 40 ? 3.555 3.613 -3.326 1 74.19 40 GLU B O 1
ATOM 5703 N N . LEU B 1 41 ? 4.211 5.641 -4.059 1 61.56 41 LEU B N 1
ATOM 5704 C CA . LEU B 1 41 ? 5.035 5.824 -2.869 1 61.56 41 LEU B CA 1
ATOM 5705 C C . LEU B 1 41 ? 4.18 5.785 -1.605 1 61.56 41 LEU B C 1
ATOM 5707 O O . LEU B 1 41 ? 3.16 6.473 -1.518 1 61.56 41 LEU B O 1
ATOM 5711 N N . ARG B 1 42 ? 4.285 4.785 -0.825 1 57.97 42 ARG B N 1
ATOM 5712 C CA . ARG B 1 42 ? 3.564 4.648 0.437 1 57.97 42 ARG B CA 1
ATOM 5713 C C . ARG B 1 42 ? 4.375 5.219 1.595 1 57.97 42 ARG B C 1
ATOM 5715 O O . ARG B 1 42 ? 5.594 5.043 1.653 1 57.97 42 ARG B O 1
ATOM 5722 N N . PHE B 1 43 ? 4.027 6.359 1.998 1 52.16 43 PHE B N 1
ATOM 5723 C CA . PHE B 1 43 ? 4.785 7.117 2.988 1 52.16 43 PHE B CA 1
ATOM 5724 C C . PHE B 1 43 ? 4.797 6.391 4.328 1 52.16 43 PHE B C 1
ATOM 5726 O O . PHE B 1 43 ? 3.75 5.965 4.82 1 52.16 43 PHE B O 1
ATOM 5733 N N . GLY B 1 44 ? 5.543 5.441 4.613 1 53.88 44 GLY B N 1
ATOM 5734 C CA . GLY B 1 44 ? 5.691 5.211 6.043 1 53.88 44 GLY B CA 1
ATOM 5735 C C . GLY B 1 44 ? 6.773 6.066 6.676 1 53.88 44 GLY B C 1
ATOM 5736 O O . GLY B 1 44 ? 7.848 5.562 7.02 1 53.88 44 GLY B O 1
ATOM 5737 N N . PRO B 1 45 ? 6.645 7.523 6.406 1 51.81 45 PRO B N 1
ATOM 5738 C CA . PRO B 1 45 ? 7.758 8.328 6.91 1 51.81 45 PRO B CA 1
ATOM 5739 C C . PRO B 1 45 ? 7.93 8.219 8.422 1 51.81 45 PRO B C 1
ATOM 5741 O O . PRO B 1 45 ? 6.965 7.93 9.133 1 51.81 45 PRO B O 1
ATOM 5744 N N . ARG B 1 46 ? 9.062 8.164 8.812 1 57.06 46 ARG B N 1
ATOM 5745 C CA . ARG B 1 46 ? 9.391 8.281 10.227 1 57.06 46 ARG B CA 1
ATOM 5746 C C . ARG B 1 46 ? 8.734 9.523 10.836 1 57.06 46 ARG B C 1
ATOM 5748 O O . ARG B 1 46 ? 8.203 9.469 11.945 1 57.06 46 ARG B O 1
ATOM 5755 N N . ARG B 1 47 ? 8.766 10.688 10.039 1 63.72 47 ARG B N 1
ATOM 5756 C CA . ARG B 1 47 ? 8.055 11.898 10.43 1 63.72 47 ARG B CA 1
ATOM 5757 C C . ARG B 1 47 ? 6.93 12.211 9.453 1 63.72 47 ARG B C 1
ATOM 5759 O O . ARG B 1 47 ? 7.129 12.188 8.234 1 63.72 47 ARG B O 1
ATOM 5766 N N . TRP B 1 48 ? 5.801 12.391 10.008 1 73.94 48 TRP B N 1
ATOM 5767 C CA . TRP B 1 48 ? 4.645 12.703 9.172 1 73.94 48 TRP B CA 1
ATOM 5768 C C . TRP B 1 48 ? 4.828 14.047 8.469 1 73.94 48 TRP B C 1
ATOM 5770 O O . TRP B 1 48 ? 5.113 15.055 9.117 1 73.94 48 TRP B O 1
ATOM 5780 N N . PRO B 1 49 ? 4.699 14.039 7.184 1 74.62 49 PRO B N 1
ATOM 5781 C CA . PRO B 1 49 ? 4.891 15.305 6.473 1 74.62 49 PRO B CA 1
ATOM 5782 C C . PRO B 1 49 ? 3.785 16.312 6.762 1 74.62 49 PRO B C 1
ATOM 5784 O O . PRO B 1 49 ? 2.621 15.938 6.91 1 74.62 49 PRO B O 1
ATOM 5787 N N . THR B 1 50 ? 4.223 17.516 6.789 1 74.81 50 THR B N 1
ATOM 5788 C CA . THR B 1 50 ? 3.277 18.578 7.094 1 74.81 50 THR B CA 1
ATOM 5789 C C . THR B 1 50 ? 2.404 18.891 5.883 1 74.81 50 THR B C 1
ATOM 5791 O O . THR B 1 50 ? 1.365 19.547 6.012 1 74.81 50 THR B O 1
ATOM 5794 N N . ALA B 1 51 ? 2.867 18.453 4.699 1 73.94 51 ALA B N 1
ATOM 5795 C CA . ALA B 1 51 ? 2.105 18.594 3.463 1 73.94 51 ALA B CA 1
ATOM 5796 C C . ALA B 1 51 ? 2.184 17.328 2.615 1 73.94 51 ALA B C 1
ATOM 5798 O O . ALA B 1 51 ? 3.021 16.469 2.861 1 73.94 51 ALA B O 1
ATOM 5799 N N . ARG B 1 52 ? 1.334 17.266 1.703 1 74.06 52 ARG B N 1
ATOM 5800 C CA . ARG B 1 52 ? 1.341 16.094 0.821 1 74.06 52 ARG B CA 1
ATOM 5801 C C . ARG B 1 52 ? 2.668 15.977 0.08 1 74.06 52 ARG B C 1
ATOM 5803 O O . ARG B 1 52 ? 3.107 16.922 -0.572 1 74.06 52 ARG B O 1
ATOM 5810 N N . PRO B 1 53 ? 3.23 14.828 0.165 1 75.31 53 PRO B N 1
ATOM 5811 C CA . PRO B 1 53 ? 4.508 14.664 -0.529 1 75.31 53 PRO B CA 1
ATOM 5812 C C . PRO B 1 53 ? 4.363 14.695 -2.049 1 75.31 53 PRO B C 1
ATOM 5814 O O . PRO B 1 53 ? 3.348 14.242 -2.584 1 75.31 53 PRO B O 1
ATOM 5817 N N . PRO B 1 54 ? 5.414 15.242 -2.646 1 75.31 54 PRO B N 1
ATOM 5818 C CA . PRO B 1 54 ? 5.379 15.227 -4.109 1 75.31 54 PRO B CA 1
ATOM 5819 C C . PRO B 1 54 ? 5.449 13.812 -4.688 1 75.31 54 PRO B C 1
ATOM 5821 O O . PRO B 1 54 ? 5.945 12.898 -4.027 1 75.31 54 PRO B O 1
ATOM 5824 N N . LYS B 1 55 ? 4.984 13.703 -5.898 1 77 55 LYS B N 1
ATOM 5825 C CA . LYS B 1 55 ? 5.055 12.414 -6.586 1 77 55 LYS B CA 1
ATOM 5826 C C . LYS B 1 55 ? 6.484 12.102 -7.02 1 77 55 LYS B C 1
ATOM 5828 O O . LYS B 1 55 ? 7.191 12.977 -7.523 1 77 55 LYS B O 1
ATOM 5833 N N . THR B 1 56 ? 6.91 10.914 -6.664 1 81 56 THR B N 1
ATOM 5834 C CA . THR B 1 56 ? 8.219 10.43 -7.098 1 81 56 THR B CA 1
ATOM 5835 C C . THR B 1 56 ? 8.133 8.977 -7.555 1 81 56 THR B C 1
ATOM 5837 O O . THR B 1 56 ? 7.355 8.188 -7.004 1 81 56 THR B O 1
ATOM 5840 N N . PRO B 1 57 ? 8.758 8.695 -8.625 1 78 57 PRO B N 1
ATOM 5841 C CA . PRO B 1 57 ? 8.711 7.32 -9.109 1 78 57 PRO B CA 1
ATOM 5842 C C . PRO B 1 57 ? 9.547 6.363 -8.266 1 78 57 PRO B C 1
ATOM 5844 O O . PRO B 1 57 ? 9.594 5.164 -8.547 1 78 57 PRO B O 1
ATOM 5847 N N . ALA B 1 58 ? 10.195 6.859 -7.258 1 81.94 58 ALA B N 1
ATOM 5848 C CA . ALA B 1 58 ? 11.188 6.078 -6.523 1 81.94 58 ALA B CA 1
ATOM 5849 C C . ALA B 1 58 ? 10.641 5.641 -5.164 1 81.94 58 ALA B C 1
ATOM 5851 O O . ALA B 1 58 ? 9.805 6.328 -4.57 1 81.94 58 ALA B O 1
ATOM 5852 N N . PHE B 1 59 ? 11.188 4.516 -4.734 1 82.5 59 PHE B N 1
ATOM 5853 C CA . PHE B 1 59 ? 10.836 3.979 -3.424 1 82.5 59 PHE B CA 1
ATOM 5854 C C . PHE B 1 59 ? 12.016 4.094 -2.463 1 82.5 59 PHE B C 1
ATOM 5856 O O . PHE B 1 59 ? 11.844 3.953 -1.249 1 82.5 59 PHE B O 1
ATOM 5863 N N . SER B 1 60 ? 13.195 4.297 -3.084 1 89.25 60 SER B N 1
ATOM 5864 C CA . SER B 1 60 ? 14.406 4.352 -2.268 1 89.25 60 SER B CA 1
ATOM 5865 C C . SER B 1 60 ? 15.484 5.203 -2.926 1 89.25 60 SER B C 1
ATOM 5867 O O . SER B 1 60 ? 15.352 5.582 -4.094 1 89.25 60 SER B O 1
ATOM 5869 N N . ALA B 1 61 ? 16.516 5.395 -2.162 1 91.81 61 ALA B N 1
ATOM 5870 C CA . ALA B 1 61 ? 17.656 6.145 -2.697 1 91.81 61 ALA B CA 1
ATOM 5871 C C . ALA B 1 61 ? 18.312 5.395 -3.852 1 91.81 61 ALA B C 1
ATOM 5873 O O . ALA B 1 61 ? 18.812 6.008 -4.793 1 91.81 61 ALA B O 1
ATOM 5874 N N . ASN B 1 62 ? 18.172 4.082 -3.855 1 92.44 62 ASN B N 1
ATOM 5875 C CA . ASN B 1 62 ? 18.797 3.246 -4.883 1 92.44 62 ASN B CA 1
ATOM 5876 C C . ASN B 1 62 ? 18.141 3.463 -6.246 1 92.44 62 ASN B C 1
ATOM 5878 O O . ASN B 1 62 ? 18.828 3.721 -7.234 1 92.44 62 ASN B O 1
ATOM 5882 N N . ASP B 1 63 ? 16.906 3.342 -6.344 1 92.69 63 ASP B N 1
ATOM 5883 C CA . ASP B 1 63 ? 16.25 3.523 -7.637 1 92.69 63 ASP B CA 1
ATOM 5884 C C . ASP B 1 63 ? 16.156 5.004 -8 1 92.69 63 ASP B C 1
ATOM 5886 O O . ASP B 1 63 ? 16.25 5.367 -9.172 1 92.69 63 ASP B O 1
ATOM 5890 N N . ARG B 1 64 ? 16.125 5.887 -6.996 1 94.12 64 ARG B N 1
ATOM 5891 C CA . ARG B 1 64 ? 16.078 7.316 -7.273 1 94.12 64 ARG B CA 1
ATOM 5892 C C . ARG B 1 64 ? 17.344 7.777 -7.984 1 94.12 64 ARG B C 1
ATOM 5894 O O . ARG B 1 64 ? 17.297 8.625 -8.883 1 94.12 64 ARG B O 1
ATOM 5901 N N . SER B 1 65 ? 18.406 7.242 -7.508 1 96.81 65 SER B N 1
ATOM 5902 C CA . SER B 1 65 ? 19.688 7.598 -8.117 1 96.81 65 SER B CA 1
ATOM 5903 C C . SER B 1 65 ? 19.688 7.301 -9.609 1 96.81 65 SER B C 1
ATOM 5905 O O . SER B 1 65 ? 20.156 8.117 -10.414 1 96.81 65 SER B O 1
ATOM 5907 N N . ARG B 1 66 ? 19.156 6.215 -9.984 1 97.38 66 ARG B N 1
ATOM 5908 C CA . ARG B 1 66 ? 19.078 5.836 -11.391 1 97.38 66 ARG B CA 1
ATOM 5909 C C . ARG B 1 66 ? 18.094 6.723 -12.141 1 97.38 66 ARG B C 1
ATOM 5911 O O . ARG B 1 66 ? 18.359 7.156 -13.258 1 97.38 66 ARG B O 1
ATOM 5918 N N . TRP B 1 67 ? 16.984 7.027 -11.508 1 97.62 67 TRP B N 1
ATOM 5919 C CA . TRP B 1 67 ? 15.977 7.891 -12.117 1 97.62 67 TRP B CA 1
ATOM 5920 C C . TRP B 1 67 ? 16.531 9.289 -12.352 1 97.62 67 TRP B C 1
ATOM 5922 O O . TRP B 1 67 ? 16.203 9.938 -13.352 1 97.62 67 TRP B O 1
ATOM 5932 N N . CYS B 1 68 ? 17.328 9.742 -11.391 1 97.94 68 CYS B N 1
ATOM 5933 C CA . CYS B 1 68 ? 17.953 11.055 -11.547 1 97.94 68 CYS B CA 1
ATOM 5934 C C . CYS B 1 68 ? 18.812 11.102 -12.812 1 97.94 68 CYS B C 1
ATOM 5936 O O . CYS B 1 68 ? 18.75 12.078 -13.562 1 97.94 68 CYS B O 1
ATOM 5938 N N . THR B 1 69 ? 19.562 10.039 -13.039 1 98.38 69 THR B N 1
ATOM 5939 C CA . THR B 1 69 ? 20.406 9.977 -14.234 1 98.38 69 THR B CA 1
ATOM 5940 C C . THR B 1 69 ? 19.531 9.969 -15.492 1 98.38 69 THR B C 1
ATOM 5942 O O . THR B 1 69 ? 19.828 10.68 -16.453 1 98.38 69 THR B O 1
ATOM 5945 N N . VAL B 1 70 ? 18.469 9.195 -15.477 1 98.62 70 VAL B N 1
ATOM 5946 C CA . VAL B 1 70 ? 17.562 9.094 -16.625 1 98.62 70 VAL B CA 1
ATOM 5947 C C . VAL B 1 70 ? 16.984 10.469 -16.938 1 98.62 70 VAL B C 1
ATOM 5949 O O . VAL B 1 70 ? 17.016 10.914 -18.094 1 98.62 70 VAL B O 1
ATOM 5952 N N . TRP B 1 71 ? 16.5 11.125 -15.922 1 98.06 71 TRP B N 1
ATOM 5953 C CA . TRP B 1 71 ? 15.906 12.445 -16.109 1 98.06 71 TRP B CA 1
ATOM 5954 C C . TRP B 1 71 ? 16.938 13.422 -16.656 1 98.06 71 TRP B C 1
ATOM 5956 O O . TRP B 1 71 ? 16.672 14.141 -17.625 1 98.06 71 TRP B O 1
ATOM 5966 N N . SER B 1 72 ? 18.109 13.445 -16.078 1 98.5 72 SER B N 1
ATOM 5967 C CA . SER B 1 72 ? 19.141 14.422 -16.453 1 98.5 72 SER B CA 1
ATOM 5968 C C . SER B 1 72 ? 19.609 14.219 -17.891 1 98.5 72 SER B C 1
ATOM 5970 O O . SER B 1 72 ? 19.844 15.195 -18.609 1 98.5 72 SER B O 1
ATOM 5972 N N . LEU B 1 73 ? 19.766 13 -18.281 1 98.69 73 LEU B N 1
ATOM 5973 C CA . LEU B 1 73 ? 20.203 12.695 -19.641 1 98.69 73 LEU B CA 1
ATOM 5974 C C . LEU B 1 73 ? 19.188 13.188 -20.656 1 98.69 73 LEU B C 1
ATOM 5976 O O . LEU B 1 73 ? 19.578 13.773 -21.688 1 98.69 73 LEU B O 1
ATOM 5980 N N . VAL B 1 74 ? 17.953 12.992 -20.391 1 98.5 74 VAL B N 1
ATOM 5981 C CA . VAL B 1 74 ? 16.922 13.305 -21.391 1 98.5 74 VAL B CA 1
ATOM 5982 C C . VAL B 1 74 ? 16.594 14.797 -21.344 1 98.5 74 VAL B C 1
ATOM 5984 O O . VAL B 1 74 ? 16.453 15.43 -22.391 1 98.5 74 VAL B O 1
ATOM 5987 N N . GLU B 1 75 ? 16.531 15.383 -20.188 1 97.69 75 GLU B N 1
ATOM 5988 C CA . GLU B 1 75 ? 16.078 16.766 -20.047 1 97.69 75 GLU B CA 1
ATOM 5989 C C . GLU B 1 75 ? 17.219 17.75 -20.219 1 97.69 75 GLU B C 1
ATOM 5991 O O . GLU B 1 75 ? 17.016 18.891 -20.641 1 97.69 75 GLU B O 1
ATOM 5996 N N . ARG B 1 76 ? 18.484 17.297 -19.969 1 97.5 76 ARG B N 1
ATOM 5997 C CA . ARG B 1 76 ? 19.594 18.234 -19.953 1 97.5 76 ARG B CA 1
ATOM 5998 C C . ARG B 1 76 ? 20.734 17.734 -20.844 1 97.5 76 ARG B C 1
ATOM 6000 O O . ARG B 1 76 ? 21.672 18.484 -21.141 1 97.5 76 ARG B O 1
ATOM 6007 N N . GLY B 1 77 ? 20.797 16.438 -21.172 1 97.62 77 GLY B N 1
ATOM 6008 C CA . GLY B 1 77 ? 21.844 15.898 -22.031 1 97.62 77 GLY B CA 1
ATOM 6009 C C . GLY B 1 77 ? 23.141 15.656 -21.297 1 97.62 77 GLY B C 1
ATOM 6010 O O . GLY B 1 77 ? 24.219 15.742 -21.906 1 97.62 77 GLY B O 1
ATOM 6011 N N . THR B 1 78 ? 23.078 15.438 -19.984 1 97.81 78 THR B N 1
ATOM 6012 C CA . THR B 1 78 ? 24.266 15.234 -19.172 1 97.81 78 THR B CA 1
ATOM 6013 C C . THR B 1 78 ? 24.031 14.156 -18.125 1 97.81 78 THR B C 1
ATOM 6015 O O . THR B 1 78 ? 22.891 13.828 -17.812 1 97.81 78 THR B O 1
ATOM 6018 N N . TYR B 1 79 ? 25.109 13.586 -17.609 1 98.31 79 TYR B N 1
ATOM 6019 C CA . TYR B 1 79 ? 25.031 12.609 -16.531 1 98.31 79 TYR B CA 1
ATOM 6020 C C . TYR B 1 79 ? 25 13.297 -15.172 1 98.31 79 TYR B C 1
ATOM 6022 O O . TYR B 1 79 ? 24.75 12.648 -14.148 1 98.31 79 TYR B O 1
ATOM 6030 N N . GLN B 1 80 ? 25.25 14.594 -15.109 1 98.31 80 GLN B N 1
ATOM 6031 C CA . GLN B 1 80 ? 25.234 15.359 -13.867 1 98.31 80 GLN B CA 1
ATOM 6032 C C . GLN B 1 80 ? 23.828 15.469 -13.305 1 98.31 80 GLN B C 1
ATOM 6034 O O . GLN B 1 80 ? 22.875 15.75 -14.031 1 98.31 80 GLN B O 1
ATOM 6039 N N . ILE B 1 81 ? 23.703 15.234 -11.977 1 98.25 81 ILE B N 1
ATOM 6040 C CA . ILE B 1 81 ? 22.359 15.219 -11.406 1 98.25 81 ILE B CA 1
ATOM 6041 C C . ILE B 1 81 ? 22.188 16.375 -10.43 1 98.25 81 ILE B C 1
ATOM 6043 O O . ILE B 1 81 ? 21.359 16.312 -9.516 1 98.25 81 ILE B O 1
ATOM 6047 N N . ASP B 1 82 ? 22.922 17.422 -10.555 1 97.44 82 ASP B N 1
ATOM 6048 C CA . ASP B 1 82 ? 22.938 18.578 -9.656 1 97.44 82 ASP B CA 1
ATOM 6049 C C . ASP B 1 82 ? 21.562 19.203 -9.547 1 97.44 82 ASP B C 1
ATOM 6051 O O . ASP B 1 82 ? 21.109 19.547 -8.453 1 97.44 82 ASP B O 1
ATOM 6055 N N . GLU B 1 83 ? 20.875 19.328 -10.625 1 95.81 83 GLU B N 1
ATOM 6056 C CA . GLU B 1 83 ? 19.594 20.031 -10.672 1 95.81 83 GLU B CA 1
ATOM 6057 C C . GLU B 1 83 ? 18.484 19.203 -10.062 1 95.81 83 GLU B C 1
ATOM 6059 O O . GLU B 1 83 ? 17.734 19.672 -9.203 1 95.81 83 GLU B O 1
ATOM 6064 N N . ILE B 1 84 ? 18.375 18 -10.445 1 94.81 84 ILE B N 1
ATOM 6065 C CA . ILE B 1 84 ? 17.203 17.172 -10.117 1 94.81 84 ILE B CA 1
ATOM 6066 C C . ILE B 1 84 ? 17.234 16.844 -8.625 1 94.81 84 ILE B C 1
ATOM 6068 O O . ILE B 1 84 ? 16.172 16.719 -7.996 1 94.81 84 ILE B O 1
ATOM 6072 N N . ILE B 1 85 ? 18.344 16.672 -8.047 1 94 85 ILE B N 1
ATOM 6073 C CA . ILE B 1 85 ? 18.422 16.266 -6.652 1 94 85 ILE B CA 1
ATOM 6074 C C . ILE B 1 85 ? 17.969 17.391 -5.742 1 94 85 ILE B C 1
ATOM 6076 O O . ILE B 1 85 ? 17.75 17.203 -4.547 1 94 85 ILE B O 1
ATOM 6080 N N . GLN B 1 86 ? 17.859 18.562 -6.246 1 88.5 86 GLN B N 1
ATOM 6081 C CA . GLN B 1 86 ? 17.375 19.703 -5.477 1 88.5 86 GLN B CA 1
ATOM 6082 C C . GLN B 1 86 ? 15.844 19.75 -5.469 1 88.5 86 GLN B C 1
ATOM 6084 O O . GLN B 1 86 ? 15.242 20.469 -4.668 1 88.5 86 GLN B O 1
ATOM 6089 N N . ARG B 1 87 ? 15.297 19.031 -6.27 1 85.12 87 ARG B N 1
ATOM 6090 C CA . ARG B 1 87 ? 13.836 18.969 -6.297 1 85.12 87 ARG B CA 1
ATOM 6091 C C . ARG B 1 87 ? 13.297 18.094 -5.168 1 85.12 87 ARG B C 1
ATOM 6093 O O . ARG B 1 87 ? 13.875 17.062 -4.848 1 85.12 87 ARG B O 1
ATOM 6100 N N . PRO B 1 88 ? 12.18 18.5 -4.664 1 79.69 88 PRO B N 1
ATOM 6101 C CA . PRO B 1 88 ? 11.617 17.719 -3.561 1 79.69 88 PRO B CA 1
ATOM 6102 C C . PRO B 1 88 ? 11.344 16.266 -3.949 1 79.69 88 PRO B C 1
ATOM 6104 O O . PRO B 1 88 ? 10.727 16.016 -4.984 1 79.69 88 PRO B O 1
ATOM 6107 N N . GLY B 1 89 ? 11.906 15.445 -3.143 1 80.94 89 GLY B N 1
ATOM 6108 C CA . GLY B 1 89 ? 11.633 14.023 -3.307 1 80.94 89 GLY B CA 1
ATOM 6109 C C . GLY B 1 89 ? 12.648 13.32 -4.18 1 80.94 89 GLY B C 1
ATOM 6110 O O . GLY B 1 89 ? 12.602 12.094 -4.324 1 80.94 89 GLY B O 1
ATOM 6111 N N . TRP B 1 90 ? 13.602 13.992 -4.723 1 90.94 90 TRP B N 1
ATOM 6112 C CA . TRP B 1 90 ? 14.484 13.391 -5.711 1 90.94 90 TRP B CA 1
ATOM 6113 C C . TRP B 1 90 ? 15.883 13.195 -5.137 1 90.94 90 TRP B C 1
ATOM 6115 O O . TRP B 1 90 ? 16.719 12.523 -5.742 1 90.94 90 TRP B O 1
ATOM 6125 N N . ASP B 1 91 ? 16.125 13.68 -3.961 1 90.62 91 ASP B N 1
ATOM 6126 C CA . ASP B 1 91 ? 17.469 13.547 -3.393 1 90.62 91 ASP B CA 1
ATOM 6127 C C . ASP B 1 91 ? 17.797 12.086 -3.074 1 90.62 91 ASP B C 1
ATOM 6129 O O . ASP B 1 91 ? 16.891 11.289 -2.818 1 90.62 91 ASP B O 1
ATOM 6133 N N . THR B 1 92 ? 19.109 11.828 -3.15 1 94.12 92 THR B N 1
ATOM 6134 C CA . THR B 1 92 ? 19.562 10.461 -2.93 1 94.12 92 THR B CA 1
ATOM 6135 C C . THR B 1 92 ? 20.906 10.438 -2.227 1 94.12 92 THR B C 1
ATOM 6137 O O . THR B 1 92 ? 21.75 11.312 -2.451 1 94.12 92 THR B O 1
ATOM 6140 N N . ILE B 1 93 ? 21.125 9.414 -1.444 1 93.12 93 ILE B N 1
ATOM 6141 C CA . ILE B 1 93 ? 22.422 9.219 -0.795 1 93.12 93 ILE B CA 1
ATOM 6142 C C . ILE B 1 93 ? 23.359 8.477 -1.736 1 93.12 93 ILE B C 1
ATOM 6144 O O . ILE B 1 93 ? 24.578 8.438 -1.505 1 93.12 93 ILE B O 1
ATOM 6148 N N . ASP B 1 94 ? 22.766 7.91 -2.799 1 95.38 94 ASP B N 1
ATOM 6149 C CA . ASP B 1 94 ? 23.547 7.168 -3.773 1 95.38 94 ASP B CA 1
ATOM 6150 C C . ASP B 1 94 ? 24.062 8.086 -4.883 1 95.38 94 ASP B C 1
ATOM 6152 O O . ASP B 1 94 ? 23.75 7.883 -6.059 1 95.38 94 ASP B O 1
ATOM 6156 N N . LYS B 1 95 ? 24.828 8.992 -4.449 1 97.19 95 LYS B N 1
ATOM 6157 C CA . LYS B 1 95 ? 25.469 9.953 -5.355 1 97.19 95 LYS B CA 1
ATOM 6158 C C . LYS B 1 95 ? 26.938 10.172 -4.984 1 97.19 95 LYS B C 1
ATOM 6160 O O . LYS B 1 95 ? 27.344 9.891 -3.855 1 97.19 95 LYS B O 1
ATOM 6165 N N . VAL B 1 96 ? 27.688 10.617 -5.93 1 97.5 96 VAL B N 1
ATOM 6166 C CA . VAL B 1 96 ? 29.109 10.906 -5.75 1 97.5 96 VAL B CA 1
ATOM 6167 C C . VAL B 1 96 ? 29.406 12.312 -6.258 1 97.5 96 VAL B C 1
ATOM 6169 O O . VAL B 1 96 ? 28.625 12.891 -7.016 1 97.5 96 VAL B O 1
ATOM 6172 N N . ARG B 1 97 ? 30.438 12.82 -5.75 1 97 97 ARG B N 1
ATOM 6173 C CA . ARG B 1 97 ? 30.906 14.117 -6.203 1 97 97 ARG B CA 1
ATOM 6174 C C . ARG B 1 97 ? 32.156 13.977 -7.051 1 97 97 ARG B C 1
ATOM 6176 O O . ARG B 1 97 ? 33.188 13.445 -6.586 1 97 97 ARG B O 1
ATOM 6183 N N . TRP B 1 98 ? 32.062 14.336 -8.266 1 96.19 98 TRP B N 1
ATOM 6184 C CA . TRP B 1 98 ? 33.156 14.203 -9.25 1 96.19 98 TRP B CA 1
ATOM 6185 C C . TRP B 1 98 ? 33.312 15.484 -10.062 1 96.19 98 TRP B C 1
ATOM 6187 O O . TRP B 1 98 ? 32.375 15.938 -10.711 1 96.19 98 TRP B O 1
ATOM 6197 N N . ASN B 1 99 ? 34.5 16.172 -9.977 1 94.19 99 ASN B N 1
ATOM 6198 C CA . ASN B 1 99 ? 34.781 17.422 -10.664 1 94.19 99 ASN B CA 1
ATOM 6199 C C . ASN B 1 99 ? 33.719 18.484 -10.359 1 94.19 99 ASN B C 1
ATOM 6201 O O . ASN B 1 99 ? 33.156 19.062 -11.273 1 94.19 99 ASN B O 1
ATOM 6205 N N . GLU B 1 100 ? 33.281 18.562 -9.148 1 94.19 100 GLU B N 1
ATOM 6206 C CA . GLU B 1 100 ? 32.438 19.609 -8.578 1 94.19 100 GLU B CA 1
ATOM 6207 C C . GLU B 1 100 ? 30.984 19.391 -8.953 1 94.19 100 GLU B C 1
ATOM 6209 O O . GLU B 1 100 ? 30.156 20.281 -8.789 1 94.19 100 GLU B O 1
ATOM 6214 N N . HIS B 1 101 ? 30.703 18.219 -9.508 1 97.31 101 HIS B N 1
ATOM 6215 C CA . HIS B 1 101 ? 29.328 17.891 -9.852 1 97.31 101 HIS B CA 1
ATOM 6216 C C . HIS B 1 101 ? 28.891 16.578 -9.203 1 97.31 101 HIS B C 1
ATOM 6218 O O . HIS B 1 101 ? 29.734 15.766 -8.805 1 97.31 101 HIS B O 1
ATOM 6224 N N . PHE B 1 102 ? 27.641 16.5 -9.117 1 98.12 102 PHE B N 1
ATOM 6225 C CA . PHE B 1 102 ? 27.094 15.25 -8.57 1 98.12 102 PHE B CA 1
ATOM 6226 C C . PHE B 1 102 ? 26.734 14.289 -9.695 1 98.12 102 PHE B C 1
ATOM 6228 O O . PHE B 1 102 ? 26.219 14.695 -10.734 1 98.12 102 PHE B O 1
ATOM 6235 N N . TYR B 1 103 ? 27.031 13.023 -9.484 1 98.19 103 TYR B N 1
ATOM 6236 C CA . TYR B 1 103 ? 26.656 11.914 -10.367 1 98.19 103 TYR B CA 1
ATOM 6237 C C . TYR B 1 103 ? 26.031 10.773 -9.578 1 98.19 103 TYR B C 1
ATOM 6239 O O . TYR B 1 103 ? 26.234 10.664 -8.367 1 98.19 103 TYR B O 1
ATOM 6247 N N . SER B 1 104 ? 25.203 10.008 -10.258 1 97.56 104 SER B N 1
ATOM 6248 C CA . SER B 1 104 ? 24.781 8.75 -9.648 1 97.56 104 SER B CA 1
ATOM 6249 C C . SER B 1 104 ? 25.969 7.844 -9.367 1 97.56 104 SER B C 1
ATOM 6251 O O . SER B 1 104 ? 26.906 7.777 -10.164 1 97.56 104 SER B O 1
ATOM 6253 N N . SER B 1 105 ? 25.953 7.188 -8.234 1 96 105 SER B N 1
ATOM 6254 C CA . SER B 1 105 ? 27.016 6.238 -7.93 1 96 105 SER B CA 1
ATOM 6255 C C . SER B 1 105 ? 26.844 4.941 -8.711 1 96 105 SER B C 1
ATOM 6257 O O . SER B 1 105 ? 27.719 4.082 -8.703 1 96 105 SER B O 1
ATOM 6259 N N . LYS B 1 106 ? 25.734 4.742 -9.383 1 95.75 106 LYS B N 1
ATOM 6260 C CA . LYS B 1 106 ? 25.422 3.504 -10.094 1 95.75 106 LYS B CA 1
ATOM 6261 C C . LYS B 1 106 ? 26.031 3.494 -11.492 1 95.75 106 LYS B C 1
ATOM 6263 O O . LYS B 1 106 ? 26.188 4.547 -12.109 1 95.75 106 LYS B O 1
ATOM 6268 N N . PRO B 1 107 ? 26.328 2.271 -11.969 1 95.94 107 PRO B N 1
ATOM 6269 C CA . PRO B 1 107 ? 26.875 2.211 -13.32 1 95.94 107 PRO B CA 1
ATOM 6270 C C . PRO B 1 107 ? 25.984 2.887 -14.359 1 95.94 107 PRO B C 1
ATOM 6272 O O . PRO B 1 107 ? 24.75 2.764 -14.289 1 95.94 107 PRO B O 1
ATOM 6275 N N . ALA B 1 108 ? 26.594 3.445 -15.344 1 97.31 108 ALA B N 1
ATOM 6276 C CA . ALA B 1 108 ? 25.906 4.398 -16.219 1 97.31 108 ALA B CA 1
ATOM 6277 C C . ALA B 1 108 ? 25.141 3.676 -17.328 1 97.31 108 ALA B C 1
ATOM 6279 O O . ALA B 1 108 ? 24.203 4.223 -17.891 1 97.31 108 ALA B O 1
ATOM 6280 N N . LEU B 1 109 ? 25.469 2.475 -17.641 1 98.25 109 LEU B N 1
ATOM 6281 C CA . LEU B 1 109 ? 24.938 1.841 -18.844 1 98.25 109 LEU B CA 1
ATOM 6282 C C . LEU B 1 109 ? 23.438 1.655 -18.734 1 98.25 109 LEU B C 1
ATOM 6284 O O . LEU B 1 109 ? 22.688 2.082 -19.609 1 98.25 109 LEU B O 1
ATOM 6288 N N . LEU B 1 110 ? 22.938 1.059 -17.672 1 98.31 110 LEU B N 1
ATOM 6289 C CA . LEU B 1 110 ? 21.531 0.73 -17.547 1 98.31 110 LEU B CA 1
ATOM 6290 C C . LEU B 1 110 ? 20.672 1.994 -17.547 1 98.31 110 LEU B C 1
ATOM 6292 O O . LEU B 1 110 ? 19.719 2.105 -18.328 1 98.31 110 LEU B O 1
ATOM 6296 N N . PRO B 1 111 ? 20.969 3.006 -16.719 1 98.25 111 PRO B N 1
ATOM 6297 C CA . PRO B 1 111 ? 20.156 4.23 -16.797 1 98.25 111 PRO B CA 1
ATOM 6298 C C . PRO B 1 111 ? 20.234 4.898 -18.156 1 98.25 111 PRO B C 1
ATOM 6300 O O . PRO B 1 111 ? 19.266 5.535 -18.594 1 98.25 111 PRO B O 1
ATOM 6303 N N . THR B 1 112 ? 21.375 4.723 -18.891 1 98.62 112 THR B N 1
ATOM 6304 C CA . THR B 1 112 ? 21.469 5.281 -20.234 1 98.62 112 THR B CA 1
ATOM 6305 C C . THR B 1 112 ? 20.484 4.59 -21.172 1 98.62 112 THR B C 1
ATOM 6307 O O . THR B 1 112 ? 19.812 5.25 -21.969 1 98.62 112 THR B O 1
ATOM 6310 N N . LEU B 1 113 ? 20.453 3.283 -21.078 1 98.62 113 LEU B N 1
ATOM 6311 C CA . LEU B 1 113 ? 19.5 2.537 -21.906 1 98.62 113 LEU B CA 1
ATOM 6312 C C . LEU B 1 113 ? 18.078 2.959 -21.578 1 98.62 113 LEU B C 1
ATOM 6314 O O . LEU B 1 113 ? 17.266 3.168 -22.5 1 98.62 113 LEU B O 1
ATOM 6318 N N . VAL B 1 114 ? 17.75 3.152 -20.344 1 98.69 114 VAL B N 1
ATOM 6319 C CA . VAL B 1 114 ? 16.406 3.514 -19.938 1 98.69 114 VAL B CA 1
ATOM 6320 C C . VAL B 1 114 ? 16.109 4.961 -20.328 1 98.69 114 VAL B C 1
ATOM 6322 O O . VAL B 1 114 ? 14.977 5.293 -20.672 1 98.69 114 VAL B O 1
ATOM 6325 N N . ALA B 1 115 ? 17.109 5.801 -20.281 1 98.75 115 ALA B N 1
ATOM 6326 C CA . ALA B 1 115 ? 16.969 7.168 -20.781 1 98.75 115 ALA B CA 1
ATOM 6327 C C . ALA B 1 115 ? 16.547 7.18 -22.25 1 98.75 115 ALA B C 1
ATOM 6329 O O . ALA B 1 115 ? 15.727 8.008 -22.656 1 98.75 115 ALA B O 1
ATOM 6330 N N . GLY B 1 116 ? 17.156 6.254 -23.031 1 98.69 116 GLY B N 1
ATOM 6331 C CA . GLY B 1 116 ? 16.734 6.133 -24.422 1 98.69 116 GLY B CA 1
ATOM 6332 C C . GLY B 1 116 ? 15.258 5.781 -24.562 1 98.69 116 GLY B C 1
ATOM 6333 O O . GLY B 1 116 ? 14.562 6.34 -25.422 1 98.69 116 GLY B O 1
ATOM 6334 N N . LEU B 1 117 ? 14.836 4.922 -23.75 1 98.62 117 LEU B N 1
ATOM 6335 C CA . LEU B 1 117 ? 13.43 4.547 -23.766 1 98.62 117 LEU B CA 1
ATOM 6336 C C . LEU B 1 117 ? 12.555 5.719 -23.328 1 98.62 117 LEU B C 1
ATOM 6338 O O . LEU B 1 117 ? 11.5 5.973 -23.922 1 98.62 117 LEU B O 1
ATOM 6342 N N . TYR B 1 118 ? 13.016 6.371 -22.25 1 98.44 118 TYR B N 1
ATOM 6343 C CA . TYR B 1 118 ? 12.289 7.543 -21.781 1 98.44 118 TYR B CA 1
ATOM 6344 C C . TYR B 1 118 ? 12.195 8.602 -22.875 1 98.44 118 TYR B C 1
ATOM 6346 O O . TYR B 1 118 ? 11.133 9.188 -23.094 1 98.44 118 TYR B O 1
ATOM 6354 N N . TRP B 1 119 ? 13.227 8.805 -23.516 1 98.62 119 TRP B N 1
ATOM 6355 C CA . TRP B 1 119 ? 13.25 9.766 -24.625 1 98.62 119 TRP B CA 1
ATOM 6356 C C . TRP B 1 119 ? 12.227 9.391 -25.688 1 98.62 119 TRP B C 1
ATOM 6358 O O . TRP B 1 119 ? 11.508 10.25 -26.203 1 98.62 119 TRP B O 1
ATOM 6368 N N . THR B 1 120 ? 12.133 8.164 -26.016 1 98.5 120 THR B N 1
ATOM 6369 C CA . THR B 1 120 ? 11.188 7.688 -27.016 1 98.5 120 THR B CA 1
ATOM 6370 C C . THR B 1 120 ? 9.75 7.938 -26.578 1 98.5 120 THR B C 1
ATOM 6372 O O . THR B 1 120 ? 8.922 8.391 -27.359 1 98.5 120 THR B O 1
ATOM 6375 N N . ILE B 1 121 ? 9.445 7.68 -25.328 1 98.06 121 ILE B N 1
ATOM 6376 C CA . ILE B 1 121 ? 8.109 7.902 -24.781 1 98.06 121 ILE B CA 1
ATOM 6377 C C . ILE B 1 121 ? 7.777 9.391 -24.828 1 98.06 121 ILE B C 1
ATOM 6379 O O . ILE B 1 121 ? 6.684 9.773 -25.25 1 98.06 121 ILE B O 1
ATOM 6383 N N . LYS B 1 122 ? 8.742 10.141 -24.391 1 98 122 LYS B N 1
ATOM 6384 C CA . LYS B 1 122 ? 8.547 11.586 -24.375 1 98 122 LYS B CA 1
ATOM 6385 C C . LYS B 1 122 ? 8.273 12.117 -25.781 1 98 122 LYS B C 1
ATOM 6387 O O . LYS B 1 122 ? 7.367 12.93 -25.969 1 98 122 LYS B O 1
ATOM 6392 N N . GLU B 1 123 ? 8.93 11.641 -26.75 1 97.88 123 GLU B N 1
ATOM 6393 C CA . GLU B 1 123 ? 8.781 12.102 -28.141 1 97.88 123 GLU B CA 1
ATOM 6394 C C . GLU B 1 123 ? 7.449 11.641 -28.719 1 97.88 123 GLU B C 1
ATOM 6396 O O . GLU B 1 123 ? 6.824 12.367 -29.5 1 97.88 123 GLU B O 1
ATOM 6401 N N . ALA B 1 124 ? 7.066 10.531 -28.328 1 97.69 124 ALA B N 1
ATOM 6402 C CA . ALA B 1 124 ? 5.863 9.945 -28.906 1 97.69 124 ALA B CA 1
ATOM 6403 C C . ALA B 1 124 ? 4.605 10.492 -28.234 1 97.69 124 ALA B C 1
ATOM 6405 O O . ALA B 1 124 ? 3.562 10.625 -28.891 1 97.69 124 ALA B O 1
ATOM 6406 N N . THR B 1 125 ? 4.629 10.812 -26.953 1 96.44 125 THR B N 1
ATOM 6407 C CA . THR B 1 125 ? 3.408 11.102 -26.203 1 96.44 125 THR B CA 1
ATOM 6408 C C . THR B 1 125 ? 3.439 12.516 -25.641 1 96.44 125 THR B C 1
ATOM 6410 O O . THR B 1 125 ? 2.4 13.062 -25.25 1 96.44 125 THR B O 1
ATOM 6413 N N . GLY B 1 126 ? 4.617 13.055 -25.453 1 97.06 126 GLY B N 1
ATOM 6414 C CA . GLY B 1 126 ? 4.758 14.328 -24.766 1 97.06 126 GLY B CA 1
ATOM 6415 C C . GLY B 1 126 ? 4.805 14.18 -23.25 1 97.06 126 GLY B C 1
ATOM 6416 O O . GLY B 1 126 ? 5.008 15.164 -22.531 1 97.06 126 GLY B O 1
ATOM 6417 N N . TRP B 1 127 ? 4.73 12.93 -22.672 1 96.5 127 TRP B N 1
ATOM 6418 C CA . TRP B 1 127 ? 4.75 12.688 -21.234 1 96.5 127 TRP B CA 1
ATOM 6419 C C . TRP B 1 127 ? 6.16 12.852 -20.672 1 96.5 127 TRP B C 1
ATOM 6421 O O . TRP B 1 127 ? 7.141 12.469 -21.312 1 96.5 127 TRP B O 1
ATOM 6431 N N . THR B 1 128 ? 6.188 13.398 -19.469 1 96 128 THR B N 1
ATOM 6432 C CA . THR B 1 128 ? 7.484 13.594 -18.828 1 96 128 THR B CA 1
ATOM 6433 C C . THR B 1 128 ? 7.496 13 -17.422 1 96 128 THR B C 1
ATOM 6435 O O . THR B 1 128 ? 6.441 12.781 -16.828 1 96 128 THR B O 1
ATOM 6438 N N . LEU B 1 129 ? 8.648 12.766 -16.875 1 94.19 129 LEU B N 1
ATOM 6439 C CA . LEU B 1 129 ? 8.82 12.242 -15.531 1 94.19 129 LEU B CA 1
ATOM 6440 C C . LEU B 1 129 ? 8.391 13.266 -14.484 1 94.19 129 LEU B C 1
ATOM 6442 O O . LEU B 1 129 ? 8.156 12.914 -13.328 1 94.19 129 LEU B O 1
ATOM 6446 N N . ASP B 1 130 ? 8.234 14.492 -14.852 1 87.81 130 ASP B N 1
ATOM 6447 C CA . ASP B 1 130 ? 7.828 15.562 -13.938 1 87.81 130 ASP B CA 1
ATOM 6448 C C . ASP B 1 130 ? 6.309 15.609 -13.797 1 87.81 130 ASP B C 1
ATOM 6450 O O . ASP B 1 130 ? 5.785 15.664 -12.68 1 87.81 130 ASP B O 1
ATOM 6454 N N . ARG B 1 131 ? 5.621 15.57 -14.938 1 88.81 131 ARG B N 1
ATOM 6455 C CA . ARG B 1 131 ? 4.176 15.789 -14.945 1 88.81 131 ARG B CA 1
ATOM 6456 C C . ARG B 1 131 ? 3.42 14.469 -14.906 1 88.81 131 ARG B C 1
ATOM 6458 O O . ARG B 1 131 ? 2.471 14.32 -14.133 1 88.81 131 ARG B O 1
ATOM 6465 N N . GLN B 1 132 ? 3.812 13.578 -15.68 1 92.38 132 GLN B N 1
ATOM 6466 C CA . GLN B 1 132 ? 3.209 12.25 -15.719 1 92.38 132 GLN B CA 1
ATOM 6467 C C . GLN B 1 132 ? 4.129 11.211 -15.094 1 92.38 132 GLN B C 1
ATOM 6469 O O . GLN B 1 132 ? 4.383 10.156 -15.68 1 92.38 132 GLN B O 1
ATOM 6474 N N . THR B 1 133 ? 4.484 11.492 -13.867 1 92.38 133 THR B N 1
ATOM 6475 C CA . THR B 1 133 ? 5.562 10.789 -13.188 1 92.38 133 THR B CA 1
ATOM 6476 C C . THR B 1 133 ? 5.281 9.289 -13.141 1 92.38 133 THR B C 1
ATOM 6478 O O . THR B 1 133 ? 6.094 8.484 -13.609 1 92.38 133 THR B O 1
ATOM 6481 N N . TYR B 1 134 ? 4.078 8.898 -12.727 1 91.25 134 TYR B N 1
ATOM 6482 C CA . TYR B 1 134 ? 3.787 7.488 -12.523 1 91.25 134 TYR B CA 1
ATOM 6483 C C . TYR B 1 134 ? 3.494 6.789 -13.844 1 91.25 134 TYR B C 1
ATOM 6485 O O . TYR B 1 134 ? 3.879 5.637 -14.039 1 91.25 134 TYR B O 1
ATOM 6493 N N . ASP B 1 135 ? 2.908 7.484 -14.766 1 92.81 135 ASP B N 1
ATOM 6494 C CA . ASP B 1 135 ? 2.607 6.895 -16.062 1 92.81 135 ASP B CA 1
ATOM 6495 C C . ASP B 1 135 ? 3.889 6.508 -16.797 1 92.81 135 ASP B C 1
ATOM 6497 O O . ASP B 1 135 ? 4 5.391 -17.312 1 92.81 135 ASP B O 1
ATOM 6501 N N . VAL B 1 136 ? 4.793 7.387 -16.766 1 96.44 136 VAL B N 1
ATOM 6502 C CA . VAL B 1 136 ? 6.059 7.156 -17.453 1 96.44 136 VAL B CA 1
ATOM 6503 C C . VAL B 1 136 ? 6.855 6.078 -16.719 1 96.44 136 VAL B C 1
ATOM 6505 O O . VAL B 1 136 ? 7.363 5.145 -17.344 1 96.44 136 VAL B O 1
ATOM 6508 N N . ALA B 1 137 ? 6.91 6.215 -15.422 1 96 137 ALA B N 1
ATOM 6509 C CA . ALA B 1 137 ? 7.668 5.242 -14.633 1 96 137 ALA B CA 1
ATOM 6510 C C . ALA B 1 137 ? 7.102 3.836 -14.812 1 96 137 ALA B C 1
ATOM 6512 O O . ALA B 1 137 ? 7.855 2.875 -14.992 1 96 137 ALA B O 1
ATOM 6513 N N . HIS B 1 138 ? 5.793 3.701 -14.82 1 96.06 138 HIS B N 1
ATOM 6514 C CA . HIS B 1 138 ? 5.152 2.402 -14.984 1 96.06 138 HIS B CA 1
ATOM 6515 C C . HIS B 1 138 ? 5.469 1.797 -16.344 1 96.06 138 HIS B C 1
ATOM 6517 O O . HIS B 1 138 ? 5.812 0.617 -16.438 1 96.06 138 HIS B O 1
ATOM 6523 N N . LEU B 1 139 ? 5.379 2.58 -17.344 1 97.31 139 LEU B N 1
ATOM 6524 C CA . LEU B 1 139 ? 5.656 2.102 -18.688 1 97.31 139 LEU B CA 1
ATOM 6525 C C . LEU B 1 139 ? 7.102 1.635 -18.812 1 97.31 139 LEU B C 1
ATOM 6527 O O . LEU B 1 139 ? 7.371 0.585 -19.406 1 97.31 139 LEU B O 1
ATOM 6531 N N . LEU B 1 140 ? 7.953 2.35 -18.234 1 98.12 140 LEU B N 1
ATOM 6532 C CA . LEU B 1 140 ? 9.367 1.984 -18.281 1 98.12 140 LEU B CA 1
ATOM 6533 C C . LEU B 1 140 ? 9.625 0.696 -17.516 1 98.12 140 LEU B C 1
ATOM 6535 O O . LEU B 1 140 ? 10.383 -0.163 -17.969 1 98.12 140 LEU B O 1
ATOM 6539 N N . LEU B 1 141 ? 8.984 0.566 -16.391 1 97.62 141 LEU B N 1
ATOM 6540 C CA . LEU B 1 141 ? 9.18 -0.637 -15.586 1 97.62 141 LEU B CA 1
ATOM 6541 C C . LEU B 1 141 ? 8.578 -1.855 -16.281 1 97.62 141 LEU B C 1
ATOM 6543 O O . LEU B 1 141 ? 9.102 -2.965 -16.156 1 97.62 141 LEU B O 1
ATOM 6547 N N . ILE B 1 142 ? 7.492 -1.642 -17 1 98.06 142 ILE B N 1
ATOM 6548 C CA . ILE B 1 142 ? 6.895 -2.727 -17.781 1 98.06 142 ILE B CA 1
ATOM 6549 C C . ILE B 1 142 ? 7.871 -3.197 -18.844 1 98.06 142 ILE B C 1
ATOM 6551 O O . ILE B 1 142 ? 8.078 -4.402 -19.031 1 98.06 142 ILE B O 1
ATOM 6555 N N . ILE B 1 143 ? 8.562 -2.338 -19.453 1 98.31 143 ILE B N 1
ATOM 6556 C CA . ILE B 1 143 ? 9.461 -2.658 -20.562 1 98.31 143 ILE B CA 1
ATOM 6557 C C . ILE B 1 143 ? 10.766 -3.234 -20.016 1 98.31 143 ILE B C 1
ATOM 6559 O O . ILE B 1 143 ? 11.289 -4.215 -20.547 1 98.31 143 ILE B O 1
ATOM 6563 N N . VAL B 1 144 ? 11.234 -2.717 -18.906 1 98.06 144 VAL B N 1
ATOM 6564 C CA . VAL B 1 144 ? 12.586 -3.008 -18.438 1 98.06 144 VAL B CA 1
ATOM 6565 C C . VAL B 1 144 ? 12.562 -4.207 -17.5 1 98.06 144 VAL B C 1
ATOM 6567 O O . VAL B 1 144 ? 13.523 -4.984 -17.438 1 98.06 144 VAL B O 1
ATOM 6570 N N . ASN B 1 145 ? 11.453 -4.316 -16.766 1 97.88 145 ASN B N 1
ATOM 6571 C CA . ASN B 1 145 ? 11.398 -5.367 -15.75 1 97.88 145 ASN B CA 1
ATOM 6572 C C . ASN B 1 145 ? 10.367 -6.434 -16.109 1 97.88 145 ASN B C 1
ATOM 6574 O O . ASN B 1 145 ? 10.711 -7.609 -16.25 1 97.88 145 ASN B O 1
ATOM 6578 N N . TRP B 1 146 ? 9.172 -6.02 -16.328 1 98.12 146 TRP B N 1
ATOM 6579 C CA . TRP B 1 146 ? 8.055 -6.957 -16.438 1 98.12 146 TRP B CA 1
ATOM 6580 C C . TRP B 1 146 ? 8.195 -7.824 -17.688 1 98.12 146 TRP B C 1
ATOM 6582 O O . TRP B 1 146 ? 8.125 -9.055 -17.609 1 98.12 146 TRP B O 1
ATOM 6592 N N . LEU B 1 147 ? 8.391 -7.254 -18.891 1 98.44 147 LEU B N 1
ATOM 6593 C CA . LEU B 1 147 ? 8.461 -7.996 -20.156 1 98.44 147 LEU B CA 1
ATOM 6594 C C . LEU B 1 147 ? 9.625 -8.977 -20.141 1 98.44 147 LEU B C 1
ATOM 6596 O O . LEU B 1 147 ? 9.445 -10.164 -20.406 1 98.44 147 LEU B O 1
ATOM 6600 N N . PRO B 1 148 ? 10.805 -8.516 -19.734 1 98.5 148 PRO B N 1
ATOM 6601 C CA . PRO B 1 148 ? 11.914 -9.469 -19.688 1 98.5 148 PRO B CA 1
ATOM 6602 C C . PRO B 1 148 ? 11.68 -10.594 -18.672 1 98.5 148 PRO B C 1
ATOM 6604 O O . PRO B 1 148 ? 12.055 -11.742 -18.922 1 98.5 148 PRO B O 1
ATOM 6607 N N . TRP B 1 149 ? 11.07 -10.273 -17.609 1 98.38 149 TRP B N 1
ATOM 6608 C CA . TRP B 1 149 ? 10.812 -11.312 -16.609 1 98.38 149 TRP B CA 1
ATOM 6609 C C . TRP B 1 149 ? 9.828 -12.352 -17.156 1 98.38 149 TRP B C 1
ATOM 6611 O O . TRP B 1 149 ? 9.992 -13.547 -16.906 1 98.38 149 TRP B O 1
ATOM 6621 N N . MET B 1 150 ? 8.805 -11.945 -17.906 1 98.25 150 MET B N 1
ATOM 6622 C CA . MET B 1 150 ? 7.875 -12.898 -18.516 1 98.25 150 MET B CA 1
ATOM 6623 C C . MET B 1 150 ? 8.602 -13.82 -19.484 1 98.25 150 MET B C 1
ATOM 6625 O O . MET B 1 150 ? 8.383 -15.031 -19.5 1 98.25 150 MET B O 1
ATOM 6629 N N . ILE B 1 151 ? 9.492 -13.227 -20.234 1 98.69 151 ILE B N 1
ATOM 6630 C CA . ILE B 1 151 ? 10.273 -14.031 -21.156 1 98.69 151 ILE B CA 1
ATOM 6631 C C . ILE B 1 151 ? 11.156 -15.008 -20.391 1 98.69 151 ILE B C 1
ATOM 6633 O O . ILE B 1 151 ? 11.25 -16.188 -20.734 1 98.69 151 ILE B O 1
ATOM 6637 N N . ALA B 1 152 ? 11.758 -14.5 -19.328 1 98.75 152 ALA B N 1
ATOM 6638 C CA . ALA B 1 152 ? 12.617 -15.344 -18.5 1 98.75 152 ALA B CA 1
ATOM 6639 C C . ALA B 1 152 ? 11.828 -16.5 -17.906 1 98.75 152 ALA B C 1
ATOM 6641 O O . ALA B 1 152 ? 12.305 -17.641 -17.891 1 98.75 152 ALA B O 1
ATOM 6642 N N . LEU B 1 153 ? 10.633 -16.266 -17.453 1 98.56 153 LEU B N 1
ATOM 6643 C CA . LEU B 1 153 ? 9.805 -17.312 -16.875 1 98.56 153 LEU B CA 1
ATOM 6644 C C . LEU B 1 153 ? 9.461 -18.375 -17.922 1 98.56 153 LEU B C 1
ATOM 6646 O O . LEU B 1 153 ? 9.492 -19.562 -17.625 1 98.56 153 LEU B O 1
ATOM 6650 N N . ILE B 1 154 ? 9.148 -17.938 -19.109 1 98.62 154 ILE B N 1
ATOM 6651 C CA . ILE B 1 154 ? 8.852 -18.875 -20.188 1 98.62 154 ILE B CA 1
ATOM 6652 C C . ILE B 1 154 ? 10.078 -19.734 -20.469 1 98.62 154 ILE B C 1
ATOM 6654 O O . ILE B 1 154 ? 9.961 -20.953 -20.625 1 98.62 154 ILE B O 1
ATOM 6658 N N . LEU B 1 155 ? 11.234 -19.125 -20.453 1 98.81 155 LEU B N 1
ATOM 6659 C CA . LEU B 1 155 ? 12.453 -19.859 -20.75 1 98.81 155 LEU B CA 1
ATOM 6660 C C . LEU B 1 155 ? 12.773 -20.844 -19.625 1 98.81 155 LEU B C 1
ATOM 6662 O O . LEU B 1 155 ? 13.266 -21.953 -19.875 1 98.81 155 LEU B O 1
ATOM 6666 N N . ILE B 1 156 ? 12.547 -20.469 -18.422 1 98.56 156 ILE B N 1
ATOM 6667 C CA . ILE B 1 156 ? 12.727 -21.375 -17.297 1 98.56 156 ILE B CA 1
ATOM 6668 C C . ILE B 1 156 ? 11.789 -22.562 -17.453 1 98.56 156 ILE B C 1
ATOM 6670 O O . ILE B 1 156 ? 12.195 -23.719 -17.266 1 98.56 156 ILE B O 1
ATOM 6674 N N . ALA B 1 157 ? 10.555 -22.312 -17.828 1 98.31 157 ALA B N 1
ATOM 6675 C CA . ALA B 1 157 ? 9.586 -23.391 -18.047 1 98.31 157 ALA B CA 1
ATOM 6676 C C . ALA B 1 157 ? 10.031 -24.297 -19.172 1 98.31 157 ALA B C 1
ATOM 6678 O O . ALA B 1 157 ? 9.922 -25.531 -19.062 1 98.31 157 ALA B O 1
ATOM 6679 N N . VAL B 1 158 ? 10.539 -23.703 -20.234 1 97.62 158 VAL B N 1
ATOM 6680 C CA . VAL B 1 158 ? 10.992 -24.484 -21.375 1 97.62 158 VAL B CA 1
ATOM 6681 C C . VAL B 1 158 ? 12.164 -25.359 -20.969 1 97.62 158 VAL B C 1
ATOM 6683 O O . VAL B 1 158 ? 12.195 -26.562 -21.297 1 97.62 158 VAL B O 1
ATOM 6686 N N . MET B 1 159 ? 13.055 -24.844 -20.234 1 97.38 159 MET B N 1
ATOM 6687 C CA . MET B 1 159 ? 14.203 -25.609 -19.781 1 97.38 159 MET B CA 1
ATOM 6688 C C . MET B 1 159 ? 13.781 -26.719 -18.812 1 97.38 159 MET B C 1
ATOM 6690 O O . MET B 1 159 ? 14.219 -27.859 -18.938 1 97.38 159 MET B O 1
ATOM 6694 N N . ALA B 1 160 ? 12.93 -26.359 -17.891 1 96.25 160 ALA B N 1
ATOM 6695 C CA . ALA B 1 160 ? 12.445 -27.359 -16.938 1 96.25 160 ALA B CA 1
ATOM 6696 C C . ALA B 1 160 ? 11.758 -28.516 -17.672 1 96.25 160 ALA B C 1
ATOM 6698 O O . ALA B 1 160 ? 12.094 -29.688 -17.453 1 96.25 160 ALA B O 1
ATOM 6699 N N . ASN B 1 161 ? 10.883 -28.234 -18.609 1 94.06 161 ASN B N 1
ATOM 6700 C CA . ASN B 1 161 ? 10.117 -29.234 -19.328 1 94.06 161 ASN B CA 1
ATOM 6701 C C . ASN B 1 161 ? 11.016 -30.109 -20.203 1 94.06 161 ASN B C 1
ATOM 6703 O O . ASN B 1 161 ? 10.711 -31.281 -20.438 1 94.06 161 ASN B O 1
ATOM 6707 N N . ARG B 1 162 ? 12.078 -29.547 -20.594 1 92.81 162 ARG B N 1
ATOM 6708 C CA . ARG B 1 162 ? 12.961 -30.25 -21.516 1 92.81 162 ARG B CA 1
ATOM 6709 C C . ARG B 1 162 ? 13.812 -31.281 -20.781 1 92.81 162 ARG B C 1
ATOM 6711 O O . ARG B 1 162 ? 14.109 -32.344 -21.312 1 92.81 162 ARG B O 1
ATOM 6718 N N . TYR B 1 163 ? 14.156 -31.031 -19.5 1 93.31 163 TYR B N 1
ATOM 6719 C CA . TYR B 1 163 ? 15.203 -31.844 -18.891 1 93.31 163 TYR B CA 1
ATOM 6720 C C . TYR B 1 163 ? 14.68 -32.594 -17.688 1 93.31 163 TYR B C 1
ATOM 6722 O O . TYR B 1 163 ? 15.391 -33.406 -17.094 1 93.31 163 TYR B O 1
ATOM 6730 N N . VAL B 1 164 ? 13.422 -32.406 -17.312 1 92.75 164 VAL B N 1
ATOM 6731 C CA . VAL B 1 164 ? 12.852 -33.094 -16.156 1 92.75 164 VAL B CA 1
ATOM 6732 C C . VAL B 1 164 ? 12.43 -34.5 -16.531 1 92.75 164 VAL B C 1
ATOM 6734 O O . VAL B 1 164 ? 12.25 -34.812 -17.719 1 92.75 164 VAL B O 1
ATOM 6737 N N . ARG B 1 165 ? 12.234 -35.344 -15.523 1 91.69 165 ARG B N 1
ATOM 6738 C CA . ARG B 1 165 ? 11.719 -36.688 -15.703 1 91.69 165 ARG B CA 1
ATOM 6739 C C . ARG B 1 165 ? 10.242 -36.781 -15.32 1 91.69 165 ARG B C 1
ATOM 6741 O O . ARG B 1 165 ? 9.547 -37.719 -15.703 1 91.69 165 ARG B O 1
ATOM 6748 N N . THR B 1 166 ? 9.797 -35.812 -14.508 1 92 166 THR B N 1
ATOM 6749 C CA . THR B 1 166 ? 8.406 -35.781 -14.07 1 92 166 THR B CA 1
ATOM 6750 C C . THR B 1 166 ? 7.809 -34.406 -14.219 1 92 166 THR B C 1
ATOM 6752 O O . THR B 1 166 ? 8.508 -33.406 -14.07 1 92 166 THR B O 1
ATOM 6755 N N . GLY B 1 167 ? 6.512 -34.344 -14.5 1 93.94 167 GLY B N 1
ATOM 6756 C CA . GLY B 1 167 ? 5.82 -33.094 -14.625 1 93.94 167 GLY B CA 1
ATOM 6757 C C . GLY B 1 167 ? 5.762 -32.312 -13.328 1 93.94 167 GLY B C 1
ATOM 6758 O O . GLY B 1 167 ? 5.734 -31.078 -13.336 1 93.94 167 GLY B O 1
ATOM 6759 N N . MET B 1 168 ? 5.777 -33 -12.188 1 95 168 MET B N 1
ATOM 6760 C CA . MET B 1 168 ? 5.719 -32.375 -10.875 1 95 168 MET B CA 1
ATOM 6761 C C . MET B 1 168 ? 6.926 -31.469 -10.656 1 95 168 MET B C 1
ATOM 6763 O O . MET B 1 168 ? 6.789 -30.375 -10.094 1 95 168 MET B O 1
ATOM 6767 N N . SER B 1 169 ? 8.062 -31.891 -11.133 1 96.62 169 SER B N 1
ATOM 6768 C CA . SER B 1 169 ? 9.289 -31.109 -10.977 1 96.62 169 SER B CA 1
ATOM 6769 C C . SER B 1 169 ? 9.211 -29.812 -11.75 1 96.62 169 SER B C 1
ATOM 6771 O O . SER B 1 169 ? 9.578 -28.75 -11.234 1 96.62 169 SER B O 1
ATOM 6773 N N . ALA B 1 170 ? 8.695 -29.859 -12.961 1 97.25 170 ALA B N 1
ATOM 6774 C CA . ALA B 1 170 ? 8.586 -28.672 -13.789 1 97.25 170 ALA B CA 1
ATOM 6775 C C . ALA B 1 170 ? 7.598 -27.672 -13.188 1 97.25 170 ALA B C 1
ATOM 6777 O O . ALA B 1 170 ? 7.898 -26.484 -13.078 1 97.25 170 ALA B O 1
ATOM 6778 N N . VAL B 1 171 ? 6.445 -28.172 -12.75 1 97.94 171 VAL B N 1
ATOM 6779 C CA . VAL B 1 171 ? 5.414 -27.312 -12.18 1 97.94 171 VAL B CA 1
ATOM 6780 C C . VAL B 1 171 ? 5.945 -26.625 -10.914 1 97.94 171 VAL B C 1
ATOM 6782 O O . VAL B 1 171 ? 5.754 -25.422 -10.727 1 97.94 171 VAL B O 1
ATOM 6785 N N . PHE B 1 172 ? 6.629 -27.391 -10.125 1 98.5 172 PHE B N 1
ATOM 6786 C CA . PHE B 1 172 ? 7.156 -26.875 -8.867 1 98.5 172 PHE B CA 1
ATOM 6787 C C . PHE B 1 172 ? 8.172 -25.766 -9.125 1 98.5 172 PHE B C 1
ATOM 6789 O O . PHE B 1 172 ? 8.109 -24.703 -8.5 1 98.5 172 PHE B O 1
ATOM 6796 N N . VAL B 1 173 ? 9.094 -25.953 -9.992 1 98.56 173 VAL B N 1
ATOM 6797 C CA . VAL B 1 173 ? 10.164 -25 -10.258 1 98.56 173 VAL B CA 1
ATOM 6798 C C . VAL B 1 173 ? 9.586 -23.734 -10.859 1 98.56 173 VAL B C 1
ATOM 6800 O O . VAL B 1 173 ? 10 -22.625 -10.516 1 98.56 173 VAL B O 1
ATOM 6803 N N . VAL B 1 174 ? 8.609 -23.891 -11.781 1 98.56 174 VAL B N 1
ATOM 6804 C CA . VAL B 1 174 ? 7.988 -22.719 -12.391 1 98.56 174 VAL B CA 1
ATOM 6805 C C . VAL B 1 174 ? 7.18 -21.969 -11.336 1 98.56 174 VAL B C 1
ATOM 6807 O O . VAL B 1 174 ? 7.191 -20.734 -11.312 1 98.56 174 VAL B O 1
ATOM 6810 N N . ALA B 1 175 ? 6.547 -22.703 -10.453 1 98.69 175 ALA B N 1
ATOM 6811 C CA . ALA B 1 175 ? 5.828 -22.078 -9.352 1 98.69 175 ALA B CA 1
ATOM 6812 C C . ALA B 1 175 ? 6.781 -21.297 -8.453 1 98.69 175 ALA B C 1
ATOM 6814 O O . ALA B 1 175 ? 6.488 -20.156 -8.062 1 98.69 175 ALA B O 1
ATOM 6815 N N . ALA B 1 176 ? 7.887 -21.875 -8.164 1 98.69 176 ALA B N 1
ATOM 6816 C CA . ALA B 1 176 ? 8.898 -21.219 -7.332 1 98.69 176 ALA B CA 1
ATOM 6817 C C . ALA B 1 176 ? 9.422 -19.953 -8 1 98.69 176 ALA B C 1
ATOM 6819 O O . ALA B 1 176 ? 9.492 -18.891 -7.367 1 98.69 176 ALA B O 1
ATOM 6820 N N . ALA B 1 177 ? 9.734 -20.047 -9.258 1 98.5 177 ALA B N 1
ATOM 6821 C CA . ALA B 1 177 ? 10.242 -18.891 -10 1 98.5 177 ALA B CA 1
ATOM 6822 C C . ALA B 1 177 ? 9.203 -17.781 -10.055 1 98.5 177 ALA B C 1
ATOM 6824 O O . ALA B 1 177 ? 9.562 -16.594 -10.031 1 98.5 177 ALA B O 1
ATOM 6825 N N . SER B 1 178 ? 7.98 -18.141 -10.086 1 97.62 178 SER B N 1
ATOM 6826 C CA . SER B 1 178 ? 6.887 -17.203 -10.273 1 97.62 178 SER B CA 1
ATOM 6827 C C . SER B 1 178 ? 6.59 -16.438 -8.992 1 97.62 178 SER B C 1
ATOM 6829 O O . SER B 1 178 ? 6.445 -15.211 -9.008 1 97.62 178 SER B O 1
ATOM 6831 N N . PHE B 1 179 ? 6.574 -17.172 -7.816 1 97.38 179 PHE B N 1
ATOM 6832 C CA . PHE B 1 179 ? 5.984 -16.516 -6.652 1 97.38 179 PHE B CA 1
ATOM 6833 C C . PHE B 1 179 ? 6.91 -16.641 -5.445 1 97.38 179 PHE B C 1
ATOM 6835 O O . PHE B 1 179 ? 6.711 -15.953 -4.438 1 97.38 179 PHE B O 1
ATOM 6842 N N . ALA B 1 180 ? 7.945 -17.453 -5.527 1 98 180 ALA B N 1
ATOM 6843 C CA . ALA B 1 180 ? 8.648 -17.781 -4.293 1 98 180 ALA B CA 1
ATOM 6844 C C . ALA B 1 180 ? 10.078 -17.25 -4.312 1 98 180 ALA B C 1
ATOM 6846 O O . ALA B 1 180 ? 10.953 -17.766 -3.617 1 98 180 ALA B O 1
ATOM 6847 N N . THR B 1 181 ? 10.305 -16.312 -5.18 1 96.69 181 THR B N 1
ATOM 6848 C CA . THR B 1 181 ? 11.578 -15.602 -5.219 1 96.69 181 THR B CA 1
ATOM 6849 C C . THR B 1 181 ? 11.352 -14.094 -5.137 1 96.69 181 THR B C 1
ATOM 6851 O O . THR B 1 181 ? 10.258 -13.602 -5.422 1 96.69 181 THR B O 1
ATOM 6854 N N . PHE B 1 182 ? 12.359 -13.398 -4.785 1 96.25 182 PHE B N 1
ATOM 6855 C CA . PHE B 1 182 ? 12.242 -11.953 -4.629 1 96.25 182 PHE B CA 1
ATOM 6856 C C . PHE B 1 182 ? 12.312 -11.258 -5.984 1 96.25 182 PHE B C 1
ATOM 6858 O O . PHE B 1 182 ? 12.258 -10.031 -6.059 1 96.25 182 PHE B O 1
ATOM 6865 N N . LEU B 1 183 ? 12.406 -12.039 -7.039 1 94.44 183 LEU B N 1
ATOM 6866 C CA . LEU B 1 183 ? 12.406 -11.438 -8.367 1 94.44 183 LEU B CA 1
ATOM 6867 C C . LEU B 1 183 ? 11.07 -10.773 -8.672 1 94.44 183 LEU B C 1
ATOM 6869 O O . LEU B 1 183 ? 11.023 -9.703 -9.273 1 94.44 183 LEU B O 1
ATOM 6873 N N . SER B 1 184 ? 10.008 -11.391 -8.203 1 91.81 184 SER B N 1
ATOM 6874 C CA . SER B 1 184 ? 8.688 -10.797 -8.383 1 91.81 184 SER B CA 1
ATOM 6875 C C . SER B 1 184 ? 8.508 -9.57 -7.496 1 91.81 184 SER B C 1
ATOM 6877 O O . SER B 1 184 ? 7.781 -8.641 -7.848 1 91.81 184 SER B O 1
ATOM 6879 N N . THR B 1 185 ? 9.227 -9.5 -6.398 1 94.5 185 THR B N 1
ATOM 6880 C CA . THR B 1 185 ? 9.133 -8.422 -5.418 1 94.5 185 THR B CA 1
ATOM 6881 C C . THR B 1 185 ? 9.742 -7.133 -5.969 1 94.5 185 THR B C 1
ATOM 6883 O O . THR B 1 185 ? 9.203 -6.043 -5.766 1 94.5 185 THR B O 1
ATOM 6886 N N . PHE B 1 186 ? 10.734 -7.258 -6.75 1 96 186 PHE B N 1
ATOM 6887 C CA . PHE B 1 186 ? 11.531 -6.098 -7.137 1 96 186 PHE B CA 1
ATOM 6888 C C . PHE B 1 186 ? 11.109 -5.586 -8.508 1 96 186 PHE B C 1
ATOM 6890 O O . PHE B 1 186 ? 11.664 -4.605 -9.008 1 96 186 PHE B O 1
ATOM 6897 N N . LEU B 1 187 ? 10.078 -6.156 -9.102 1 96.19 187 LEU B N 1
ATOM 6898 C CA . LEU B 1 187 ? 9.641 -5.758 -10.438 1 96.19 187 LEU B CA 1
ATOM 6899 C C . LEU B 1 187 ? 9.078 -4.34 -10.422 1 96.19 187 LEU B C 1
ATOM 6901 O O . LEU B 1 187 ? 9 -3.688 -11.461 1 96.19 187 LEU B O 1
ATOM 6905 N N . ILE B 1 188 ? 8.75 -3.801 -9.266 1 94.19 188 ILE B N 1
ATOM 6906 C CA . ILE B 1 188 ? 8.055 -2.521 -9.18 1 94.19 188 ILE B CA 1
ATOM 6907 C C . ILE B 1 188 ? 9.07 -1.392 -9.016 1 94.19 188 ILE B C 1
ATOM 6909 O O . ILE B 1 188 ? 8.695 -0.225 -8.883 1 94.19 188 ILE B O 1
ATOM 6913 N N . THR B 1 189 ? 10.328 -1.723 -9.008 1 95 189 THR B N 1
ATOM 6914 C CA . THR B 1 189 ? 11.367 -0.715 -8.797 1 95 189 THR B CA 1
ATOM 6915 C C . THR B 1 189 ? 12.375 -0.728 -9.945 1 95 189 THR B C 1
ATOM 6917 O O . THR B 1 189 ? 12.523 -1.736 -10.641 1 95 189 THR B O 1
ATOM 6920 N N . PHE B 1 190 ? 13.016 0.365 -10.102 1 96.5 190 PHE B N 1
ATOM 6921 C CA . PHE B 1 190 ? 14.117 0.458 -11.047 1 96.5 190 PHE B CA 1
ATOM 6922 C C . PHE B 1 190 ? 15.414 -0.046 -10.422 1 96.5 190 PHE B C 1
ATOM 6924 O O . PHE B 1 190 ? 16.031 0.655 -9.625 1 96.5 190 PHE B O 1
ATOM 6931 N N . ASN B 1 191 ? 15.773 -1.265 -10.828 1 96.19 191 ASN B N 1
ATOM 6932 C CA . ASN B 1 191 ? 16.938 -1.901 -10.219 1 96.19 191 ASN B CA 1
ATOM 6933 C C . ASN B 1 191 ? 17.719 -2.723 -11.242 1 96.19 191 ASN B C 1
ATOM 6935 O O . ASN B 1 191 ? 17.188 -3.102 -12.281 1 96.19 191 ASN B O 1
ATOM 6939 N N . ASN B 1 192 ? 18.969 -2.984 -10.977 1 97.19 192 ASN B N 1
ATOM 6940 C CA . ASN B 1 192 ? 19.812 -3.762 -11.875 1 97.19 192 ASN B CA 1
ATOM 6941 C C . ASN B 1 192 ? 19.688 -5.258 -11.602 1 97.19 192 ASN B C 1
ATOM 6943 O O . ASN B 1 192 ? 20.047 -6.078 -12.453 1 97.19 192 ASN B O 1
ATOM 6947 N N . HIS B 1 193 ? 19.234 -5.637 -10.477 1 97.06 193 HIS B N 1
ATOM 6948 C CA . HIS B 1 193 ? 19.219 -7.035 -10.062 1 97.06 193 HIS B CA 1
ATOM 6949 C C . HIS B 1 193 ? 18.219 -7.844 -10.891 1 97.06 193 HIS B C 1
ATOM 6951 O O . HIS B 1 193 ? 18.531 -8.961 -11.32 1 97.06 193 HIS B O 1
ATOM 6957 N N . SER B 1 194 ? 17.016 -7.246 -11.078 1 97.19 194 SER B N 1
ATOM 6958 C CA . SER B 1 194 ? 16.016 -7.914 -11.922 1 97.19 194 SER B CA 1
ATOM 6959 C C . SER B 1 194 ? 16.531 -8.062 -13.352 1 97.19 194 SER B C 1
ATOM 6961 O O . SER B 1 194 ? 16.391 -9.125 -13.961 1 97.19 194 SER B O 1
ATOM 6963 N N . VAL B 1 195 ? 17.141 -7.055 -13.812 1 98.25 195 VAL B N 1
ATOM 6964 C CA . VAL B 1 195 ? 17.656 -7.055 -15.18 1 98.25 195 VAL B CA 1
ATOM 6965 C C . VAL B 1 195 ? 18.781 -8.086 -15.312 1 98.25 195 VAL B C 1
ATOM 6967 O O . VAL B 1 195 ? 18.812 -8.859 -16.266 1 98.25 195 VAL B O 1
ATOM 6970 N N . ALA B 1 196 ? 19.625 -8.07 -14.344 1 98.62 196 ALA B N 1
ATOM 6971 C CA . ALA B 1 196 ? 20.734 -9.016 -14.352 1 98.62 196 ALA B CA 1
ATOM 6972 C C . ALA B 1 196 ? 20.219 -10.461 -14.297 1 98.62 196 ALA B C 1
ATOM 6974 O O . ALA B 1 196 ? 20.734 -11.328 -15.008 1 98.62 196 ALA B O 1
ATOM 6975 N N . THR B 1 197 ? 19.281 -10.703 -13.492 1 98.56 197 THR B N 1
ATOM 6976 C CA . THR B 1 197 ? 18.75 -12.055 -13.359 1 98.56 197 THR B CA 1
ATOM 6977 C C . THR B 1 197 ? 18.109 -12.516 -14.664 1 98.56 197 THR B C 1
ATOM 6979 O O . THR B 1 197 ? 18.312 -13.648 -15.094 1 98.56 197 THR B O 1
ATOM 6982 N N . CYS B 1 198 ? 17.312 -11.648 -15.281 1 98.69 198 CYS B N 1
ATOM 6983 C CA . CYS B 1 198 ? 16.719 -11.977 -16.562 1 98.69 198 CYS B CA 1
ATOM 6984 C C . CYS B 1 198 ? 17.797 -12.281 -17.594 1 98.69 198 CYS B C 1
ATOM 6986 O O . CYS B 1 198 ? 17.688 -13.25 -18.359 1 98.69 198 CYS B O 1
ATOM 6988 N N . SER B 1 199 ? 18.828 -11.5 -17.562 1 98.81 199 SER B N 1
ATOM 6989 C CA . SER B 1 199 ? 19.938 -11.695 -18.484 1 98.81 199 SER B CA 1
ATOM 6990 C C . SER B 1 199 ? 20.609 -13.039 -18.25 1 98.81 199 SER B C 1
ATOM 6992 O O . SER B 1 199 ? 21.047 -13.695 -19.203 1 98.81 199 SER B O 1
ATOM 6994 N N . THR B 1 200 ? 20.719 -13.383 -17.047 1 98.81 200 THR B N 1
ATOM 6995 C CA . THR B 1 200 ? 21.281 -14.688 -16.719 1 98.81 200 THR B CA 1
ATOM 6996 C C . THR B 1 200 ? 20.453 -15.805 -17.344 1 98.81 200 THR B C 1
ATOM 6998 O O . THR B 1 200 ? 21 -16.75 -17.906 1 98.81 200 THR B O 1
ATOM 7001 N N . VAL B 1 201 ? 19.172 -15.695 -17.234 1 98.81 201 VAL B N 1
ATOM 7002 C CA . VAL B 1 201 ? 18.297 -16.703 -17.828 1 98.81 201 VAL B CA 1
ATOM 7003 C C . VAL B 1 201 ? 18.484 -16.719 -19.344 1 98.81 201 VAL B C 1
ATOM 7005 O O . VAL B 1 201 ? 18.562 -17.781 -19.953 1 98.81 201 VAL B O 1
ATOM 7008 N N . PHE B 1 202 ? 18.625 -15.562 -19.953 1 98.88 202 PHE B N 1
ATOM 7009 C CA . PHE B 1 202 ? 18.781 -15.438 -21.406 1 98.88 202 PHE B CA 1
ATOM 7010 C C . PHE B 1 202 ? 20.109 -16.016 -21.859 1 98.88 202 PHE B C 1
ATOM 7012 O O . PHE B 1 202 ? 20.25 -16.438 -23 1 98.88 202 PHE B O 1
ATOM 7019 N N . ALA B 1 203 ? 21.047 -16.047 -20.984 1 98.81 203 ALA B N 1
ATOM 7020 C CA . ALA B 1 203 ? 22.328 -16.672 -21.281 1 98.81 203 ALA B CA 1
ATOM 7021 C C . ALA B 1 203 ? 22.281 -18.172 -21.062 1 98.81 203 ALA B C 1
ATOM 7023 O O . ALA B 1 203 ? 22.891 -18.938 -21.812 1 98.81 203 ALA B O 1
ATOM 7024 N N . LEU B 1 204 ? 21.562 -18.609 -20.062 1 98.62 204 LEU B N 1
ATOM 7025 C CA . LEU B 1 204 ? 21.5 -20.031 -19.703 1 98.62 204 LEU B CA 1
ATOM 7026 C C . LEU B 1 204 ? 20.75 -20.828 -20.75 1 98.62 204 LEU B C 1
ATOM 7028 O O . LEU B 1 204 ? 21.125 -21.969 -21.047 1 98.62 204 LEU B O 1
ATOM 7032 N N . TYR B 1 205 ? 19.719 -20.297 -21.297 1 98.44 205 TYR B N 1
ATOM 7033 C CA . TYR B 1 205 ? 18.922 -21.031 -22.266 1 98.44 205 TYR B CA 1
ATOM 7034 C C . TYR B 1 205 ? 19.781 -21.484 -23.453 1 98.44 205 TYR B C 1
ATOM 7036 O O . TYR B 1 205 ? 19.891 -22.672 -23.734 1 98.44 205 TYR B O 1
ATOM 7044 N N . PRO B 1 206 ? 20.453 -20.547 -24.203 1 98.56 206 PRO B N 1
ATOM 7045 C CA . PRO B 1 206 ? 21.312 -21.031 -25.281 1 98.56 206 PRO B CA 1
ATOM 7046 C C . PRO B 1 206 ? 22.453 -21.906 -24.797 1 98.56 206 PRO B C 1
ATOM 7048 O O . PRO B 1 206 ? 22.844 -22.859 -25.469 1 98.56 206 PRO B O 1
ATOM 7051 N N . ALA B 1 207 ? 22.984 -21.656 -23.625 1 98.44 207 ALA B N 1
ATOM 7052 C CA . ALA B 1 207 ? 24.062 -22.469 -23.078 1 98.44 207 ALA B CA 1
ATOM 7053 C C . ALA B 1 207 ? 23.609 -23.922 -22.891 1 98.44 207 ALA B C 1
ATOM 7055 O O . ALA B 1 207 ? 24.359 -24.859 -23.188 1 98.44 207 ALA B O 1
ATOM 7056 N N . THR B 1 208 ? 22.422 -24.109 -22.344 1 97.5 208 THR B N 1
ATOM 7057 C CA . THR B 1 208 ? 21.922 -25.453 -22.125 1 97.5 208 THR B CA 1
ATOM 7058 C C . THR B 1 208 ? 21.703 -26.172 -23.453 1 97.5 208 THR B C 1
ATOM 7060 O O . THR B 1 208 ? 21.953 -27.375 -23.562 1 97.5 208 THR B O 1
ATOM 7063 N N . ARG B 1 209 ? 21.312 -25.469 -24.453 1 97.56 209 ARG B N 1
ATOM 7064 C CA . ARG B 1 209 ? 21.125 -26.062 -25.781 1 97.56 209 ARG B CA 1
ATOM 7065 C C . ARG B 1 209 ? 22.469 -26.5 -26.375 1 97.56 209 ARG B C 1
ATOM 7067 O O . ARG B 1 209 ? 22.547 -27.562 -27.016 1 97.56 209 ARG B O 1
ATOM 7074 N N . ILE B 1 210 ? 23.469 -25.75 -26.141 1 98 210 ILE B N 1
ATOM 7075 C CA . ILE B 1 210 ? 24.797 -26.031 -26.688 1 98 210 ILE B CA 1
ATOM 7076 C C . ILE B 1 210 ? 25.422 -27.203 -25.922 1 98 210 ILE B C 1
A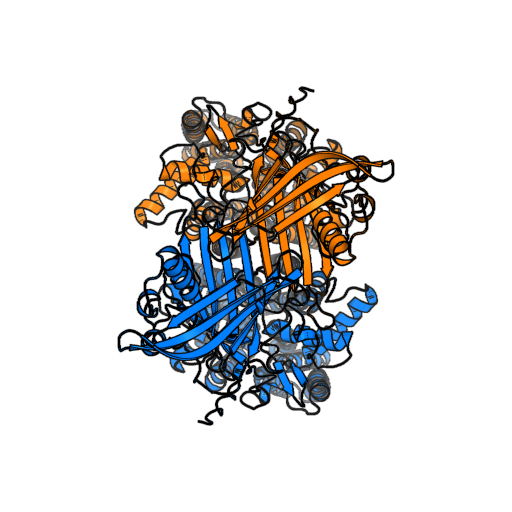TOM 7078 O O . ILE B 1 210 ? 25.938 -28.141 -26.531 1 98 210 ILE B O 1
ATOM 7082 N N . ILE B 1 211 ? 25.328 -27.203 -24.656 1 96.38 211 ILE B N 1
ATOM 7083 C CA . ILE B 1 211 ? 26.078 -28.125 -23.812 1 96.38 211 ILE B CA 1
ATOM 7084 C C . ILE B 1 211 ? 25.297 -29.422 -23.641 1 96.38 211 ILE B C 1
ATOM 7086 O O . ILE B 1 211 ? 25.828 -30.516 -23.875 1 96.38 211 ILE B O 1
ATOM 7090 N N . ALA B 1 212 ? 24.078 -29.328 -23.219 1 94.31 212 ALA B N 1
ATOM 7091 C CA . ALA B 1 212 ? 23.281 -30.5 -22.906 1 94.31 212 ALA B CA 1
ATOM 7092 C C . ALA B 1 212 ? 22.75 -31.156 -24.172 1 94.31 212 ALA B C 1
ATOM 7094 O O . ALA B 1 212 ? 22.703 -32.375 -24.281 1 94.31 212 ALA B O 1
ATOM 7095 N N . ASP B 1 213 ? 22.344 -30.344 -25.188 1 94.88 213 ASP B N 1
ATOM 7096 C CA . ASP B 1 213 ? 21.75 -30.891 -26.406 1 94.88 213 ASP B CA 1
ATOM 7097 C C . ASP B 1 213 ? 22.812 -31.078 -27.484 1 94.88 213 ASP B C 1
ATOM 7099 O O . ASP B 1 213 ? 22.562 -31.766 -28.484 1 94.88 213 ASP B O 1
ATOM 7103 N N . GLY B 1 214 ? 23.906 -30.422 -27.375 1 95.56 214 GLY B N 1
ATOM 7104 C CA . GLY B 1 214 ? 24.969 -30.578 -28.359 1 95.56 214 GLY B CA 1
ATOM 7105 C C . GLY B 1 214 ? 24.766 -29.719 -29.594 1 95.56 214 GLY B C 1
ATOM 7106 O O . GLY B 1 214 ? 25.391 -29.969 -30.625 1 95.56 214 GLY B O 1
ATOM 7107 N N . ARG B 1 215 ? 23.953 -28.719 -29.484 1 96.44 215 ARG B N 1
ATOM 7108 C CA . ARG B 1 215 ? 23.688 -27.859 -30.625 1 96.44 215 ARG B CA 1
ATOM 7109 C C . ARG B 1 215 ? 24.859 -26.906 -30.875 1 96.44 215 ARG B C 1
ATOM 7111 O O . ARG B 1 215 ? 25.469 -26.406 -29.922 1 96.44 215 ARG B O 1
ATOM 7118 N N . ARG B 1 216 ? 25.172 -26.734 -32.188 1 96.12 216 ARG B N 1
ATOM 7119 C CA . ARG B 1 216 ? 26.25 -25.844 -32.594 1 96.12 216 ARG B CA 1
ATOM 7120 C C . ARG B 1 216 ? 25.75 -24.797 -33.594 1 96.12 216 ARG B C 1
ATOM 7122 O O . ARG B 1 216 ? 25.641 -25.078 -34.812 1 96.12 216 ARG B O 1
ATOM 7129 N N . SER B 1 217 ? 25.297 -23.703 -33.156 1 96.94 217 SER B N 1
ATOM 7130 C CA . SER B 1 217 ? 24.828 -22.609 -34 1 96.94 217 SER B CA 1
ATOM 7131 C C . SER B 1 217 ? 25.422 -21.281 -33.531 1 96.94 217 SER B C 1
ATOM 7133 O O . SER B 1 217 ? 25.547 -21.016 -32.344 1 96.94 217 SER B O 1
ATOM 7135 N N . GLY B 1 218 ? 25.828 -20.406 -34.5 1 97.75 218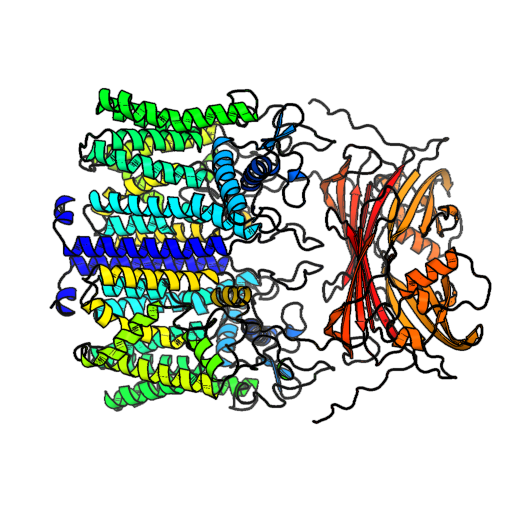 GLY B N 1
ATOM 7136 C CA . GLY B 1 218 ? 26.375 -19.094 -34.188 1 97.75 218 GLY B CA 1
ATOM 7137 C C . GLY B 1 218 ? 25.422 -18.234 -33.375 1 97.75 218 GLY B C 1
ATOM 7138 O O . GLY B 1 218 ? 25.859 -17.5 -32.469 1 97.75 218 GLY B O 1
ATOM 7139 N N . GLY B 1 219 ? 24.141 -18.359 -33.688 1 98.38 219 GLY B N 1
ATOM 7140 C CA . GLY B 1 219 ? 23.141 -17.578 -32.969 1 98.38 219 GLY B CA 1
ATOM 7141 C C . GLY B 1 219 ? 23.094 -17.891 -31.5 1 98.38 219 GLY B C 1
ATOM 7142 O O . GLY B 1 219 ? 22.953 -16.984 -30.672 1 98.38 219 GLY B O 1
ATOM 7143 N N . LEU B 1 220 ? 23.172 -19.141 -31.141 1 98.62 220 LEU B N 1
ATOM 7144 C CA . LEU B 1 220 ? 23.156 -19.547 -29.734 1 98.62 220 LEU B CA 1
ATOM 7145 C C . LEU B 1 220 ? 24.391 -19.047 -29 1 98.62 220 LEU B C 1
ATOM 7147 O O . LEU B 1 220 ? 24.297 -18.578 -27.875 1 98.62 220 LEU B O 1
ATOM 7151 N N . PHE B 1 221 ? 25.562 -19.188 -29.656 1 98.75 221 PHE B N 1
ATOM 7152 C CA . PHE B 1 221 ? 26.797 -18.672 -29.062 1 98.75 221 PHE B CA 1
ATOM 7153 C C . PHE B 1 221 ? 26.734 -17.172 -28.891 1 98.75 221 PHE B C 1
ATOM 7155 O O . PHE B 1 221 ? 27.156 -16.641 -27.859 1 98.75 221 PHE B O 1
ATOM 7162 N N . ALA B 1 222 ? 26.172 -16.438 -29.875 1 98.81 222 ALA B N 1
ATOM 7163 C CA . ALA B 1 222 ? 26.047 -14.992 -29.797 1 98.81 222 ALA B CA 1
ATOM 7164 C C . ALA B 1 222 ? 25.109 -14.578 -28.656 1 98.81 222 ALA B C 1
ATOM 7166 O O . ALA B 1 222 ? 25.438 -13.664 -27.891 1 98.81 222 ALA B O 1
ATOM 7167 N N . LEU B 1 223 ? 24 -15.25 -28.531 1 98.81 223 LEU B N 1
ATOM 7168 C CA . LEU B 1 223 ? 23.047 -14.938 -27.484 1 98.81 223 LEU B CA 1
ATOM 7169 C C . LEU B 1 223 ? 23.656 -15.172 -26.109 1 98.81 223 LEU B C 1
ATOM 7171 O O . LEU B 1 223 ? 23.469 -14.367 -25.188 1 98.81 223 LEU B O 1
ATOM 7175 N N . CYS B 1 224 ? 24.312 -16.25 -25.953 1 98.81 224 CYS B N 1
ATOM 7176 C CA . CYS B 1 224 ? 24.953 -16.547 -24.688 1 98.81 224 CYS B CA 1
ATOM 7177 C C . CYS B 1 224 ? 26 -15.5 -24.344 1 98.81 224 CYS B C 1
ATOM 7179 O O . CYS B 1 224 ? 26.047 -15.008 -23.203 1 98.81 224 CYS B O 1
ATOM 7181 N N . GLY B 1 225 ? 26.859 -15.156 -25.328 1 98.81 225 GLY B N 1
ATOM 7182 C CA . GLY B 1 225 ? 27.891 -14.156 -25.109 1 98.81 225 GLY B CA 1
ATOM 7183 C C . GLY B 1 225 ? 27.328 -12.789 -24.75 1 98.81 225 GLY B C 1
ATOM 7184 O O . GLY B 1 225 ? 27.781 -12.156 -23.797 1 98.81 225 GLY B O 1
ATOM 7185 N N . PHE B 1 226 ? 26.312 -12.383 -25.484 1 98.88 226 PHE B N 1
ATOM 7186 C CA . PHE B 1 226 ? 25.688 -11.078 -25.266 1 98.88 226 PHE B CA 1
ATOM 7187 C C . PHE B 1 226 ? 25.109 -10.984 -23.859 1 98.88 226 PHE B C 1
ATOM 7189 O O . PHE B 1 226 ? 25.422 -10.047 -23.109 1 98.88 226 PHE B O 1
ATOM 7196 N N . PHE B 1 227 ? 24.359 -11.961 -23.453 1 98.88 227 PHE B N 1
ATOM 7197 C CA . PHE B 1 227 ? 23.609 -11.859 -22.219 1 98.88 227 PHE B CA 1
ATOM 7198 C C . PHE B 1 227 ? 24.484 -12.203 -21.016 1 98.88 227 PHE B C 1
ATOM 7200 O O . PHE B 1 227 ? 24.266 -11.703 -19.922 1 98.88 227 PHE B O 1
ATOM 7207 N N . ALA B 1 228 ? 25.5 -13.023 -21.188 1 98.81 228 ALA B N 1
ATOM 7208 C CA . ALA B 1 228 ? 26.469 -13.219 -20.109 1 98.81 228 ALA B CA 1
ATOM 7209 C C . ALA B 1 228 ? 27.188 -11.914 -19.781 1 98.81 228 ALA B C 1
ATOM 7211 O O . ALA B 1 228 ? 27.297 -11.539 -18.609 1 98.81 228 ALA B O 1
ATOM 7212 N N . ALA B 1 229 ? 27.609 -11.234 -20.859 1 98.81 229 ALA B N 1
ATOM 7213 C CA . ALA B 1 229 ? 28.266 -9.945 -20.672 1 98.81 229 ALA B CA 1
ATOM 7214 C C . ALA B 1 229 ? 27.312 -8.914 -20.094 1 98.81 229 ALA B C 1
ATOM 7216 O O . ALA B 1 229 ? 27.703 -8.094 -19.25 1 98.81 229 ALA B O 1
ATOM 7217 N N . PHE B 1 230 ? 26.047 -8.922 -20.531 1 98.81 230 PHE B N 1
ATOM 7218 C CA . PHE B 1 230 ? 25.062 -7.977 -20.016 1 98.81 230 PHE B CA 1
ATOM 7219 C C . PHE B 1 230 ? 24.781 -8.227 -18.547 1 98.81 230 PHE B C 1
ATOM 7221 O O . PHE B 1 230 ? 24.531 -7.281 -17.797 1 98.81 230 PHE B O 1
ATOM 7228 N N . THR B 1 231 ? 24.844 -9.5 -18.125 1 98.81 231 THR B N 1
ATOM 7229 C CA . THR B 1 231 ? 24.734 -9.812 -16.703 1 98.81 231 THR B CA 1
ATOM 7230 C C . THR B 1 231 ? 25.875 -9.164 -15.922 1 98.81 231 THR B C 1
ATOM 7232 O O . THR B 1 231 ? 25.656 -8.547 -14.875 1 98.81 231 THR B O 1
ATOM 7235 N N . VAL B 1 232 ? 27.047 -9.211 -16.469 1 98.19 232 VAL B N 1
ATOM 7236 C CA . VAL B 1 232 ? 28.25 -8.672 -15.82 1 98.19 232 VAL B CA 1
ATOM 7237 C C . VAL B 1 232 ? 28.125 -7.156 -15.711 1 98.19 232 VAL B C 1
ATOM 7239 O O . VAL B 1 232 ? 28.469 -6.582 -14.672 1 98.19 232 VAL B O 1
ATOM 7242 N N . THR B 1 233 ? 27.625 -6.539 -16.734 1 98.06 233 THR B N 1
ATOM 7243 C CA . THR B 1 233 ? 27.547 -5.082 -16.75 1 98.06 233 THR B CA 1
ATOM 7244 C C . THR B 1 233 ? 26.5 -4.578 -15.766 1 98.06 233 THR B C 1
ATOM 7246 O O . THR B 1 233 ? 26.547 -3.426 -15.336 1 98.06 233 THR B O 1
ATOM 7249 N N . ASN B 1 234 ? 25.562 -5.426 -15.391 1 97.75 234 ASN B N 1
ATOM 7250 C CA . ASN B 1 234 ? 24.531 -5.039 -14.43 1 97.75 234 ASN B CA 1
ATOM 7251 C C . ASN B 1 234 ? 24.891 -5.473 -13.016 1 97.75 234 ASN B C 1
ATOM 7253 O O . ASN B 1 234 ? 24.406 -4.887 -12.039 1 97.75 234 ASN B O 1
ATOM 7257 N N . GLU B 1 235 ? 25.656 -6.555 -12.977 1 96.19 235 GLU B N 1
ATOM 7258 C CA . GLU B 1 235 ? 26.203 -7.059 -11.727 1 96.19 235 GLU B CA 1
ATOM 7259 C C . GLU B 1 235 ? 27.703 -7.324 -11.844 1 96.19 235 GLU B C 1
ATOM 7261 O O . GLU B 1 235 ? 28.109 -8.414 -12.258 1 96.19 235 GLU B O 1
ATOM 7266 N N . LEU B 1 236 ? 28.453 -6.504 -11.344 1 93.06 236 LEU B N 1
ATOM 7267 C CA . LEU B 1 236 ? 29.891 -6.559 -11.602 1 93.06 236 LEU B CA 1
ATOM 7268 C C . LEU B 1 236 ? 30.5 -7.82 -11.008 1 93.06 236 LEU B C 1
ATOM 7270 O O . LEU B 1 236 ? 31.328 -8.477 -11.656 1 93.06 236 LEU B O 1
ATOM 7274 N N . PRO B 1 237 ? 30.062 -8.234 -9.82 1 93.19 237 PRO B N 1
ATOM 7275 C CA . PRO B 1 237 ? 30.656 -9.469 -9.297 1 93.19 237 PRO B CA 1
ATOM 7276 C C . PRO B 1 237 ? 30.328 -10.688 -10.156 1 93.19 237 PRO B C 1
ATOM 7278 O O . PRO B 1 237 ? 30.953 -11.742 -9.992 1 93.19 237 PRO B O 1
ATOM 7281 N N . ALA B 1 238 ? 29.438 -10.555 -11.047 1 97.19 238 ALA B N 1
ATOM 7282 C CA . ALA B 1 238 ? 29.078 -11.656 -11.938 1 97.19 238 ALA B CA 1
ATOM 7283 C C . ALA B 1 238 ? 30.109 -11.828 -13.047 1 97.19 238 ALA B C 1
ATOM 7285 O O . ALA B 1 238 ? 29.906 -12.633 -13.961 1 97.19 238 ALA B O 1
ATOM 7286 N N . PHE B 1 239 ? 31.234 -11.148 -12.992 1 96.5 239 PHE B N 1
ATOM 7287 C CA . PHE B 1 239 ? 32.281 -11.297 -14 1 96.5 239 PHE B CA 1
ATOM 7288 C C . PHE B 1 239 ? 32.781 -12.734 -14.031 1 96.5 239 PHE B C 1
ATOM 7290 O O . PHE B 1 239 ? 33.156 -13.242 -15.094 1 96.5 239 PHE B O 1
ATOM 7297 N N . VAL B 1 240 ? 32.781 -13.438 -12.898 1 97.62 240 VAL B N 1
ATOM 7298 C CA . VAL B 1 240 ? 33.188 -14.836 -12.844 1 97.62 240 VAL B CA 1
ATOM 7299 C C . VAL B 1 240 ? 32.25 -15.695 -13.688 1 97.62 240 VAL B C 1
ATOM 7301 O O . VAL B 1 240 ? 32.688 -16.656 -14.328 1 97.62 240 VAL B O 1
ATOM 7304 N N . PHE B 1 241 ? 31.031 -15.414 -13.688 1 98.12 241 PHE B N 1
ATOM 7305 C CA . PHE B 1 241 ? 30.047 -16.094 -14.523 1 98.12 241 PHE B CA 1
ATOM 7306 C C . PHE B 1 241 ? 30.359 -15.875 -16 1 98.12 241 PHE B C 1
ATOM 7308 O O . PHE B 1 241 ? 30.375 -16.828 -16.781 1 98.12 241 PHE B O 1
ATOM 7315 N N . GLY B 1 242 ? 30.594 -14.602 -16.375 1 98.19 242 GLY B N 1
ATOM 7316 C CA . GLY B 1 242 ? 30.953 -14.312 -17.75 1 98.19 242 GLY B CA 1
ATOM 7317 C C . GLY B 1 242 ? 32.188 -15.055 -18.203 1 98.19 242 GLY B C 1
ATOM 7318 O O . GLY B 1 242 ? 32.219 -15.633 -19.297 1 98.19 242 GLY B O 1
ATOM 7319 N N . ALA B 1 243 ? 33.156 -15.102 -17.344 1 97.88 243 ALA B N 1
ATOM 7320 C CA . ALA B 1 243 ? 34.406 -15.789 -17.656 1 97.88 243 ALA B CA 1
ATOM 7321 C C . ALA B 1 243 ? 34.188 -17.297 -17.766 1 97.88 243 ALA B C 1
ATOM 7323 O O . ALA B 1 243 ? 34.75 -17.938 -18.672 1 97.88 243 ALA B O 1
ATOM 7324 N N . ALA B 1 244 ? 33.438 -17.797 -16.844 1 98.12 244 ALA B N 1
ATOM 7325 C CA . ALA B 1 244 ? 33.156 -19.219 -16.859 1 98.12 244 ALA B CA 1
ATOM 7326 C C . ALA B 1 244 ? 32.438 -19.625 -18.156 1 98.12 244 ALA B C 1
ATOM 7328 O O . ALA B 1 244 ? 32.812 -20.625 -18.781 1 98.12 244 ALA B O 1
ATOM 7329 N N . MET B 1 245 ? 31.438 -18.875 -18.516 1 98.12 245 MET B N 1
ATOM 7330 C CA . MET B 1 245 ? 30.688 -19.172 -19.75 1 98.12 245 MET B CA 1
ATOM 7331 C C . MET B 1 245 ? 31.609 -19.109 -20.969 1 98.12 245 MET B C 1
ATOM 7333 O O . MET B 1 245 ? 31.484 -19.938 -21.875 1 98.12 245 MET B O 1
ATOM 7337 N N . PHE B 1 246 ? 32.594 -18.188 -20.938 1 97.94 246 PHE B N 1
ATOM 7338 C CA . PHE B 1 246 ? 33.562 -18.062 -22.016 1 97.94 246 PHE B CA 1
ATOM 7339 C C . PHE B 1 246 ? 34.406 -19.312 -22.141 1 97.94 246 PHE B C 1
ATOM 7341 O O . PHE B 1 246 ? 34.5 -19.906 -23.219 1 97.94 246 PHE B O 1
ATOM 7348 N N . VAL B 1 247 ? 34.906 -19.75 -21.047 1 97.94 247 VAL B N 1
ATOM 7349 C CA . VAL B 1 247 ? 35.812 -20.906 -21.031 1 97.94 247 VAL B CA 1
ATOM 7350 C C . VAL B 1 247 ? 35.031 -22.172 -21.422 1 97.94 247 VAL B C 1
ATOM 7352 O O . VAL B 1 247 ? 35.5 -22.969 -22.219 1 97.94 247 VAL B O 1
ATOM 7355 N N . ILE B 1 248 ? 33.875 -22.312 -20.891 1 97.62 248 ILE B N 1
ATOM 7356 C CA . ILE B 1 248 ? 33.062 -23.5 -21.141 1 97.62 248 ILE B CA 1
ATOM 7357 C C . ILE B 1 248 ? 32.719 -23.578 -22.641 1 97.62 248 ILE B C 1
ATOM 7359 O O . ILE B 1 248 ? 32.844 -24.625 -23.266 1 97.62 248 ILE B O 1
ATOM 7363 N N . LEU B 1 249 ? 32.281 -22.453 -23.188 1 98 249 LEU B N 1
ATOM 7364 C CA . LEU B 1 249 ? 31.875 -22.469 -24.594 1 98 249 LEU B CA 1
ATOM 7365 C C . LEU B 1 249 ? 33.094 -22.578 -25.5 1 98 249 LEU B C 1
ATOM 7367 O O . LEU B 1 249 ? 33 -23.125 -26.609 1 98 249 LEU B O 1
ATOM 7371 N N . LEU B 1 250 ? 34.281 -22.031 -25.078 1 97.44 250 LEU B N 1
ATOM 7372 C CA . LEU B 1 250 ? 35.5 -22.172 -25.812 1 97.44 250 LEU B CA 1
ATOM 7373 C C . LEU B 1 250 ? 35.875 -23.656 -25.969 1 97.44 250 LEU B C 1
ATOM 7375 O O . LEU B 1 250 ? 36.375 -24.078 -27.016 1 97.44 250 LEU B O 1
ATOM 7379 N N . ARG B 1 251 ? 35.594 -24.406 -24.938 1 96.62 251 ARG B N 1
ATOM 7380 C CA . ARG B 1 251 ? 35.906 -25.828 -24.938 1 96.62 251 ARG B CA 1
ATOM 7381 C C . ARG B 1 251 ? 34.938 -26.594 -25.844 1 96.62 251 ARG B C 1
ATOM 7383 O O . ARG B 1 251 ? 35.281 -27.656 -26.359 1 96.62 251 ARG B O 1
ATOM 7390 N N . GLN B 1 252 ? 33.75 -26.062 -25.969 1 96.94 252 GLN B N 1
ATOM 7391 C CA . GLN B 1 252 ? 32.781 -26.703 -26.844 1 96.94 252 GLN B CA 1
ATOM 7392 C C . GLN B 1 252 ? 33.125 -26.469 -28.312 1 96.94 252 GLN B C 1
ATOM 7394 O O . GLN B 1 252 ? 33.031 -27.375 -29.125 1 96.94 252 GLN B O 1
ATOM 7399 N N . SER B 1 253 ? 33.469 -25.203 -28.641 1 97.75 253 SER B N 1
ATOM 7400 C CA . SER B 1 253 ? 33.875 -24.828 -30 1 97.75 253 SER B CA 1
ATOM 7401 C C . SER B 1 253 ? 34.656 -23.516 -30 1 97.75 253 SER B C 1
ATOM 7403 O O . SER B 1 253 ? 34.031 -22.453 -29.844 1 97.75 253 SER B O 1
ATOM 7405 N N . TRP B 1 254 ? 35.906 -23.531 -30.219 1 96.94 254 TRP B N 1
ATOM 7406 C CA . TRP B 1 254 ? 36.719 -22.328 -30.219 1 96.94 254 TRP B CA 1
ATOM 7407 C C . TRP B 1 254 ? 36.375 -21.406 -31.375 1 96.94 254 TRP B C 1
ATOM 7409 O O . TRP B 1 254 ? 36.375 -20.188 -31.234 1 96.94 254 TRP B O 1
ATOM 7419 N N . GLN B 1 255 ? 35.906 -21.922 -32.531 1 98 255 GLN B N 1
ATOM 7420 C CA . GLN B 1 255 ? 35.562 -21.141 -33.719 1 98 255 GLN B CA 1
ATOM 7421 C C . GLN B 1 255 ? 34.312 -20.312 -33.469 1 98 255 GLN B C 1
ATOM 7423 O O . GLN B 1 255 ? 34.281 -19.109 -33.75 1 98 255 GLN B O 1
ATOM 7428 N N . LEU B 1 256 ? 33.281 -20.969 -32.938 1 98.38 256 LEU B N 1
ATOM 7429 C CA . LEU B 1 256 ? 32 -20.281 -32.719 1 98.38 256 LEU B CA 1
ATOM 7430 C C . LEU B 1 256 ? 32.125 -19.312 -31.547 1 98.38 256 LEU B C 1
ATOM 7432 O O . LEU B 1 256 ? 31.453 -18.266 -31.547 1 98.38 256 LEU B O 1
ATOM 7436 N N . THR B 1 257 ? 32.969 -19.641 -30.578 1 98.44 257 THR B N 1
ATOM 7437 C CA . THR B 1 257 ? 33.156 -18.734 -29.453 1 98.44 257 THR B CA 1
ATOM 7438 C C . THR B 1 257 ? 33.875 -17.469 -29.906 1 98.44 257 THR B C 1
ATOM 7440 O O . THR B 1 257 ? 33.469 -16.359 -29.531 1 98.44 257 THR B O 1
ATOM 7443 N N . CYS B 1 258 ? 34.875 -17.547 -30.688 1 98 258 CYS B N 1
ATOM 7444 C CA . CYS B 1 258 ? 35.625 -16.406 -31.172 1 98 258 CYS B CA 1
ATOM 7445 C C . CYS B 1 258 ? 34.844 -15.625 -32.219 1 98 258 CYS B C 1
ATOM 7447 O O . CYS B 1 258 ? 34.906 -14.398 -32.25 1 98 258 CYS B O 1
ATOM 7449 N N . GLY B 1 259 ? 34.125 -16.344 -33 1 98.25 259 GLY B N 1
ATOM 7450 C CA . GLY B 1 259 ? 33.438 -15.711 -34.125 1 98.25 259 GLY B CA 1
ATOM 7451 C C . GLY B 1 259 ? 32.094 -15.109 -33.75 1 98.25 259 GLY B C 1
ATOM 7452 O O . GLY B 1 259 ? 31.625 -14.18 -34.406 1 98.25 259 GLY B O 1
ATOM 7453 N N . TRP B 1 260 ? 31.406 -15.602 -32.656 1 98.62 260 TRP B N 1
ATOM 7454 C CA . TRP B 1 260 ? 30.047 -15.164 -32.375 1 98.62 260 TRP B CA 1
ATOM 7455 C C . TRP B 1 260 ? 29.922 -14.758 -30.906 1 98.62 260 TRP B C 1
ATOM 7457 O O . TRP B 1 260 ? 29.422 -13.672 -30.609 1 98.62 260 TRP B O 1
ATOM 7467 N N . PHE B 1 261 ? 30.391 -15.555 -29.953 1 98.69 261 PHE B N 1
ATOM 7468 C CA . PHE B 1 261 ? 30.297 -15.258 -28.531 1 98.69 261 PHE B CA 1
ATOM 7469 C C . PHE B 1 261 ? 31.031 -13.969 -28.203 1 98.69 261 PHE B C 1
ATOM 7471 O O . PHE B 1 261 ? 30.438 -13.055 -27.609 1 98.69 261 PHE B O 1
ATOM 7478 N N . ILE B 1 262 ? 32.281 -13.812 -28.547 1 98.62 262 ILE B N 1
ATOM 7479 C CA . ILE B 1 262 ? 33.156 -12.703 -28.172 1 98.62 262 ILE B CA 1
ATOM 7480 C C . ILE B 1 262 ? 32.625 -11.406 -28.797 1 98.62 262 ILE B C 1
ATOM 7482 O O . ILE B 1 262 ? 32.406 -10.414 -28.094 1 98.62 262 ILE B O 1
ATOM 7486 N N . PRO B 1 263 ? 32.375 -11.352 -30.109 1 98.56 263 PRO B N 1
ATOM 7487 C C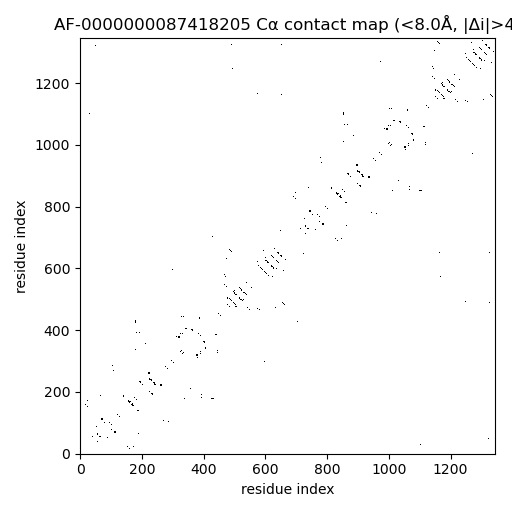A . PRO B 1 263 ? 31.828 -10.102 -30.672 1 98.56 263 PRO B CA 1
ATOM 7488 C C . PRO B 1 263 ? 30.516 -9.672 -30.016 1 98.56 263 PRO B C 1
ATOM 7490 O O . PRO B 1 263 ? 30.297 -8.484 -29.797 1 98.56 263 PRO B O 1
ATOM 7493 N N . ALA B 1 264 ? 29.641 -10.602 -29.734 1 98.81 264 ALA B N 1
ATOM 7494 C CA . ALA B 1 264 ? 28.359 -10.273 -29.094 1 98.81 264 ALA B CA 1
ATOM 7495 C C . ALA B 1 264 ? 28.578 -9.773 -27.672 1 98.81 264 ALA B C 1
ATOM 7497 O O . ALA B 1 264 ? 27.891 -8.859 -27.219 1 98.81 264 ALA B O 1
ATOM 7498 N N . ALA B 1 265 ? 29.5 -10.359 -26.938 1 98.81 265 ALA B N 1
ATOM 7499 C CA . ALA B 1 265 ? 29.812 -9.961 -25.562 1 98.81 265 ALA B CA 1
ATOM 7500 C C . ALA B 1 265 ? 30.406 -8.555 -25.531 1 98.81 265 ALA B C 1
ATOM 7502 O O . ALA B 1 265 ? 30.203 -7.824 -24.547 1 98.81 265 ALA B O 1
ATOM 7503 N N . LEU B 1 266 ? 31.078 -8.164 -26.547 1 98.5 266 LEU B N 1
ATOM 7504 C CA . LEU B 1 266 ? 31.766 -6.879 -26.594 1 98.5 266 LEU B CA 1
ATOM 7505 C C . LEU B 1 266 ? 30.766 -5.738 -26.734 1 98.5 266 LEU B C 1
ATOM 7507 O O . LEU B 1 266 ? 31.078 -4.586 -26.406 1 98.5 266 LEU B O 1
ATOM 7511 N N . ILE B 1 267 ? 29.578 -6.051 -27.109 1 98.62 267 ILE B N 1
ATOM 7512 C CA . ILE B 1 267 ? 28.578 -5.004 -27.281 1 98.62 267 ILE B CA 1
ATOM 7513 C C . ILE B 1 267 ? 28.188 -4.434 -25.906 1 98.62 267 ILE B C 1
ATOM 7515 O O . ILE B 1 267 ? 28.375 -3.24 -25.656 1 98.62 267 ILE B O 1
ATOM 7519 N N . PRO B 1 268 ? 27.688 -5.262 -25 1 98.5 268 PRO B N 1
ATOM 7520 C CA . PRO B 1 268 ? 27.375 -4.691 -23.688 1 98.5 268 PRO B CA 1
ATOM 7521 C C . PRO B 1 268 ? 28.609 -4.211 -22.938 1 98.5 268 PRO B C 1
ATOM 7523 O O . PRO B 1 268 ? 28.562 -3.193 -22.25 1 98.5 268 PRO B O 1
ATOM 7526 N N . LEU B 1 269 ? 29.703 -4.891 -23.094 1 98.25 269 LEU B N 1
ATOM 7527 C CA . LEU B 1 269 ? 30.938 -4.457 -22.438 1 98.25 269 LEU B CA 1
ATOM 7528 C C . LEU B 1 269 ? 31.406 -3.115 -22.984 1 98.25 269 LEU B C 1
ATOM 7530 O O . LEU B 1 269 ? 31.797 -2.229 -22.219 1 98.25 269 LEU B O 1
ATOM 7534 N N . GLY B 1 270 ? 31.406 -3.037 -24.281 1 98.25 270 GLY B N 1
ATOM 7535 C CA . GLY B 1 270 ? 31.734 -1.762 -24.891 1 98.25 270 GLY B CA 1
ATOM 7536 C C . GLY B 1 270 ? 30.812 -0.639 -24.469 1 98.25 270 GLY B C 1
ATOM 7537 O O . GLY B 1 270 ? 31.25 0.48 -24.219 1 98.25 270 GLY B O 1
ATOM 7538 N N . GLY B 1 271 ? 29.484 -0.952 -24.406 1 98.31 271 GLY B N 1
ATOM 7539 C CA . GLY B 1 271 ? 28.531 0.031 -23.906 1 98.31 271 GLY B CA 1
ATOM 7540 C C . GLY B 1 271 ? 28.828 0.472 -22.484 1 98.31 271 GLY B C 1
ATOM 7541 O O . GLY B 1 271 ? 28.734 1.659 -22.156 1 98.31 271 GLY B O 1
ATOM 7542 N N . PHE B 1 272 ? 29.203 -0.466 -21.688 1 98.12 272 PHE B N 1
ATOM 7543 C CA . PHE B 1 272 ? 29.516 -0.205 -20.281 1 98.12 272 PHE B CA 1
ATOM 7544 C C . PHE B 1 272 ? 30.688 0.753 -20.156 1 98.12 272 PHE B C 1
ATOM 7546 O O . PHE B 1 272 ? 30.594 1.767 -19.469 1 98.12 272 PHE B O 1
ATOM 7553 N N . PHE B 1 273 ? 31.734 0.505 -20.875 1 97.88 273 PHE B N 1
ATOM 7554 C CA . PHE B 1 273 ? 32.938 1.33 -20.781 1 97.88 273 PHE B CA 1
ATOM 7555 C C . PHE B 1 273 ? 32.719 2.672 -21.469 1 97.88 273 PHE B C 1
ATOM 7557 O O . PHE B 1 273 ? 33.219 3.701 -21 1 97.88 273 PHE B O 1
ATOM 7564 N N . TYR B 1 274 ? 32 2.65 -22.469 1 98.12 274 TYR B N 1
ATOM 7565 C CA . TYR B 1 274 ? 31.75 3.893 -23.188 1 98.12 274 TYR B CA 1
ATOM 7566 C C . TYR B 1 274 ? 30.906 4.844 -22.359 1 98.12 274 TYR B C 1
ATOM 7568 O O . TYR B 1 274 ? 31.203 6.039 -22.281 1 98.12 274 TYR B O 1
ATOM 7576 N N . THR B 1 275 ? 29.859 4.371 -21.781 1 98.06 275 THR B N 1
ATOM 7577 C CA . THR B 1 275 ? 28.984 5.227 -20.984 1 98.06 275 THR B CA 1
ATOM 7578 C C . THR B 1 275 ? 29.703 5.68 -19.703 1 98.06 275 THR B C 1
ATOM 7580 O O . THR B 1 275 ? 29.469 6.789 -19.219 1 98.06 275 THR B O 1
ATOM 7583 N N . THR B 1 276 ? 30.5 4.801 -19.203 1 97.56 276 THR B N 1
ATOM 7584 C CA . THR B 1 276 ? 31.328 5.199 -18.062 1 97.56 276 THR B CA 1
ATOM 7585 C C . THR B 1 276 ? 32.25 6.352 -18.453 1 97.56 276 THR B C 1
ATOM 7587 O O . THR B 1 276 ? 32.406 7.312 -17.703 1 97.56 276 THR B O 1
ATOM 7590 N N . TYR B 1 277 ? 32.781 6.227 -19.609 1 97.44 277 TYR B N 1
ATOM 7591 C CA . TYR B 1 277 ? 33.656 7.27 -20.125 1 97.44 277 TYR B CA 1
ATOM 7592 C C . TYR B 1 277 ? 32.906 8.578 -20.312 1 97.44 277 TYR B C 1
ATOM 7594 O O . TYR B 1 277 ? 33.406 9.648 -19.969 1 97.44 277 TYR B O 1
ATOM 7602 N N . LEU B 1 278 ? 31.781 8.531 -20.766 1 96.94 278 LEU B N 1
ATOM 7603 C CA . LEU B 1 278 ? 30.953 9.719 -20.969 1 96.94 278 LEU B CA 1
ATOM 7604 C C . LEU B 1 278 ? 30.578 10.375 -19.656 1 96.94 278 LEU B C 1
ATOM 7606 O O . LEU B 1 278 ? 30.484 11.602 -19.562 1 96.94 278 LEU B O 1
ATOM 7610 N N . ALA B 1 279 ? 30.391 9.602 -18.656 1 96.25 279 ALA B N 1
ATOM 7611 C CA . ALA B 1 279 ? 29.938 10.109 -17.359 1 96.25 279 ALA B CA 1
ATOM 7612 C C . ALA B 1 279 ? 31.109 10.695 -16.562 1 96.25 279 ALA B C 1
ATOM 7614 O O . ALA B 1 279 ? 31 11.789 -16 1 96.25 279 ALA B O 1
ATOM 7615 N N . SER B 1 280 ? 32.219 10.016 -16.578 1 94.62 280 SER B N 1
ATOM 7616 C CA . SER B 1 280 ? 33.25 10.383 -15.641 1 94.62 280 SER B CA 1
ATOM 7617 C C . SER B 1 280 ? 34.5 10.891 -16.359 1 94.62 280 SER B C 1
ATOM 7619 O O . SER B 1 280 ? 35.375 11.516 -15.758 1 94.62 280 SER B O 1
ATOM 7621 N N . GLY B 1 281 ? 34.656 10.641 -17.578 1 94.12 281 GLY B N 1
ATOM 7622 C CA . GLY B 1 281 ? 35.844 10.977 -18.312 1 94.12 281 GLY B CA 1
ATOM 7623 C C . GLY B 1 281 ? 36.906 9.875 -18.281 1 94.12 281 GLY B C 1
ATOM 7624 O O . GLY B 1 281 ? 37.906 9.961 -18.969 1 94.12 281 GLY B O 1
ATOM 7625 N N . GLY B 1 282 ? 36.594 8.789 -17.5 1 94.62 282 GLY B N 1
ATOM 7626 C CA . GLY B 1 282 ? 37.469 7.633 -17.406 1 94.62 282 GLY B CA 1
ATOM 7627 C C . GLY B 1 282 ? 36.75 6.312 -17.609 1 94.62 282 GLY B C 1
ATOM 7628 O O . GLY B 1 282 ? 35.562 6.293 -17.938 1 94.62 282 GLY B O 1
ATOM 7629 N N . LEU B 1 283 ? 37.5 5.23 -17.391 1 94.56 283 LEU B N 1
ATOM 7630 C CA . LEU B 1 283 ? 36.938 3.908 -17.656 1 94.56 283 LEU B CA 1
ATOM 7631 C C . LEU B 1 283 ? 36.625 3.191 -16.344 1 94.56 283 LEU B C 1
ATOM 7633 O O . LEU B 1 283 ? 36.031 2.105 -16.344 1 94.56 283 LEU B O 1
ATOM 7637 N N . VAL B 1 284 ? 36.906 3.852 -15.242 1 93.38 284 VAL B N 1
ATOM 7638 C CA . VAL B 1 284 ? 36.656 3.256 -13.938 1 93.38 284 VAL B CA 1
ATOM 7639 C C . VAL B 1 284 ? 35.312 3.734 -13.406 1 93.38 284 VAL B C 1
ATOM 7641 O O . VAL B 1 284 ? 35.062 4.938 -13.281 1 93.38 284 VAL B O 1
ATOM 7644 N N . PRO B 1 285 ? 34.438 2.75 -13.141 1 92.56 285 PRO B N 1
ATOM 7645 C CA . PRO B 1 285 ? 33.125 3.166 -12.602 1 92.56 285 PRO B CA 1
ATOM 7646 C C . PRO B 1 285 ? 33.25 3.799 -11.219 1 92.56 285 PRO B C 1
ATOM 7648 O O . PRO B 1 285 ? 34.188 3.529 -10.484 1 92.56 285 PRO B O 1
ATOM 7651 N N . PHE B 1 286 ? 32.281 4.531 -10.836 1 93.62 286 PHE B N 1
ATOM 7652 C CA . PHE B 1 286 ? 32.281 5.277 -9.586 1 93.62 286 PHE B CA 1
ATOM 7653 C C . PHE B 1 286 ? 32.312 4.332 -8.391 1 93.62 286 PHE B C 1
ATOM 7655 O O . PHE B 1 286 ? 32.812 4.672 -7.328 1 93.62 286 PHE B O 1
ATOM 7662 N N . TYR B 1 287 ? 31.812 3.16 -8.578 1 88.62 287 TYR B N 1
ATOM 7663 C CA . TYR B 1 287 ? 31.781 2.176 -7.508 1 88.62 287 TYR B CA 1
ATOM 7664 C C . TYR B 1 287 ? 33.188 1.875 -7 1 88.62 287 TYR B C 1
ATOM 7666 O O . TYR B 1 287 ? 33.375 1.562 -5.824 1 88.62 287 TYR B O 1
ATOM 7674 N N . ALA B 1 288 ? 34.125 2.008 -7.816 1 89.31 288 ALA B N 1
ATOM 7675 C CA . ALA B 1 288 ? 35.5 1.66 -7.48 1 89.31 288 ALA B CA 1
ATOM 7676 C C . ALA B 1 288 ? 36.125 2.699 -6.551 1 89.31 288 ALA B C 1
ATOM 7678 O O . ALA B 1 288 ? 37.125 2.439 -5.91 1 89.31 288 ALA B O 1
ATOM 7679 N N . TYR B 1 289 ? 35.438 3.76 -6.445 1 91.81 289 TYR B N 1
ATOM 7680 C CA . TYR B 1 289 ? 36 4.848 -5.645 1 91.81 289 TYR B CA 1
ATOM 7681 C C . TYR B 1 289 ? 35.375 4.871 -4.258 1 91.81 289 TYR B C 1
ATOM 7683 O O . TYR B 1 289 ? 35.5 5.855 -3.525 1 91.81 289 TYR B O 1
ATOM 7691 N N . PHE B 1 290 ? 34.656 3.885 -3.938 1 89.19 290 PHE B N 1
ATOM 7692 C CA . PHE B 1 290 ? 34.031 3.822 -2.615 1 89.19 290 PHE B CA 1
ATOM 7693 C C . PHE B 1 290 ? 35.094 3.906 -1.525 1 89.19 290 PHE B C 1
ATOM 7695 O O . PHE B 1 290 ? 36.125 3.246 -1.61 1 89.19 290 PHE B O 1
ATOM 7702 N N . GLY B 1 291 ? 34.875 4.723 -0.524 1 87 291 GLY B N 1
ATOM 7703 C CA . GLY B 1 291 ? 35.844 4.906 0.551 1 87 291 GLY B CA 1
ATOM 7704 C C . GLY B 1 291 ? 36.781 6.074 0.319 1 87 291 GLY B C 1
ATOM 7705 O O . GLY B 1 291 ? 37.625 6.387 1.173 1 87 291 GLY B O 1
ATOM 7706 N N . THR B 1 292 ? 36.594 6.664 -0.802 1 93.88 292 THR B N 1
ATOM 7707 C CA . THR B 1 292 ? 37.438 7.82 -1.12 1 93.88 292 THR B CA 1
ATOM 7708 C C . THR B 1 292 ? 36.625 9.109 -1.003 1 93.88 292 THR B C 1
ATOM 7710 O O . THR B 1 292 ? 35.469 9.086 -0.627 1 93.88 292 THR B O 1
ATOM 7713 N N . ASN B 1 293 ? 37.281 10.219 -1.349 1 93.94 293 ASN B N 1
ATOM 7714 C CA . ASN B 1 293 ? 36.656 11.531 -1.254 1 93.94 293 ASN B CA 1
ATOM 7715 C C . ASN B 1 293 ? 35.531 11.703 -2.281 1 93.94 293 ASN B C 1
ATOM 7717 O O . ASN B 1 293 ? 34.719 12.633 -2.186 1 93.94 293 ASN B O 1
ATOM 7721 N N . VAL B 1 294 ? 35.5 10.719 -3.229 1 95.44 294 VAL B N 1
ATOM 7722 C CA . VAL B 1 294 ? 34.438 10.75 -4.227 1 95.44 294 VAL B CA 1
ATOM 7723 C C . VAL B 1 294 ? 33.094 10.445 -3.562 1 95.44 294 VAL B C 1
ATOM 7725 O O . VAL B 1 294 ? 32.094 11.039 -3.912 1 95.44 294 VAL B O 1
ATOM 7728 N N . TYR B 1 295 ? 33.156 9.547 -2.598 1 95.25 295 TYR B N 1
ATOM 7729 C CA . TYR B 1 295 ? 31.969 9.188 -1.843 1 95.25 295 TYR B CA 1
ATOM 7730 C C . TYR B 1 295 ? 31.859 10.008 -0.564 1 95.25 295 TYR B C 1
ATOM 7732 O O . TYR B 1 295 ? 30.766 10.289 -0.087 1 95.25 295 TYR B O 1
ATOM 7740 N N . GLU B 1 296 ? 33.031 10.312 0.019 1 95.75 296 GLU B N 1
ATOM 7741 C CA . GLU B 1 296 ? 33.094 11.055 1.277 1 95.75 296 GLU B CA 1
ATOM 7742 C C . GLU B 1 296 ? 33.406 12.523 1.039 1 95.75 296 GLU B C 1
ATOM 7744 O O . GLU B 1 296 ? 34.594 12.906 0.964 1 95.75 296 GLU B O 1
ATOM 7749 N N . TYR B 1 297 ? 32.438 13.234 0.901 1 95.19 297 TYR B N 1
ATOM 7750 C CA . TYR B 1 297 ? 32.594 14.656 0.629 1 95.19 297 TYR B CA 1
ATOM 7751 C C . TYR B 1 297 ? 31.703 15.477 1.559 1 95.19 297 TYR B C 1
ATOM 7753 O O . TYR B 1 297 ? 30.781 14.945 2.182 1 95.19 297 TYR B O 1
ATOM 7761 N N . VAL B 1 298 ? 32.062 16.703 1.811 1 94.19 298 VAL B N 1
ATOM 7762 C CA . VAL B 1 298 ? 31.219 17.703 2.461 1 94.19 298 VAL B CA 1
ATOM 7763 C C . VAL B 1 298 ? 30.828 18.781 1.45 1 94.19 298 VAL B C 1
ATOM 7765 O O . VAL B 1 298 ? 31.688 19.406 0.835 1 94.19 298 VAL B O 1
ATOM 7768 N N . HIS B 1 299 ? 29.594 18.812 1.17 1 93.75 299 HIS B N 1
ATOM 7769 C CA . HIS B 1 299 ? 29.109 19.828 0.235 1 93.75 299 HIS B CA 1
ATOM 7770 C C . HIS B 1 299 ? 28.188 20.828 0.931 1 93.75 299 HIS B C 1
ATOM 7772 O O . HIS B 1 299 ? 27.172 20.438 1.525 1 93.75 299 HIS B O 1
ATOM 7778 N N . GLN B 1 300 ? 28.547 22.078 0.817 1 92.56 300 GLN B N 1
ATOM 7779 C CA . GLN B 1 300 ? 27.781 23.156 1.433 1 92.56 300 GLN B CA 1
ATOM 7780 C C . GLN B 1 300 ? 27.562 22.891 2.918 1 92.56 300 GLN B C 1
ATOM 7782 O O . GLN B 1 300 ? 26.453 23.094 3.428 1 92.56 300 GLN B O 1
ATOM 7787 N N . GLY B 1 301 ? 28.562 22.25 3.514 1 91.56 301 GLY B N 1
ATOM 7788 C CA . GLY B 1 301 ? 28.547 22.016 4.949 1 91.56 301 GLY B CA 1
ATOM 7789 C C . GLY B 1 301 ? 27.859 20.719 5.332 1 91.56 301 GLY B C 1
ATOM 7790 O O . GLY B 1 301 ? 27.812 20.359 6.512 1 91.56 301 GLY B O 1
ATOM 7791 N N . VAL B 1 302 ? 27.328 20.047 4.449 1 93.31 302 VAL B N 1
ATOM 7792 C CA . VAL B 1 302 ? 26.625 18.797 4.727 1 93.31 302 VAL B CA 1
ATOM 7793 C C . VAL B 1 302 ? 27.5 17.609 4.328 1 93.31 302 VAL B C 1
ATOM 7795 O O . VAL B 1 302 ? 27.875 17.484 3.166 1 93.31 302 VAL B O 1
ATOM 7798 N N . PRO B 1 303 ? 27.797 16.844 5.301 1 93.62 303 PRO B N 1
ATOM 7799 C CA . PRO B 1 303 ? 28.578 15.648 4.957 1 93.62 303 PRO B CA 1
ATOM 7800 C C . PRO B 1 303 ? 27.766 14.625 4.168 1 93.62 303 PRO B C 1
ATOM 7802 O O . PRO B 1 303 ? 26.547 14.523 4.359 1 93.62 303 PRO B O 1
ATOM 7805 N N . SER B 1 304 ? 28.484 13.969 3.365 1 94.62 304 SER B N 1
ATOM 7806 C CA . SER B 1 304 ? 27.812 12.883 2.658 1 94.62 304 SER B CA 1
ATOM 7807 C C . SER B 1 304 ? 27.422 11.758 3.613 1 94.62 304 SER B C 1
ATOM 7809 O O . SER B 1 304 ? 28 11.633 4.695 1 94.62 304 SER B O 1
ATOM 7811 N N . TYR B 1 305 ? 26.453 10.984 3.219 1 91.38 305 TYR B N 1
ATOM 7812 C CA . TYR B 1 305 ? 25.953 9.867 4.012 1 91.38 305 TYR B CA 1
ATOM 7813 C C . TYR B 1 305 ? 27.062 8.883 4.344 1 91.38 305 TYR B C 1
ATOM 7815 O O . TYR B 1 305 ? 27.078 8.289 5.422 1 91.38 305 TYR B O 1
ATOM 7823 N N . TRP B 1 306 ? 27.984 8.773 3.502 1 90.88 306 TRP B N 1
ATOM 7824 C CA . TRP B 1 306 ? 28.953 7.691 3.58 1 90.88 306 TRP B CA 1
ATOM 7825 C C . TRP B 1 306 ? 30.125 8.07 4.488 1 90.88 306 TRP B C 1
ATOM 7827 O O . TRP B 1 306 ? 30.984 7.23 4.789 1 90.88 306 TRP B O 1
ATOM 7837 N N . ILE B 1 307 ? 30.125 9.266 4.949 1 89.81 307 ILE B N 1
ATOM 7838 C CA . ILE B 1 307 ? 31.078 9.648 5.98 1 89.81 307 ILE B CA 1
ATOM 7839 C C . ILE B 1 307 ? 30.703 8.984 7.305 1 89.81 307 ILE B C 1
ATOM 7841 O O . ILE B 1 307 ? 31.578 8.461 8.008 1 89.81 307 ILE B O 1
ATOM 7845 N N . GLN B 1 308 ? 29.422 9.031 7.586 1 84.5 308 GLN B N 1
ATOM 7846 C CA . GLN B 1 308 ? 28.906 8.367 8.781 1 84.5 308 GLN B CA 1
ATOM 7847 C C . GLN B 1 308 ? 27.594 7.652 8.484 1 84.5 308 GLN B C 1
ATOM 7849 O O . GLN B 1 308 ? 26.531 8.094 8.922 1 84.5 308 GLN B O 1
ATOM 7854 N N . PRO B 1 309 ? 27.734 6.516 7.875 1 86.69 309 PRO B N 1
ATOM 7855 C CA . PRO B 1 309 ? 26.5 5.781 7.578 1 86.69 309 PRO B CA 1
ATOM 7856 C C . PRO B 1 309 ? 25.719 5.395 8.836 1 86.69 309 PRO B C 1
ATOM 7858 O O . PRO B 1 309 ? 26.312 5.219 9.898 1 86.69 309 PRO B O 1
ATOM 7861 N N . GLN B 1 310 ? 24.438 5.281 8.742 1 81.38 310 GLN B N 1
ATOM 7862 C CA . GLN B 1 310 ? 23.562 5.039 9.883 1 81.38 310 GLN B CA 1
ATOM 7863 C C . GLN B 1 310 ? 22.781 3.746 9.703 1 81.38 310 GLN B C 1
ATOM 7865 O O . GLN B 1 310 ? 22.703 3.205 8.602 1 81.38 310 GLN B O 1
ATOM 7870 N N . GLY B 1 311 ? 22.234 3.252 10.828 1 81.25 311 GLY B N 1
ATOM 7871 C CA . GLY B 1 311 ? 21.344 2.102 10.789 1 81.25 311 GLY B CA 1
ATOM 7872 C C . GLY B 1 311 ? 22.047 0.825 10.352 1 81.25 311 GLY B C 1
ATOM 7873 O O . GLY B 1 311 ? 23.109 0.477 10.875 1 81.25 311 GLY B O 1
ATOM 7874 N N . ILE B 1 312 ? 21.469 0.216 9.367 1 83.81 312 ILE B N 1
ATOM 7875 C CA . ILE B 1 312 ? 21.922 -1.096 8.914 1 83.81 312 ILE B CA 1
ATOM 7876 C C . ILE B 1 312 ? 23.203 -0.949 8.094 1 83.81 312 ILE B C 1
ATOM 7878 O O . ILE B 1 312 ? 23.938 -1.917 7.91 1 83.81 312 ILE B O 1
ATOM 7882 N N . ASP B 1 313 ? 23.531 0.25 7.754 1 85.12 313 ASP B N 1
ATOM 7883 C CA . ASP B 1 313 ? 24.703 0.501 6.914 1 85.12 313 ASP B CA 1
ATOM 7884 C C . ASP B 1 313 ? 25.938 0.761 7.766 1 85.12 313 ASP B C 1
ATOM 7886 O O . ASP B 1 313 ? 27.047 0.909 7.234 1 85.12 313 ASP B O 1
ATOM 7890 N N . THR B 1 314 ? 25.875 0.852 9.125 1 78.38 314 THR B N 1
ATOM 7891 C CA . THR B 1 314 ? 27 1.142 10 1 78.38 314 THR B CA 1
ATOM 7892 C C . THR B 1 314 ? 28 -0.009 9.984 1 78.38 314 THR B C 1
ATOM 7894 O O . THR B 1 314 ? 29.188 0.19 10.266 1 78.38 314 THR B O 1
ATOM 7897 N N . GLY B 1 315 ? 27.625 -1.211 9.625 1 69.31 315 GLY B N 1
ATOM 7898 C CA . GLY B 1 315 ? 28.516 -2.352 9.492 1 69.31 315 GLY B CA 1
ATOM 7899 C C . GLY B 1 315 ? 29.219 -2.732 10.789 1 69.31 315 GLY B C 1
ATOM 7900 O O . GLY B 1 315 ? 30.359 -3.17 10.781 1 69.31 315 GLY B O 1
ATOM 7901 N N . ASN B 1 316 ? 28.641 -2.48 11.945 1 74.44 316 ASN B N 1
ATOM 7902 C CA . ASN B 1 316 ? 29.312 -2.709 13.227 1 74.44 316 ASN B CA 1
ATOM 7903 C C . ASN B 1 316 ? 29.109 -4.141 13.711 1 74.44 316 ASN B C 1
ATOM 7905 O O . ASN B 1 316 ? 29.359 -4.445 14.883 1 74.44 316 ASN B O 1
ATOM 7909 N N . GLU B 1 317 ? 28.828 -4.984 12.789 1 84.31 317 GLU B N 1
ATOM 7910 C CA . GLU B 1 317 ? 28.625 -6.363 13.219 1 84.31 317 GLU B CA 1
ATOM 7911 C C . GLU B 1 317 ? 29.844 -7.23 12.898 1 84.31 317 GLU B C 1
ATOM 7913 O O . GLU B 1 317 ? 30.641 -6.891 12.031 1 84.31 317 GLU B O 1
ATOM 7918 N N . SER B 1 318 ? 30.031 -8.289 13.711 1 87.31 318 SER B N 1
ATOM 7919 C CA . SER B 1 318 ? 31.125 -9.227 13.43 1 87.31 318 SER B CA 1
ATOM 7920 C C . SER B 1 318 ? 30.922 -9.914 12.078 1 87.31 318 SER B C 1
ATOM 7922 O O . SER B 1 318 ? 29.797 -10.055 11.609 1 87.31 318 SER B O 1
ATOM 7924 N N . ARG B 1 319 ? 32 -10.273 11.461 1 89.12 319 ARG B N 1
ATOM 7925 C CA . ARG B 1 319 ? 31.938 -10.93 10.156 1 89.12 319 ARG B CA 1
ATOM 7926 C C . ARG B 1 319 ? 31.141 -12.227 10.227 1 89.12 319 ARG B C 1
ATOM 7928 O O . ARG B 1 319 ? 30.438 -12.578 9.273 1 89.12 319 ARG B O 1
ATOM 7935 N N . VAL B 1 320 ? 31.234 -12.852 11.336 1 89.88 320 VAL B N 1
ATOM 7936 C CA . VAL B 1 320 ? 30.516 -14.117 11.5 1 89.88 320 VAL B CA 1
ATOM 7937 C C . VAL B 1 320 ? 29.016 -13.852 11.586 1 89.88 320 VAL B C 1
ATOM 7939 O O . VAL B 1 320 ? 28.219 -14.539 10.945 1 89.88 320 VAL B O 1
ATOM 7942 N N . THR B 1 321 ? 28.656 -12.883 12.344 1 90.75 321 THR B N 1
ATOM 7943 C CA . THR B 1 321 ? 27.25 -12.523 12.477 1 90.75 321 THR B CA 1
ATOM 7944 C C . THR B 1 321 ? 26.688 -12.047 11.133 1 90.75 321 THR B C 1
ATOM 7946 O O . THR B 1 321 ? 25.562 -12.406 10.766 1 90.75 321 THR B O 1
ATOM 7949 N N . TYR B 1 322 ? 27.547 -11.266 10.508 1 92.06 322 TYR B N 1
ATOM 7950 C CA . TYR B 1 322 ? 27.172 -10.773 9.188 1 92.06 322 TYR B CA 1
ATOM 7951 C C . TYR B 1 322 ? 26.906 -11.93 8.227 1 92.06 322 TYR B C 1
ATOM 7953 O O . TYR B 1 322 ? 25.875 -11.969 7.551 1 92.06 322 TYR B O 1
ATOM 7961 N N . PHE B 1 323 ? 27.781 -12.867 8.266 1 92.75 323 PHE B N 1
ATOM 7962 C CA . PHE B 1 323 ? 27.672 -14.039 7.402 1 92.75 323 PHE B CA 1
ATOM 7963 C C . PHE B 1 323 ? 26.438 -14.859 7.754 1 92.75 323 PHE B C 1
ATOM 7965 O O . PHE B 1 323 ? 25.703 -15.297 6.863 1 92.75 323 PHE B O 1
ATOM 7972 N N . LEU B 1 324 ? 26.172 -15.062 8.953 1 93.25 324 LEU B N 1
ATOM 7973 C CA . LEU B 1 324 ? 25.016 -15.82 9.406 1 93.25 324 LEU B CA 1
ATOM 7974 C C . LEU B 1 324 ? 23.719 -15.117 9.016 1 93.25 324 LEU B C 1
ATOM 7976 O O . LEU B 1 324 ? 22.75 -15.758 8.625 1 93.25 324 LEU B O 1
ATOM 7980 N N . ASN B 1 325 ? 23.719 -13.789 9.109 1 93.19 325 ASN B N 1
ATOM 7981 C CA . ASN B 1 325 ? 22.547 -13.016 8.734 1 93.19 325 ASN B CA 1
ATOM 7982 C C . ASN B 1 325 ? 22.281 -13.094 7.23 1 93.19 325 ASN B C 1
ATOM 7984 O O . ASN B 1 325 ? 21.125 -12.992 6.793 1 93.19 325 ASN B O 1
ATOM 7988 N N . CYS B 1 326 ? 23.328 -13.344 6.473 1 94.56 326 CYS B N 1
ATOM 7989 C CA . CYS B 1 326 ? 23.188 -13.469 5.023 1 94.56 326 CYS B CA 1
ATOM 7990 C C . CYS B 1 326 ? 22.672 -14.852 4.648 1 94.56 326 CYS B C 1
ATOM 7992 O O . CYS B 1 326 ? 22.078 -15.031 3.588 1 94.56 326 CYS B O 1
ATOM 7994 N N . LEU B 1 327 ? 22.844 -15.836 5.527 1 95.75 327 LEU B N 1
ATOM 7995 C CA . LEU B 1 327 ? 22.469 -17.203 5.195 1 95.75 327 LEU B CA 1
ATOM 7996 C C . LEU B 1 327 ? 21.156 -17.594 5.863 1 95.75 327 LEU B C 1
ATOM 7998 O O . LEU B 1 327 ? 20.234 -18.094 5.203 1 95.75 327 LEU B O 1
ATOM 8002 N N . ILE B 1 328 ? 21.062 -17.297 7.219 1 95.75 328 ILE B N 1
ATOM 8003 C CA . ILE B 1 328 ? 19.922 -17.828 7.949 1 95.75 328 ILE B CA 1
ATOM 8004 C C . ILE B 1 328 ? 19.312 -16.734 8.82 1 95.75 328 ILE B C 1
ATOM 8006 O O . ILE B 1 328 ? 18.328 -16.984 9.531 1 95.75 328 ILE B O 1
ATOM 8010 N N . GLY B 1 329 ? 19.859 -15.547 8.836 1 94.62 329 GLY B N 1
ATOM 8011 C CA . GLY B 1 329 ? 19.344 -14.453 9.648 1 94.62 329 GLY B CA 1
ATOM 8012 C C . GLY B 1 329 ? 18.297 -13.609 8.93 1 94.62 329 GLY B C 1
ATOM 8013 O O . GLY B 1 329 ? 17.484 -14.141 8.164 1 94.62 329 GLY B O 1
ATOM 8014 N N . HIS B 1 330 ? 18.297 -12.305 9.18 1 93.75 330 HIS B N 1
ATOM 8015 C CA . HIS B 1 330 ? 17.219 -11.43 8.734 1 93.75 330 HIS B CA 1
ATOM 8016 C C . HIS B 1 330 ? 17.312 -11.164 7.238 1 93.75 330 HIS B C 1
ATOM 8018 O O . HIS B 1 330 ? 16.312 -10.867 6.59 1 93.75 330 HIS B O 1
ATOM 8024 N N . HIS B 1 331 ? 18.453 -11.203 6.648 1 95.19 331 HIS B N 1
ATOM 8025 C CA . HIS B 1 331 ? 18.609 -11.125 5.203 1 95.19 331 HIS B CA 1
ATOM 8026 C C . HIS B 1 331 ? 19.141 -12.438 4.629 1 95.19 331 HIS B C 1
ATOM 8028 O O . HIS B 1 331 ? 19.875 -12.438 3.639 1 95.19 331 HIS B O 1
ATOM 8034 N N . GLY B 1 332 ? 18.719 -13.523 5.273 1 95.62 332 GLY B N 1
ATOM 8035 C CA . GLY B 1 332 ? 19.266 -14.828 4.938 1 95.62 332 GLY B CA 1
ATOM 8036 C C . GLY B 1 332 ? 18.656 -15.414 3.678 1 95.62 332 GLY B C 1
ATOM 8037 O O . GLY B 1 332 ? 17.438 -15.367 3.488 1 95.62 332 GLY B O 1
ATOM 8038 N N . ILE B 1 333 ? 19.453 -16.016 2.91 1 97.06 333 ILE B N 1
ATOM 8039 C CA . ILE B 1 333 ? 19.016 -16.734 1.715 1 97.06 333 ILE B CA 1
ATOM 8040 C C . ILE B 1 333 ? 18.062 -17.859 2.105 1 97.06 333 ILE B C 1
ATOM 8042 O O . ILE B 1 333 ? 16.984 -18 1.524 1 97.06 333 ILE B O 1
ATOM 8046 N N . PHE B 1 334 ? 18.359 -18.609 3.201 1 97.88 334 PHE B N 1
ATOM 8047 C CA . PHE B 1 334 ? 17.609 -19.812 3.551 1 97.88 334 PHE B CA 1
ATOM 8048 C C . PHE B 1 334 ? 16.469 -19.469 4.512 1 97.88 334 PHE B C 1
ATOM 8050 O O . PHE B 1 334 ? 15.492 -20.219 4.602 1 97.88 334 PHE B O 1
ATOM 8057 N N . SER B 1 335 ? 16.625 -18.344 5.25 1 97.5 335 SER B N 1
ATOM 8058 C CA . SER B 1 335 ? 15.547 -17.953 6.141 1 97.5 335 SER B CA 1
ATOM 8059 C C . SER B 1 335 ? 14.391 -17.328 5.367 1 97.5 335 SER B C 1
ATOM 8061 O O . SER B 1 335 ? 13.227 -17.594 5.652 1 97.5 335 SER B O 1
ATOM 8063 N N . LEU B 1 336 ? 14.688 -16.547 4.359 1 97.88 336 LEU B N 1
ATOM 8064 C CA . LEU B 1 336 ? 13.664 -15.828 3.605 1 97.88 336 LEU B CA 1
ATOM 8065 C C . LEU B 1 336 ? 13.172 -16.656 2.424 1 97.88 336 LEU B C 1
ATOM 8067 O O . LEU B 1 336 ? 12.031 -16.516 1.986 1 97.88 336 LEU B O 1
ATOM 8071 N N . SER B 1 337 ? 14.055 -17.516 1.878 1 98.19 337 SER B N 1
ATOM 8072 C CA . SER B 1 337 ? 13.711 -18.406 0.778 1 98.19 337 SER B CA 1
ATOM 8073 C C . SER B 1 337 ? 14.164 -19.844 1.066 1 98.19 337 SER B C 1
ATOM 8075 O O . SER B 1 337 ? 15.031 -20.375 0.37 1 98.19 337 SER B O 1
ATOM 8077 N N . PRO B 1 338 ? 13.484 -20.469 1.975 1 98.44 338 PRO B N 1
ATOM 8078 C CA . PRO B 1 338 ? 13.914 -21.812 2.359 1 98.44 338 PRO B CA 1
ATOM 8079 C C . PRO B 1 338 ? 13.758 -22.828 1.23 1 98.44 338 PRO B C 1
ATOM 8081 O O . PRO B 1 338 ? 14.266 -23.953 1.327 1 98.44 338 PRO B O 1
ATOM 8084 N N . ILE B 1 339 ? 13.102 -22.5 0.181 1 98.44 339 ILE B N 1
ATOM 8085 C CA . ILE B 1 339 ? 12.969 -23.391 -0.967 1 98.44 339 ILE B CA 1
ATOM 8086 C C . ILE B 1 339 ? 14.352 -23.766 -1.491 1 98.44 339 ILE B C 1
ATOM 8088 O O . ILE B 1 339 ? 14.531 -24.859 -2.035 1 98.44 339 ILE B O 1
ATOM 8092 N N . PHE B 1 340 ? 15.367 -22.938 -1.265 1 98.5 340 PHE B N 1
ATOM 8093 C CA . PHE B 1 340 ? 16.703 -23.156 -1.792 1 98.5 340 PHE B CA 1
ATOM 8094 C C . PHE B 1 340 ? 17.453 -24.188 -0.947 1 98.5 340 PHE B C 1
ATOM 8096 O O . PHE B 1 340 ? 18.578 -24.578 -1.284 1 98.5 340 PHE B O 1
ATOM 8103 N N . LEU B 1 341 ? 16.812 -24.641 0.097 1 98.31 341 LEU B N 1
ATOM 8104 C CA . LEU B 1 341 ? 17.359 -25.812 0.772 1 98.31 341 LEU B CA 1
ATOM 8105 C C . LEU B 1 341 ? 17.344 -27.016 -0.152 1 98.31 341 LEU B C 1
ATOM 8107 O O . LEU B 1 341 ? 18.219 -27.891 -0.059 1 98.31 341 LEU B O 1
ATOM 8111 N N . LEU B 1 342 ? 16.391 -27.062 -1.059 1 98.19 342 LEU B N 1
ATOM 8112 C CA . LEU B 1 342 ? 16.359 -28.125 -2.057 1 98.19 342 LEU B CA 1
ATOM 8113 C C . LEU B 1 342 ? 17.547 -28.016 -3 1 98.19 342 LEU B C 1
ATOM 8115 O O . LEU B 1 342 ? 18.062 -29.031 -3.477 1 98.19 342 LEU B O 1
ATOM 8119 N N . THR B 1 343 ? 18 -26.766 -3.27 1 98 343 THR B N 1
ATOM 8120 C CA . THR B 1 343 ? 19.188 -26.547 -4.07 1 98 343 THR B CA 1
ATOM 8121 C C . THR B 1 343 ? 20.422 -27.094 -3.367 1 98 343 THR B C 1
ATOM 8123 O O . THR B 1 343 ? 21.266 -27.766 -3.992 1 98 343 THR B O 1
ATOM 8126 N N . VAL B 1 344 ? 20.484 -26.906 -2.086 1 97.75 344 VAL B N 1
ATOM 8127 C CA . VAL B 1 344 ? 21.609 -27.391 -1.3 1 97.75 344 VAL B CA 1
ATOM 8128 C C . VAL B 1 344 ? 21.641 -28.922 -1.346 1 97.75 344 VAL B C 1
ATOM 8130 O O . VAL B 1 344 ? 22.703 -29.531 -1.505 1 97.75 344 VAL B O 1
ATOM 8133 N N . VAL B 1 345 ? 20.5 -29.531 -1.245 1 97.25 345 VAL B N 1
ATOM 8134 C CA . VAL B 1 345 ? 20.406 -30.984 -1.357 1 97.25 345 VAL B CA 1
ATOM 8135 C C . VAL B 1 345 ? 20.906 -31.438 -2.732 1 97.25 345 VAL B C 1
ATOM 8137 O O . VAL B 1 345 ? 21.594 -32.438 -2.85 1 97.25 345 VAL B O 1
ATOM 8140 N N . GLY B 1 346 ? 20.547 -30.625 -3.738 1 96.19 346 GLY B N 1
ATOM 8141 C CA . GLY B 1 346 ? 21.031 -30.922 -5.082 1 96.19 346 GLY B CA 1
ATOM 8142 C C . GLY B 1 346 ? 22.547 -30.859 -5.207 1 96.19 346 GLY B C 1
ATOM 8143 O O . GLY B 1 346 ? 23.141 -31.672 -5.918 1 96.19 346 GLY B O 1
ATOM 8144 N N . TRP B 1 347 ? 23.141 -30 -4.543 1 96.12 347 TRP B N 1
ATOM 8145 C CA . TRP B 1 347 ? 24.594 -29.875 -4.559 1 96.12 347 TRP B CA 1
ATOM 8146 C C . TRP B 1 347 ? 25.25 -31 -3.77 1 96.12 347 TRP B C 1
ATOM 8148 O O . TRP B 1 347 ? 26.25 -31.578 -4.211 1 96.12 347 TRP B O 1
ATOM 8158 N N . ILE B 1 348 ? 24.703 -31.344 -2.646 1 94.44 348 ILE B N 1
ATOM 8159 C CA . ILE B 1 348 ? 25.266 -32.375 -1.766 1 94.44 348 ILE B CA 1
ATOM 8160 C C . ILE B 1 348 ? 25.234 -33.719 -2.453 1 94.44 348 ILE B C 1
ATOM 8162 O O . ILE B 1 348 ? 26.203 -34.469 -2.4 1 94.44 348 ILE B O 1
ATOM 8166 N N . TYR B 1 349 ? 24.156 -34.031 -3.18 1 90.62 349 TYR B N 1
ATOM 8167 C CA . TYR B 1 349 ? 24 -35.344 -3.818 1 90.62 349 TYR B CA 1
ATOM 8168 C C . TYR B 1 349 ? 24.375 -35.281 -5.297 1 90.62 349 TYR B C 1
ATOM 8170 O O . TYR B 1 349 ? 23.891 -36.062 -6.098 1 90.62 349 TYR B O 1
ATOM 8178 N N . GLY B 1 350 ? 25.078 -34.344 -5.629 1 84.5 350 GLY B N 1
ATOM 8179 C CA . GLY B 1 350 ? 25.438 -34.094 -7.016 1 84.5 350 GLY B CA 1
ATOM 8180 C C . GLY B 1 350 ? 26.016 -35.312 -7.703 1 84.5 350 GLY B C 1
ATOM 8181 O O . GLY B 1 350 ? 25.734 -35.562 -8.875 1 84.5 350 GLY B O 1
ATOM 8182 N N . ARG B 1 351 ? 26.75 -36.125 -6.969 1 81.62 351 ARG B N 1
ATOM 8183 C CA . ARG B 1 351 ? 27.375 -37.312 -7.539 1 81.62 351 ARG B CA 1
ATOM 8184 C C . ARG B 1 351 ? 26.328 -38.375 -7.914 1 81.62 351 ARG B C 1
ATOM 8186 O O . ARG B 1 351 ? 26.516 -39.156 -8.852 1 81.62 351 ARG B O 1
ATOM 8193 N N . ARG B 1 352 ? 25.25 -38.312 -7.23 1 82.69 352 ARG B N 1
ATOM 8194 C CA . ARG B 1 352 ? 24.172 -39.25 -7.5 1 82.69 352 ARG B CA 1
ATOM 8195 C C . ARG B 1 352 ? 23.469 -38.938 -8.812 1 82.69 352 ARG B C 1
ATOM 8197 O O . ARG B 1 352 ? 22.891 -39.812 -9.461 1 82.69 352 ARG B O 1
ATOM 8204 N N . TRP B 1 353 ? 23.625 -37.625 -9.141 1 83.38 353 TRP B N 1
ATOM 8205 C CA . TRP B 1 353 ? 22.891 -37.156 -10.32 1 83.38 353 TRP B CA 1
ATOM 8206 C C . TRP B 1 353 ? 23.844 -37 -11.5 1 83.38 353 TRP B C 1
ATOM 8208 O O . TRP B 1 353 ? 23.734 -36 -12.258 1 83.38 353 TRP B O 1
ATOM 8218 N N . ARG B 1 354 ? 24.688 -37.906 -11.664 1 81.5 354 ARG B N 1
ATOM 8219 C CA . ARG B 1 354 ? 25.734 -37.812 -12.68 1 81.5 354 ARG B CA 1
ATOM 8220 C C . ARG B 1 354 ? 25.141 -37.875 -14.086 1 81.5 354 ARG B C 1
ATOM 8222 O O . ARG B 1 354 ? 25.734 -37.375 -15.047 1 81.5 354 ARG B O 1
ATOM 8229 N N . GLU B 1 355 ? 23.969 -38.406 -14.188 1 85.19 355 GLU B N 1
ATOM 8230 C CA . GLU B 1 355 ? 23.375 -38.562 -15.508 1 85.19 355 GLU B CA 1
ATOM 8231 C C . GLU B 1 355 ? 22.438 -37.406 -15.852 1 85.19 355 GLU B C 1
ATOM 8233 O O . GLU B 1 355 ? 21.922 -37.312 -16.953 1 85.19 355 GLU B O 1
ATOM 8238 N N . PHE B 1 356 ? 22.359 -36.5 -14.898 1 90.31 356 PHE B N 1
ATOM 8239 C CA . PHE B 1 356 ? 21.531 -35.344 -15.148 1 90.31 356 PHE B CA 1
ATOM 8240 C C . PHE B 1 356 ? 22.156 -34.438 -16.203 1 90.31 356 PHE B C 1
ATOM 8242 O O . PHE B 1 356 ? 23.312 -34.031 -16.078 1 90.31 356 PHE B O 1
ATOM 8249 N N . PRO B 1 357 ? 21.438 -34.062 -17.234 1 91.19 357 PRO B N 1
ATOM 8250 C CA . PRO B 1 357 ? 22 -33.344 -18.375 1 91.19 357 PRO B CA 1
ATOM 8251 C C . PRO B 1 357 ? 22.562 -31.969 -17.969 1 91.19 357 PRO B C 1
ATOM 8253 O O . PRO B 1 357 ? 23.484 -31.453 -18.609 1 91.19 357 PRO B O 1
ATOM 8256 N N . LEU B 1 358 ? 22.047 -31.391 -16.922 1 94.19 358 LEU B N 1
ATOM 8257 C CA . LEU B 1 358 ? 22.453 -30.047 -16.531 1 94.19 358 LEU B CA 1
ATOM 8258 C C . LEU B 1 358 ? 23.453 -30.094 -15.383 1 94.19 358 LEU B C 1
ATOM 8260 O O . LEU B 1 358 ? 23.562 -29.141 -14.609 1 94.19 358 LEU B O 1
ATOM 8264 N N . ARG B 1 359 ? 24.172 -31.141 -15.25 1 93.94 359 ARG B N 1
ATOM 8265 C CA . ARG B 1 359 ? 25.094 -31.344 -14.141 1 93.94 359 ARG B CA 1
ATOM 8266 C C . ARG B 1 359 ? 26.172 -30.266 -14.117 1 93.94 359 ARG B C 1
ATOM 8268 O O . ARG B 1 359 ? 26.594 -29.828 -13.047 1 93.94 359 ARG B O 1
ATOM 8275 N N . LEU B 1 360 ? 26.625 -29.859 -15.273 1 94.12 360 LEU B N 1
ATOM 8276 C CA . LEU B 1 360 ? 27.641 -28.812 -15.352 1 94.12 360 LEU B CA 1
ATOM 8277 C C . LEU B 1 360 ? 27.125 -27.516 -14.766 1 94.12 360 LEU B C 1
ATOM 8279 O O . LEU B 1 360 ? 27.859 -26.812 -14.055 1 94.12 360 LEU B O 1
ATOM 8283 N N . PHE B 1 361 ? 25.906 -27.172 -15.102 1 95.25 361 PHE B N 1
ATOM 8284 C CA . PHE B 1 361 ? 25.328 -25.938 -14.602 1 95.25 361 PHE B CA 1
ATOM 8285 C C . PHE B 1 361 ? 25.078 -26.016 -13.102 1 95.25 361 PHE B C 1
ATOM 8287 O O . PHE B 1 361 ? 25.156 -25 -12.398 1 95.25 361 PHE B O 1
ATOM 8294 N N . ASN B 1 362 ? 24.797 -27.203 -12.609 1 95.5 362 ASN B N 1
ATOM 8295 C CA . ASN B 1 362 ? 24.688 -27.391 -11.172 1 95.5 362 ASN B CA 1
ATOM 8296 C C . ASN B 1 362 ? 26.016 -27.109 -10.461 1 95.5 362 ASN B C 1
ATOM 8298 O O . ASN B 1 362 ? 26.031 -26.406 -9.445 1 95.5 362 ASN B O 1
ATOM 8302 N N . ARG B 1 363 ? 27.062 -27.578 -10.977 1 95.56 363 ARG B N 1
ATOM 8303 C CA . ARG B 1 363 ? 28.375 -27.344 -10.398 1 95.56 363 ARG B CA 1
ATOM 8304 C C . ARG B 1 363 ? 28.781 -25.875 -10.523 1 95.56 363 ARG B C 1
ATOM 8306 O O . ARG B 1 363 ? 29.375 -25.312 -9.594 1 95.56 363 ARG B O 1
ATOM 8313 N N . LEU B 1 364 ? 28.484 -25.344 -11.672 1 96.94 364 LEU B N 1
ATOM 8314 C CA . LEU B 1 364 ? 28.766 -23.938 -11.867 1 96.94 364 LEU B CA 1
ATOM 8315 C C . LEU B 1 364 ? 28 -23.078 -10.859 1 96.94 364 LEU B C 1
ATOM 8317 O O . LEU B 1 364 ? 28.547 -22.125 -10.305 1 96.94 364 LEU B O 1
ATOM 8321 N N . GLY B 1 365 ? 26.703 -23.438 -10.695 1 97.56 365 GLY B N 1
ATOM 8322 C CA . GLY B 1 365 ? 25.891 -22.734 -9.711 1 97.56 365 GLY B CA 1
ATOM 8323 C C . GLY B 1 365 ? 26.484 -22.766 -8.312 1 97.56 365 GLY B C 1
ATOM 8324 O O . GLY B 1 365 ? 26.484 -21.766 -7.602 1 97.56 365 GLY B O 1
ATOM 8325 N N . LEU B 1 366 ? 26.969 -23.906 -7.953 1 97.56 366 LEU B N 1
ATOM 8326 C CA . LEU B 1 366 ? 27.609 -24.047 -6.652 1 97.56 366 LEU B CA 1
ATOM 8327 C C . LEU B 1 366 ? 28.859 -23.172 -6.559 1 97.56 366 LEU B C 1
ATOM 8329 O O . LEU B 1 366 ? 29.031 -22.438 -5.582 1 97.56 366 LEU B O 1
ATOM 8333 N N . GLY B 1 367 ? 29.719 -23.297 -7.559 1 97.94 367 GLY B N 1
ATOM 8334 C CA . GLY B 1 367 ? 30.922 -22.5 -7.57 1 97.94 367 GLY B CA 1
ATOM 8335 C C . GLY B 1 367 ? 30.656 -21 -7.516 1 97.94 367 GLY B C 1
ATOM 8336 O O . GLY B 1 367 ? 31.297 -20.281 -6.766 1 97.94 367 GLY B O 1
ATOM 8337 N N . LEU B 1 368 ? 29.672 -20.531 -8.32 1 98.44 368 LEU B N 1
ATOM 8338 C CA . LEU B 1 368 ? 29.312 -19.109 -8.359 1 98.44 368 LEU B CA 1
ATOM 8339 C C . LEU B 1 368 ? 28.719 -18.656 -7.031 1 98.44 368 LEU B C 1
ATOM 8341 O O . LEU B 1 368 ? 28.969 -17.531 -6.59 1 98.44 368 LEU B O 1
ATOM 8345 N N . THR B 1 369 ? 27.922 -19.516 -6.414 1 97.94 369 THR B N 1
ATOM 8346 C CA . THR B 1 369 ? 27.359 -19.203 -5.105 1 97.94 369 THR B CA 1
ATOM 8347 C C . THR B 1 369 ? 28.469 -19.016 -4.07 1 97.94 369 THR B C 1
ATOM 8349 O O . THR B 1 369 ? 28.453 -18.062 -3.301 1 97.94 369 THR B O 1
ATOM 8352 N N . LEU B 1 370 ? 29.406 -19.891 -4.062 1 96.88 370 LEU B N 1
ATOM 8353 C CA . LEU B 1 370 ? 30.531 -19.797 -3.139 1 96.88 370 LEU B CA 1
ATOM 8354 C C . LEU B 1 370 ? 31.344 -18.531 -3.4 1 96.88 370 LEU B C 1
ATOM 8356 O O . LEU B 1 370 ? 31.766 -17.859 -2.459 1 96.88 370 LEU B O 1
ATOM 8360 N N . TRP B 1 371 ? 31.484 -18.266 -4.648 1 96.56 371 TRP B N 1
ATOM 8361 C CA . TRP B 1 371 ? 32.188 -17.031 -5.023 1 96.56 371 TRP B CA 1
ATOM 8362 C C . TRP B 1 371 ? 31.469 -15.812 -4.461 1 96.56 371 TRP B C 1
ATOM 8364 O O . TRP B 1 371 ? 32.094 -14.93 -3.871 1 96.56 371 TRP B O 1
ATOM 8374 N N . MET B 1 372 ? 30.172 -15.742 -4.633 1 95.81 372 MET B N 1
ATOM 8375 C CA . MET B 1 372 ? 29.406 -14.578 -4.191 1 95.81 372 MET B CA 1
ATOM 8376 C C . MET B 1 372 ? 29.406 -14.477 -2.668 1 95.81 372 MET B C 1
ATOM 8378 O O . MET B 1 372 ? 29.469 -13.375 -2.115 1 95.81 372 MET B O 1
ATOM 8382 N N . LEU B 1 373 ? 29.312 -15.586 -2.006 1 93.5 373 LEU B N 1
ATOM 8383 C CA . LEU B 1 373 ? 29.344 -15.578 -0.547 1 93.5 373 LEU B CA 1
ATOM 8384 C C . LEU B 1 373 ? 30.688 -15.078 -0.038 1 93.5 373 LEU B C 1
ATOM 8386 O O . LEU B 1 373 ? 30.75 -14.289 0.912 1 93.5 373 LEU B O 1
ATOM 8390 N N . LEU B 1 374 ? 31.734 -15.492 -0.695 1 91.75 374 LEU B N 1
ATOM 8391 C CA . LEU B 1 374 ? 33.062 -15.008 -0.335 1 91.75 374 LEU B CA 1
ATOM 8392 C C . LEU B 1 374 ? 33.188 -13.523 -0.628 1 91.75 374 LEU B C 1
ATOM 8394 O O . LEU B 1 374 ? 33.781 -12.773 0.174 1 91.75 374 LEU B O 1
ATOM 8398 N N . PHE B 1 375 ? 32.688 -13.164 -1.71 1 90.12 375 PHE B N 1
ATOM 8399 C CA . PHE B 1 375 ? 32.75 -11.766 -2.105 1 90.12 375 PHE B CA 1
ATOM 8400 C C . PHE B 1 375 ? 32.031 -10.883 -1.095 1 90.12 375 PHE B C 1
ATOM 8402 O O . PHE B 1 375 ? 32.562 -9.867 -0.652 1 90.12 375 PHE B O 1
ATOM 8409 N N . VAL B 1 376 ? 30.859 -11.266 -0.764 1 86.94 376 VAL B N 1
ATOM 8410 C CA . VAL B 1 376 ? 30.047 -10.492 0.162 1 86.94 376 VAL B CA 1
ATOM 8411 C C . VAL B 1 376 ? 30.719 -10.445 1.533 1 86.94 376 VAL B C 1
ATOM 8413 O O . VAL B 1 376 ? 30.719 -9.406 2.197 1 86.94 376 VAL B O 1
ATOM 8416 N N . MET B 1 377 ? 31.297 -11.445 1.942 1 85.31 377 MET B N 1
ATOM 8417 C CA . MET B 1 377 ? 31.938 -11.531 3.25 1 85.31 377 MET B CA 1
ATOM 8418 C C . MET B 1 377 ? 33.188 -10.664 3.291 1 85.31 377 MET B C 1
ATOM 8420 O O . MET B 1 377 ? 33.5 -10.039 4.309 1 85.31 377 MET B O 1
ATOM 8424 N N . TYR B 1 378 ? 33.781 -10.57 2.17 1 85.38 378 TYR B N 1
ATOM 8425 C CA . TYR B 1 378 ? 35.062 -9.906 2.176 1 85.38 378 TYR B CA 1
ATOM 8426 C C . TYR B 1 378 ? 34.938 -8.453 1.737 1 85.38 378 TYR B C 1
ATOM 8428 O O . TYR B 1 378 ? 35.688 -7.59 2.207 1 85.38 378 TYR B O 1
ATOM 8436 N N . LYS B 1 379 ? 34 -8.164 0.927 1 82.94 379 LYS B N 1
ATOM 8437 C CA . LYS B 1 379 ? 34 -6.855 0.289 1 82.94 379 LYS B CA 1
ATOM 8438 C C . LYS B 1 379 ? 32.906 -5.969 0.863 1 82.94 379 LYS B C 1
ATOM 8440 O O . LYS B 1 379 ? 32.938 -4.746 0.711 1 82.94 379 LYS B O 1
ATOM 8445 N N . THR B 1 380 ? 32.031 -6.605 1.479 1 82.94 380 THR B N 1
ATOM 8446 C CA . THR B 1 380 ? 30.891 -5.797 1.914 1 82.94 380 THR B CA 1
ATOM 8447 C C . THR B 1 380 ? 30.656 -5.957 3.414 1 82.94 380 THR B C 1
ATOM 8449 O O . THR B 1 380 ? 31.125 -6.922 4.02 1 82.94 380 THR B O 1
ATOM 8452 N N . ASP B 1 381 ? 30.031 -4.84 4.031 1 79.38 381 ASP B N 1
ATOM 8453 C CA . ASP B 1 381 ? 29.688 -4.902 5.445 1 79.38 381 ASP B CA 1
ATOM 8454 C C . ASP B 1 381 ? 28.25 -4.465 5.68 1 79.38 381 ASP B C 1
ATOM 8456 O O . ASP B 1 381 ? 27.875 -4.121 6.805 1 79.38 381 ASP B O 1
ATOM 8460 N N . ASN B 1 382 ? 27.594 -4.414 4.59 1 85.62 382 ASN B N 1
ATOM 8461 C CA . ASN B 1 382 ? 26.172 -4.086 4.723 1 85.62 382 ASN B CA 1
ATOM 8462 C C . ASN B 1 382 ? 25.312 -5.023 3.891 1 85.62 382 ASN B C 1
ATOM 8464 O O . ASN B 1 382 ? 25.812 -5.949 3.258 1 85.62 382 ASN B O 1
ATOM 8468 N N . TYR B 1 383 ? 24.047 -5.008 3.982 1 88.88 383 TYR B N 1
ATOM 8469 C CA . TYR B 1 383 ? 23.125 -5.949 3.363 1 88.88 383 TYR B CA 1
ATOM 8470 C C . TYR B 1 383 ? 22.531 -5.367 2.088 1 88.88 383 TYR B C 1
ATOM 8472 O O . TYR B 1 383 ? 21.422 -5.75 1.681 1 88.88 383 TYR B O 1
ATOM 8480 N N . GLY B 1 384 ? 23.203 -4.43 1.514 1 86 384 GLY B N 1
ATOM 8481 C CA . GLY B 1 384 ? 22.672 -3.775 0.329 1 86 384 GLY B CA 1
ATOM 8482 C C . GLY B 1 384 ? 21.672 -2.678 0.65 1 86 384 GLY B C 1
ATOM 8483 O O . GLY B 1 384 ? 20.859 -2.314 -0.191 1 86 384 GLY B O 1
ATOM 8484 N N . GLY B 1 385 ? 21.734 -2.133 1.866 1 87.06 385 GLY B N 1
ATOM 8485 C CA . GLY B 1 385 ? 20.797 -1.113 2.301 1 87.06 385 GLY B CA 1
ATOM 8486 C C . GLY B 1 385 ? 19.531 -1.689 2.93 1 87.06 385 GLY B C 1
ATOM 8487 O O . GLY B 1 385 ? 19.484 -2.879 3.252 1 87.06 385 GLY B O 1
ATOM 8488 N N . ASN B 1 386 ? 18.641 -0.805 3.17 1 88.25 386 ASN B N 1
ATOM 8489 C CA . ASN B 1 386 ? 17.328 -1.242 3.66 1 88.25 386 ASN B CA 1
ATOM 8490 C C . ASN B 1 386 ? 16.531 -1.965 2.576 1 88.25 386 ASN B C 1
ATOM 8492 O O . ASN B 1 386 ? 15.844 -1.329 1.778 1 88.25 386 ASN B O 1
ATOM 8496 N N . THR B 1 387 ? 16.688 -3.271 2.557 1 93.12 387 THR B N 1
ATOM 8497 C CA . THR B 1 387 ? 16.094 -4.078 1.497 1 93.12 387 THR B CA 1
ATOM 8498 C C . THR B 1 387 ? 15.484 -5.355 2.066 1 93.12 387 THR B C 1
ATOM 8500 O O . THR B 1 387 ? 15.812 -5.762 3.182 1 93.12 387 THR B O 1
ATOM 8503 N N . SER B 1 388 ? 14.625 -5.969 1.306 1 94.31 388 SER B N 1
ATOM 8504 C CA . SER B 1 388 ? 13.844 -7.102 1.793 1 94.31 388 SER B CA 1
ATOM 8505 C C . SER B 1 388 ? 14.609 -8.414 1.614 1 94.31 388 SER B C 1
ATOM 8507 O O . SER B 1 388 ? 14.188 -9.453 2.123 1 94.31 388 SER B O 1
ATOM 8509 N N . GLY B 1 389 ? 15.703 -8.391 0.972 1 93.88 389 GLY B N 1
ATOM 8510 C CA . GLY B 1 389 ? 16.5 -9.578 0.741 1 93.88 389 GLY B CA 1
ATOM 8511 C C . GLY B 1 389 ? 17.922 -9.266 0.289 1 93.88 389 GLY B C 1
ATOM 8512 O O . GLY B 1 389 ? 18.25 -8.109 0.013 1 93.88 389 GLY B O 1
ATOM 8513 N N . LEU B 1 390 ? 18.688 -10.32 0.255 1 94.62 390 LEU B N 1
ATOM 8514 C CA . LEU B 1 390 ? 20.078 -10.172 -0.201 1 94.62 390 LEU B CA 1
ATOM 8515 C C . LEU B 1 390 ? 20.141 -10.062 -1.721 1 94.62 390 LEU B C 1
ATOM 8517 O O . LEU B 1 390 ? 20.438 -11.039 -2.408 1 94.62 390 LEU B O 1
ATOM 8521 N N . ARG B 1 391 ? 19.922 -8.938 -2.205 1 93.69 391 ARG B N 1
ATOM 8522 C CA . ARG B 1 391 ? 19.641 -8.711 -3.619 1 93.69 391 ARG B CA 1
ATOM 8523 C C . ARG B 1 391 ? 20.891 -8.961 -4.473 1 93.69 391 ARG B C 1
ATOM 8525 O O . ARG B 1 391 ? 20.781 -9.211 -5.672 1 93.69 391 ARG B O 1
ATOM 8532 N N . TRP B 1 392 ? 22.094 -9.016 -3.947 1 94.56 392 TRP B N 1
ATOM 8533 C CA . TRP B 1 392 ? 23.344 -9.195 -4.695 1 94.56 392 TRP B CA 1
ATOM 8534 C C . TRP B 1 392 ? 23.438 -10.609 -5.266 1 94.56 392 TRP B C 1
ATOM 8536 O O . TRP B 1 392 ? 24.203 -10.859 -6.199 1 94.56 392 TRP B O 1
ATOM 8546 N N . VAL B 1 393 ? 22.625 -11.469 -4.73 1 96.19 393 VAL B N 1
ATOM 8547 C CA . VAL B 1 393 ? 22.766 -12.852 -5.172 1 96.19 393 VAL B CA 1
ATOM 8548 C C . VAL B 1 393 ? 21.562 -13.234 -6.039 1 96.19 393 VAL B C 1
ATOM 8550 O O . VAL B 1 393 ? 21.438 -14.391 -6.453 1 96.19 393 VAL B O 1
ATOM 8553 N N . PHE B 1 394 ? 20.703 -12.32 -6.391 1 97.12 394 PHE B N 1
ATOM 8554 C CA . PHE B 1 394 ? 19.484 -12.648 -7.105 1 97.12 394 PHE B CA 1
ATOM 8555 C C . PHE B 1 394 ? 19.797 -13.242 -8.477 1 97.12 394 PHE B C 1
ATOM 8557 O O . PHE B 1 394 ? 19.062 -14.109 -8.961 1 97.12 394 PHE B O 1
ATOM 8564 N N . TRP B 1 395 ? 20.859 -12.758 -9.102 1 98.06 395 TRP B N 1
ATOM 8565 C CA . TRP B 1 395 ? 21.203 -13.219 -10.445 1 98.06 395 TRP B CA 1
ATOM 8566 C C . TRP B 1 395 ? 21.562 -14.703 -10.438 1 98.06 395 TRP B C 1
ATOM 8568 O O . TRP B 1 395 ? 21.609 -15.336 -11.492 1 98.06 395 TRP B O 1
ATOM 8578 N N . LEU B 1 396 ? 21.75 -15.352 -9.266 1 98.5 396 LEU B N 1
ATOM 8579 C CA . LEU B 1 396 ? 22.078 -16.766 -9.141 1 98.5 396 LEU B CA 1
ATOM 8580 C C . LEU B 1 396 ? 20.812 -17.625 -9.062 1 98.5 396 LEU B C 1
ATOM 8582 O O . LEU B 1 396 ? 20.891 -18.844 -9.195 1 98.5 396 LEU B O 1
ATOM 8586 N N . ILE B 1 397 ? 19.656 -17.047 -8.914 1 98.5 397 ILE B N 1
ATOM 8587 C CA . ILE B 1 397 ? 18.406 -17.734 -8.633 1 98.5 397 ILE B CA 1
ATOM 8588 C C . ILE B 1 397 ? 18.109 -18.734 -9.758 1 98.5 397 ILE B C 1
ATOM 8590 O O . ILE B 1 397 ? 17.719 -19.875 -9.5 1 98.5 397 ILE B O 1
ATOM 8594 N N . PRO B 1 398 ?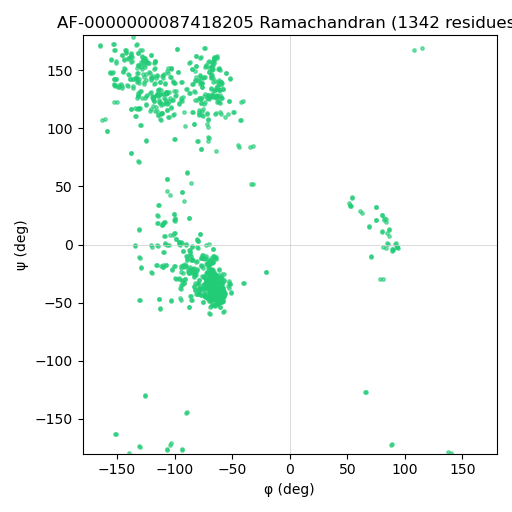 18.344 -18.375 -11.031 1 98.38 398 PRO B N 1
ATOM 8595 C CA . PRO B 1 398 ? 18.078 -19.359 -12.086 1 98.38 398 PRO B CA 1
ATOM 8596 C C . PRO B 1 398 ? 18.906 -20.625 -11.93 1 98.38 398 PRO B C 1
ATOM 8598 O O . PRO B 1 398 ? 18.406 -21.734 -12.195 1 98.38 398 PRO B O 1
ATOM 8601 N N . PHE B 1 399 ? 20.156 -20.531 -11.484 1 98.38 399 PHE B N 1
ATOM 8602 C CA . PHE B 1 399 ? 20.969 -21.719 -11.219 1 98.38 399 PHE B CA 1
ATOM 8603 C C . PHE B 1 399 ? 20.375 -22.547 -10.094 1 98.38 399 PHE B C 1
ATOM 8605 O O . PHE B 1 399 ? 20.328 -23.781 -10.18 1 98.38 399 PHE B O 1
ATOM 8612 N N . TRP B 1 400 ? 19.938 -21.797 -9.062 1 98.5 400 TRP B N 1
ATOM 8613 C CA . TRP B 1 400 ? 19.375 -22.469 -7.902 1 98.5 400 TRP B CA 1
ATOM 8614 C C . TRP B 1 400 ? 18.109 -23.219 -8.273 1 98.5 400 TRP B C 1
ATOM 8616 O O . TRP B 1 400 ? 17.891 -24.359 -7.832 1 98.5 400 TRP B O 1
ATOM 8626 N N . LEU B 1 401 ? 17.281 -22.656 -9.086 1 98.25 401 LEU B N 1
ATOM 8627 C CA . LEU B 1 401 ? 16.031 -23.266 -9.516 1 98.25 401 LEU B CA 1
ATOM 8628 C C . LEU B 1 401 ? 16.297 -24.516 -10.336 1 98.25 401 LEU B C 1
ATOM 8630 O O . LEU B 1 401 ? 15.68 -25.562 -10.102 1 98.25 401 LEU B O 1
ATOM 8634 N N . LEU B 1 402 ? 17.234 -24.484 -11.242 1 96.62 402 LEU B N 1
ATOM 8635 C CA . LEU B 1 402 ? 17.516 -25.625 -12.109 1 96.62 402 LEU B CA 1
ATOM 8636 C C . LEU B 1 402 ? 18.172 -26.75 -11.328 1 96.62 402 LEU B C 1
ATOM 8638 O O . LEU B 1 402 ? 17.953 -27.922 -11.633 1 96.62 402 LEU B O 1
ATOM 8642 N N . THR B 1 403 ? 18.875 -26.375 -10.312 1 96.75 403 THR B N 1
ATOM 8643 C CA . THR B 1 403 ? 19.594 -27.375 -9.516 1 96.75 403 THR B CA 1
ATOM 8644 C C . THR B 1 403 ? 18.609 -28.203 -8.688 1 96.75 403 THR B C 1
ATOM 8646 O O . THR B 1 403 ? 18.938 -29.312 -8.266 1 96.75 403 THR B O 1
ATOM 8649 N N . MET B 1 404 ? 17.438 -27.75 -8.523 1 96 404 MET B N 1
ATOM 8650 C CA . MET B 1 404 ? 16.453 -28.469 -7.719 1 96 404 MET B CA 1
ATOM 8651 C C . MET B 1 404 ? 15.805 -29.594 -8.531 1 96 404 MET B C 1
ATOM 8653 O O . MET B 1 404 ? 15.172 -30.484 -7.969 1 96 404 MET B O 1
ATOM 8657 N N . LEU B 1 405 ? 15.938 -29.625 -9.828 1 96.19 405 LEU B N 1
ATOM 8658 C CA . LEU B 1 405 ? 15.18 -30.484 -10.727 1 96.19 405 LEU B CA 1
ATOM 8659 C C . LEU B 1 405 ? 15.469 -31.953 -10.43 1 96.19 405 LEU B C 1
ATOM 8661 O O . LEU B 1 405 ? 14.539 -32.75 -10.227 1 96.19 405 LEU B O 1
ATOM 8665 N N . PRO B 1 406 ? 16.766 -32.344 -10.328 1 94.94 406 PRO B N 1
ATOM 8666 C CA . PRO B 1 406 ? 17.016 -33.781 -10.078 1 94.94 406 PRO B CA 1
ATOM 8667 C C . PRO B 1 406 ? 16.531 -34.219 -8.695 1 94.94 406 PRO B C 1
ATOM 8669 O O . PRO B 1 406 ? 16.125 -35.375 -8.531 1 94.94 406 PRO B O 1
ATOM 8672 N N . VAL B 1 407 ? 16.531 -33.344 -7.684 1 96.19 407 VAL B N 1
ATOM 8673 C CA . VAL B 1 407 ? 16.047 -33.656 -6.344 1 96.19 407 VAL B CA 1
ATOM 8674 C C . VAL B 1 407 ? 14.539 -33.906 -6.383 1 96.19 407 VAL B C 1
ATOM 8676 O O . VAL B 1 407 ? 14.047 -34.875 -5.82 1 96.19 407 VAL B O 1
ATOM 8679 N N . LEU B 1 408 ? 13.852 -33.062 -7.086 1 96.25 408 LEU B N 1
ATOM 8680 C CA . LEU B 1 408 ? 12.406 -33.188 -7.227 1 96.25 408 LEU B CA 1
ATOM 8681 C C . LEU B 1 408 ? 12.031 -34.406 -8.023 1 96.25 408 LEU B C 1
ATOM 8683 O O . LEU B 1 408 ? 11.055 -35.094 -7.699 1 96.25 408 LEU B O 1
ATOM 8687 N N . ASP B 1 409 ? 12.812 -34.75 -9.047 1 94.25 409 ASP B N 1
ATOM 8688 C CA . ASP B 1 409 ? 12.586 -35.906 -9.867 1 94.25 409 ASP B CA 1
ATOM 8689 C C . ASP B 1 409 ? 12.766 -37.188 -9.055 1 94.25 409 ASP B C 1
ATOM 8691 O O . ASP B 1 409 ? 12.039 -38.188 -9.258 1 94.25 409 ASP B O 1
ATOM 8695 N N . GLU B 1 410 ? 13.688 -37.156 -8.172 1 92.88 410 GLU B N 1
ATOM 8696 C CA . GLU B 1 410 ? 14.039 -38.344 -7.426 1 92.88 410 GLU B CA 1
ATOM 8697 C C . GLU B 1 410 ? 13.047 -38.625 -6.301 1 92.88 410 GLU B C 1
ATOM 8699 O O . GLU B 1 410 ? 12.648 -39.75 -6.07 1 92.88 410 GLU B O 1
ATOM 8704 N N . TRP B 1 411 ? 12.641 -37.594 -5.613 1 93.62 411 TRP B N 1
ATOM 8705 C CA . TRP B 1 411 ? 11.883 -37.812 -4.383 1 93.62 411 TRP B CA 1
ATOM 8706 C C . TRP B 1 411 ? 10.461 -37.281 -4.516 1 93.62 411 TRP B C 1
ATOM 8708 O O . TRP B 1 411 ? 9.641 -37.438 -3.611 1 93.62 411 TRP B O 1
ATOM 8718 N N . GLY B 1 412 ? 10.102 -36.719 -5.617 1 91.5 412 GLY B N 1
ATOM 8719 C CA . GLY B 1 412 ? 8.805 -36.094 -5.816 1 91.5 412 GLY B CA 1
ATOM 8720 C C . GLY B 1 412 ? 7.652 -37.062 -5.676 1 91.5 412 GLY B C 1
ATOM 8721 O O . GLY B 1 412 ? 6.523 -36.688 -5.379 1 91.5 412 GLY B O 1
ATOM 8722 N N . HIS B 1 413 ? 7.898 -38.344 -5.836 1 89.25 413 HIS B N 1
ATOM 8723 C CA . HIS B 1 413 ? 6.852 -39.375 -5.738 1 89.25 413 HIS B CA 1
ATOM 8724 C C . HIS B 1 413 ? 6.477 -39.625 -4.285 1 89.25 413 HIS B C 1
ATOM 8726 O O . HIS B 1 413 ? 5.398 -40.156 -4.008 1 89.25 413 HIS B O 1
ATOM 8732 N N . LYS B 1 414 ? 7.375 -39.25 -3.357 1 94.38 414 LYS B N 1
ATOM 8733 C CA . LYS B 1 414 ? 7.109 -39.469 -1.938 1 94.38 414 LYS B CA 1
ATOM 8734 C C . LYS B 1 414 ? 6.238 -38.344 -1.369 1 94.38 414 LYS B C 1
ATOM 8736 O O . LYS B 1 414 ? 6.559 -37.188 -1.517 1 94.38 414 LYS B O 1
ATOM 8741 N N . ARG B 1 415 ? 5.207 -38.75 -0.657 1 93.94 415 ARG B N 1
ATOM 8742 C CA . ARG B 1 415 ? 4.254 -37.781 -0.094 1 93.94 415 ARG B CA 1
ATOM 8743 C C . ARG B 1 415 ? 4.93 -36.875 0.939 1 93.94 415 ARG B C 1
ATOM 8745 O O . ARG B 1 415 ? 4.691 -35.688 0.967 1 93.94 415 ARG B O 1
ATOM 8752 N N . SER B 1 416 ? 5.715 -37.438 1.815 1 96.75 416 SER B N 1
ATOM 8753 C CA . SER B 1 416 ? 6.395 -36.656 2.848 1 96.75 416 SER B CA 1
ATOM 8754 C C . SER B 1 416 ? 7.281 -35.594 2.234 1 96.75 416 SER B C 1
ATOM 8756 O O . SER B 1 416 ? 7.328 -34.469 2.734 1 96.75 416 SER B O 1
ATOM 8758 N N . PHE B 1 417 ? 7.934 -35.906 1.146 1 96.44 417 PHE B N 1
ATOM 8759 C CA . PHE B 1 417 ? 8.797 -34.938 0.483 1 96.44 417 PHE B CA 1
ATOM 8760 C C . PHE B 1 417 ? 7.977 -33.812 -0.124 1 96.44 417 PHE B C 1
ATOM 8762 O O . PHE B 1 417 ? 8.352 -32.656 -0.026 1 96.44 417 PHE B O 1
ATOM 8769 N N . ARG B 1 418 ? 6.824 -34.188 -0.722 1 96.56 418 ARG B N 1
ATOM 8770 C CA . ARG B 1 418 ? 5.969 -33.156 -1.331 1 96.56 418 ARG B CA 1
ATOM 8771 C C . ARG B 1 418 ? 5.461 -32.188 -0.288 1 96.56 418 ARG B C 1
ATOM 8773 O O . ARG B 1 418 ? 5.383 -30.984 -0.549 1 96.56 418 ARG B O 1
ATOM 8780 N N . ILE B 1 419 ? 5.148 -32.688 0.849 1 96.81 419 ILE B N 1
ATOM 8781 C CA . ILE B 1 419 ? 4.668 -31.828 1.933 1 96.81 419 ILE B CA 1
ATOM 8782 C C . ILE B 1 419 ? 5.77 -30.859 2.35 1 96.81 419 ILE B C 1
ATOM 8784 O O . ILE B 1 419 ? 5.527 -29.656 2.473 1 96.81 419 ILE B O 1
ATOM 8788 N N . VAL B 1 420 ? 6.953 -31.375 2.518 1 97.56 420 VAL B N 1
ATOM 8789 C CA . VAL B 1 420 ? 8.078 -30.547 2.92 1 97.56 420 VAL B CA 1
ATOM 8790 C C . VAL B 1 420 ? 8.367 -29.516 1.835 1 97.56 420 VAL B C 1
ATOM 8792 O O . VAL B 1 420 ? 8.578 -28.328 2.133 1 97.56 420 VAL B O 1
ATOM 8795 N N . ALA B 1 421 ? 8.383 -29.969 0.583 1 98.06 421 ALA B N 1
ATOM 8796 C CA . ALA B 1 421 ? 8.641 -29.062 -0.537 1 98.06 421 ALA B CA 1
ATOM 8797 C C . ALA B 1 421 ? 7.605 -27.938 -0.594 1 98.06 421 ALA B C 1
ATOM 8799 O O . ALA B 1 421 ? 7.949 -26.781 -0.803 1 98.06 421 ALA B O 1
ATOM 8800 N N . CYS B 1 422 ? 6.355 -28.297 -0.366 1 97.69 422 CYS B N 1
ATOM 8801 C CA . CYS B 1 422 ? 5.281 -27.312 -0.401 1 97.69 422 CYS B CA 1
ATOM 8802 C C . CYS B 1 422 ? 5.402 -26.328 0.759 1 97.69 422 CYS B C 1
ATOM 8804 O O . CYS B 1 422 ? 5.102 -25.141 0.61 1 97.69 422 CYS B O 1
ATOM 8806 N N . LEU B 1 423 ? 5.844 -26.844 1.88 1 97.81 423 LEU B N 1
ATOM 8807 C CA . LEU B 1 423 ? 6.059 -25.953 3.02 1 97.81 423 LEU B CA 1
ATOM 8808 C C . LEU B 1 423 ? 7.18 -24.953 2.729 1 97.81 423 LEU B C 1
ATOM 8810 O O . LEU B 1 423 ? 7.051 -23.766 3.031 1 97.81 423 LEU B O 1
ATOM 8814 N N . LEU B 1 424 ? 8.25 -25.453 2.146 1 98.69 424 LEU B N 1
ATOM 8815 C CA . LEU B 1 424 ? 9.359 -24.594 1.771 1 98.69 424 LEU B CA 1
ATOM 8816 C C . LEU B 1 424 ? 8.914 -23.547 0.744 1 98.69 424 LEU B C 1
ATOM 8818 O O . LEU B 1 424 ? 9.289 -22.375 0.833 1 98.69 424 LEU B O 1
ATOM 8822 N N . LEU B 1 425 ? 8.086 -24.031 -0.19 1 98.69 425 LEU B N 1
ATOM 8823 C CA . LEU B 1 425 ? 7.527 -23.141 -1.206 1 98.69 425 LEU B CA 1
ATOM 8824 C C . LEU B 1 425 ? 6.652 -22.062 -0.568 1 98.69 425 LEU B C 1
ATOM 8826 O O . LEU B 1 425 ? 6.75 -20.891 -0.927 1 98.69 425 LEU B O 1
ATOM 8830 N N . SER B 1 426 ? 5.887 -22.469 0.394 1 98.31 426 SER B N 1
ATOM 8831 C CA . SER B 1 426 ? 4.941 -21.562 1.05 1 98.31 426 SER B CA 1
ATOM 8832 C C . SER B 1 426 ? 5.664 -20.453 1.813 1 98.31 426 SER B C 1
ATOM 8834 O O . SER B 1 426 ? 5.332 -19.281 1.673 1 98.31 426 SER B O 1
ATOM 8836 N N . VAL B 1 427 ? 6.648 -20.766 2.543 1 98.12 427 VAL B N 1
ATOM 8837 C CA . VAL B 1 427 ? 7.379 -19.781 3.344 1 98.12 427 VAL B CA 1
ATOM 8838 C C . VAL B 1 427 ? 8.148 -18.844 2.428 1 98.12 427 VAL B C 1
ATOM 8840 O O . VAL B 1 427 ? 8.219 -17.641 2.693 1 98.12 427 VAL B O 1
ATOM 8843 N N . SER B 1 428 ? 8.68 -19.359 1.412 1 98.62 428 SER B N 1
ATOM 8844 C CA . SER B 1 428 ? 9.406 -18.516 0.461 1 98.62 428 SER B CA 1
ATOM 8845 C C . SER B 1 428 ? 8.469 -17.547 -0.248 1 98.62 428 SER B C 1
ATOM 8847 O O . SER B 1 428 ? 8.805 -16.375 -0.427 1 98.62 428 SER B O 1
ATOM 8849 N N . ALA B 1 429 ? 7.332 -18.109 -0.676 1 98.44 429 ALA B N 1
ATOM 8850 C CA . ALA B 1 429 ? 6.348 -17.266 -1.335 1 98.44 429 ALA B CA 1
ATOM 8851 C C . ALA B 1 429 ? 5.824 -16.188 -0.381 1 98.44 429 ALA B C 1
ATOM 8853 O O . ALA B 1 429 ? 5.582 -15.055 -0.79 1 98.44 429 ALA B O 1
ATOM 8854 N N . PHE B 1 430 ? 5.695 -16.516 0.87 1 97.75 430 PHE B N 1
ATOM 8855 C CA . PHE B 1 430 ? 5.285 -15.562 1.889 1 97.75 430 PHE B CA 1
ATOM 8856 C C . PHE B 1 430 ? 6.305 -14.438 2.008 1 97.75 430 PHE B C 1
ATOM 8858 O O . PHE B 1 430 ? 5.934 -13.258 2.01 1 97.75 430 PHE B O 1
ATOM 8865 N N . SER B 1 431 ? 7.488 -14.805 2.086 1 97.62 431 SER B N 1
ATOM 8866 C CA . SER B 1 431 ? 8.562 -13.82 2.232 1 97.62 431 SER B CA 1
ATOM 8867 C C . SER B 1 431 ? 8.594 -12.859 1.05 1 97.62 431 SER B C 1
ATOM 8869 O O . SER B 1 431 ? 8.719 -11.648 1.232 1 97.62 431 SER B O 1
ATOM 8871 N N . ALA B 1 432 ? 8.477 -13.398 -0.125 1 97.31 432 ALA B N 1
ATOM 8872 C CA . ALA B 1 432 ? 8.516 -12.578 -1.333 1 97.31 432 ALA B CA 1
ATOM 8873 C C . ALA B 1 432 ? 7.309 -11.648 -1.401 1 97.31 432 ALA B C 1
ATOM 8875 O O . ALA B 1 432 ? 7.426 -10.5 -1.836 1 97.31 432 ALA B O 1
ATOM 8876 N N . SER B 1 433 ? 6.191 -12.141 -0.918 1 95.94 433 SER B N 1
ATOM 8877 C CA . SER B 1 433 ? 4.949 -11.383 -1.022 1 95.94 433 SER B CA 1
ATOM 8878 C C . SER B 1 433 ? 4.844 -10.344 0.09 1 95.94 433 SER B C 1
ATOM 8880 O O . SER B 1 433 ? 4.207 -9.305 -0.084 1 95.94 433 SER B O 1
ATOM 8882 N N . PHE B 1 434 ? 5.48 -10.57 1.146 1 94.06 434 PHE B N 1
ATOM 8883 C CA . PHE B 1 434 ? 5.414 -9.672 2.297 1 94.06 434 PHE B CA 1
ATOM 8884 C C . PHE B 1 434 ? 5.969 -8.297 1.95 1 94.06 434 PHE B C 1
ATOM 8886 O O . PHE B 1 434 ? 5.48 -7.281 2.445 1 94.06 434 PHE B O 1
ATOM 8893 N N . SER B 1 435 ? 6.879 -8.273 1.082 1 91.19 435 SER B N 1
ATOM 8894 C CA . SER B 1 435 ? 7.555 -7.027 0.757 1 91.19 435 SER B CA 1
ATOM 8895 C C . SER B 1 435 ? 7.184 -6.543 -0.642 1 91.19 435 SER B C 1
ATOM 8897 O O . SER B 1 435 ? 7.871 -5.695 -1.215 1 91.19 435 SER B O 1
ATOM 8899 N N . ARG B 1 436 ? 6.141 -7.023 -1.179 1 88.94 436 ARG B N 1
ATOM 8900 C CA . ARG B 1 436 ? 5.801 -6.766 -2.574 1 88.94 436 ARG B CA 1
ATOM 8901 C C . ARG B 1 436 ? 5.398 -5.309 -2.781 1 88.94 436 ARG B C 1
ATOM 8903 O O . ARG B 1 436 ? 5.547 -4.77 -3.879 1 88.94 436 ARG B O 1
ATOM 8910 N N . SER B 1 437 ? 4.914 -4.621 -1.737 1 85 437 SER B N 1
ATOM 8911 C CA . SER B 1 437 ? 4.492 -3.23 -1.866 1 85 437 SER B CA 1
ATOM 8912 C C . SER B 1 437 ? 5.684 -2.281 -1.795 1 85 437 SER B C 1
ATOM 8914 O O . SER B 1 437 ? 5.605 -1.143 -2.258 1 85 437 SER B O 1
ATOM 8916 N N . ASN B 1 438 ? 6.707 -2.76 -1.178 1 87.5 438 ASN B N 1
ATOM 8917 C CA . ASN B 1 438 ? 7.941 -1.99 -1.086 1 87.5 438 ASN B CA 1
ATOM 8918 C C . ASN B 1 438 ? 9.141 -2.889 -0.803 1 87.5 438 ASN B C 1
ATOM 8920 O O . ASN B 1 438 ? 9.469 -3.15 0.356 1 87.5 438 ASN B O 1
ATOM 8924 N N . PRO B 1 439 ? 9.812 -3.223 -1.781 1 92.25 439 PRO B N 1
ATOM 8925 C CA . PRO B 1 439 ? 10.953 -4.121 -1.594 1 92.25 439 PRO B CA 1
ATOM 8926 C C . PRO B 1 439 ? 12.086 -3.484 -0.786 1 92.25 439 PRO B C 1
ATOM 8928 O O . PRO B 1 439 ? 12.984 -4.188 -0.313 1 92.25 439 PRO B O 1
ATOM 8931 N N . TRP B 1 440 ? 12.047 -2.162 -0.627 1 91 440 TRP B N 1
ATOM 8932 C CA . TRP B 1 440 ? 13.086 -1.441 0.105 1 91 440 TRP B CA 1
ATOM 8933 C C . TRP B 1 440 ? 12.695 -1.269 1.569 1 91 440 TRP B C 1
ATOM 8935 O O . TRP B 1 440 ? 12.766 -0.163 2.111 1 91 440 TRP B O 1
ATOM 8945 N N . SER B 1 441 ? 12.234 -2.299 2.117 1 87.75 441 SER B N 1
ATOM 8946 C CA . SER B 1 441 ? 11.867 -2.371 3.527 1 87.75 441 SER B CA 1
ATOM 8947 C C . SER B 1 441 ? 12.516 -3.576 4.203 1 87.75 441 SER B C 1
ATOM 8949 O O . SER B 1 441 ? 13.047 -4.461 3.533 1 87.75 441 SER B O 1
ATOM 8951 N N . ASN B 1 442 ? 12.453 -3.561 5.484 1 89 442 ASN B N 1
ATOM 8952 C CA . ASN B 1 442 ? 12.969 -4.695 6.238 1 89 442 ASN B CA 1
ATOM 8953 C C . ASN B 1 442 ? 12.188 -5.973 5.934 1 89 442 ASN B C 1
ATOM 8955 O O . ASN B 1 442 ? 10.969 -5.941 5.797 1 89 442 ASN B O 1
ATOM 8959 N N . PRO B 1 443 ? 12.922 -7.051 5.754 1 94 443 PRO B N 1
ATOM 8960 C CA . PRO B 1 443 ? 12.195 -8.32 5.668 1 94 443 PRO B CA 1
ATOM 8961 C C . PRO B 1 443 ? 11.453 -8.664 6.961 1 94 443 PRO B C 1
ATOM 8963 O O . PRO B 1 443 ? 11.781 -8.125 8.023 1 94 443 PRO B O 1
ATOM 8966 N N . TRP B 1 444 ? 10.492 -9.531 6.879 1 93.62 444 TRP B N 1
ATOM 8967 C CA . TRP B 1 444 ? 9.664 -9.852 8.039 1 93.62 444 TRP B CA 1
ATOM 8968 C C . TRP B 1 444 ? 10.492 -10.516 9.133 1 93.62 444 TRP B C 1
ATOM 8970 O O . TRP B 1 444 ? 10.219 -10.344 10.32 1 93.62 444 TRP B O 1
ATOM 8980 N N . VAL B 1 445 ? 11.57 -11.219 8.789 1 94.88 445 VAL B N 1
ATOM 8981 C CA . VAL B 1 445 ? 12.414 -11.883 9.781 1 94.88 445 VAL B CA 1
ATOM 8982 C C . VAL B 1 445 ? 13.109 -10.836 10.648 1 94.88 445 VAL B C 1
ATOM 8984 O O . VAL B 1 445 ? 13.289 -11.031 11.852 1 94.88 445 VAL B O 1
ATOM 8987 N N . MET B 1 446 ? 13.516 -9.781 10.031 1 93.19 446 MET B N 1
ATOM 8988 C CA . MET B 1 446 ? 14.156 -8.711 10.789 1 93.19 446 MET B CA 1
ATOM 8989 C C . MET B 1 446 ? 13.188 -8.102 11.789 1 93.19 446 MET B C 1
ATOM 8991 O O . MET B 1 446 ? 13.57 -7.789 12.922 1 93.19 446 MET B O 1
ATOM 8995 N N . ASN B 1 447 ? 11.969 -7.922 11.398 1 88.81 447 ASN B N 1
ATOM 8996 C CA . ASN B 1 447 ? 10.945 -7.402 12.305 1 88.81 447 ASN B CA 1
ATOM 8997 C C . ASN B 1 447 ? 10.758 -8.312 13.516 1 88.81 447 ASN B C 1
ATOM 8999 O O . ASN B 1 447 ? 10.625 -7.824 14.641 1 88.81 447 ASN B O 1
ATOM 9003 N N . VAL B 1 448 ? 10.789 -9.578 13.25 1 89.88 448 VAL B N 1
ATOM 9004 C CA . VAL B 1 448 ? 10.625 -10.547 14.328 1 89.88 448 VAL B CA 1
ATOM 9005 C C . VAL B 1 448 ? 11.852 -10.516 15.242 1 89.88 448 VAL B C 1
ATOM 9007 O O . VAL B 1 448 ? 11.719 -10.539 16.469 1 89.88 448 VAL B O 1
ATOM 9010 N N . MET B 1 449 ? 12.961 -10.414 14.625 1 91.12 449 MET B N 1
ATOM 9011 C CA . MET B 1 449 ? 14.188 -10.367 15.406 1 91.12 449 MET B CA 1
ATOM 9012 C C . MET B 1 449 ? 14.25 -9.094 16.25 1 91.12 449 MET B C 1
ATOM 9014 O O . MET B 1 449 ? 14.719 -9.109 17.391 1 91.12 449 MET B O 1
ATOM 9018 N N . HIS B 1 450 ? 13.812 -8.039 15.672 1 86.81 450 HIS B N 1
ATOM 9019 C CA . HIS B 1 450 ? 13.75 -6.777 16.406 1 86.81 450 HIS B CA 1
ATOM 9020 C C . HIS B 1 450 ? 12.805 -6.875 17.594 1 86.81 450 HIS B C 1
ATOM 9022 O O . HIS B 1 450 ? 13.109 -6.383 18.688 1 86.81 450 HIS B O 1
ATOM 9028 N N . TYR B 1 451 ? 11.719 -7.48 17.359 1 82.5 451 TYR B N 1
ATOM 9029 C CA . TYR B 1 451 ? 10.727 -7.68 18.406 1 82.5 451 TYR B CA 1
ATOM 9030 C C . TYR B 1 451 ? 11.312 -8.477 19.562 1 82.5 451 TYR B C 1
ATOM 9032 O O . TYR B 1 451 ? 11.047 -8.18 20.734 1 82.5 451 TYR B O 1
ATOM 9040 N N . TRP B 1 452 ? 12.266 -9.414 19.234 1 88.38 452 TRP B N 1
ATOM 9041 C CA . TRP B 1 452 ? 12.852 -10.266 20.266 1 88.38 452 TRP B CA 1
ATOM 9042 C C . TRP B 1 452 ? 14.172 -9.703 20.766 1 88.38 452 TRP B C 1
ATOM 9044 O O . TRP B 1 452 ? 14.867 -10.336 21.547 1 88.38 452 TRP B O 1
ATOM 9054 N N . GLY B 1 453 ? 14.547 -8.562 20.25 1 84.56 453 GLY B N 1
ATOM 9055 C CA . GLY B 1 453 ? 15.773 -7.902 20.672 1 84.56 453 GLY B CA 1
ATOM 9056 C C . GLY B 1 453 ? 17.031 -8.555 20.125 1 84.56 453 GLY B C 1
ATOM 9057 O O . GLY B 1 453 ? 18.109 -8.391 20.672 1 84.56 453 GLY B O 1
ATOM 9058 N N . LEU B 1 454 ? 16.891 -9.312 19.031 1 85.25 454 LEU B N 1
ATOM 9059 C CA . LEU B 1 454 ? 18.016 -10.062 18.484 1 85.25 454 LEU B CA 1
ATOM 9060 C C . LEU B 1 454 ? 18.734 -9.242 17.422 1 85.25 454 LEU B C 1
ATOM 9062 O O . LEU B 1 454 ? 19.859 -9.57 17.031 1 85.25 454 LEU B O 1
ATOM 9066 N N . ALA B 1 455 ? 18.062 -8.203 16.906 1 84.06 455 ALA B N 1
ATOM 9067 C CA . ALA B 1 455 ? 18.656 -7.316 15.906 1 84.06 455 ALA B CA 1
ATOM 9068 C C . ALA B 1 455 ? 18.312 -5.859 16.203 1 84.06 455 ALA B C 1
ATOM 9070 O O . ALA B 1 455 ? 17.141 -5.504 16.328 1 84.06 455 ALA B O 1
ATOM 9071 N N . ASP B 1 456 ? 19.25 -5.047 16.484 1 79.5 456 ASP B N 1
ATOM 9072 C CA . ASP B 1 456 ? 19.047 -3.617 16.719 1 79.5 456 ASP B CA 1
ATOM 9073 C C . ASP B 1 456 ? 20.094 -2.789 15.969 1 79.5 456 ASP B C 1
ATOM 9075 O O . ASP B 1 456 ? 21.281 -2.848 16.281 1 79.5 456 ASP B O 1
ATOM 9079 N N . TYR B 1 457 ? 19.609 -2.117 14.992 1 81.81 457 TYR B N 1
ATOM 9080 C CA . TYR B 1 457 ? 20.5 -1.299 14.18 1 81.81 457 TYR B CA 1
ATOM 9081 C C . TYR B 1 457 ? 20.266 0.185 14.43 1 81.81 457 TYR B C 1
ATOM 9083 O O . TYR B 1 457 ? 20.594 1.025 13.594 1 81.81 457 TYR B O 1
ATOM 9091 N N . SER B 1 458 ? 19.641 0.519 15.539 1 74.94 458 SER B N 1
ATOM 9092 C CA . SER B 1 458 ? 19.391 1.919 15.859 1 74.94 458 SER B CA 1
ATOM 9093 C C . SER B 1 458 ? 20.688 2.662 16.156 1 74.94 458 SER B C 1
ATOM 9095 O O . SER B 1 458 ? 21.609 2.088 16.719 1 74.94 458 SER B O 1
ATOM 9097 N N . THR B 1 459 ? 20.812 3.762 15.492 1 67.75 459 THR B N 1
ATOM 9098 C CA . THR B 1 459 ? 21.969 4.605 15.727 1 67.75 459 THR B CA 1
ATOM 9099 C C . THR B 1 459 ? 21.844 5.367 17.047 1 67.75 459 THR B C 1
ATOM 9101 O O . THR B 1 459 ? 20.844 6.062 17.266 1 67.75 459 THR B O 1
ATOM 9104 N N . GLU B 1 460 ? 22.672 4.996 17.984 1 63.75 460 GLU B N 1
ATOM 9105 C CA . GLU B 1 460 ? 22.672 5.727 19.25 1 63.75 460 GLU B CA 1
ATOM 9106 C C . GLU B 1 460 ? 23.266 7.117 19.094 1 63.75 460 GLU B C 1
ATOM 9108 O O . GLU B 1 460 ? 24.375 7.258 18.578 1 63.75 460 GLU B O 1
ATOM 9113 N N . THR B 1 461 ? 22.469 8.102 19.016 1 65.5 461 THR B N 1
ATOM 9114 C CA . THR B 1 461 ? 23.031 9.445 19.094 1 65.5 461 THR B CA 1
ATOM 9115 C C . THR B 1 461 ? 23.422 9.781 20.531 1 65.5 461 THR B C 1
ATOM 9117 O O . THR B 1 461 ? 22.594 9.664 21.453 1 65.5 461 THR B O 1
ATOM 9120 N N . PRO B 1 462 ? 24.734 9.977 20.688 1 66.94 462 PRO B N 1
ATOM 9121 C CA . PRO B 1 462 ? 25.156 10.289 22.062 1 66.94 462 PRO B CA 1
ATOM 9122 C C . PRO B 1 462 ? 24.312 11.398 22.703 1 66.94 462 PRO B C 1
ATOM 9124 O O . PRO B 1 462 ? 24.078 12.438 22.078 1 66.94 462 PRO B O 1
ATOM 9127 N N . GLU B 1 463 ? 23.562 11.094 23.703 1 70.12 463 GLU B N 1
ATOM 9128 C CA . GLU B 1 463 ? 22.797 12.102 24.438 1 70.12 463 GLU B CA 1
ATOM 9129 C C . GLU B 1 463 ? 23.719 12.992 25.266 1 70.12 463 GLU B C 1
ATOM 9131 O O . GLU B 1 463 ? 24.641 12.508 25.922 1 70.12 463 GLU B O 1
ATOM 9136 N N . PRO B 1 464 ? 23.547 14.266 25.031 1 74 464 PRO B N 1
ATOM 9137 C CA . PRO B 1 464 ? 24.312 15.141 25.922 1 74 464 PRO B CA 1
ATOM 9138 C C . PRO B 1 464 ? 24.078 14.797 27.406 1 74 464 PRO B C 1
ATOM 9140 O O . PRO B 1 464 ? 23.016 14.297 27.766 1 74 464 PRO B O 1
ATOM 9143 N N . GLN B 1 465 ? 25.109 14.906 28.141 1 74.5 465 GLN B N 1
ATOM 9144 C CA . GLN B 1 465 ? 25.109 14.555 29.562 1 74.5 465 GLN B CA 1
ATOM 9145 C C . GLN B 1 465 ? 24.188 15.484 30.359 1 74.5 465 GLN B C 1
ATOM 9147 O O . GLN B 1 465 ? 23.641 15.086 31.375 1 74.5 465 GLN B O 1
ATOM 9152 N N . THR B 1 466 ? 23.984 16.641 29.844 1 86 466 THR B N 1
ATOM 9153 C CA . THR B 1 466 ? 23.172 17.609 30.578 1 86 466 THR B CA 1
ATOM 9154 C C . THR B 1 466 ? 21.75 17.625 30.062 1 86 466 THR B C 1
ATOM 9156 O O . THR B 1 466 ? 21.516 17.766 28.859 1 86 466 THR B O 1
ATOM 9159 N N . PRO B 1 467 ? 20.859 17.562 31.062 1 89.94 467 PRO B N 1
ATOM 9160 C CA . PRO B 1 467 ? 19.469 17.688 30.641 1 89.94 467 PRO B CA 1
ATOM 9161 C C . PRO B 1 467 ? 19.141 19.078 30.094 1 89.94 467 PRO B C 1
ATOM 9163 O O . PRO B 1 467 ? 19.859 20.031 30.391 1 89.94 467 PRO B O 1
ATOM 9166 N N . LEU B 1 468 ? 18.219 19.141 29.234 1 93.38 468 LEU B N 1
ATOM 9167 C CA . LEU B 1 468 ? 17.766 20.406 28.656 1 93.38 468 LEU B CA 1
ATOM 9168 C C . LEU B 1 468 ? 16.344 20.75 29.109 1 93.38 468 LEU B C 1
ATOM 9170 O O . LEU B 1 468 ? 15.383 20.141 28.641 1 93.38 468 LEU B O 1
ATOM 9174 N N . GLN B 1 469 ? 16.25 21.766 30.016 1 92.56 469 GLN B N 1
ATOM 9175 C CA . GLN B 1 469 ? 14.938 22.125 30.531 1 92.56 469 GLN B CA 1
ATOM 9176 C C . GLN B 1 469 ? 14.5 23.484 30 1 92.56 469 GLN B C 1
ATOM 9178 O O . GLN B 1 469 ? 13.328 23.859 30.125 1 92.56 469 GLN B O 1
ATOM 9183 N N . CYS B 1 470 ? 15.438 24.266 29.531 1 93.81 470 CYS B N 1
ATOM 9184 C CA . CYS B 1 470 ? 15.164 25.531 28.859 1 93.81 470 CYS B CA 1
ATOM 9185 C C . CYS B 1 470 ? 15.477 25.453 27.375 1 93.81 470 CYS B C 1
ATOM 9187 O O . CYS B 1 470 ? 16.406 24.734 26.969 1 93.81 470 CYS B O 1
ATOM 9189 N N . TRP B 1 471 ? 14.688 26.172 26.594 1 94.19 471 TRP B N 1
ATOM 9190 C CA . TRP B 1 471 ? 14.922 26.047 25.156 1 94.19 471 TRP B CA 1
ATOM 9191 C C . TRP B 1 471 ? 16.219 26.766 24.75 1 94.19 471 TRP B C 1
ATOM 9193 O O . TRP B 1 471 ? 16.719 26.578 23.641 1 94.19 471 TRP B O 1
ATOM 9203 N N . ILE B 1 472 ? 16.766 27.516 25.656 1 94.62 472 ILE B N 1
ATOM 9204 C CA . ILE B 1 472 ? 18.078 28.141 25.5 1 94.62 472 ILE B CA 1
ATOM 9205 C C . ILE B 1 472 ? 19.109 27.328 26.281 1 94.62 472 ILE B C 1
ATOM 9207 O O . ILE B 1 472 ? 19.188 27.406 27.5 1 94.62 472 ILE B O 1
ATOM 9211 N N . PRO B 1 473 ? 20 26.672 25.594 1 93.19 473 PRO B N 1
ATOM 9212 C CA . PRO B 1 473 ? 20.906 25.75 26.266 1 93.19 473 PRO B CA 1
ATOM 9213 C C . PRO B 1 473 ? 22.094 26.469 26.906 1 93.19 473 PRO B C 1
ATOM 9215 O O . PRO B 1 473 ? 22.734 25.922 27.812 1 93.19 473 PRO B O 1
ATOM 9218 N N . SER B 1 474 ? 22.453 27.641 26.359 1 92.62 474 SER B N 1
ATOM 9219 C CA . SER B 1 474 ? 23.609 28.359 26.875 1 92.62 474 SER B CA 1
ATOM 9220 C C . SER B 1 474 ? 23.516 29.859 26.594 1 92.62 474 SER B C 1
ATOM 9222 O O . SER B 1 474 ? 22.75 30.281 25.734 1 92.62 474 SER B O 1
ATOM 9224 N N . LEU B 1 475 ? 24.25 30.578 27.344 1 95.31 475 LEU B N 1
ATOM 9225 C CA . LEU B 1 475 ? 24.359 32.031 27.125 1 95.31 475 LEU B CA 1
ATOM 9226 C C . LEU B 1 475 ? 25.688 32.375 26.453 1 95.31 475 LEU B C 1
ATOM 9228 O O . LEU B 1 475 ? 26.703 31.719 26.703 1 95.31 475 LEU B O 1
ATOM 9232 N N . PRO B 1 476 ? 25.625 33.312 25.625 1 94.75 476 PRO B N 1
ATOM 9233 C CA . PRO B 1 476 ? 26.859 33.656 24.906 1 94.75 476 PRO B CA 1
ATOM 9234 C C . PRO B 1 476 ? 27.891 34.312 25.828 1 94.75 476 PRO B C 1
ATOM 9236 O O . PRO B 1 476 ? 27.531 34.938 26.828 1 94.75 476 PRO B O 1
ATOM 9239 N N . GLN B 1 477 ? 29.172 34.219 25.375 1 91.06 477 GLN B N 1
ATOM 9240 C CA . GLN B 1 477 ? 30.219 34.969 26.062 1 91.06 477 GLN B CA 1
ATOM 9241 C C . GLN B 1 477 ? 30.016 36.469 25.938 1 91.06 477 GLN B C 1
ATOM 9243 O O . GLN B 1 477 ? 29.75 36.969 24.844 1 91.06 477 GLN B O 1
ATOM 9248 N N . GLN B 1 478 ? 30.141 37.125 27.125 1 90.19 478 GLN B N 1
ATOM 9249 C CA . GLN B 1 478 ? 29.844 38.562 27.141 1 90.19 478 GLN B CA 1
ATOM 9250 C C . GLN B 1 478 ? 30.969 39.344 26.469 1 90.19 478 GLN B C 1
ATOM 9252 O O . GLN B 1 478 ? 32.156 39.156 26.766 1 90.19 478 GLN B O 1
ATOM 9257 N N . THR B 1 479 ? 30.609 40.094 25.453 1 85.81 479 THR B N 1
ATOM 9258 C CA . THR B 1 479 ? 31.5 41.031 24.812 1 85.81 479 THR B CA 1
ATOM 9259 C C . THR B 1 479 ? 30.969 42.469 24.953 1 85.81 479 THR B C 1
ATOM 9261 O O . THR B 1 479 ? 29.766 42.656 25.094 1 85.81 479 THR B O 1
ATOM 9264 N N . ASP B 1 480 ? 31.844 43.5 24.969 1 76.88 480 ASP B N 1
ATOM 9265 C CA . ASP B 1 480 ? 31.422 44.875 25.172 1 76.88 480 ASP B CA 1
ATOM 9266 C C . ASP B 1 480 ? 30.859 45.469 23.875 1 76.88 480 ASP B C 1
ATOM 9268 O O . ASP B 1 480 ? 29.922 46.281 23.906 1 76.88 480 ASP B O 1
ATOM 9272 N N . SER B 1 481 ? 31.438 45.25 22.781 1 80.12 481 SER B N 1
ATOM 9273 C CA . SER B 1 481 ? 30.984 45.781 21.484 1 80.12 481 SER B CA 1
ATOM 9274 C C . SER B 1 481 ? 31.359 44.844 20.344 1 80.12 481 SER B C 1
ATOM 9276 O O . SER B 1 481 ? 32.562 44.594 20.125 1 80.12 481 SER B O 1
ATOM 9278 N N . PRO B 1 482 ? 30.281 44.438 19.625 1 86.06 482 PRO B N 1
ATOM 9279 C CA . PRO B 1 482 ? 28.828 44.531 19.844 1 86.06 482 PRO B CA 1
ATOM 9280 C C . PRO B 1 482 ? 28.344 43.562 20.922 1 86.06 482 PRO B C 1
ATOM 9282 O O . PRO B 1 482 ? 29 42.562 21.203 1 86.06 482 PRO B O 1
ATOM 9285 N N . LEU B 1 483 ? 27.234 44 21.547 1 93.12 483 LEU B N 1
ATOM 9286 C CA . LEU B 1 483 ? 26.594 43.094 22.484 1 93.12 483 LEU B CA 1
ATOM 9287 C C . LEU B 1 483 ? 26.172 41.812 21.781 1 93.12 483 LEU B C 1
ATOM 9289 O O . LEU B 1 483 ? 25.703 41.844 20.641 1 93.12 483 LEU B O 1
ATOM 9293 N N . PRO B 1 484 ? 26.391 40.719 22.391 1 95.75 484 PRO B N 1
ATOM 9294 C CA . PRO B 1 484 ? 25.938 39.469 21.781 1 95.75 484 PRO B CA 1
ATOM 9295 C C . PRO B 1 484 ? 24.422 39.406 21.578 1 95.75 484 PRO B C 1
ATOM 9297 O O . PRO B 1 484 ? 23.656 39.781 22.5 1 95.75 484 PRO B O 1
ATOM 9300 N N . PHE B 1 485 ? 23.984 39 20.422 1 95.94 485 PHE B N 1
ATOM 9301 C CA . PHE B 1 485 ? 22.547 38.938 20.172 1 95.94 485 PHE B CA 1
ATOM 9302 C C . PHE B 1 485 ? 22.219 37.844 19.156 1 95.94 485 PHE B C 1
ATOM 9304 O O . PHE B 1 485 ? 23.125 37.344 18.469 1 95.94 485 PHE B O 1
ATOM 9311 N N . ALA B 1 486 ? 21.047 37.344 19.156 1 95.94 486 ALA B N 1
ATOM 9312 C CA . ALA B 1 486 ? 20.438 36.438 18.188 1 95.94 486 ALA B CA 1
ATOM 9313 C C . ALA B 1 486 ? 19.047 36.938 17.781 1 95.94 486 ALA B C 1
ATOM 9315 O O . ALA B 1 486 ? 18.203 37.188 18.641 1 95.94 486 ALA B O 1
ATOM 9316 N N . GLU B 1 487 ? 18.797 37.062 16.5 1 94.88 487 GLU B N 1
ATOM 9317 C CA . GLU B 1 487 ? 17.5 37.531 16.016 1 94.88 487 GLU B CA 1
ATOM 9318 C C . GLU B 1 487 ? 16.828 36.438 15.156 1 94.88 487 GLU B C 1
ATOM 9320 O O . GLU B 1 487 ? 17.375 36.031 14.133 1 94.88 487 GLU B O 1
ATOM 9325 N N . PHE B 1 488 ? 15.711 36 15.578 1 93.69 488 PHE B N 1
ATOM 9326 C CA . PHE B 1 488 ? 14.898 35.031 14.852 1 93.69 488 PHE B CA 1
ATOM 9327 C C . PHE B 1 488 ? 13.812 35.719 14.047 1 93.69 488 PHE B C 1
ATOM 9329 O O . PHE B 1 488 ? 13.305 36.781 14.453 1 93.69 488 PHE B O 1
ATOM 9336 N N . GLN B 1 489 ? 13.484 35.125 12.945 1 90.5 489 GLN B N 1
ATOM 9337 C CA . GLN B 1 489 ? 12.422 35.688 12.109 1 90.5 489 GLN B CA 1
ATOM 9338 C C . GLN B 1 489 ? 11.43 34.594 11.711 1 90.5 489 GLN B C 1
ATOM 9340 O O . GLN B 1 489 ? 11.82 33.438 11.492 1 90.5 489 GLN B O 1
ATOM 9345 N N . GLY B 1 490 ? 10.203 34.875 11.688 1 88.69 490 GLY B N 1
ATOM 9346 C CA . GLY B 1 490 ? 9.109 34.062 11.195 1 88.69 490 GLY B CA 1
ATOM 9347 C C . GLY B 1 490 ? 8.109 34.844 10.359 1 88.69 490 GLY B C 1
ATOM 9348 O O . GLY B 1 490 ? 8.352 36 10 1 88.69 490 GLY B O 1
ATOM 9349 N N . ILE B 1 491 ? 7.168 34.031 9.93 1 83.38 491 ILE B N 1
ATOM 9350 C CA . ILE B 1 491 ? 6.133 34.656 9.109 1 83.38 491 ILE B CA 1
ATOM 9351 C C . ILE B 1 491 ? 4.766 34.469 9.758 1 83.38 491 ILE B C 1
ATOM 9353 O O . ILE B 1 491 ? 4.523 33.438 10.398 1 83.38 491 ILE B O 1
ATOM 9357 N N . ASP B 1 492 ? 3.955 35.406 9.656 1 77.06 492 ASP B N 1
ATOM 9358 C CA . ASP B 1 492 ? 2.611 35.25 10.211 1 77.06 492 ASP B CA 1
ATOM 9359 C C . ASP B 1 492 ? 1.587 35 9.102 1 77.06 492 ASP B C 1
ATOM 9361 O O . ASP B 1 492 ? 1.955 34.688 7.973 1 77.06 492 ASP B O 1
ATOM 9365 N N . HIS B 1 493 ? 0.325 35 9.445 1 74.38 493 HIS B N 1
ATOM 9366 C CA . HIS B 1 493 ? -0.764 34.594 8.555 1 74.38 493 HIS B CA 1
ATOM 9367 C C . HIS B 1 493 ? -0.929 35.594 7.41 1 74.38 493 HIS B C 1
ATOM 9369 O O . HIS B 1 493 ? -1.542 35.281 6.391 1 74.38 493 HIS B O 1
ATOM 9375 N N . LEU B 1 494 ? -0.443 36.875 7.586 1 71.62 494 LEU B N 1
ATOM 9376 C CA . LEU B 1 494 ? -0.616 37.875 6.535 1 71.62 494 LEU B CA 1
ATOM 9377 C C . LEU B 1 494 ? 0.693 38.094 5.789 1 71.62 494 LEU B C 1
ATOM 9379 O O . LEU B 1 494 ? 0.84 39.094 5.082 1 71.62 494 LEU B O 1
ATOM 9383 N N . GLY B 1 495 ? 1.621 37.25 6.121 1 68.81 495 GLY B N 1
ATOM 9384 C CA . GLY B 1 495 ? 2.883 37.375 5.406 1 68.81 495 GLY B CA 1
ATOM 9385 C C . GLY B 1 495 ? 3.83 38.375 6.035 1 68.81 495 GLY B C 1
ATOM 9386 O O . GLY B 1 495 ? 4.836 38.75 5.43 1 68.81 495 GLY B O 1
ATOM 9387 N N . GLN B 1 496 ? 3.367 38.812 7.211 1 72 496 GLN B N 1
ATOM 9388 C CA . GLN B 1 496 ? 4.258 39.719 7.895 1 72 496 GLN B CA 1
ATOM 9389 C C . GLN B 1 496 ? 5.359 39 8.641 1 72 496 GLN B C 1
ATOM 9391 O O . GLN B 1 496 ? 5.121 37.906 9.203 1 72 496 GLN B O 1
ATOM 9396 N N . MET B 1 497 ? 6.484 39.688 8.594 1 79.69 497 MET B N 1
ATOM 9397 C CA . MET B 1 497 ? 7.629 39.094 9.273 1 79.69 497 MET B CA 1
ATOM 9398 C C . MET B 1 497 ? 7.539 39.312 10.781 1 79.69 497 MET B C 1
ATOM 9400 O O . MET B 1 497 ? 7.195 40.406 11.234 1 79.69 497 MET B O 1
ATOM 9404 N N . THR B 1 498 ? 7.617 38.312 11.492 1 82.06 498 THR B N 1
ATOM 9405 C CA . THR B 1 498 ? 7.734 38.375 12.945 1 82.06 498 THR B CA 1
ATOM 9406 C C . THR B 1 498 ? 9.188 38.188 13.383 1 82.06 498 THR B C 1
ATOM 9408 O O . THR B 1 498 ? 9.922 37.375 12.789 1 82.06 498 THR B O 1
ATOM 9411 N N . ARG B 1 499 ? 9.57 39.031 14.398 1 88.56 499 ARG B N 1
ATOM 9412 C CA . ARG B 1 499 ? 10.961 39 14.844 1 88.56 499 ARG B CA 1
ATOM 9413 C C . ARG B 1 499 ? 11.047 38.75 16.344 1 88.56 499 ARG B C 1
ATOM 9415 O O . ARG B 1 499 ? 10.203 39.219 17.109 1 88.56 499 ARG B O 1
ATOM 9422 N N . LEU B 1 500 ? 11.984 38 16.75 1 90.44 500 LEU B N 1
ATOM 9423 C CA . LEU B 1 500 ? 12.383 37.781 18.141 1 90.44 500 LEU B CA 1
ATOM 9424 C C . LEU B 1 500 ? 13.883 37.969 18.312 1 90.44 500 LEU B C 1
ATOM 9426 O O . LEU B 1 500 ? 14.68 37.281 17.703 1 90.44 500 LEU B O 1
ATOM 9430 N N . ARG B 1 501 ? 14.25 38.969 19.125 1 93.88 501 ARG B N 1
ATOM 9431 C CA . ARG B 1 501 ? 15.664 39.25 19.328 1 93.88 501 ARG B CA 1
ATOM 9432 C C . ARG B 1 501 ? 16.047 39.062 20.797 1 93.88 501 ARG B C 1
ATOM 9434 O O . ARG B 1 501 ? 15.391 39.562 21.688 1 93.88 501 ARG B O 1
ATOM 9441 N N . LEU B 1 502 ? 17.016 38.312 21.016 1 95 502 LEU B N 1
ATOM 9442 C CA . LEU B 1 502 ? 17.672 38.156 22.312 1 95 502 LEU B CA 1
ATOM 9443 C C . LEU B 1 502 ? 19 38.875 22.359 1 95 502 LEU B C 1
ATOM 9445 O O . LEU B 1 502 ? 19.844 38.719 21.484 1 95 502 LEU B O 1
ATOM 9449 N N . THR B 1 503 ? 19.188 39.781 23.312 1 95.62 503 THR B N 1
ATOM 9450 C CA . THR B 1 503 ? 20.438 40.5 23.469 1 95.62 503 THR B CA 1
ATOM 9451 C C . THR B 1 503 ? 20.984 40.375 24.875 1 95.62 503 THR B C 1
ATOM 9453 O O . THR B 1 503 ? 20.266 40.625 25.859 1 95.62 503 THR B O 1
ATOM 9456 N N . SER B 1 504 ? 22.203 39.938 24.984 1 96 504 SER B N 1
ATOM 9457 C CA . SER B 1 504 ? 22.891 39.906 26.281 1 96 504 SER B CA 1
ATOM 9458 C C . SER B 1 504 ? 23.406 41.312 26.641 1 96 504 SER B C 1
ATOM 9460 O O . SER B 1 504 ? 24.375 41.781 26.031 1 96 504 SER B O 1
ATOM 9462 N N . GLN B 1 505 ? 22.906 41.875 27.672 1 93.19 505 GLN B N 1
ATOM 9463 C CA . GLN B 1 505 ? 23.188 43.281 28.016 1 93.19 505 GLN B CA 1
ATOM 9464 C C . GLN B 1 505 ? 24.375 43.375 28.969 1 93.19 505 GLN B C 1
ATOM 9466 O O . GLN B 1 505 ? 24.969 44.438 29.141 1 93.19 505 GLN B O 1
ATOM 9471 N N . GLY B 1 506 ? 24.719 42.312 29.609 1 90.81 506 GLY B N 1
ATOM 9472 C CA . GLY B 1 506 ? 25.859 42.375 30.5 1 90.81 506 GLY B CA 1
ATOM 9473 C C . GLY B 1 506 ? 25.641 41.594 31.781 1 90.81 506 GLY B C 1
ATOM 9474 O O . GLY B 1 506 ? 24.625 40.906 31.938 1 90.81 506 GLY B O 1
ATOM 9475 N N . GLU B 1 507 ? 26.688 41.656 32.625 1 91.25 507 GLU B N 1
ATOM 9476 C CA . GLU B 1 507 ? 26.656 40.969 33.906 1 91.25 507 GLU B CA 1
ATOM 9477 C C . GLU B 1 507 ? 26.328 41.906 35.062 1 91.25 507 GLU B C 1
ATOM 9479 O O . GLU B 1 507 ? 26.734 43.062 35.031 1 91.25 507 GLU B O 1
ATOM 9484 N N . LEU B 1 508 ? 25.5 41.406 35.969 1 91.81 508 LEU B N 1
ATOM 9485 C CA . LEU B 1 508 ? 25.188 42.156 37.188 1 91.81 508 LEU B CA 1
ATOM 9486 C C . LEU B 1 508 ? 25.062 41.219 38.375 1 91.81 508 LEU B C 1
ATOM 9488 O O . LEU B 1 508 ? 25.109 40 38.219 1 91.81 508 LEU B O 1
ATOM 9492 N N . GLU B 1 509 ? 25.078 41.781 39.562 1 92.38 509 GLU B N 1
ATOM 9493 C CA . GLU B 1 509 ? 24.938 40.969 40.781 1 92.38 509 GLU B CA 1
ATOM 9494 C C . GLU B 1 509 ? 23.562 41.188 41.406 1 92.38 509 GLU B C 1
ATOM 9496 O O . GLU B 1 509 ? 23.125 42.344 41.594 1 92.38 509 GLU B O 1
ATOM 9501 N N . ILE B 1 510 ? 22.875 40.125 41.562 1 93.19 510 ILE B N 1
ATOM 9502 C CA . ILE B 1 510 ? 21.578 40.156 42.219 1 93.19 510 ILE B CA 1
ATOM 9503 C C . ILE B 1 510 ? 21.641 39.312 43.5 1 93.19 510 ILE B C 1
ATOM 9505 O O . ILE B 1 510 ? 21.781 38.094 43.438 1 93.19 510 ILE B O 1
ATOM 9509 N N . ASN B 1 511 ? 21.484 39.969 44.719 1 88.75 511 ASN B N 1
ATOM 9510 C CA . ASN B 1 511 ? 21.484 39.312 46 1 88.75 511 ASN B CA 1
ATOM 9511 C C . ASN B 1 511 ? 22.703 38.406 46.156 1 88.75 511 ASN B C 1
ATOM 9513 O O . ASN B 1 511 ? 22.578 37.25 46.594 1 88.75 511 ASN B O 1
ATOM 9517 N N . GLY B 1 512 ? 23.828 38.75 45.656 1 86.94 512 GLY B N 1
ATOM 9518 C CA . GLY B 1 512 ? 25.078 38.031 45.844 1 86.94 512 GLY B CA 1
ATOM 9519 C C . GLY B 1 512 ? 25.344 37 44.781 1 86.94 512 GLY B C 1
ATOM 9520 O O . GLY B 1 512 ? 26.344 36.281 44.844 1 86.94 512 GLY B O 1
ATOM 9521 N N . GLN B 1 513 ? 24.5 36.875 43.875 1 90.75 513 GLN B N 1
ATOM 9522 C CA . GLN B 1 513 ? 24.688 35.906 42.812 1 90.75 513 GLN B CA 1
ATOM 9523 C C . GLN B 1 513 ? 24.922 36.594 41.469 1 90.75 513 GLN B C 1
ATOM 9525 O O . GLN B 1 513 ? 24.312 37.625 41.188 1 90.75 513 GLN B O 1
ATOM 9530 N N . ALA B 1 514 ? 25.844 36.031 40.719 1 91.69 514 ALA B N 1
ATOM 9531 C CA . ALA B 1 514 ? 26.094 36.562 39.375 1 91.69 514 ALA B CA 1
ATOM 9532 C C . ALA B 1 514 ? 24.922 36.281 38.469 1 91.69 514 ALA B C 1
ATOM 9534 O O . ALA B 1 514 ? 24.406 35.156 38.406 1 91.69 514 ALA B O 1
ATOM 9535 N N . ALA B 1 515 ? 24.438 37.375 37.844 1 94.62 515 ALA B N 1
ATOM 9536 C CA . ALA B 1 515 ? 23.297 37.281 36.938 1 94.62 515 ALA B CA 1
ATOM 9537 C C . ALA B 1 515 ? 23.625 37.906 35.562 1 94.62 515 ALA B C 1
ATOM 9539 O O . ALA B 1 515 ? 24.344 38.875 35.5 1 94.62 515 ALA B O 1
ATOM 9540 N N . ARG B 1 516 ? 23.188 37.219 34.469 1 95.81 516 ARG B N 1
ATOM 9541 C CA . ARG B 1 516 ? 23.25 37.781 33.125 1 95.81 516 ARG B CA 1
ATOM 9542 C C . ARG B 1 516 ? 21.938 38.438 32.75 1 95.81 516 ARG B C 1
ATOM 9544 O O . ARG B 1 516 ? 20.859 37.844 32.875 1 95.81 516 ARG B O 1
ATOM 9551 N N . HIS B 1 517 ? 22.031 39.719 32.375 1 95.38 517 HIS B N 1
ATOM 9552 C CA . HIS B 1 517 ? 20.844 40.438 31.906 1 95.38 517 HIS B CA 1
ATOM 9553 C C . HIS B 1 517 ? 20.609 40.188 30.422 1 95.38 517 HIS B C 1
ATOM 9555 O O . HIS B 1 517 ? 21.438 40.594 29.594 1 95.38 517 HIS B O 1
ATOM 9561 N N . VAL B 1 518 ? 19.5 39.5 30.047 1 95.25 518 VAL B N 1
ATOM 9562 C CA . VAL B 1 518 ? 19.141 39.25 28.656 1 95.25 518 VAL B CA 1
ATOM 9563 C C . VAL B 1 518 ? 17.859 40.031 28.312 1 95.25 518 VAL B C 1
ATOM 9565 O O . VAL B 1 518 ? 16.828 39.844 28.953 1 95.25 518 VAL B O 1
ATOM 9568 N N . ARG B 1 519 ? 17.953 40.844 27.328 1 94.06 519 ARG B N 1
ATOM 9569 C CA . ARG B 1 519 ? 16.781 41.562 26.828 1 94.06 519 ARG B CA 1
ATOM 9570 C C . ARG B 1 519 ? 16.125 40.844 25.672 1 94.06 519 ARG B C 1
ATOM 9572 O O . ARG B 1 519 ? 16.781 40.469 24.703 1 94.06 519 ARG B O 1
ATOM 9579 N N . VAL B 1 520 ? 14.828 40.594 25.812 1 92.69 520 VAL B N 1
ATOM 9580 C CA . VAL B 1 520 ? 14.039 39.938 24.781 1 92.69 520 VAL B CA 1
ATOM 9581 C C . VAL B 1 520 ? 13.125 40.938 24.094 1 92.69 520 VAL B C 1
ATOM 9583 O O . VAL B 1 520 ? 12.312 41.594 24.75 1 92.69 520 VAL B O 1
ATOM 9586 N N . GLU B 1 521 ? 13.258 41.094 22.828 1 89.19 521 GLU B N 1
ATOM 9587 C CA . GLU B 1 521 ? 12.422 42 22.062 1 89.19 521 GLU B CA 1
ATOM 9588 C C . GLU B 1 521 ? 11.617 41.25 21 1 89.19 521 GLU B C 1
ATOM 9590 O O . GLU B 1 521 ? 12.172 40.438 20.25 1 89.19 521 GLU B O 1
ATOM 9595 N N . ARG B 1 522 ? 10.312 41.438 21.047 1 84.75 522 ARG B N 1
ATOM 9596 C CA . ARG B 1 522 ? 9.43 40.844 20.047 1 84.75 522 ARG B CA 1
ATOM 9597 C C . ARG B 1 522 ? 8.758 41.938 19.203 1 84.75 522 ARG B C 1
ATOM 9599 O O . ARG B 1 522 ? 8.359 42.969 19.719 1 84.75 522 ARG B O 1
ATOM 9606 N N . GLY B 1 523 ? 8.734 41.812 17.859 1 72.88 523 GLY B N 1
ATOM 9607 C CA . GLY B 1 523 ? 8.062 42.75 17 1 72.88 523 GLY B CA 1
ATOM 9608 C C . GLY B 1 523 ? 7.445 42.125 15.766 1 72.88 523 GLY B C 1
ATOM 9609 O O . GLY B 1 523 ? 7.852 41.031 15.359 1 72.88 523 GLY B O 1
ATOM 9610 N N . THR B 1 524 ? 6.121 42.594 15.516 1 62.75 524 THR B N 1
ATOM 9611 C CA . THR B 1 524 ? 5.445 42.219 14.289 1 62.75 524 THR B CA 1
ATOM 9612 C C . THR B 1 524 ? 5.387 43.375 13.297 1 62.75 524 THR B C 1
ATOM 9614 O O . THR B 1 524 ? 5.344 44.531 13.703 1 62.75 524 THR B O 1
ATOM 9617 N N . GLY B 1 525 ? 5.406 43.344 11.938 1 54.62 525 GLY B N 1
ATOM 9618 C CA . GLY B 1 525 ? 5.039 44.281 10.914 1 54.62 525 GLY B CA 1
ATOM 9619 C C . GLY B 1 525 ? 6.223 44.75 10.078 1 54.62 525 GLY B C 1
ATOM 9620 O O . GLY B 1 525 ? 7.371 44.469 10.406 1 54.62 525 GLY B O 1
ATOM 9621 N N . TYR B 1 526 ? 5.902 45.438 8.969 1 42.53 526 TYR B N 1
ATOM 9622 C CA . TYR B 1 526 ? 6.734 46.125 7.992 1 42.53 526 TYR B CA 1
ATOM 9623 C C . TYR B 1 526 ? 7.516 47.25 8.648 1 42.53 526 TYR B C 1
ATOM 9625 O O . TYR B 1 526 ? 6.926 48.156 9.242 1 42.53 526 TYR B O 1
ATOM 9633 N N . GLY B 1 527 ? 8.781 47.406 8.672 1 40.34 527 GLY B N 1
ATOM 9634 C CA . GLY B 1 527 ? 9.602 48.562 9.016 1 40.34 527 GLY B CA 1
ATOM 9635 C C . GLY B 1 527 ? 9.742 48.781 10.508 1 40.34 527 GLY B C 1
ATOM 9636 O O . GLY B 1 527 ? 10.289 49.781 10.953 1 40.34 527 GLY B O 1
ATOM 9637 N N . THR B 1 528 ? 8.719 48.375 11.273 1 37.97 528 THR B N 1
ATOM 9638 C CA . THR B 1 528 ? 8.828 48.781 12.664 1 37.97 528 THR B CA 1
ATOM 9639 C C . THR B 1 528 ? 10.031 48.125 13.328 1 37.97 528 THR B C 1
ATOM 9641 O O . THR B 1 528 ? 10.305 46.969 13.094 1 37.97 528 THR B O 1
ATOM 9644 N N . SER B 1 529 ? 10.938 48.906 13.641 1 39.12 529 SER B N 1
ATOM 9645 C CA . SER B 1 529 ? 12.102 48.562 14.453 1 39.12 529 SER B CA 1
ATOM 9646 C C . SER B 1 529 ? 11.711 47.656 15.617 1 39.12 529 SER B C 1
ATOM 9648 O O . SER B 1 529 ? 10.602 47.781 16.156 1 39.12 529 SER B O 1
ATOM 9650 N N . ALA B 1 530 ? 12.242 46.5 15.82 1 43.03 530 ALA B N 1
ATOM 9651 C CA . ALA B 1 530 ? 12.172 45.656 17.016 1 43.03 530 ALA B CA 1
ATOM 9652 C C . ALA B 1 530 ? 11.805 46.469 18.25 1 43.03 530 ALA B C 1
ATOM 9654 O O . ALA B 1 530 ? 11.391 45.906 19.266 1 43.03 530 ALA B O 1
ATOM 9655 N N . SER B 1 531 ? 12.078 47.719 18.203 1 42.28 531 SER B N 1
ATOM 9656 C CA . SER B 1 531 ? 11.992 48.562 19.406 1 42.28 531 SER B CA 1
ATOM 9657 C C . SER B 1 531 ? 10.539 48.781 19.828 1 42.28 531 SER B C 1
ATOM 9659 O O . SER B 1 531 ? 10.266 49.125 20.969 1 42.28 531 SER B O 1
ATOM 9661 N N . ASP B 1 532 ? 9.633 48.688 18.906 1 47.16 532 ASP B N 1
ATOM 9662 C CA . ASP B 1 532 ? 8.273 49.062 19.281 1 47.16 532 ASP B CA 1
ATOM 9663 C C . ASP B 1 532 ? 7.496 47.875 19.812 1 47.16 532 ASP B C 1
ATOM 9665 O O . ASP B 1 532 ? 6.316 48 20.141 1 47.16 532 ASP B O 1
ATOM 9669 N N . GLY B 1 533 ? 8.109 46.719 19.875 1 57.91 533 GLY B N 1
ATOM 9670 C CA . GLY B 1 533 ? 7.363 45.562 20.328 1 57.91 533 GLY B CA 1
ATOM 9671 C C . GLY B 1 533 ? 7.5 45.312 21.812 1 57.91 533 GLY B C 1
ATOM 9672 O O . GLY B 1 533 ? 7.961 46.188 22.562 1 57.91 533 GLY B O 1
ATOM 9673 N N . GLU B 1 534 ? 6.934 44.281 22.328 1 70.94 534 GLU B N 1
ATOM 9674 C CA . GLU B 1 534 ? 6.988 43.844 23.734 1 70.94 534 GLU B CA 1
ATOM 9675 C C . GLU B 1 534 ? 8.414 43.5 24.141 1 70.94 534 GLU B C 1
ATOM 9677 O O . GLU B 1 534 ? 9.172 42.938 23.375 1 70.94 534 GLU B O 1
ATOM 9682 N N . GLN B 1 535 ? 8.891 44.219 25.219 1 80.75 535 GLN B N 1
ATOM 9683 C CA . GLN B 1 535 ? 10.219 43.938 25.766 1 80.75 535 GLN B CA 1
ATOM 9684 C C . GLN B 1 535 ? 10.141 43.219 27.109 1 80.75 535 GLN B C 1
ATOM 9686 O O . GLN B 1 535 ? 9.289 43.562 27.938 1 80.75 535 GLN B O 1
ATOM 9691 N N . ILE B 1 536 ? 10.906 42.125 27.203 1 86.44 536 ILE B N 1
ATOM 9692 C CA . ILE B 1 536 ? 11.031 41.406 28.438 1 86.44 536 ILE B CA 1
ATOM 9693 C C . ILE B 1 536 ? 12.492 41.375 28.875 1 86.44 536 ILE B C 1
ATOM 9695 O O . ILE B 1 536 ? 13.391 41.156 28.047 1 86.44 536 ILE B O 1
ATOM 9699 N N . ASN B 1 537 ? 12.695 41.719 30.141 1 90.12 537 ASN B N 1
ATOM 9700 C CA . ASN B 1 537 ? 14.039 41.594 30.703 1 90.12 537 ASN B CA 1
ATOM 9701 C C . ASN B 1 537 ? 14.172 40.344 31.562 1 90.12 537 ASN B C 1
ATOM 9703 O O . ASN B 1 537 ? 13.375 40.094 32.469 1 90.12 537 ASN B O 1
ATOM 9707 N N . LEU B 1 538 ? 15.141 39.562 31.188 1 94.19 538 LEU B N 1
ATOM 9708 C CA . LEU B 1 538 ? 15.422 38.344 31.922 1 94.19 538 LEU B CA 1
ATOM 9709 C C . LEU B 1 538 ? 16.766 38.438 32.656 1 94.19 538 LEU B C 1
ATOM 9711 O O . LEU B 1 538 ? 17.75 38.938 32.094 1 94.19 538 LEU B O 1
ATOM 9715 N N . TYR B 1 539 ? 16.781 38.062 33.875 1 95.31 539 TYR B N 1
ATOM 9716 C CA . TYR B 1 539 ? 18.016 37.938 34.656 1 95.31 539 TYR B CA 1
ATOM 9717 C C . TYR B 1 539 ? 18.297 36.469 34.969 1 95.31 539 TYR B C 1
ATOM 9719 O O . TYR B 1 539 ? 17.594 35.844 35.75 1 95.31 539 TYR B O 1
ATOM 9727 N N . LEU B 1 540 ? 19.359 36 34.375 1 96.31 540 LEU B N 1
ATOM 9728 C CA . LEU B 1 540 ? 19.578 34.562 34.344 1 96.31 540 LEU B CA 1
ATOM 9729 C C . LEU B 1 540 ? 20.859 34.156 35.062 1 96.31 540 LEU B C 1
ATOM 9731 O O . LEU B 1 540 ? 21.859 34.875 34.969 1 96.31 540 LEU B O 1
ATOM 9735 N N . ASN B 1 541 ? 20.734 33.062 35.812 1 95.19 541 ASN B N 1
ATOM 9736 C CA . ASN B 1 541 ? 21.922 32.406 36.344 1 95.19 541 ASN B CA 1
ATOM 9737 C C . ASN B 1 541 ? 22.625 31.547 35.312 1 95.19 541 ASN B C 1
ATOM 9739 O O . ASN B 1 541 ? 22.125 30.469 34.969 1 95.19 541 ASN B O 1
ATOM 9743 N N . GLU B 1 542 ? 23.75 31.938 34.906 1 93.69 542 GLU B N 1
ATOM 9744 C CA . GLU B 1 542 ? 24.469 31.266 33.844 1 93.69 542 GLU B CA 1
ATOM 9745 C C . GLU B 1 542 ? 24.828 29.844 34.219 1 93.69 542 GLU B C 1
ATOM 9747 O O . GLU B 1 542 ? 24.719 28.922 33.406 1 93.69 542 GLU B O 1
ATOM 9752 N N . GLN B 1 543 ? 25.25 29.609 35.375 1 91.88 543 GLN B N 1
ATOM 9753 C CA . GLN B 1 543 ? 25.641 28.281 35.844 1 91.88 543 GLN B CA 1
ATOM 9754 C C . GLN B 1 543 ? 24.453 27.344 35.875 1 91.88 543 GLN B C 1
ATOM 9756 O O . GLN B 1 543 ? 24.562 26.156 35.562 1 91.88 543 GLN B O 1
ATOM 9761 N N . ALA B 1 544 ? 23.359 27.875 36.312 1 94.25 544 ALA B N 1
ATOM 9762 C CA . ALA B 1 544 ? 22.156 27.047 36.375 1 94.25 544 ALA B CA 1
ATOM 9763 C C . ALA B 1 544 ? 21.703 26.625 34.969 1 94.25 544 ALA B C 1
ATOM 9765 O O . ALA B 1 544 ? 21.312 25.484 34.75 1 94.25 544 ALA B O 1
ATOM 9766 N N . ILE B 1 545 ? 21.75 27.516 34.031 1 93.5 545 ILE B N 1
ATOM 9767 C CA . ILE B 1 545 ? 21.375 27.219 32.656 1 93.5 545 ILE B CA 1
ATOM 9768 C C . ILE B 1 545 ? 22.312 26.156 32.094 1 93.5 545 ILE B C 1
ATOM 9770 O O . ILE B 1 545 ? 21.859 25.172 31.469 1 93.5 545 ILE B O 1
ATOM 9774 N N . ALA B 1 546 ? 23.562 26.297 32.312 1 90.69 546 ALA B N 1
ATOM 9775 C CA . ALA B 1 546 ? 24.562 25.359 31.797 1 90.69 546 ALA B CA 1
ATOM 9776 C C . ALA B 1 546 ? 24.375 23.984 32.406 1 90.69 546 ALA B C 1
ATOM 9778 O O . ALA B 1 546 ? 24.672 22.969 31.781 1 90.69 546 ALA B O 1
ATOM 9779 N N . ALA B 1 547 ? 23.859 23.953 33.625 1 92.25 547 ALA B N 1
ATOM 9780 C CA . ALA B 1 547 ? 23.672 22.703 34.312 1 92.25 547 ALA B CA 1
ATOM 9781 C C . ALA B 1 547 ? 22.344 22.047 33.938 1 92.25 547 ALA B C 1
ATOM 9783 O O . ALA B 1 547 ? 22.062 20.906 34.312 1 92.25 547 ALA B O 1
ATOM 9784 N N . GLY B 1 548 ? 21.609 22.75 33.094 1 92.12 548 GLY B N 1
ATOM 9785 C CA . GLY B 1 548 ? 20.344 22.188 32.656 1 92.12 548 GLY B CA 1
ATOM 9786 C C . GLY B 1 548 ? 19.266 22.25 33.719 1 92.12 548 GLY B C 1
ATOM 9787 O O . GLY B 1 548 ? 18.422 21.344 33.812 1 92.12 548 GLY B O 1
ATOM 9788 N N . ALA B 1 549 ? 19.281 23.25 34.562 1 92.56 549 ALA B N 1
ATOM 9789 C CA . ALA B 1 549 ? 18.312 23.406 35.625 1 92.56 549 ALA B CA 1
ATOM 9790 C C . ALA B 1 549 ? 16.953 23.844 35.062 1 92.56 549 ALA B C 1
ATOM 9792 O O . ALA B 1 549 ? 16.859 24.25 33.906 1 92.56 549 ALA B O 1
ATOM 9793 N N . ALA B 1 550 ? 15.969 23.781 35.969 1 93.19 550 ALA B N 1
ATOM 9794 C CA . ALA B 1 550 ? 14.617 24.203 35.625 1 93.19 550 ALA B CA 1
ATOM 9795 C C . ALA B 1 550 ? 14.531 25.719 35.5 1 93.19 550 ALA B C 1
ATOM 9797 O O . ALA B 1 550 ? 15.344 26.438 36.094 1 93.19 550 ALA B O 1
ATOM 9798 N N . PRO B 1 551 ? 13.594 26.219 34.719 1 93.56 551 PRO B N 1
ATOM 9799 C CA . PRO B 1 551 ? 13.477 27.656 34.5 1 93.56 551 PRO B CA 1
ATOM 9800 C C . PRO B 1 551 ? 13.383 28.453 35.781 1 93.56 551 PRO B C 1
ATOM 9802 O O . PRO B 1 551 ? 13.961 29.547 35.906 1 93.56 551 PRO B O 1
ATOM 9805 N N . ASP B 1 552 ? 12.703 27.906 36.812 1 91.12 552 ASP B N 1
ATOM 9806 C CA . ASP B 1 552 ? 12.523 28.641 38.062 1 91.12 552 ASP B CA 1
ATOM 9807 C C . ASP B 1 552 ? 13.844 28.781 38.812 1 91.12 552 ASP B C 1
ATOM 9809 O O . ASP B 1 552 ? 14.055 29.766 39.531 1 91.12 552 ASP B O 1
ATOM 9813 N N . GLU B 1 553 ? 14.695 27.875 38.562 1 92.94 553 GLU B N 1
ATOM 9814 C CA . GLU B 1 553 ? 16.016 27.922 39.188 1 92.94 553 GLU B CA 1
ATOM 9815 C C . GLU B 1 553 ? 16.969 28.828 38.406 1 92.94 553 GLU B C 1
ATOM 9817 O O . GLU B 1 553 ? 17.953 29.312 38.969 1 92.94 553 GLU B O 1
ATOM 9822 N N . CYS B 1 554 ? 16.703 29.078 37.188 1 95.31 554 CYS B N 1
ATOM 9823 C CA . CYS B 1 554 ? 17.594 29.844 36.344 1 95.31 554 CYS B CA 1
ATOM 9824 C C . CYS B 1 554 ? 17.297 31.344 36.438 1 95.31 554 CYS B C 1
ATOM 9826 O O . CYS B 1 554 ? 18.156 32.156 36.156 1 95.31 554 CYS B O 1
ATOM 9828 N N . LEU B 1 555 ? 16.125 31.656 36.844 1 95.25 555 LEU B N 1
ATOM 9829 C CA . LEU B 1 555 ? 15.68 33.062 36.875 1 95.25 555 LEU B CA 1
ATOM 9830 C C . LEU B 1 555 ? 16.016 33.688 38.219 1 95.25 555 LEU B C 1
ATOM 9832 O O . LEU B 1 555 ? 15.805 33.094 39.281 1 95.25 555 LEU B O 1
ATOM 9836 N N . LEU B 1 556 ? 16.578 34.906 38.188 1 94.56 556 LEU B N 1
ATOM 9837 C CA . LEU B 1 556 ? 16.828 35.75 39.344 1 94.56 556 LEU B CA 1
ATOM 9838 C C . LEU B 1 556 ? 16.031 37.031 39.25 1 94.56 556 LEU B C 1
ATOM 9840 O O . LEU B 1 556 ? 15.656 37.469 38.156 1 94.56 556 LEU B O 1
ATOM 9844 N N . TRP B 1 557 ? 15.828 37.625 40.438 1 92.94 557 TRP B N 1
ATOM 9845 C CA . TRP B 1 557 ? 14.969 38.812 40.469 1 92.94 557 TRP B CA 1
ATOM 9846 C C . TRP B 1 557 ? 15.625 39.938 41.25 1 92.94 557 TRP B C 1
ATOM 9848 O O . TRP B 1 557 ? 15.938 39.812 42.438 1 92.94 557 TRP B O 1
ATOM 9858 N N . PRO B 1 558 ? 15.922 41.094 40.594 1 87.5 558 PRO B N 1
ATOM 9859 C CA . PRO B 1 558 ? 16.562 42.219 41.281 1 87.5 558 PRO B CA 1
ATOM 9860 C C . PRO B 1 558 ? 15.648 42.844 42.312 1 87.5 558 PRO B C 1
ATOM 9862 O O . PRO B 1 558 ? 16.141 43.5 43.25 1 87.5 558 PRO B O 1
ATOM 9865 N N . GLY B 1 559 ? 14.406 42.844 42.312 1 85.06 559 GLY B N 1
ATOM 9866 C CA . GLY B 1 559 ? 13.453 43.406 43.25 1 85.06 559 GLY B CA 1
ATOM 9867 C C . GLY B 1 559 ? 12.141 42.656 43.281 1 85.06 559 GLY B C 1
ATOM 9868 O O . GLY B 1 559 ? 12.086 41.469 42.938 1 85.06 559 GLY B O 1
ATOM 9869 N N . ALA B 1 560 ? 11.227 43.406 43.844 1 85.12 560 ALA B N 1
ATOM 9870 C CA . ALA B 1 560 ? 9.898 42.812 43.906 1 85.12 560 ALA B CA 1
ATOM 9871 C C . ALA B 1 560 ? 9.242 42.75 42.531 1 85.12 560 ALA B C 1
ATOM 9873 O O . ALA B 1 560 ? 9.234 43.75 41.812 1 85.12 560 ALA B O 1
ATOM 9874 N N . VAL B 1 561 ? 9.023 41.594 42 1 85.62 561 VAL B N 1
ATOM 9875 C CA . VAL B 1 561 ? 8.359 41.375 40.719 1 85.62 561 VAL B CA 1
ATOM 9876 C C . VAL B 1 561 ? 6.988 40.75 40.938 1 85.62 561 VAL B C 1
ATOM 9878 O O . VAL B 1 561 ? 6.785 40 41.875 1 85.62 561 VAL B O 1
ATOM 9881 N N . SER B 1 562 ? 6.055 41.156 40.125 1 87.75 562 SER B N 1
ATOM 9882 C CA . SER B 1 562 ? 4.707 40.594 40.188 1 87.75 562 SER B CA 1
ATOM 9883 C C . SER B 1 562 ? 4.695 39.125 39.812 1 87.75 562 SER B C 1
ATOM 9885 O O . SER B 1 562 ? 5.605 38.625 39.125 1 87.75 562 SER B O 1
ATOM 9887 N N . ALA B 1 563 ? 3.705 38.438 40.281 1 86.25 563 ALA B N 1
ATOM 9888 C CA . ALA B 1 563 ? 3.529 37 39.969 1 86.25 563 ALA B CA 1
ATOM 9889 C C . ALA B 1 563 ? 3.346 36.812 38.469 1 86.25 563 ALA B C 1
ATOM 9891 O O . ALA B 1 563 ? 3.822 35.844 37.875 1 86.25 563 ALA B O 1
ATOM 9892 N N . ARG B 1 564 ? 2.719 37.719 37.812 1 82.25 564 ARG B N 1
ATOM 9893 C CA . ARG B 1 564 ? 2.486 37.625 36.375 1 82.25 564 ARG B CA 1
ATOM 9894 C C . ARG B 1 564 ? 3.799 37.75 35.594 1 82.25 564 ARG B C 1
ATOM 9896 O O . ARG B 1 564 ? 4.043 37 34.656 1 82.25 564 ARG B O 1
ATOM 9903 N N . GLU B 1 565 ? 4.52 38.688 36.031 1 82.38 565 GLU B N 1
ATOM 9904 C CA . GLU B 1 565 ? 5.809 38.875 35.375 1 82.38 565 GLU B CA 1
ATOM 9905 C C . GLU B 1 565 ? 6.703 37.656 35.531 1 82.38 565 GLU B C 1
ATOM 9907 O O . GLU B 1 565 ? 7.414 37.25 34.594 1 82.38 565 GLU B O 1
ATOM 9912 N N . LYS B 1 566 ? 6.637 37.125 36.688 1 88.38 566 LYS B N 1
ATOM 9913 C CA . LYS B 1 566 ? 7.406 35.906 36.938 1 88.38 566 LYS B CA 1
ATOM 9914 C C . LYS B 1 566 ? 6.953 34.75 36.031 1 88.38 566 LYS B C 1
ATOM 9916 O O . LYS B 1 566 ? 7.777 34.031 35.469 1 88.38 566 LYS B O 1
ATOM 9921 N N . ARG B 1 567 ? 5.684 34.625 35.938 1 85.62 567 ARG B N 1
ATOM 9922 C CA . ARG B 1 567 ? 5.133 33.562 35.125 1 85.62 567 ARG B CA 1
ATOM 9923 C C . ARG B 1 567 ? 5.48 33.719 33.656 1 85.62 567 ARG B C 1
ATOM 9925 O O . ARG B 1 567 ? 5.785 32.75 32.969 1 85.62 567 ARG B O 1
ATOM 9932 N N . ILE B 1 568 ? 5.406 34.875 33.156 1 83.5 568 ILE B N 1
ATOM 9933 C CA . ILE B 1 568 ? 5.73 35.156 31.766 1 83.5 568 ILE B CA 1
ATOM 9934 C C . ILE B 1 568 ? 7.188 34.812 31.484 1 83.5 568 ILE B C 1
ATOM 9936 O O . ILE B 1 568 ? 7.496 34.188 30.469 1 83.5 568 ILE B O 1
ATOM 9940 N N . ALA B 1 569 ? 8.031 35.156 32.438 1 89.06 569 ALA B N 1
ATOM 9941 C CA . ALA B 1 569 ? 9.453 34.875 32.281 1 89.06 569 ALA B CA 1
ATOM 9942 C C . ALA B 1 569 ? 9.711 33.375 32.312 1 89.06 569 ALA B C 1
ATOM 9944 O O . ALA B 1 569 ? 10.508 32.844 31.516 1 89.06 569 ALA B O 1
ATOM 9945 N N . GLU B 1 570 ? 9.047 32.75 33.156 1 90.31 570 GLU B N 1
ATOM 9946 C CA . GLU B 1 570 ? 9.195 31.281 33.281 1 90.31 570 GLU B CA 1
ATOM 9947 C C . GLU B 1 570 ? 8.719 30.594 32 1 90.31 570 GLU B C 1
ATOM 9949 O O . GLU B 1 570 ? 9.398 29.703 31.484 1 90.31 570 GLU B O 1
ATOM 9954 N N . ILE B 1 571 ? 7.578 30.969 31.469 1 87.75 571 ILE B N 1
ATOM 9955 C CA . ILE B 1 571 ? 7.012 30.375 30.266 1 87.75 571 ILE B CA 1
ATOM 9956 C C . ILE B 1 571 ? 7.934 30.641 29.078 1 87.75 571 ILE B C 1
ATOM 9958 O O . ILE B 1 571 ? 8.125 29.766 28.234 1 87.75 571 ILE B O 1
ATOM 9962 N N . PHE B 1 572 ? 8.438 31.797 29.078 1 88.81 572 PHE B N 1
ATOM 9963 C CA . PHE B 1 572 ? 9.352 32.125 27.984 1 88.81 572 PHE B CA 1
ATOM 9964 C C . PHE B 1 572 ? 10.555 31.188 28 1 88.81 572 PHE B C 1
ATOM 9966 O O . PHE B 1 572 ? 10.93 30.641 26.969 1 88.81 572 PHE B O 1
ATOM 9973 N N . LEU B 1 573 ? 11.156 31.047 29.156 1 92.19 573 LEU B N 1
ATOM 9974 C CA . LEU B 1 573 ? 12.367 30.25 29.25 1 92.19 573 LEU B CA 1
ATOM 9975 C C . LEU B 1 573 ? 12.07 28.781 29 1 92.19 573 LEU B C 1
ATOM 9977 O O . LEU B 1 573 ? 12.922 28.047 28.469 1 92.19 573 LEU B O 1
ATOM 9981 N N . GLN B 1 574 ? 10.969 28.406 29.391 1 90.25 574 GLN B N 1
ATOM 9982 C CA . GLN B 1 574 ? 10.57 27.031 29.125 1 90.25 574 GLN B CA 1
ATOM 9983 C C . GLN B 1 574 ? 10.195 26.828 27.656 1 90.25 574 GLN B C 1
ATOM 9985 O O . GLN B 1 574 ? 10.391 25.75 27.094 1 90.25 574 GLN B O 1
ATOM 9990 N N . GLY B 1 575 ? 9.609 27.859 27.016 1 89.25 575 GLY B N 1
ATOM 9991 C CA . GLY B 1 575 ? 9.141 27.797 25.641 1 89.25 575 GLY B CA 1
ATOM 9992 C C . GLY B 1 575 ? 7.781 27.125 25.5 1 89.25 575 GLY B C 1
ATOM 9993 O O . GLY B 1 575 ? 7.285 26.953 24.391 1 89.25 575 GLY B O 1
ATOM 9994 N N . MET B 1 576 ? 7.234 26.656 26.625 1 88.62 576 MET B N 1
ATOM 9995 C CA . MET B 1 576 ? 5.938 25.984 26.656 1 88.62 576 MET B CA 1
ATOM 9996 C C . MET B 1 576 ? 5.156 26.375 27.906 1 88.62 576 MET B C 1
ATOM 9998 O O . MET B 1 576 ? 5.727 26.922 28.859 1 88.62 576 MET B O 1
ATOM 10002 N N . PRO B 1 577 ? 3.879 26.031 27.906 1 84.88 577 PRO B N 1
ATOM 10003 C CA . PRO B 1 577 ? 3.062 26.453 29.047 1 84.88 577 PRO B CA 1
ATOM 10004 C C . PRO B 1 577 ? 3.406 25.719 30.344 1 84.88 577 PRO B C 1
ATOM 10006 O O . PRO B 1 577 ? 3.127 26.203 31.438 1 84.88 577 PRO B O 1
ATOM 10009 N N . ARG B 1 578 ? 3.971 24.5 30.234 1 85.62 578 ARG B N 1
ATOM 10010 C CA . ARG B 1 578 ? 4.406 23.734 31.391 1 85.62 578 ARG B CA 1
ATOM 10011 C C . ARG B 1 578 ? 5.844 23.25 31.234 1 85.62 578 ARG B C 1
ATOM 10013 O O . ARG B 1 578 ? 6.301 23.031 30.109 1 85.62 578 ARG B O 1
ATOM 10020 N N . THR B 1 579 ? 6.406 23.094 32.375 1 85.5 579 THR B N 1
ATOM 10021 C CA . THR B 1 579 ? 7.809 22.688 32.344 1 85.5 579 THR B CA 1
ATOM 10022 C C . THR B 1 579 ? 7.934 21.203 32.031 1 85.5 579 THR B C 1
ATOM 10024 O O . THR B 1 579 ? 7.293 20.359 32.656 1 85.5 579 THR B O 1
ATOM 10027 N N . ARG B 1 580 ? 8.68 20.906 31.047 1 91.56 580 ARG B N 1
ATOM 10028 C CA . ARG B 1 580 ? 9.047 19.547 30.641 1 91.56 580 ARG B CA 1
ATOM 10029 C C . ARG B 1 580 ? 10.406 19.531 29.969 1 91.56 580 ARG B C 1
ATOM 10031 O O . ARG B 1 580 ? 10.75 20.453 29.219 1 91.56 580 ARG B O 1
ATOM 10038 N N . GLU B 1 581 ? 11.102 18.531 30.234 1 93.38 581 GLU B N 1
ATOM 10039 C CA . GLU B 1 581 ? 12.445 18.391 29.688 1 93.38 581 GLU B CA 1
ATOM 10040 C C . GLU B 1 581 ? 12.398 18.172 28.172 1 93.38 581 GLU B C 1
ATOM 10042 O O . GLU B 1 581 ? 11.453 17.562 27.656 1 93.38 581 GLU B O 1
ATOM 10047 N N . TYR B 1 582 ? 13.383 18.75 27.469 1 94.38 582 TYR B N 1
ATOM 10048 C CA . TYR B 1 582 ? 13.586 18.484 26.047 1 94.38 582 TYR B CA 1
ATOM 10049 C C . TYR B 1 582 ? 14.414 17.234 25.828 1 94.38 582 TYR B C 1
ATOM 10051 O O . TYR B 1 582 ? 15.422 17.016 26.516 1 94.38 582 TYR B O 1
ATOM 10059 N N . PHE B 1 583 ? 14.078 16.422 24.906 1 92.06 583 PHE B N 1
ATOM 10060 C CA . PHE B 1 583 ? 14.82 15.219 24.562 1 92.06 583 PHE B CA 1
ATOM 10061 C C . PHE B 1 583 ? 15.594 15.406 23.266 1 92.06 583 PHE B C 1
ATOM 10063 O O . PHE B 1 583 ? 15.023 15.82 22.25 1 92.06 583 PHE B O 1
ATOM 10070 N N . TYR B 1 584 ? 16.781 15.055 23.359 1 90.56 584 TYR B N 1
ATOM 10071 C CA . TYR B 1 584 ? 17.625 15.18 22.172 1 90.56 584 TYR B CA 1
ATOM 10072 C C . TYR B 1 584 ? 17.297 14.094 21.156 1 90.56 584 TYR B C 1
ATOM 10074 O O . TYR B 1 584 ? 16.938 12.969 21.531 1 90.56 584 TYR B O 1
ATOM 10082 N N . ARG B 1 585 ? 17.375 14.477 19.922 1 86.19 585 ARG B N 1
ATOM 10083 C CA . ARG B 1 585 ? 17.109 13.547 18.828 1 86.19 585 ARG B CA 1
ATOM 10084 C C . ARG B 1 585 ? 18.281 13.5 17.844 1 86.19 585 ARG B C 1
ATOM 10086 O O . ARG B 1 585 ? 19.438 13.375 18.25 1 86.19 585 ARG B O 1
ATOM 10093 N N . ASN B 1 586 ? 18.031 13.656 16.547 1 83 586 ASN B N 1
ATOM 10094 C CA . ASN B 1 586 ? 19 13.406 15.5 1 83 586 ASN B CA 1
ATOM 10095 C C . ASN B 1 586 ? 19.859 14.641 15.219 1 83 586 ASN B C 1
ATOM 10097 O O . ASN B 1 586 ? 19.469 15.758 15.555 1 83 586 ASN B O 1
ATOM 10101 N N . VAL B 1 587 ? 21 14.367 14.695 1 88.19 587 VAL B N 1
ATOM 10102 C CA . VAL B 1 587 ? 21.828 15.438 14.133 1 88.19 587 VAL B CA 1
ATOM 10103 C C . VAL B 1 587 ? 21.266 15.859 12.781 1 88.19 587 VAL B C 1
ATOM 10105 O O . VAL B 1 587 ? 20.859 15.016 11.969 1 88.19 587 VAL B O 1
ATOM 10108 N N . ARG B 1 588 ? 21.203 17.156 12.609 1 91.19 588 ARG B N 1
ATOM 10109 C CA . ARG B 1 588 ? 20.703 17.734 11.375 1 91.19 588 ARG B CA 1
ATOM 10110 C C . ARG B 1 588 ? 21.641 18.828 10.852 1 91.19 588 ARG B C 1
ATOM 10112 O O . ARG B 1 588 ? 22.562 19.25 11.555 1 91.19 588 ARG B O 1
ATOM 10119 N N . TYR B 1 589 ? 21.453 19.188 9.641 1 92.81 589 TYR B N 1
ATOM 10120 C CA . TYR B 1 589 ? 22.156 20.281 8.984 1 92.81 589 TYR B CA 1
ATOM 10121 C C . TYR B 1 589 ? 21.188 21.297 8.406 1 92.81 589 TYR B C 1
ATOM 10123 O O . TYR B 1 589 ? 20.375 20.969 7.539 1 92.81 589 TYR B O 1
ATOM 10131 N N . LEU B 1 590 ? 21.266 22.562 8.867 1 93.38 590 LEU B N 1
ATOM 10132 C CA . LEU B 1 590 ? 20.297 23.578 8.492 1 93.38 590 LEU B CA 1
ATOM 10133 C C . LEU B 1 590 ? 20.953 24.688 7.68 1 93.38 590 LEU B C 1
ATOM 10135 O O . LEU B 1 590 ? 22.016 25.188 8.047 1 93.38 590 LEU B O 1
ATOM 10139 N N . PHE B 1 591 ? 20.359 24.984 6.582 1 89.75 591 PHE B N 1
ATOM 10140 C CA . PHE B 1 591 ? 20.75 26.172 5.84 1 89.75 591 PHE B CA 1
ATOM 10141 C C . PHE B 1 591 ? 20.125 27.422 6.438 1 89.75 591 PHE B C 1
ATOM 10143 O O . PHE B 1 591 ? 18.906 27.469 6.672 1 89.75 591 PHE B O 1
ATOM 10150 N N . THR B 1 592 ? 20.875 28.391 6.801 1 89.69 592 THR B N 1
ATOM 10151 C CA . THR B 1 592 ? 20.438 29.672 7.352 1 89.69 592 THR B CA 1
ATOM 10152 C C . THR B 1 592 ? 21.047 30.828 6.57 1 89.69 592 THR B C 1
ATOM 10154 O O . THR B 1 592 ? 22 30.641 5.812 1 89.69 592 THR B O 1
ATOM 10157 N N . PRO B 1 593 ? 20.422 31.922 6.688 1 88.75 593 PRO B N 1
ATOM 10158 C CA . PRO B 1 593 ? 20.984 33.094 5.992 1 88.75 593 PRO B CA 1
ATOM 10159 C C . PRO B 1 593 ? 22.328 33.531 6.582 1 88.75 593 PRO B C 1
ATOM 10161 O O . PRO B 1 593 ? 22.969 34.438 6.031 1 88.75 593 PRO B O 1
ATOM 10164 N N . LEU B 1 594 ? 22.812 32.938 7.641 1 92.5 594 LEU B N 1
ATOM 10165 C CA . LEU B 1 594 ? 24.047 33.344 8.32 1 92.5 594 LEU B CA 1
ATOM 10166 C C . LEU B 1 594 ? 25.266 33.062 7.473 1 92.5 594 LEU B C 1
ATOM 10168 O O . LEU B 1 594 ? 26.281 33.75 7.578 1 92.5 594 LEU B O 1
ATOM 10172 N N . GLN B 1 595 ? 25.172 32 6.836 1 92.38 595 GLN B N 1
ATOM 10173 C CA . GLN B 1 595 ? 26.234 31.594 5.918 1 92.38 595 GLN B CA 1
ATOM 10174 C C . GLN B 1 595 ? 25.672 30.734 4.781 1 92.38 595 GLN B C 1
ATOM 10176 O O . GLN B 1 595 ? 24.516 30.297 4.828 1 92.38 595 GLN B O 1
ATOM 10181 N N . THR B 1 596 ? 26.484 30.578 3.861 1 90.12 596 THR B N 1
ATOM 10182 C CA . THR B 1 596 ? 26.062 29.828 2.684 1 90.12 596 THR B CA 1
ATOM 10183 C C . THR B 1 596 ? 25.984 28.328 2.994 1 90.12 596 THR B C 1
ATOM 10185 O O . THR B 1 596 ? 25.062 27.656 2.559 1 90.12 596 THR B O 1
ATOM 10188 N N . ASP B 1 597 ? 26.938 27.859 3.812 1 93.25 597 ASP B N 1
ATOM 10189 C CA . ASP B 1 597 ? 26.953 26.438 4.164 1 93.25 597 ASP B CA 1
ATOM 10190 C C . ASP B 1 597 ? 25.969 26.141 5.289 1 93.25 597 ASP B C 1
ATOM 10192 O O . ASP B 1 597 ? 25.688 27 6.121 1 93.25 597 ASP B O 1
ATOM 10196 N N . ALA B 1 598 ? 25.562 24.938 5.27 1 94.38 598 ALA B N 1
ATOM 10197 C CA . ALA B 1 598 ? 24.688 24.5 6.352 1 94.38 598 ALA B CA 1
ATOM 10198 C C . ALA B 1 598 ? 25.438 24.438 7.676 1 94.38 598 ALA B C 1
ATOM 10200 O O . ALA B 1 598 ? 26.641 24.219 7.699 1 94.38 598 ALA B O 1
ATOM 10201 N N . ILE B 1 599 ? 24.703 24.594 8.711 1 95 599 ILE B N 1
ATOM 10202 C CA . ILE B 1 599 ? 25.266 24.516 10.062 1 95 599 ILE B CA 1
ATOM 10203 C C . ILE B 1 599 ? 24.781 23.234 10.742 1 95 599 ILE B C 1
ATOM 10205 O O . ILE B 1 599 ? 23.578 22.922 10.727 1 95 599 ILE B O 1
ATOM 10209 N N . GLU B 1 600 ? 25.703 22.469 11.211 1 93.75 600 GLU B N 1
ATOM 10210 C CA . GLU B 1 600 ? 25.359 21.281 11.977 1 93.75 600 GLU B CA 1
ATOM 10211 C C . GLU B 1 600 ? 24.594 21.641 13.25 1 93.75 600 GLU B C 1
ATOM 10213 O O . GLU B 1 600 ? 24.953 22.594 13.938 1 93.75 600 GLU B O 1
ATOM 10218 N N . CYS B 1 601 ? 23.516 20.906 13.461 1 93.94 601 CYS B N 1
ATOM 10219 C CA . CYS B 1 601 ? 22.734 21.172 14.664 1 93.94 601 CYS B CA 1
ATOM 10220 C C . CYS B 1 601 ? 22.141 19.875 15.219 1 93.94 601 CYS B C 1
ATOM 10222 O O . CYS B 1 601 ? 22.172 18.844 14.555 1 93.94 601 CYS B O 1
ATOM 10224 N N . ARG B 1 602 ? 21.734 19.969 16.453 1 92.88 602 ARG B N 1
ATOM 10225 C CA . ARG B 1 602 ? 21.062 18.859 17.141 1 92.88 602 ARG B CA 1
ATOM 10226 C C . ARG B 1 602 ? 19.594 19.172 17.375 1 92.88 602 ARG B C 1
ATOM 10228 O O . ARG B 1 602 ? 19.266 20.234 17.922 1 92.88 602 ARG B O 1
ATOM 10235 N N . GLU B 1 603 ? 18.766 18.234 16.984 1 93.12 603 GLU B N 1
ATOM 10236 C CA . GLU B 1 603 ? 17.344 18.422 17.219 1 93.12 603 GLU B CA 1
ATOM 10237 C C . GLU B 1 603 ? 16.969 18.031 18.656 1 93.12 603 GLU B C 1
ATOM 10239 O O . GLU B 1 603 ? 17.5 17.078 19.203 1 93.12 603 GLU B O 1
ATOM 10244 N N . ALA B 1 604 ? 16.094 18.766 19.281 1 94.44 604 ALA B N 1
ATOM 10245 C CA . ALA B 1 604 ? 15.508 18.469 20.578 1 94.44 604 ALA B CA 1
ATOM 10246 C C . ALA B 1 604 ? 14.008 18.781 20.594 1 94.44 604 ALA B C 1
ATOM 10248 O O . ALA B 1 604 ? 13.562 19.734 19.953 1 94.44 604 ALA B O 1
ATOM 10249 N N . VAL B 1 605 ? 13.289 17.938 21.281 1 94.44 605 VAL B N 1
ATOM 10250 C CA . VAL B 1 605 ? 11.844 18.109 21.25 1 94.44 605 VAL B CA 1
ATOM 10251 C C . VAL B 1 605 ? 11.281 17.953 22.656 1 94.44 605 VAL B C 1
ATOM 10253 O O . VAL B 1 605 ? 11.82 17.219 23.484 1 94.44 605 VAL B O 1
ATOM 10256 N N . SER B 1 606 ? 10.297 18.734 22.984 1 94.38 606 SER B N 1
ATOM 10257 C CA . SER B 1 606 ? 9.492 18.609 24.188 1 94.38 606 SER B CA 1
ATOM 10258 C C . SER B 1 606 ? 8 18.719 23.875 1 94.38 606 SER B C 1
ATOM 10260 O O . SER B 1 606 ? 7.613 19.422 22.938 1 94.38 606 SER B O 1
ATOM 10262 N N . GLN B 1 607 ? 7.223 17.984 24.578 1 92.94 607 GLN B N 1
ATOM 10263 C CA . GLN B 1 607 ? 5.777 18 24.375 1 92.94 607 GLN B CA 1
ATOM 10264 C C . GLN B 1 607 ? 5.039 17.906 25.703 1 92.94 607 GLN B C 1
ATOM 10266 O O . GLN B 1 607 ? 5.457 17.156 26.609 1 92.94 607 GLN B O 1
ATOM 10271 N N . VAL B 1 608 ? 3.947 18.719 25.906 1 91.69 608 VAL B N 1
ATOM 10272 C CA . VAL B 1 608 ? 3.164 18.703 27.141 1 91.69 608 VAL B CA 1
ATOM 10273 C C . VAL B 1 608 ? 1.68 18.844 26.797 1 91.69 608 VAL B C 1
ATOM 10275 O O . VAL B 1 608 ? 1.309 19.516 25.844 1 91.69 608 VAL B O 1
ATOM 10278 N N . LYS B 1 609 ? 0.87 18.219 27.562 1 89.19 609 LYS B N 1
ATOM 10279 C CA . LYS B 1 609 ? -0.574 18.422 27.5 1 89.19 609 LYS B CA 1
ATOM 10280 C C . LYS B 1 609 ? -0.997 19.594 28.406 1 89.19 609 LYS B C 1
ATOM 10282 O O . LYS B 1 609 ? -0.494 19.734 29.516 1 89.19 609 LYS B O 1
ATOM 10287 N N . TYR B 1 610 ? -1.789 20.531 27.859 1 85.88 610 TYR B N 1
ATOM 10288 C CA . TYR B 1 610 ? -2.178 21.719 28.594 1 85.88 610 TYR B CA 1
ATOM 10289 C C . TYR B 1 610 ? -3.59 22.156 28.219 1 85.88 610 TYR B C 1
ATOM 10291 O O . TYR B 1 610 ? -3.988 22.062 27.062 1 85.88 610 TYR B O 1
ATOM 10299 N N . THR B 1 611 ? -4.344 22.5 29.219 1 80.81 611 THR B N 1
ATOM 10300 C CA . THR B 1 611 ? -5.652 23.109 29.016 1 80.81 611 THR B CA 1
ATOM 10301 C C . THR B 1 611 ? -5.605 24.609 29.328 1 80.81 611 THR B C 1
ATOM 10303 O O . THR B 1 611 ? -5.375 25 30.484 1 80.81 611 THR B O 1
ATOM 10306 N N . PRO B 1 612 ? -5.715 25.5 28.312 1 67.56 612 PRO B N 1
ATOM 10307 C CA . PRO B 1 612 ? -5.59 26.938 28.562 1 67.56 612 PRO B CA 1
ATOM 10308 C C . PRO B 1 612 ? -6.633 27.469 29.547 1 67.56 612 PRO B C 1
ATOM 10310 O O . PRO B 1 612 ? -6.328 28.328 30.359 1 67.56 612 PRO B O 1
ATOM 10313 N N . ASP B 1 613 ? -7.969 27.062 29.297 1 62.47 613 ASP B N 1
ATOM 10314 C CA . ASP B 1 613 ? -9.016 27.5 30.219 1 62.47 613 ASP B CA 1
ATOM 10315 C C . ASP B 1 613 ? -9.695 26.297 30.875 1 62.47 613 ASP B C 1
ATOM 10317 O O . ASP B 1 613 ? -9.562 25.172 30.422 1 62.47 613 ASP B O 1
ATOM 10321 N N . GLU B 1 614 ? -10.117 26.469 32.219 1 55.94 614 GLU B N 1
ATOM 10322 C CA . GLU B 1 614 ? -10.758 25.438 33.031 1 55.94 614 GLU B CA 1
ATOM 10323 C C . GLU B 1 614 ? -11.75 24.641 32.219 1 55.94 614 GLU B C 1
ATOM 10325 O O . GLU B 1 614 ? -11.898 23.422 32.406 1 55.94 614 GLU B O 1
ATOM 10330 N N . ASP B 1 615 ? -12.422 25.266 31.234 1 53.62 615 ASP B N 1
ATOM 10331 C CA . ASP B 1 615 ? -13.469 24.562 30.5 1 53.62 615 ASP B CA 1
ATOM 10332 C C . ASP B 1 615 ? -13.047 24.297 29.062 1 53.62 615 ASP B C 1
ATOM 10334 O O . ASP B 1 615 ? -13.875 23.953 28.219 1 53.62 615 ASP B O 1
ATOM 10338 N N . GLY B 1 616 ? -11.656 24.438 28.859 1 65.38 616 GLY B N 1
ATOM 10339 C CA . GLY B 1 616 ? -11.289 24.453 27.453 1 65.38 616 GLY B CA 1
ATOM 10340 C C . GLY B 1 616 ? -10.812 23.109 26.938 1 65.38 616 GLY B C 1
ATOM 10341 O O . GLY B 1 616 ? -10.789 22.125 27.688 1 65.38 616 GLY B O 1
ATOM 10342 N N . ARG B 1 617 ? -10.703 23 25.719 1 72.81 617 ARG B N 1
ATOM 10343 C CA . ARG B 1 617 ? -10.227 21.828 25 1 72.81 617 ARG B CA 1
ATOM 10344 C C . ARG B 1 617 ? -8.781 21.516 25.344 1 72.81 617 ARG B C 1
ATOM 10346 O O . ARG B 1 617 ? -7.945 22.422 25.438 1 72.81 617 ARG B O 1
ATOM 10353 N N . MET B 1 618 ? -8.547 20.297 25.719 1 84.75 618 MET B N 1
ATOM 10354 C CA . MET B 1 618 ? -7.188 19.828 25.969 1 84.75 618 MET B CA 1
ATOM 10355 C C . MET B 1 618 ? -6.352 19.891 24.703 1 84.75 618 MET B C 1
ATOM 10357 O O . MET B 1 618 ? -6.789 19.422 23.641 1 84.75 618 MET B O 1
ATOM 10361 N N . THR B 1 619 ? -5.184 20.562 24.797 1 88.56 619 THR B N 1
ATOM 10362 C CA . THR B 1 619 ? -4.293 20.719 23.656 1 88.56 619 THR B CA 1
ATOM 10363 C C . THR B 1 619 ? -2.914 20.141 23.969 1 88.56 619 THR B C 1
ATOM 10365 O O . THR B 1 619 ? -2.57 19.906 25.125 1 88.56 619 THR B O 1
ATOM 10368 N N . VAL B 1 620 ? -2.205 19.781 22.984 1 90.69 620 VAL B N 1
ATOM 10369 C CA . VAL B 1 620 ? -0.83 19.297 23.094 1 90.69 620 VAL B CA 1
ATOM 10370 C C . VAL B 1 620 ? 0.124 20.344 22.5 1 90.69 620 VAL B C 1
ATOM 10372 O O . VAL B 1 620 ? 0.01 20.703 21.328 1 90.69 620 VAL B O 1
ATOM 10375 N N . TYR B 1 621 ? 1.004 20.781 23.359 1 91.88 621 TYR B N 1
ATOM 10376 C CA . TYR B 1 621 ? 2.023 21.734 22.938 1 91.88 621 TYR B CA 1
ATOM 10377 C C . TYR B 1 621 ? 3.35 21.047 22.656 1 91.88 621 TYR B C 1
ATOM 10379 O O . TYR B 1 621 ? 3.83 20.266 23.484 1 91.88 621 TYR B O 1
ATOM 10387 N N . ARG B 1 622 ? 3.883 21.312 21.484 1 92.75 622 ARG B N 1
ATOM 10388 C CA . ARG B 1 622 ? 5.156 20.719 21.109 1 92.75 622 ARG B CA 1
ATOM 10389 C C . ARG B 1 622 ? 6.121 21.766 20.578 1 92.75 622 ARG B C 1
ATOM 10391 O O . ARG B 1 622 ? 5.77 22.547 19.688 1 92.75 622 ARG B O 1
ATOM 10398 N N . ARG B 1 623 ? 7.297 21.797 21.062 1 94.5 623 ARG B N 1
ATOM 10399 C CA . ARG B 1 623 ? 8.367 22.625 20.531 1 94.5 623 ARG B CA 1
ATOM 10400 C C . ARG B 1 623 ? 9.539 21.766 20.047 1 94.5 623 ARG B C 1
ATOM 10402 O O . ARG B 1 623 ? 10.016 20.906 20.781 1 94.5 623 ARG B O 1
ATOM 10409 N N . THR B 1 624 ? 9.883 22.031 18.859 1 94.44 624 THR B N 1
ATOM 10410 C CA . THR B 1 624 ? 11.078 21.422 18.281 1 94.44 624 THR B CA 1
ATOM 10411 C C . THR B 1 624 ? 12.203 22.453 18.156 1 94.44 624 THR B C 1
ATOM 10413 O O . THR B 1 624 ? 11.984 23.547 17.641 1 94.44 624 THR B O 1
ATOM 10416 N N . LEU B 1 625 ? 13.352 22.047 18.625 1 96.69 625 LEU B N 1
ATOM 10417 C CA . LEU B 1 625 ? 14.523 22.922 18.594 1 96.69 625 LEU B CA 1
ATOM 10418 C C . LEU B 1 625 ? 15.602 22.359 17.688 1 96.69 625 LEU B C 1
ATOM 10420 O O . LEU B 1 625 ? 15.742 21.141 17.547 1 96.69 625 LEU B O 1
ATOM 10424 N N . TRP B 1 626 ? 16.297 23.203 17.047 1 97 626 TRP B N 1
ATOM 10425 C CA . TRP B 1 626 ? 17.562 22.922 16.375 1 97 626 TRP B CA 1
ATOM 10426 C C . TRP B 1 626 ? 18.703 23.656 17.031 1 97 626 TRP B C 1
ATOM 10428 O O . TRP B 1 626 ? 18.844 24.875 16.875 1 97 626 TRP B O 1
ATOM 10438 N N . LEU B 1 627 ? 19.578 22.969 17.656 1 96.06 627 LEU B N 1
ATOM 10439 C CA . LEU B 1 627 ? 20.562 23.547 18.562 1 96.06 627 LEU B CA 1
ATOM 10440 C C . LEU B 1 627 ? 21.953 23.5 17.953 1 96.06 627 LEU B C 1
ATOM 10442 O O . LEU B 1 627 ? 22.312 22.516 17.297 1 96.06 627 LEU B O 1
ATOM 10446 N N . SER B 1 628 ? 22.703 24.547 18.109 1 95.69 628 SER B N 1
ATOM 10447 C CA . SER B 1 628 ? 24.094 24.609 17.703 1 95.69 628 SER B CA 1
ATOM 10448 C C . SER B 1 628 ? 24.906 25.531 18.625 1 95.69 628 SER B C 1
ATOM 10450 O O . SER B 1 628 ? 24.5 26.672 18.859 1 95.69 628 SER B O 1
ATOM 10452 N N . ASP B 1 629 ? 26.062 25.141 19.031 1 92.75 629 ASP B N 1
ATOM 10453 C CA . ASP B 1 629 ? 26.906 25.922 19.922 1 92.75 629 ASP B CA 1
ATOM 10454 C C . ASP B 1 629 ? 27.656 27 19.156 1 92.75 629 ASP B C 1
ATOM 10456 O O . ASP B 1 629 ? 28.375 27.812 19.75 1 92.75 629 ASP B O 1
ATOM 10460 N N . ARG B 1 630 ? 27.375 27.109 17.906 1 95 630 ARG B N 1
ATOM 10461 C CA . ARG B 1 630 ? 28.109 28.078 17.078 1 95 630 ARG B CA 1
ATOM 10462 C C . ARG B 1 630 ? 27.422 29.438 17.094 1 95 630 ARG B C 1
ATOM 10464 O O . ARG B 1 630 ? 27.984 30.422 16.625 1 95 630 ARG B O 1
ATOM 10471 N N . VAL B 1 631 ? 26.266 29.453 17.578 1 96.44 631 VAL B N 1
ATOM 10472 C CA . VAL B 1 631 ? 25.516 30.703 17.562 1 96.44 631 VAL B CA 1
ATOM 10473 C C . VAL B 1 631 ? 25.234 31.156 19 1 96.44 631 VAL B C 1
ATOM 10475 O O . VAL B 1 631 ? 25.219 30.328 19.922 1 96.44 631 VAL B O 1
ATOM 10478 N N . PRO B 1 632 ? 25 32.469 19.141 1 96.12 632 PRO B N 1
ATOM 10479 C CA . PRO B 1 632 ? 24.609 32.906 20.484 1 96.12 632 PRO B CA 1
ATOM 10480 C C . PRO B 1 632 ? 23.312 32.281 20.969 1 96.12 632 PRO B C 1
ATOM 10482 O O . PRO B 1 632 ? 22.375 32.125 20.188 1 96.12 632 PRO B O 1
ATOM 10485 N N . PHE B 1 633 ? 23.297 31.953 22.25 1 96.44 633 PHE B N 1
ATOM 10486 C CA . PHE B 1 633 ? 22.156 31.375 22.953 1 96.44 633 PHE B CA 1
ATOM 10487 C C . PHE B 1 633 ? 21.922 29.938 22.5 1 96.44 633 PHE B C 1
ATOM 10489 O O . PHE B 1 633 ? 21 29.281 22.969 1 96.44 633 PHE B O 1
ATOM 10496 N N . GLY B 1 634 ? 22.562 29.422 21.453 1 96 634 GLY B N 1
ATOM 10497 C CA . GLY B 1 634 ? 22.656 28.016 21.125 1 96 634 GLY B CA 1
ATOM 10498 C C . GLY B 1 634 ? 21.484 27.516 20.297 1 96 634 GLY B C 1
ATOM 10499 O O . GLY B 1 634 ? 21.266 26.297 20.188 1 96 634 GLY B O 1
ATOM 10500 N N . VAL B 1 635 ? 20.578 28.375 19.688 1 97.31 635 VAL B N 1
ATOM 10501 C CA . VAL B 1 635 ? 19.391 27.938 18.953 1 97.31 635 VAL B CA 1
ATOM 10502 C C . VAL B 1 635 ? 19.422 28.516 17.531 1 97.31 635 VAL B C 1
ATOM 10504 O O . VAL B 1 635 ? 19.531 29.734 17.359 1 97.31 635 VAL B O 1
ATOM 10507 N N . LEU B 1 636 ? 19.25 27.625 16.547 1 97.12 636 LEU B N 1
ATOM 10508 C CA . LEU B 1 636 ? 19.219 28.047 15.148 1 97.12 636 LEU B CA 1
ATOM 10509 C C . LEU B 1 636 ? 17.797 28.266 14.672 1 97.12 636 LEU B C 1
ATOM 10511 O O . LEU B 1 636 ? 17.547 29.109 13.805 1 97.12 636 LEU B O 1
ATOM 10515 N N . GLN B 1 637 ? 16.984 27.422 15.148 1 96.12 637 GLN B N 1
ATOM 10516 C CA . GLN B 1 637 ? 15.586 27.391 14.711 1 96.12 637 GLN B CA 1
ATOM 10517 C C . GLN B 1 637 ? 14.695 26.75 15.766 1 96.12 637 GLN B C 1
ATOM 10519 O O . GLN B 1 637 ? 15.148 25.875 16.516 1 96.12 637 GLN B O 1
ATOM 10524 N N . PHE B 1 638 ? 13.531 27.141 15.875 1 95.69 638 PHE B N 1
ATOM 10525 C CA . PHE B 1 638 ? 12.562 26.438 16.688 1 95.69 638 PHE B CA 1
ATOM 10526 C C . PHE B 1 638 ? 11.18 26.469 16.047 1 95.69 638 PHE B C 1
ATOM 10528 O O . PHE B 1 638 ? 10.891 27.375 15.25 1 95.69 638 PHE B O 1
ATOM 10535 N N . GLU B 1 639 ? 10.398 25.5 16.281 1 94 639 GLU B N 1
ATOM 10536 C CA . GLU B 1 639 ? 9.047 25.344 15.75 1 94 639 GLU B CA 1
ATOM 10537 C C . GLU B 1 639 ? 8.055 24.984 16.859 1 94 639 GLU B C 1
ATOM 10539 O O . GLU B 1 639 ? 8.289 24.062 17.625 1 94 639 GLU B O 1
ATOM 10544 N N . ASP B 1 640 ? 7.008 25.703 16.922 1 93.25 640 ASP B N 1
ATOM 10545 C CA . ASP B 1 640 ? 5.93 25.453 17.875 1 93.25 640 ASP B CA 1
ATOM 10546 C C . ASP B 1 640 ? 4.703 24.875 17.172 1 93.25 640 ASP B C 1
ATOM 10548 O O . ASP B 1 640 ? 4.289 25.375 16.125 1 93.25 640 ASP B O 1
ATOM 10552 N N . THR B 1 641 ? 4.246 23.828 17.719 1 91.75 641 THR B N 1
ATOM 10553 C CA . THR B 1 641 ? 3.025 23.219 17.203 1 91.75 641 THR B CA 1
ATOM 10554 C C . THR B 1 641 ? 2.025 22.969 18.328 1 91.75 641 THR B C 1
ATOM 10556 O O . THR B 1 641 ? 2.389 22.438 19.375 1 91.75 641 THR B O 1
ATOM 10559 N N . VAL B 1 642 ? 0.791 23.359 18.141 1 90.69 642 VAL B N 1
ATOM 10560 C CA . VAL B 1 642 ? -0.302 23.078 19.062 1 90.69 642 VAL B CA 1
ATOM 10561 C C . VAL B 1 642 ? -1.364 22.234 18.359 1 90.69 642 VAL B C 1
ATOM 10563 O O . VAL B 1 642 ? -1.878 22.609 17.312 1 90.69 642 VAL B O 1
ATOM 10566 N N . THR B 1 643 ? -1.599 21.141 18.984 1 89.25 643 THR B N 1
ATOM 10567 C CA . THR B 1 643 ? -2.564 20.219 18.391 1 89.25 643 THR B CA 1
ATOM 10568 C C . THR B 1 643 ? -3.705 19.938 19.375 1 89.25 643 THR B C 1
ATOM 10570 O O . THR B 1 643 ? -3.508 19.969 20.594 1 89.25 643 THR B O 1
ATOM 10573 N N . ASP B 1 644 ? -4.887 19.703 18.766 1 85.19 644 ASP B N 1
ATOM 10574 C CA . ASP B 1 644 ? -6.016 19.266 19.578 1 85.19 644 ASP B CA 1
ATOM 10575 C C . ASP B 1 644 ? -5.812 17.828 20.078 1 85.19 644 ASP B C 1
ATOM 10577 O O . ASP B 1 644 ? -5.551 16.922 19.281 1 85.19 644 ASP B O 1
ATOM 10581 N N . ALA B 1 645 ? -5.965 17.641 21.359 1 81.19 645 ALA B N 1
ATOM 10582 C CA . ALA B 1 645 ? -5.668 16.344 21.938 1 81.19 645 ALA B CA 1
ATOM 10583 C C . ALA B 1 645 ? -6.688 15.297 21.484 1 81.19 645 ALA B C 1
ATOM 10585 O O . ALA B 1 645 ? -6.367 14.109 21.375 1 81.19 645 ALA B O 1
ATOM 10586 N N . LYS B 1 646 ? -7.836 15.727 21.219 1 74.81 646 LYS B N 1
ATOM 10587 C CA . LYS B 1 646 ? -8.898 14.797 20.875 1 74.81 646 LYS B CA 1
ATOM 10588 C C . LYS B 1 646 ? -8.891 14.469 19.391 1 74.81 646 LYS B C 1
ATOM 10590 O O . LYS B 1 646 ? -8.969 13.297 19 1 74.81 646 LYS B O 1
ATOM 10595 N N . THR B 1 647 ? -8.742 15.445 18.547 1 75.5 647 THR B N 1
ATOM 10596 C CA . THR B 1 647 ? -8.875 15.242 17.109 1 75.5 647 THR B CA 1
ATOM 10597 C C . THR B 1 647 ? -7.508 15.125 16.453 1 75.5 647 THR B C 1
ATOM 10599 O O . THR B 1 647 ? -7.402 14.695 15.297 1 75.5 647 THR B O 1
ATOM 10602 N N . ASN B 1 648 ? -6.434 15.547 17.047 1 78.5 648 ASN B N 1
ATOM 10603 C CA . ASN B 1 648 ? -5.066 15.578 16.531 1 78.5 648 ASN B CA 1
ATOM 10604 C C . ASN B 1 648 ? -4.918 16.594 15.406 1 78.5 648 ASN B C 1
ATOM 10606 O O . ASN B 1 648 ? -3.945 16.547 14.648 1 78.5 648 ASN B O 1
ATOM 10610 N N . GLU B 1 649 ? -5.867 17.453 15.312 1 82.06 649 GLU B N 1
ATOM 10611 C CA . GLU B 1 649 ? -5.758 18.516 14.312 1 82.06 649 GLU B CA 1
ATOM 10612 C C . GLU B 1 649 ? -4.809 19.609 14.781 1 82.06 649 GLU B C 1
ATOM 10614 O O . GLU B 1 649 ? -4.816 19.984 15.953 1 82.06 649 GLU B O 1
ATOM 10619 N N . VAL B 1 650 ? -3.98 20.094 13.875 1 87.56 650 VAL B N 1
ATOM 10620 C CA . VAL B 1 650 ? -3.062 21.172 14.211 1 87.56 650 VAL B CA 1
ATOM 10621 C C . VAL B 1 650 ? -3.822 22.5 14.258 1 87.56 650 VAL B C 1
ATOM 10623 O O . VAL B 1 650 ? -4.418 22.922 13.258 1 87.56 650 VAL B O 1
ATOM 10626 N N . LEU B 1 651 ? -3.768 23.125 15.367 1 88.5 651 LEU B N 1
ATOM 10627 C CA . LEU B 1 651 ? -4.465 24.391 15.586 1 88.5 651 LEU B CA 1
ATOM 10628 C C . LEU B 1 651 ? -3.547 25.578 15.305 1 88.5 651 LEU B C 1
ATOM 10630 O O . LEU B 1 651 ? -4.012 26.656 14.945 1 88.5 651 LEU B O 1
ATOM 10634 N N . PHE B 1 652 ? -2.271 25.297 15.57 1 89.88 652 PHE B N 1
ATOM 10635 C CA . PHE B 1 652 ? -1.286 26.359 15.398 1 89.88 652 PHE B CA 1
ATOM 10636 C C . PHE B 1 652 ? 0.086 25.781 15.086 1 89.88 652 PHE B C 1
ATOM 10638 O O . PHE B 1 652 ? 0.463 24.734 15.617 1 89.88 652 PHE B O 1
ATOM 10645 N N . ARG B 1 653 ? 0.785 26.422 14.25 1 91.56 653 ARG B N 1
ATOM 10646 C CA . ARG B 1 653 ? 2.17 26.078 13.938 1 91.56 653 ARG B CA 1
ATOM 10647 C C . ARG B 1 653 ? 2.947 27.312 13.484 1 91.56 653 ARG B C 1
ATOM 10649 O O . ARG B 1 653 ? 2.424 28.141 12.727 1 91.56 653 ARG B O 1
ATOM 10656 N N . GLN B 1 654 ? 4.133 27.422 13.969 1 91.69 654 GLN B N 1
ATOM 10657 C CA . GLN B 1 654 ? 5.004 28.5 13.531 1 91.69 654 GLN B CA 1
ATOM 10658 C C . GLN B 1 654 ? 6.473 28.109 13.625 1 91.69 654 GLN B C 1
ATOM 10660 O O . GLN B 1 654 ? 6.898 27.531 14.625 1 91.69 654 GLN B O 1
ATOM 10665 N N . ARG B 1 655 ? 7.145 28.438 12.664 1 92.56 655 ARG B N 1
ATOM 10666 C CA . ARG B 1 655 ? 8.586 28.203 12.633 1 92.56 655 ARG B CA 1
ATOM 10667 C C . ARG B 1 655 ? 9.359 29.516 12.672 1 92.56 655 ARG B C 1
ATOM 10669 O O . ARG B 1 655 ? 9.023 30.453 11.961 1 92.56 655 ARG B O 1
ATOM 10676 N N . MET B 1 656 ? 10.305 29.641 13.547 1 93.12 656 MET B N 1
ATOM 10677 C CA . MET B 1 656 ? 11.211 30.781 13.656 1 93.12 656 MET B CA 1
ATOM 10678 C C . MET B 1 656 ? 12.648 30.359 13.352 1 93.12 656 MET B C 1
ATOM 10680 O O . MET B 1 656 ? 13.164 29.422 13.938 1 93.12 656 MET B O 1
ATOM 10684 N N . THR B 1 657 ? 13.266 31.094 12.461 1 93.44 657 THR B N 1
ATOM 10685 C CA . THR B 1 657 ? 14.625 30.75 12.047 1 93.44 657 THR B CA 1
ATOM 10686 C C . THR B 1 657 ? 15.586 31.891 12.352 1 93.44 657 THR B C 1
ATOM 10688 O O . THR B 1 657 ? 15.234 33.062 12.195 1 93.44 657 THR B O 1
ATOM 10691 N N . LEU B 1 658 ? 16.75 31.562 12.742 1 95.62 658 LEU B N 1
ATOM 10692 C CA . LEU B 1 658 ? 17.781 32.531 13.039 1 95.62 658 LEU B CA 1
ATOM 10693 C C . LEU B 1 658 ? 18.219 33.281 11.766 1 95.62 658 LEU B C 1
ATOM 10695 O O . LEU B 1 658 ? 18.594 32.625 10.789 1 95.62 658 LEU B O 1
ATOM 10699 N N . GLN B 1 659 ? 18.188 34.625 11.812 1 92.94 659 GLN B N 1
ATOM 10700 C CA . GLN B 1 659 ? 18.484 35.406 10.617 1 92.94 659 GLN B CA 1
ATOM 10701 C C . GLN B 1 659 ? 19.781 36.188 10.789 1 92.94 659 GLN B C 1
ATOM 10703 O O . GLN B 1 659 ? 20.578 36.281 9.844 1 92.94 659 GLN B O 1
ATOM 10708 N N . THR B 1 660 ? 19.938 36.875 11.945 1 93.75 660 THR B N 1
ATOM 10709 C CA . THR B 1 660 ? 21.109 37.688 12.211 1 93.75 660 THR B CA 1
ATOM 10710 C C . THR B 1 660 ? 21.672 37.406 13.609 1 93.75 660 THR B C 1
ATOM 10712 O O . THR B 1 660 ? 20.906 37.094 14.531 1 93.75 660 THR B O 1
ATOM 10715 N N . VAL B 1 661 ? 23 37.406 13.688 1 95.44 661 VAL B N 1
ATOM 10716 C CA . VAL B 1 661 ? 23.656 37.188 14.969 1 95.44 661 VAL B CA 1
ATOM 10717 C C . VAL B 1 661 ? 24.812 38.156 15.133 1 95.44 661 VAL B C 1
ATOM 10719 O O . VAL B 1 661 ? 25.281 38.75 14.164 1 95.44 661 VAL B O 1
ATOM 10722 N N . SER B 1 662 ? 25.234 38.312 16.406 1 94.62 662 SER B N 1
ATOM 10723 C CA . SER B 1 662 ? 26.391 39.156 16.688 1 94.62 662 SER B CA 1
ATOM 10724 C C . SER B 1 662 ? 27.688 38.469 16.234 1 94.62 662 SER B C 1
ATOM 10726 O O . SER B 1 662 ? 28.609 39.125 15.773 1 94.62 662 SER B O 1
ATOM 10728 N N . HIS B 1 663 ? 27.75 37.188 16.406 1 92.69 663 HIS B N 1
ATOM 10729 C CA . HIS B 1 663 ? 28.938 36.438 15.992 1 92.69 663 HIS B CA 1
ATOM 10730 C C . HIS B 1 663 ? 28.578 34.969 15.68 1 92.69 663 HIS B C 1
ATOM 10732 O O . HIS B 1 663 ? 27.625 34.438 16.234 1 92.69 663 HIS B O 1
ATOM 10738 N N . LEU B 1 664 ? 29.266 34.438 14.797 1 93.44 664 LEU B N 1
ATOM 10739 C CA . LEU B 1 664 ? 29.188 33.031 14.422 1 93.44 664 LEU B CA 1
ATOM 10740 C C . LEU B 1 664 ? 30.547 32.344 14.609 1 93.44 664 LEU B C 1
ATOM 10742 O O . LEU B 1 664 ? 31.531 32.719 13.953 1 93.44 664 LEU B O 1
ATOM 10746 N N . LYS B 1 665 ? 30.531 31.422 15.531 1 92 665 LYS B N 1
ATOM 10747 C CA . LYS B 1 665 ? 31.781 30.703 15.766 1 92 665 LYS B CA 1
ATOM 10748 C C . LYS B 1 665 ? 32.188 29.875 14.547 1 92 665 LYS B C 1
ATOM 10750 O O . LYS B 1 665 ? 31.328 29.312 13.867 1 92 665 LYS B O 1
ATOM 10755 N N . PRO B 1 666 ? 33.406 29.875 14.312 1 87.44 666 PRO B N 1
ATOM 10756 C CA . PRO B 1 666 ? 33.844 29.062 13.188 1 87.44 666 PRO B CA 1
ATOM 10757 C C . PRO B 1 666 ? 33.625 27.562 13.414 1 87.44 666 PRO B C 1
ATOM 10759 O O . PRO B 1 666 ? 33.406 27.141 14.547 1 87.44 666 PRO B O 1
ATOM 10762 N N . ARG B 1 667 ? 33.625 26.781 12.297 1 84.25 667 ARG B N 1
ATOM 10763 C CA . ARG B 1 667 ? 33.438 25.344 12.359 1 84.25 667 ARG B CA 1
ATOM 10764 C C . ARG B 1 667 ? 34.594 24.688 13.125 1 84.25 667 ARG B C 1
ATOM 10766 O O . ARG B 1 667 ? 35.75 25.062 12.945 1 84.25 667 ARG B O 1
ATOM 10773 N N . PRO B 1 668 ? 34.094 23.891 14.125 1 66.62 668 PRO B N 1
ATOM 10774 C CA . PRO B 1 668 ? 35.219 23.219 14.797 1 66.62 668 PRO B CA 1
ATOM 10775 C C . PRO B 1 668 ? 36.125 22.484 13.82 1 66.62 668 PRO B C 1
ATOM 10777 O O . PRO B 1 668 ? 35.656 21.938 12.82 1 66.62 668 PRO B O 1
ATOM 10780 N N . ALA B 1 669 ? 37.406 22.766 13.773 1 55.56 669 ALA B N 1
ATOM 10781 C CA . ALA B 1 669 ? 38.375 22.078 12.938 1 55.56 669 ALA B CA 1
ATOM 10782 C C . ALA B 1 669 ? 38.156 20.562 12.961 1 55.56 669 ALA B C 1
ATOM 10784 O O . ALA B 1 669 ? 37.781 20 14 1 55.56 669 ALA B O 1
ATOM 10785 N N . ALA B 1 670 ? 37.625 19.875 11.891 1 50.72 670 ALA B N 1
ATOM 10786 C CA . ALA B 1 670 ? 37.562 18.422 11.766 1 50.72 670 ALA B CA 1
ATOM 10787 C C . ALA B 1 670 ? 38.75 17.766 12.477 1 50.72 670 ALA B C 1
ATOM 10789 O O . ALA B 1 670 ? 39.906 18.031 12.148 1 50.72 670 ALA B O 1
ATOM 10790 N N . THR B 1 671 ? 38.625 17.562 13.75 1 39.34 671 THR B N 1
ATOM 10791 C CA . THR B 1 671 ? 39.719 16.766 14.273 1 39.34 671 THR B CA 1
ATOM 10792 C C . THR B 1 671 ? 40.031 15.586 13.359 1 39.34 671 THR B C 1
ATOM 10794 O O . THR B 1 671 ? 39.125 14.789 13.062 1 39.34 671 THR B O 1
ATOM 10797 N N . GLN B 1 672 ? 40.812 15.773 12.328 1 35.28 672 GLN B N 1
ATOM 10798 C CA . GLN B 1 672 ? 41.5 14.648 11.68 1 35.28 672 GLN B CA 1
ATOM 10799 C C . GLN B 1 672 ? 41.844 13.562 12.695 1 35.28 672 GLN B C 1
ATOM 10801 O O . GLN B 1 672 ? 42.781 13.719 13.477 1 35.28 672 GLN B O 1
ATOM 10806 N N . GLU B 1 673 ? 40.969 13.047 13.5 1 31.05 673 GLU B N 1
ATOM 10807 C CA . GLU B 1 673 ? 41.562 11.812 14 1 31.05 673 GLU B CA 1
ATOM 10808 C C . GLU B 1 673 ? 41.594 10.734 12.93 1 31.05 673 GLU B C 1
ATOM 10810 O O . GLU B 1 673 ? 40.594 10.562 12.195 1 31.05 673 GLU B O 1
#

Secondary structure (DSSP, 8-state):
---HHHHHH-HHHHHHHHHHHHHHHHHHHHHHHHHHHH-------SS--SSPPPP-S-SSHHHHHHHHHHHHHHHHSSSB-TTGGGSTTT--SSEEEETTEEEESS-SHHHHHHHHHHHHHHHHH---TTTSHHHHHHHHHIIIIIHHHHHHHHHHHHHHHHH-SSHHHHHHHHHHHHHSSTTTGGGGS--HHHHHHHHHHHHHHHHHHHHTS----HHHHHHHHHHHHHHHHH-GGGHHHHHHHHHHHHHH-HHHIIIIIHHHHHHHHHHHHHHHHHHHSSSS-GGGGTTSTTTS-EETTEEPGGGS--GGGG--S-HHHHHHHHHTSTT-HHHH-GGGHHHHHHHHTGGGGTT-TTHHHHHHHHHHHHHHHHHHHHH-SSSSSS-SS-GGGGGGHHHHHHHTHHHHHHHTTSHHHHHHHHHHHHHHHHHHHHTTT-SSS--HHHHHHHHTTS----------SS-B-SS---PPPP-SSSPPEEEEEEE-TTSPEEEEEEEEEEEEEETTEEEEEEEEEEEESSS--GGGSEEEEEEE-HHHHHTT--HHHHB--SS---HHHHHHHHHHHHSSSS---BEEEEEEEE--TT-SS-EEEEEEEEEEEE-SSTTSPPEEEEEEEEE-TTSGGGEEEEEEEEEETTT--EEEEEEEEEEEES--PPPP-----/---HHHHHH-HHHHHHHHHHHHHHHHHHHHHHHHHHHH-------SS--SSPPPP-S-SSHHHHHHHHHHHHHHHHSSS--TTGGGSTTT--SSEEEETTEEEESS-SHHHHHHHHHHHHHHHHH---TTTSHHHHHHHHHIIIIIHHHHHHHHHHHHHHHHH-SSHHHHHHHHHHHHHSSTTTGGGGS--HHHHHHHHHHHHHHHHHHHHTS----HHHHHHHHHHHHHHHHH-GGGHHHHHHHHHHHHHH-HHHIIIIIHHHHHHHHHHHHHHHHHHHSSSS-GGGGTTSTTTS-EETTEEPGGGS--GGGG--S-HHHHHHHHHTSTT-HHHH-GGGHHHHHHHHTGGGGTT-TTHHHHHHHHHHHHHHHHHHHHH-SSSSSS-SS-GGGGGGHHHHHHHTHHHHHHHTTSHHHHHHHHHHHHHHHHHHHHTTT-SSS--HHHHHHHHTTS----------SS-B-SS---PPPP-SSSPPEEEEEEE-TTSPEEEEEEEEEEEEEETTEEEEEEEEEEEESSS--GGGSEEEEEEE-HHHHHTT--HHHHB--SS---HHHHHHHHHHHHSSSS---BEEEEEEEE--TT-SS-EEEEEEEEEEEE-SSTTSPPEEEEEEEEE-TTSGGGEEEEEEEEEETTT--EEEEEEEEEEEES--PPPP-----

Radius of gyration: 35.92 Å; Cα contacts (8 Å, |Δi|>4): 2617; chains: 2; bounding box: 82×107×80 Å

Foldseek 3Di:
DQFLVNCVPPVVQLVVLLVLLVVLLVVLLVVLLVLQLPFFADDPDPDDDPDDADGALANALQQLQLVLQLQCCQVPVAQFNQPVLPDGPRNHLQWWAAPNTIGGLAQQLVSVVLSVVLNVCCVVPVDDCRPNVSVSSSVSLCVQFSVLLSVLLVLLLVVLSNQFSGSQLSSLLSNCSRFQALSSQCSNGDALLRNLLSLLSQLVSLVLCCQLVVDDDLVSLQSNLQSQLSSCLSFVLSVVVNVVSLVVVCVSPVCSSVVRNVVSNVVNVVSRQVSCCRHRVGRDRSNVQPPHCRSFDADLNRTRCSVQPAFQQNLPDDLVVQLCCCDCAQQHPCPQQVLLVLLVVLLVCLVVVVVRSCSVLSVVLVVSVVSVSVCCSVPGRGQPAQFLHSSSCSSSVSSSSVSNRVVCSVCVVPPVVVVVSVVSSVSSSCQSVVSSSPRSHGTVRVVVCVVVVNDDRHDDDDWDPAWAFFLQQAADDADDPPFWKWKKWWADPVRKIKIKMKTFPDWDDAPRAIWIKIKIFIDTHDPDDSVVGDIAIFIFRRVCSNRNHQLVVGGDDNDDDDPVSVQVSNCNRRVHNDTDIKGKDDWDWAQAQPDSGTDIWIKIKDKDWDAPDPPGFIKMKMKIFTFDPFAGSGTAKMKIWIAGPVPRHTPDIIIIGTHDTPGGHDDDDPPPD/DQFLVNCVVPVVQLVVLVVLLVVLLVVLLVVLLVLQLPFFADDPDPDDDPDDADGALANALAQLQLVLQLQCCQVPVAQFNQPVLPDGPRNHLQWWAAPNTIGGLAQQLVSVVLSVVLNVCCVVPVDDCRPNVSVSSSVSLCVQFSVLLSVLLVLLLVVLSNQFSGSVLSSLLSNCSRQQALLSQCSNGDALLRNLLSLLSQLVSLVLCCQLVVDDDLVSLQSNLQSLLSSCLSFVLSVVVNVVSLVVVCVSPVCSSVPRNVVSSVVNVVSRQVSCCRHRVGRDRSNVQQPHCRSFDADLNRTRCSVQPAFQQNLPDDLVVQLCCCDCAQQHPCPQQVLLVLLVVLLVCLVVVVVRSCSVLSVVLVVSVVSVSVCCSVPHRGQPAQFLHSSSCSSSVSSSSVSNRVVCSVCVVPPVVVVVSVVSSVSSSCQSVVSSSPRSHGTVRQVVCVVVVNDDRHDDDDWPPAWAFFLQLAADDADDPPFWKWKKWWADPVRKIKIKMKTFPDWDDAPRAIWIKIKIFIDTGDPDDSVVGDIAIFIFRRVCSNRNHQLVVGTDDNDDDDPVSVQVSNCNRRVHNDTDIKGKDDWDWDQAQPDSGTDIWIKIKDKDWDAPDPPGFIKIKMKIFTFDPFAGSGTAKMKIWIAGPVPRHTPDIIIIGTHDTPGGHDDDDPPPD